Protein AF-A0A9Q0J745-F1 (afdb_monomer)

Foldseek 3Di:
DVVVVVVVVVVVVVVVVVCVVVVVVVPPDDDDDDDAWDFACDPQQKCLVVQLVCVVVVRNCCVVVVCCVVGNVAWHWYHHLRRTDIDGHDDVVVCVCVVCDVNPDDDDARLLLCLLQADPVCRPDDCPVVVVVCVVQVVVCPDPVNVVVLVVVLVVLVVVLCVPQPVVDPDHDLLVSVLLSLLQSLCCQAQVPPDPVLSVLLSVLLVLLVQQRSARSDCDPPGSSVSSSVSSVVSLVSQLVSLVVVLVVVVVDPDDDPPDHNSNVDSVPDPDDSRVSSSVSSVSSVCRRPPVSVVVVVPPDCLLLLLVLCVVLQAQEDEDEQQQCQQPVDVPHGDCDDVNVPVVSQVSNVVVNHHYHYHHACQCLLLWFQSSDHLVLLVPPPDFEQWLGVSDAEHALLVVFLVVRPPRSVVRLVVRLCVVVVVVPVDAAEHEPPQCRDPPYWYEYADQACLPPVPATNDPVHAYEYAENEQFDFFFFQADGGHDDLLSSLLRVLSCCQVHLHDYHQYVPQEFAACFAQTGAFRTHRFTPQVHCQGNQRHGAPPNSVQSSLSSLLVVLQVCLSPAFDWDKADFDPQWIKIKRAHPVAWIKIKIAGAAQQWDWTAFPNDIDIAHHSKIFIDRRSPDGLDMSPFRQAWGFDKDWFFFDFQQPLQQKWKDFFFQDAQVRFDDKDLFDDFDCVVQSVVFQKKKKKDKDADADFDFFKKKKWKKQDAKKWKDKQRHTFDIDGAGVVGGIDMDITTDGDHHTMMMIMMMGGTSGQHSDDGRSSPDTTTTQWIWMDGPPDIDTSRRGMIGMDHDTPCVVLLCLAPRSVVVDDIHRRDDFFDAQMKMKGWFFDRDDDFWKWKFQLQAAWFWKHKNSTTLYIDHQNRAYPVHGSDGIGTDPPVSHDRTGIMIMTGGHGIGDSSRITIIGMFTWKMKGKHWQPHWFRSVQVVPPPDDDPDDDDDPDIFRKRKDAGPPPKFFAAWPDKWKFDWDDDPVDDTDHDPFTDPCRRVLVCVQGHPHRMGIGGNDQVSSVHHRDPPDIIMMMTMTTID

pLDDT: mean 86.47, std 12.91, range [28.23, 98.69]

Radius of gyration: 35.42 Å; Cα contacts (8 Å, |Δi|>4): 2058; chains: 1; bounding box: 108×81×100 Å

Solvent-accessible surface area (backbone atoms only — not comparable to full-atom values): 55682 Å² total; per-residue (Å²): 116,69,69,60,52,50,52,53,49,51,51,50,54,51,52,50,52,53,47,54,55,55,56,66,64,65,73,79,78,77,78,102,67,92,73,66,43,63,58,48,66,47,88,77,45,21,40,25,62,60,43,42,50,26,40,76,70,74,40,53,62,50,48,57,51,55,45,26,77,72,53,30,72,49,40,29,30,35,14,48,53,62,39,84,42,74,49,72,36,60,70,73,46,52,51,46,54,72,76,29,56,80,75,83,45,71,83,82,73,54,68,58,40,38,60,28,64,39,45,85,91,54,59,92,60,74,60,66,72,56,48,67,49,47,64,63,52,50,57,62,59,68,30,71,72,48,43,62,67,47,47,62,55,52,53,51,53,49,52,49,50,40,57,70,66,40,70,80,43,97,72,73,68,61,71,66,52,52,43,52,50,40,42,50,48,47,40,32,56,38,66,62,53,77,55,66,68,60,48,50,53,51,49,59,34,47,51,46,29,59,62,19,62,72,36,64,76,48,82,41,96,87,34,60,28,33,51,7,34,57,30,26,52,51,49,47,55,55,45,36,51,51,51,56,51,52,55,48,57,60,71,72,50,87,70,90,75,93,72,84,27,52,48,54,50,53,65,72,78,48,92,69,52,63,60,60,53,36,35,50,52,52,52,51,52,54,52,51,36,60,57,51,48,57,60,62,67,65,67,76,56,68,62,67,61,48,52,51,53,42,46,75,35,57,50,60,61,50,76,45,76,42,53,42,26,72,30,34,74,43,95,94,46,75,42,60,59,79,99,45,26,60,68,59,53,53,50,51,40,48,73,72,73,33,46,75,44,80,46,54,33,38,37,52,32,80,66,22,29,42,6,20,44,39,64,76,58,68,74,41,87,89,57,44,66,80,31,68,29,92,86,32,79,53,61,56,54,51,53,83,44,31,75,80,51,52,80,34,19,68,53,28,54,54,48,42,51,51,53,59,60,68,66,63,80,86,67,90,50,76,41,42,53,21,77,76,50,58,88,88,36,34,28,25,36,66,42,72,49,50,32,76,70,54,90,65,38,79,44,95,92,45,68,27,34,30,70,26,36,41,38,47,57,77,40,37,57,42,44,70,76,58,86,54,59,51,38,61,53,40,28,27,50,55,35,17,37,61,74,52,58,37,78,44,79,34,58,38,38,46,60,45,23,64,30,50,35,76,42,20,8,51,40,38,35,33,61,27,36,54,75,13,34,20,18,46,83,62,45,84,31,39,36,37,32,52,45,47,23,43,48,42,51,42,52,58,62,21,41,65,20,70,76,71,24,53,79,46,79,44,81,52,54,99,54,28,34,32,36,37,20,42,28,97,89,69,54,31,21,29,38,42,37,25,74,34,90,55,66,48,78,36,72,54,92,96,40,80,45,83,39,51,38,61,17,36,37,36,13,45,66,56,76,54,74,46,43,44,31,66,57,64,55,44,32,33,55,41,78,42,78,45,84,67,43,74,49,56,59,58,89,60,33,30,30,39,75,63,82,77,63,47,31,88,75,34,86,42,78,39,66,37,71,66,53,38,56,82,69,32,62,76,74,39,54,35,37,40,44,13,27,66,48,80,34,96,58,71,68,57,83,23,36,42,38,36,36,28,45,20,40,30,38,38,37,25,49,74,82,39,83,54,48,71,41,61,40,45,77,99,46,36,54,43,70,37,74,35,68,44,83,50,54,62,40,77,38,37,39,30,33,43,30,30,51,50,41,39,66,31,74,74,74,58,62,80,72,67,72,30,20,58,75,40,38,34,42,35,50,99,87,50,77,45,76,53,38,73,30,69,32,18,32,36,73,40,51,70,60,61,77,51,35,40,50,25,83,73,22,39,71,75,54,83,69,39,71,51,83,73,68,49,57,49,43,26,35,38,36,37,74,42,60,47,74,84,79,86,64,48,36,25,42,33,42,64,48,34,25,29,38,40,35,23,40,64,50,43,52,50,14,55,46,43,20,62,39,51,17,95,90,40,58,41,48,38,70,42,71,42,63,68,84,63,54,46,74,56,73,29,40,40,25,36,45,29,52,64,22,30,36,65,49,67,26,25,45,24,35,47,47,65,39,38,41,23,25,58,31,34,64,86,42,59,36,65,47,73,75,64,76,81,73,89,78,87,80,92,67,101,75,82,83,90,74,82,55,21,42,39,44,50,71,41,58,98,90,28,20,26,70,43,72,79,44,43,31,36,22,43,48,40,65,47,84,89,51,78,63,45,84,33,99,29,56,37,89,60,32,40,61,57,48,41,77,65,29,57,76,27,45,54,32,75,47,64,54,45,47,82,77,70,75,50,71,64,49,80,96,58,81,42,28,35,40,38,30,34,32,35,83

Sequence (1031 aa):
MDLLVLYLVLLFVSIFFIYSTLYKNRTKAAGSFTLPPGRKGWPFIGETLEFVMAGRGGAPEKFVKDRMSKYSGEVFKTSLLGEDMVVFCGAPWNKFLFSKENKYVTSWWPKSVEKILLSEESIGKSPQKFKDLRDSFLHEFLKPDALQEYIPIMDSMAKQHLQENWVPNKEVKVYPLTKQYSFALACSLFMSIKDPDQLNTVSLLFKEVLDGLYSVPINFPGTTYSRAIKKGKRIREELVGIIKQRRRELLENEVTTKIDDILARLLQVSEFSDNEICDRIVGLLVAAHGTTIALAVIAGEMWPSLIAKAKAGGLDVIQTYVFWNLHEPQPGQYDFSGRRDLVRFIKEVQAQGLYASLRIGPFIQSEWSYGGLPFWLHDIPGIVYRSDNEPFKIENEYGMIEKAYGDQGPRYVKWAAQMAVGLKTGVPWVMCKESDAPDPVINSCNGRVCGSTFVGPNSPNKPSLWTENWTTRYEVFGEDAPVRTAEEIAYQVALFVAAKNGSFINYYMYHGGTNFGRSASAFVKTSYYDKAPLDEYGMISQPKWGHLKELHSAINLCMTPLLTGVKDTVSLGKRQQAYVFTVPSGGCAAFLVNTDTNGATVSFCNSSYDLSPLSISILPDCKTVAYNTAKVSTQYNKRTMARSKVLDGADMWQEFREGIPNYDETTIRADMILEHMNTTKDASDYLWYTFSFQHDSPNVQTMLGVSSLGHVLHAFVNGQAVGSAQGSFGSERFNLTTSISLSNGINNVSLLSAMVGLPDSGAYLERRAAGPNRVMIQDAQSLKDFTNYSWGYQVGLVGEKLQIYTDQGSNKVQWSKFSNGGNPLTWYKILVDSPPGDVPVALNLGSMGKGEAWINGQSIGRYWPSYRSPSGSSQIWYNVPRSFLKPTGNLLVLLEEKGGDPLQVSLDTVSVSQMCSHVSTSHLPPVSSWIGHNQGATQPGKVKGRRPRVQLACPSTSKISRILFASYGTPLGTCESTYSVGGCHLPSSKTIVELACLGRKSCSVPVSVRFFGGDPCPGSQKSLLVVAECK

Structure (mmCIF, N/CA/C/O backbone):
data_AF-A0A9Q0J745-F1
#
_entry.id   AF-A0A9Q0J745-F1
#
loop_
_atom_site.group_PDB
_atom_site.id
_atom_site.type_symbol
_atom_site.label_atom_id
_atom_site.label_alt_id
_atom_site.label_comp_id
_atom_site.label_asym_id
_atom_site.label_entity_id
_atom_site.label_seq_id
_atom_site.pdbx_PDB_ins_code
_atom_site.Cartn_x
_atom_site.Cartn_y
_atom_site.Cartn_z
_atom_site.occupancy
_atom_site.B_iso_or_equiv
_atom_site.auth_seq_id
_atom_site.auth_comp_id
_atom_site.auth_asym_id
_atom_site.auth_atom_id
_atom_site.pdbx_PDB_model_num
ATOM 1 N N . MET A 1 1 ? -68.190 -10.034 6.433 1.00 53.78 1 MET A N 1
ATOM 2 C CA . MET A 1 1 ? -66.763 -10.414 6.560 1.00 53.78 1 MET A CA 1
ATOM 3 C C . MET A 1 1 ? -66.568 -11.549 7.561 1.00 53.78 1 MET A C 1
ATOM 5 O O . MET A 1 1 ? -65.672 -12.357 7.358 1.00 53.78 1 MET A O 1
ATOM 9 N N . ASP A 1 2 ? -67.439 -11.687 8.563 1.00 62.50 2 ASP A N 1
ATOM 10 C CA . ASP A 1 2 ? -67.236 -12.607 9.695 1.00 62.50 2 ASP A CA 1
ATOM 11 C C . ASP A 1 2 ? -67.352 -14.099 9.356 1.00 62.50 2 ASP A C 1
ATOM 13 O O . ASP A 1 2 ? -66.622 -14.910 9.919 1.00 62.50 2 ASP A O 1
ATOM 17 N N . LEU A 1 3 ? -68.172 -14.479 8.367 1.00 63.59 3 LEU A N 1
ATOM 18 C CA . LEU A 1 3 ? -68.277 -15.884 7.946 1.00 63.59 3 LEU A CA 1
ATOM 19 C C . LEU A 1 3 ? -66.999 -16.388 7.252 1.00 63.59 3 LEU A C 1
ATOM 21 O O . LEU A 1 3 ? -66.570 -17.513 7.485 1.00 63.59 3 LEU A O 1
ATOM 25 N N . LEU A 1 4 ? -66.367 -15.553 6.418 1.00 72.19 4 LEU A N 1
ATOM 26 C CA . LEU A 1 4 ? -65.151 -15.918 5.680 1.00 72.19 4 LEU A CA 1
ATOM 27 C C . LEU A 1 4 ? -63.957 -16.086 6.630 1.00 72.19 4 LEU A C 1
ATOM 29 O O . LEU A 1 4 ? -63.161 -17.010 6.476 1.00 72.19 4 LEU A O 1
ATOM 33 N N . VAL A 1 5 ? -63.869 -15.215 7.640 1.00 74.50 5 VAL A N 1
ATOM 34 C CA . VAL A 1 5 ? -62.855 -15.300 8.697 1.00 74.50 5 VAL A CA 1
ATOM 35 C C . VAL A 1 5 ? -63.068 -16.564 9.529 1.00 74.50 5 VAL A C 1
ATOM 37 O O . VAL A 1 5 ? -62.106 -17.283 9.784 1.00 74.50 5 VAL A O 1
ATOM 40 N N . LEU A 1 6 ? -64.316 -16.905 9.865 1.00 73.12 6 LEU A N 1
ATOM 41 C CA . LEU A 1 6 ? -64.631 -18.139 10.587 1.00 73.12 6 LEU A CA 1
ATOM 42 C C . LEU A 1 6 ? -64.244 -19.394 9.785 1.00 73.12 6 LEU A C 1
ATOM 44 O O . LEU A 1 6 ? -63.627 -20.301 10.340 1.00 73.12 6 LEU A O 1
ATOM 48 N N . TYR A 1 7 ? -64.523 -19.429 8.476 1.00 75.12 7 TYR A N 1
ATOM 49 C CA . TYR A 1 7 ? -64.106 -20.534 7.603 1.00 75.12 7 TYR A CA 1
ATOM 50 C C . TYR A 1 7 ? -62.581 -20.647 7.485 1.00 75.12 7 TYR A C 1
ATOM 52 O O . TYR A 1 7 ? -62.054 -21.757 7.521 1.00 75.12 7 TYR A O 1
ATOM 60 N N . LEU A 1 8 ? -61.858 -19.526 7.398 1.00 76.31 8 LEU A N 1
ATOM 61 C CA . LEU A 1 8 ? -60.390 -19.518 7.364 1.00 76.31 8 LEU A CA 1
ATOM 62 C C . LEU A 1 8 ? -59.777 -19.994 8.687 1.00 76.31 8 LEU A C 1
ATOM 64 O O . LEU A 1 8 ? -58.810 -20.756 8.669 1.00 76.31 8 LEU A O 1
ATOM 68 N N . VAL A 1 9 ? -60.356 -19.601 9.825 1.00 78.44 9 VAL A N 1
ATOM 69 C CA . VAL A 1 9 ? -59.927 -20.055 11.157 1.00 78.44 9 VAL A CA 1
ATOM 70 C C . VAL A 1 9 ? -60.198 -21.549 11.328 1.00 78.44 9 VAL A C 1
ATOM 72 O O . VAL A 1 9 ? -59.300 -22.286 11.734 1.00 78.44 9 VAL A O 1
ATOM 75 N N . LEU A 1 10 ? -61.387 -22.027 10.951 1.00 76.06 10 LEU A N 1
ATOM 76 C CA . LEU A 1 10 ? -61.728 -23.451 11.001 1.00 76.06 10 LEU A CA 1
ATOM 77 C C . LEU A 1 10 ? -60.825 -24.281 10.082 1.00 76.06 10 LEU A C 1
ATOM 79 O O . LEU A 1 10 ? -60.359 -25.343 10.494 1.00 76.06 10 LEU A O 1
ATOM 83 N N . LEU A 1 11 ? -60.495 -23.786 8.884 1.00 80.12 11 LEU A N 1
ATOM 84 C CA . LEU A 1 11 ? -59.542 -24.431 7.977 1.00 80.12 11 LEU A CA 1
ATOM 85 C C . LEU A 1 11 ? -58.145 -24.533 8.615 1.00 80.12 11 LEU A C 1
ATOM 87 O O . LEU A 1 11 ? -57.540 -25.603 8.593 1.00 80.12 11 LEU A O 1
ATOM 91 N N . PHE A 1 12 ? -57.653 -23.457 9.238 1.00 77.88 12 PHE A N 1
ATOM 92 C CA . PHE A 1 12 ? -56.351 -23.443 9.915 1.00 77.88 12 PHE A CA 1
ATOM 93 C C . PHE A 1 12 ? -56.293 -24.410 11.104 1.00 77.88 12 PHE A C 1
ATOM 95 O O . PHE A 1 12 ? -55.314 -25.143 11.250 1.00 77.88 12 PHE A O 1
ATOM 102 N N . VAL A 1 13 ? -57.351 -24.464 11.920 1.00 77.69 13 VAL A N 1
ATOM 103 C CA . VAL A 1 13 ? -57.455 -25.393 13.060 1.00 77.69 13 VAL A CA 1
ATOM 104 C C . VAL A 1 13 ? -57.523 -26.844 12.577 1.00 77.69 13 VAL A C 1
ATOM 106 O O . VAL A 1 13 ? -56.854 -27.712 13.139 1.00 77.69 13 VAL A O 1
ATOM 109 N N . SER A 1 14 ? -58.254 -27.103 11.490 1.00 75.38 14 SER A N 1
ATOM 110 C CA . SER A 1 14 ? -58.351 -28.430 10.866 1.00 75.38 14 SER A CA 1
ATOM 111 C C . SER A 1 14 ? -56.996 -28.902 10.333 1.00 75.38 14 SER A C 1
ATOM 113 O O . SER A 1 14 ? -56.568 -30.021 10.615 1.00 75.38 14 SER A O 1
ATOM 115 N N . ILE A 1 15 ? -56.275 -28.027 9.621 1.00 75.88 15 ILE A N 1
ATOM 116 C CA . ILE A 1 15 ? -54.929 -28.302 9.097 1.00 75.88 15 ILE A CA 1
ATOM 117 C C . ILE A 1 15 ? -53.941 -28.542 10.247 1.00 75.88 15 ILE A C 1
ATOM 119 O O . ILE A 1 15 ? -53.120 -29.455 10.162 1.00 75.88 15 ILE A O 1
ATOM 123 N N . PHE A 1 16 ? -54.041 -27.785 11.344 1.00 75.81 16 PHE A N 1
ATOM 124 C CA . PHE A 1 16 ? -53.209 -27.974 12.535 1.00 75.81 16 PHE A CA 1
ATOM 125 C C . PHE A 1 16 ? -53.467 -29.324 13.228 1.00 75.81 16 PHE A C 1
ATOM 127 O O . PHE A 1 16 ? -52.521 -30.008 13.625 1.00 75.81 16 PHE A O 1
ATOM 134 N N . PHE A 1 17 ? -54.728 -29.756 13.331 1.00 70.81 17 PHE A N 1
ATOM 135 C CA . PHE A 1 17 ? -55.072 -31.055 13.919 1.00 70.81 17 PHE A CA 1
ATOM 136 C C . PHE A 1 17 ? -54.615 -32.232 13.052 1.00 70.81 17 PHE A C 1
ATOM 138 O O . PHE A 1 17 ? -54.044 -33.188 13.585 1.00 70.81 17 PHE A O 1
ATOM 145 N N . ILE A 1 18 ? -54.783 -32.134 11.728 1.00 72.19 18 ILE A N 1
ATOM 146 C CA . ILE A 1 18 ? -54.268 -33.110 10.754 1.00 72.19 18 ILE A CA 1
ATOM 147 C C . ILE A 1 18 ? -52.732 -33.165 10.815 1.00 72.19 18 ILE A C 1
ATOM 149 O O . ILE A 1 18 ? -52.144 -34.246 10.812 1.00 72.19 18 ILE A O 1
ATOM 153 N N . TYR A 1 19 ? -52.068 -32.012 10.952 1.00 65.25 19 TYR A N 1
ATOM 154 C CA . TYR A 1 19 ? -50.619 -31.923 11.143 1.00 65.25 19 TYR A CA 1
ATOM 155 C C . TYR A 1 19 ? -50.165 -32.626 12.430 1.00 65.25 19 TYR A C 1
ATOM 157 O O . TYR A 1 19 ? -49.245 -33.439 12.387 1.00 65.25 19 TYR A O 1
ATOM 165 N N . SER A 1 20 ? -50.839 -32.391 13.559 1.00 61.31 20 SER A N 1
ATOM 166 C CA . SER A 1 20 ? -50.528 -33.031 14.848 1.00 61.31 20 SER A CA 1
ATOM 167 C C . SER A 1 20 ? -50.660 -34.561 14.797 1.00 61.31 20 SER A C 1
ATOM 169 O O . SER A 1 20 ? -49.793 -35.281 15.301 1.00 61.31 20 SER A O 1
ATOM 171 N N . THR A 1 21 ? -51.699 -35.074 14.130 1.00 60.34 21 THR A N 1
ATOM 172 C CA . THR A 1 21 ? -51.931 -36.524 13.996 1.00 60.34 21 THR A CA 1
ATOM 173 C C . THR A 1 21 ? -50.976 -37.189 13.004 1.00 60.34 21 THR A C 1
ATOM 175 O O . THR A 1 21 ? -50.434 -38.253 13.307 1.00 60.34 21 THR A O 1
ATOM 178 N N . LEU A 1 22 ? -50.683 -36.561 11.860 1.00 59.59 22 LEU A N 1
ATOM 179 C CA . LEU A 1 22 ? -49.718 -37.092 10.886 1.00 59.59 22 LEU A CA 1
ATOM 180 C C . LEU A 1 22 ? -48.265 -36.997 11.380 1.00 59.59 22 LEU A C 1
ATOM 182 O O . LEU A 1 22 ? -47.465 -37.892 11.103 1.00 59.59 22 LEU A O 1
ATOM 186 N N . TYR A 1 23 ? -47.919 -35.957 12.146 1.00 57.94 23 TYR A N 1
ATOM 187 C CA . TYR A 1 23 ? -46.586 -35.786 12.733 1.00 57.94 23 TYR A CA 1
ATOM 188 C C . TYR A 1 23 ? -46.322 -36.799 13.857 1.00 57.94 23 TYR A C 1
ATOM 190 O O . TYR A 1 23 ? -45.238 -37.381 13.905 1.00 57.94 23 TYR A O 1
ATOM 198 N N . LYS A 1 24 ? -47.321 -37.093 14.708 1.00 50.69 24 LYS A N 1
ATOM 199 C CA . LYS A 1 24 ? -47.214 -38.145 15.739 1.00 50.69 24 LYS A CA 1
ATOM 200 C C . LYS A 1 24 ? -47.135 -39.563 15.162 1.00 50.69 24 LYS A C 1
ATOM 202 O O . LYS A 1 24 ? -46.510 -40.417 15.782 1.00 50.69 24 LYS A O 1
ATOM 207 N N . ASN A 1 25 ? -47.706 -39.812 13.982 1.00 45.25 25 ASN A N 1
ATOM 208 C CA . ASN A 1 25 ? -47.662 -41.137 13.352 1.00 45.25 25 ASN A CA 1
ATOM 209 C C . ASN A 1 25 ? -46.409 -41.390 12.493 1.00 45.25 25 ASN A C 1
ATOM 211 O O . ASN A 1 25 ? -46.122 -42.543 12.186 1.00 45.25 25 ASN A O 1
ATOM 215 N N . ARG A 1 26 ? -45.617 -40.362 12.144 1.00 47.44 26 ARG A N 1
ATOM 216 C CA . ARG A 1 26 ? -44.362 -40.527 11.376 1.00 47.44 26 ARG A CA 1
ATOM 217 C C . ARG A 1 26 ? -43.107 -40.771 12.222 1.00 47.44 26 ARG A C 1
ATOM 219 O O . ARG A 1 26 ? -42.078 -41.126 11.658 1.00 47.44 26 ARG A O 1
ATOM 226 N N . THR A 1 27 ? -43.161 -40.621 13.546 1.00 44.62 2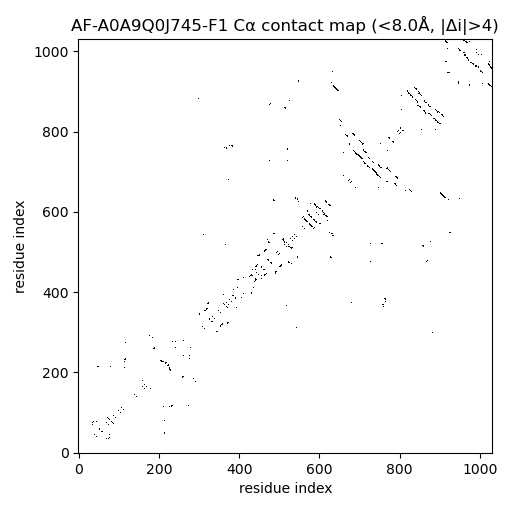7 THR A N 1
ATOM 227 C CA . THR A 1 27 ? -41.995 -40.815 14.434 1.00 44.62 27 THR A CA 1
ATOM 228 C C . THR A 1 27 ? -41.847 -42.232 14.999 1.00 44.62 27 THR A C 1
ATOM 230 O O . THR A 1 27 ? -40.941 -42.478 15.791 1.00 44.62 27 THR A O 1
ATOM 233 N N . LYS A 1 28 ? -42.663 -43.198 14.559 1.00 42.72 28 LYS A N 1
ATOM 234 C CA . LYS A 1 28 ? -42.471 -44.627 14.861 1.00 42.72 28 LYS A CA 1
ATOM 235 C C . LYS A 1 28 ? -41.925 -45.383 13.647 1.00 42.72 28 LYS A C 1
ATOM 237 O O . LYS A 1 28 ? -42.658 -46.153 13.047 1.00 42.72 28 LYS A O 1
ATOM 242 N N . ALA A 1 29 ? -40.667 -45.125 13.283 1.00 49.31 29 ALA A N 1
ATOM 243 C CA . ALA A 1 29 ? -39.756 -46.071 12.613 1.00 49.31 29 ALA A CA 1
ATOM 244 C C . ALA A 1 29 ? -38.526 -45.328 12.057 1.00 49.31 29 ALA A C 1
ATOM 246 O O . ALA A 1 29 ? -38.512 -44.928 10.898 1.00 49.31 29 ALA A O 1
ATOM 247 N N . ALA A 1 30 ? -37.484 -45.148 12.866 1.00 44.50 30 ALA A N 1
ATOM 248 C CA . ALA A 1 30 ? -36.107 -45.028 12.379 1.00 44.50 30 ALA A CA 1
ATOM 249 C C . ALA A 1 30 ? -35.160 -45.245 13.563 1.00 44.50 30 ALA A C 1
ATOM 251 O O . ALA A 1 30 ? -35.337 -44.636 14.616 1.00 44.50 30 ALA A O 1
ATOM 252 N N . GLY A 1 31 ? -34.202 -46.158 13.405 1.00 47.84 31 GLY A N 1
ATOM 253 C CA . GLY A 1 31 ? -33.243 -46.530 14.441 1.00 47.84 31 GLY A CA 1
ATOM 254 C C . GLY A 1 31 ? -32.362 -45.374 14.928 1.00 47.84 31 GLY A C 1
ATOM 255 O O . GLY A 1 31 ? -32.276 -44.315 14.311 1.00 47.84 31 GLY A O 1
ATOM 256 N N . SER A 1 32 ? -31.710 -45.629 16.061 1.00 50.91 32 SER A N 1
ATOM 257 C CA . SER A 1 32 ? -30.782 -44.772 16.807 1.00 50.91 32 SER A CA 1
ATOM 258 C C . SER A 1 32 ? -29.621 -44.215 15.956 1.00 50.91 32 SER A C 1
ATOM 260 O O . SER A 1 32 ? -28.494 -44.700 16.035 1.00 50.91 32 SER A O 1
ATOM 262 N N . PHE A 1 33 ? -29.869 -43.163 15.176 1.00 58.78 33 PHE A N 1
ATOM 263 C CA . PHE A 1 33 ? -28.822 -42.345 14.561 1.00 58.78 33 PHE A CA 1
ATOM 264 C C . PHE A 1 33 ? -29.000 -40.880 14.965 1.00 58.78 33 PHE A C 1
ATOM 266 O O . PHE A 1 33 ? -30.088 -40.309 14.858 1.00 58.78 33 PHE A O 1
ATOM 273 N N . THR A 1 34 ? -27.921 -40.258 15.434 1.00 76.38 34 THR A N 1
ATOM 274 C CA . THR A 1 34 ? -27.873 -38.836 15.778 1.00 76.38 34 THR A CA 1
ATOM 275 C C . THR A 1 34 ? -27.838 -37.995 14.499 1.00 76.38 34 THR A C 1
ATOM 277 O O . THR A 1 34 ? -26.831 -37.922 13.803 1.00 76.38 34 THR A O 1
ATOM 280 N N . LEU A 1 35 ? -28.965 -37.366 14.154 1.00 81.69 35 LEU A N 1
ATOM 281 C CA . LEU A 1 35 ? -29.046 -36.449 13.011 1.00 81.69 35 LEU A CA 1
ATOM 282 C C . LEU A 1 35 ? -28.432 -35.075 13.346 1.00 81.69 35 LEU A C 1
ATOM 284 O O . LEU A 1 35 ? -28.566 -34.630 14.488 1.00 81.69 35 LEU A O 1
ATOM 288 N N . PRO A 1 36 ? -27.869 -34.348 12.357 1.00 86.19 36 PRO A N 1
ATOM 289 C CA . PRO A 1 36 ? -27.377 -32.984 12.548 1.00 86.19 36 PRO A CA 1
ATOM 290 C C . PRO A 1 36 ? -28.429 -32.025 13.146 1.00 86.19 36 PRO A C 1
ATOM 292 O O . PRO A 1 36 ? -29.639 -32.199 12.912 1.00 86.19 36 PRO A O 1
ATOM 295 N N . PRO A 1 37 ? -27.999 -30.991 13.897 1.00 90.25 37 PRO A N 1
ATOM 296 C CA . PRO A 1 37 ? -28.897 -29.979 14.452 1.00 90.25 37 PRO A CA 1
ATOM 297 C C . PRO A 1 37 ? -29.546 -29.146 13.335 1.00 90.25 37 PRO A C 1
ATOM 299 O O . PRO A 1 37 ? -29.024 -29.061 12.230 1.00 90.25 37 PRO A O 1
ATOM 302 N N . GLY A 1 38 ? -30.714 -28.550 13.588 1.00 90.50 38 GLY A N 1
ATOM 303 C CA . GLY A 1 38 ? -31.441 -27.737 12.600 1.00 90.50 38 GLY A CA 1
ATOM 304 C C . GLY A 1 38 ? -32.944 -28.012 12.557 1.00 90.50 38 GLY A C 1
ATOM 305 O O . GLY A 1 38 ? -33.450 -28.883 13.273 1.00 90.50 38 GLY A O 1
ATOM 306 N N . ARG A 1 39 ? -33.676 -27.272 11.714 1.00 90.06 39 ARG A N 1
ATOM 307 C CA . ARG A 1 39 ? -35.138 -27.393 11.557 1.00 90.06 39 ARG A CA 1
ATOM 308 C C . ARG A 1 39 ? -35.522 -27.524 10.088 1.00 90.06 39 ARG A C 1
ATOM 310 O O . ARG A 1 39 ? -34.888 -26.933 9.233 1.00 90.06 39 ARG A O 1
ATOM 317 N N . LYS A 1 40 ? -36.608 -28.243 9.805 1.00 86.81 40 LYS A N 1
ATOM 318 C CA . LYS A 1 40 ? -37.118 -28.416 8.435 1.00 86.81 40 LYS A CA 1
ATOM 319 C C . LYS A 1 40 ? -38.049 -27.290 7.969 1.00 86.81 40 LYS A C 1
ATOM 321 O O . LYS A 1 40 ? -38.363 -27.238 6.797 1.00 86.81 40 LYS A O 1
ATOM 326 N N . GLY A 1 41 ? -38.470 -26.370 8.839 1.00 86.88 41 GLY A N 1
ATOM 327 C CA . GLY A 1 41 ? -39.369 -25.274 8.453 1.00 86.88 41 GLY A CA 1
ATOM 328 C C . GLY A 1 41 ? -40.826 -25.711 8.246 1.00 86.88 41 GLY A C 1
ATOM 329 O O . GLY A 1 41 ? -41.300 -26.624 8.921 1.00 86.88 41 GLY A O 1
ATOM 330 N N . TRP A 1 42 ? -41.545 -25.021 7.356 1.00 81.94 42 TRP A N 1
ATOM 331 C CA . TRP A 1 42 ? -42.978 -25.229 7.105 1.00 81.94 42 TRP A CA 1
ATOM 332 C C . TRP A 1 42 ? -43.256 -26.532 6.331 1.00 81.94 42 TRP A C 1
ATOM 334 O O . TRP A 1 42 ? -42.429 -26.938 5.513 1.00 81.94 42 TRP A O 1
ATOM 344 N N . PRO A 1 43 ? -44.425 -27.182 6.502 1.00 76.69 43 PRO A N 1
ATOM 345 C CA . PRO A 1 43 ? -44.789 -28.358 5.709 1.00 76.69 43 PRO A CA 1
ATOM 346 C C . PRO A 1 43 ? -44.711 -28.086 4.197 1.00 76.69 43 PRO A C 1
ATOM 348 O O . PRO A 1 43 ? -45.187 -27.053 3.728 1.00 76.69 43 PRO A O 1
ATOM 351 N N . PHE A 1 44 ? -44.119 -29.017 3.440 1.00 72.88 44 PHE A N 1
ATOM 352 C CA . PHE A 1 44 ? -43.948 -29.007 1.972 1.00 72.88 44 PHE A CA 1
ATOM 353 C C . PHE A 1 44 ? -43.055 -27.901 1.374 1.00 72.88 44 PHE A C 1
ATOM 355 O O . PHE A 1 44 ? -42.407 -28.138 0.360 1.00 72.88 44 PHE A O 1
ATOM 362 N N . ILE A 1 45 ? -42.992 -26.711 1.978 1.00 80.19 45 ILE A N 1
ATOM 363 C CA . ILE A 1 45 ? -42.184 -25.572 1.497 1.00 80.19 45 ILE A CA 1
ATOM 364 C C . ILE A 1 45 ? -40.849 -25.469 2.250 1.00 80.19 45 ILE A C 1
ATOM 366 O O . ILE A 1 45 ? -39.881 -24.898 1.745 1.00 80.19 45 ILE A O 1
ATOM 370 N N . GLY A 1 46 ? -40.778 -26.027 3.451 1.00 89.25 46 GLY A N 1
ATOM 371 C CA . GLY A 1 46 ? -39.604 -26.001 4.302 1.00 89.25 46 GLY A CA 1
ATOM 372 C C . GLY A 1 46 ? -39.207 -24.588 4.722 1.00 89.25 46 GLY A C 1
ATOM 373 O O . GLY A 1 46 ? -40.043 -23.771 5.114 1.00 89.25 46 GLY A O 1
ATOM 374 N N . GLU A 1 47 ? -37.916 -24.288 4.630 1.00 92.00 47 GLU A N 1
ATOM 375 C CA . GLU A 1 47 ? -37.338 -22.959 4.845 1.00 92.00 47 GLU A CA 1
ATOM 376 C C . GLU A 1 47 ? -37.063 -22.215 3.522 1.00 92.00 47 GLU A C 1
ATOM 378 O O . GLU A 1 47 ? -36.423 -21.163 3.516 1.00 92.00 47 GLU A O 1
ATOM 383 N N . THR A 1 48 ? -37.574 -22.728 2.394 1.00 89.38 48 THR A N 1
ATOM 384 C CA . THR A 1 48 ? -37.324 -22.185 1.044 1.00 89.38 48 THR A CA 1
ATOM 385 C C . THR A 1 48 ? -37.679 -20.710 0.929 1.00 89.38 48 THR A C 1
ATOM 387 O O . THR A 1 48 ? -36.964 -19.956 0.280 1.00 89.38 48 THR A O 1
ATOM 390 N N . LEU A 1 49 ? -38.767 -20.271 1.566 1.00 87.12 49 LEU A N 1
ATOM 391 C CA . LEU A 1 49 ? -39.174 -18.869 1.511 1.00 87.12 49 LEU A CA 1
ATOM 392 C C . LEU A 1 49 ? -38.122 -17.951 2.146 1.00 87.12 49 LEU A C 1
ATOM 394 O O . LEU A 1 49 ? -37.766 -16.942 1.546 1.00 87.12 49 LEU A O 1
ATOM 398 N N . GLU A 1 50 ? -37.586 -18.322 3.313 1.00 87.81 50 GLU A N 1
ATOM 399 C CA . GLU A 1 50 ? -36.531 -17.555 3.987 1.00 87.81 50 GLU A CA 1
ATOM 400 C C . GLU A 1 50 ? -35.244 -17.528 3.147 1.00 87.81 50 GLU A C 1
ATOM 402 O O . GLU A 1 50 ? -34.614 -16.479 3.021 1.00 87.81 50 GLU A O 1
ATOM 407 N N . PHE A 1 51 ? -34.888 -18.650 2.513 1.00 87.19 51 PHE A N 1
ATOM 408 C CA . PHE A 1 51 ? -33.742 -18.739 1.602 1.00 87.19 51 PHE A CA 1
ATOM 409 C C . PHE A 1 51 ? -33.895 -17.819 0.382 1.00 87.19 51 PHE A C 1
ATOM 411 O O . PHE A 1 51 ? -33.007 -17.022 0.074 1.00 87.19 51 PHE A O 1
ATOM 418 N N . VAL A 1 52 ? -35.052 -17.868 -0.283 1.00 83.94 52 VAL A N 1
ATOM 419 C CA . VAL A 1 52 ? -35.341 -17.046 -1.467 1.00 83.94 52 VAL A CA 1
ATOM 420 C C . VAL A 1 52 ? -35.434 -15.562 -1.110 1.00 83.94 52 VAL A C 1
ATOM 422 O O . VAL A 1 52 ? -34.951 -14.718 -1.864 1.00 83.94 52 VAL A O 1
ATOM 425 N N . MET A 1 53 ? -36.020 -15.222 0.041 1.00 83.00 53 MET A N 1
ATOM 426 C CA . MET A 1 53 ? -36.074 -13.841 0.527 1.00 83.00 53 MET A CA 1
ATOM 427 C C . MET A 1 53 ? -34.679 -13.287 0.836 1.00 83.00 53 MET A C 1
ATOM 429 O O . MET A 1 53 ? -34.391 -12.158 0.444 1.00 83.00 53 MET A O 1
ATOM 433 N N . ALA A 1 54 ? -33.798 -14.074 1.466 1.00 81.62 54 ALA A N 1
ATOM 434 C CA . ALA A 1 54 ? -32.409 -13.677 1.711 1.00 81.62 54 ALA A CA 1
ATOM 435 C C . ALA A 1 54 ? -31.656 -13.403 0.397 1.00 81.62 54 ALA A C 1
ATOM 437 O O . ALA A 1 54 ? -30.990 -12.375 0.263 1.00 81.62 54 ALA A O 1
ATOM 438 N N . GLY A 1 55 ? -31.843 -14.264 -0.610 1.00 73.88 55 GLY A N 1
ATOM 439 C CA . GLY A 1 55 ? -31.291 -14.057 -1.950 1.00 73.88 55 GLY A CA 1
ATOM 440 C C . GLY A 1 55 ? -31.823 -12.796 -2.642 1.00 73.88 55 GLY A C 1
ATOM 441 O O . GLY A 1 55 ? -31.039 -12.010 -3.167 1.00 73.88 55 GLY A O 1
ATOM 442 N N . ARG A 1 56 ? -33.141 -12.545 -2.599 1.00 72.12 56 ARG A N 1
ATOM 443 C CA . ARG A 1 56 ? -33.751 -11.323 -3.167 1.00 72.12 56 ARG A CA 1
ATOM 444 C C . ARG A 1 56 ? -33.322 -10.044 -2.450 1.00 72.12 56 ARG A C 1
ATOM 446 O O . ARG A 1 56 ? -33.268 -8.996 -3.082 1.00 72.12 56 ARG A O 1
ATOM 453 N N . GLY A 1 57 ? -33.006 -10.134 -1.161 1.00 70.75 57 GLY A N 1
ATOM 454 C CA . GLY A 1 57 ? -32.451 -9.035 -0.372 1.00 70.75 57 GLY A CA 1
ATOM 455 C C . GLY A 1 57 ? -30.968 -8.753 -0.632 1.00 70.75 57 GLY A C 1
ATOM 456 O O . GLY A 1 57 ? -30.410 -7.886 0.031 1.00 70.75 57 GLY A O 1
ATOM 457 N N . GLY A 1 58 ? -30.318 -9.475 -1.556 1.00 64.81 58 GLY A N 1
ATOM 458 C CA . GLY A 1 58 ? -28.903 -9.287 -1.889 1.00 64.81 58 GLY A CA 1
ATOM 459 C C . GLY A 1 58 ? -27.920 -9.909 -0.892 1.00 64.81 58 GLY A C 1
ATOM 460 O O . GLY A 1 58 ? -26.732 -9.626 -0.978 1.00 64.81 58 GLY A O 1
ATOM 461 N N . ALA A 1 59 ? -28.394 -10.756 0.027 1.00 73.44 59 ALA A N 1
ATOM 462 C CA . ALA A 1 59 ? -27.572 -11.439 1.028 1.00 73.44 59 ALA A CA 1
ATOM 463 C C . ALA A 1 59 ? -27.873 -12.953 1.045 1.00 73.44 59 ALA A C 1
ATOM 465 O O . ALA A 1 59 ? -28.362 -13.479 2.052 1.00 73.44 59 ALA A O 1
ATOM 466 N N . PRO A 1 60 ? -27.654 -13.677 -0.070 1.00 69.25 60 PRO A N 1
ATOM 467 C CA . PRO A 1 60 ? -27.977 -15.104 -0.173 1.00 69.25 60 PRO A CA 1
ATOM 468 C C . PRO A 1 60 ? -27.262 -15.966 0.882 1.00 69.25 60 PRO A C 1
ATOM 470 O O . PRO A 1 60 ? -27.809 -16.965 1.349 1.00 69.25 60 PRO A O 1
ATOM 473 N N . GLU A 1 61 ? -26.068 -15.566 1.318 1.00 79.38 61 GLU A N 1
ATOM 474 C CA . GLU A 1 61 ? -25.279 -16.246 2.345 1.00 79.38 61 GLU A CA 1
ATOM 475 C C . GLU A 1 61 ? -25.858 -16.101 3.756 1.00 79.38 61 GLU A C 1
ATOM 477 O O . GLU A 1 61 ? -25.560 -16.922 4.626 1.00 79.38 61 GLU A O 1
ATOM 482 N N . LYS A 1 62 ? -26.711 -15.091 3.989 1.00 86.38 62 LYS A N 1
ATOM 483 C CA . LYS A 1 62 ? -27.346 -14.841 5.289 1.00 86.38 62 LYS A CA 1
ATOM 484 C C . LYS A 1 62 ? -28.111 -16.063 5.778 1.00 86.38 62 LYS A C 1
ATOM 486 O O . LYS A 1 62 ? -27.985 -16.432 6.939 1.00 86.38 62 LYS A O 1
ATOM 491 N N . PHE A 1 63 ? -28.848 -16.730 4.885 1.00 91.94 63 PHE A N 1
ATOM 492 C CA . PHE A 1 63 ? -29.588 -17.938 5.240 1.00 91.94 63 PHE A CA 1
ATOM 493 C C . PHE A 1 63 ? -28.671 -18.970 5.901 1.00 91.94 63 PHE A C 1
ATOM 495 O O . PHE A 1 63 ? -29.004 -19.477 6.966 1.00 91.94 63 PHE A O 1
ATOM 502 N N . VAL A 1 64 ? -27.511 -19.245 5.300 1.00 89.62 64 VAL A N 1
ATOM 503 C CA . VAL A 1 64 ? -26.558 -20.247 5.791 1.00 89.62 64 VAL A CA 1
ATOM 504 C C . VAL A 1 64 ? -25.875 -19.765 7.072 1.00 89.62 64 VAL A C 1
ATOM 506 O O . VAL A 1 64 ? -25.851 -20.512 8.047 1.00 89.62 64 VAL A O 1
ATOM 509 N N . LYS A 1 65 ? -25.404 -18.509 7.120 1.00 89.12 65 LYS A N 1
ATOM 510 C CA . LYS A 1 65 ? -24.753 -17.920 8.307 1.00 89.12 65 LYS A CA 1
ATOM 511 C C . LYS A 1 65 ? -25.659 -17.929 9.542 1.00 89.12 65 LYS A C 1
ATOM 513 O O . LYS A 1 65 ? -25.211 -18.312 10.621 1.00 89.12 65 LYS A O 1
ATOM 518 N N . ASP A 1 66 ? -26.937 -17.591 9.378 1.00 92.38 66 ASP A N 1
ATOM 519 C CA . ASP A 1 66 ? -27.909 -17.578 10.475 1.00 92.38 66 ASP A CA 1
ATOM 520 C C . ASP A 1 66 ? -28.114 -18.989 11.056 1.00 92.38 66 ASP A C 1
ATOM 522 O O . ASP A 1 66 ? -28.186 -19.155 12.275 1.00 92.38 66 ASP A O 1
ATOM 526 N N . ARG A 1 67 ? -28.162 -20.035 10.212 1.00 93.25 67 ARG A N 1
ATOM 527 C CA . ARG A 1 67 ? -28.241 -21.431 10.689 1.00 93.25 67 ARG A CA 1
ATOM 528 C C . ARG A 1 67 ? -26.928 -21.909 11.290 1.00 93.25 67 ARG A C 1
ATOM 530 O O . ARG A 1 67 ? -26.974 -22.632 12.281 1.00 93.25 67 ARG A O 1
ATOM 537 N N . MET A 1 68 ? -25.790 -21.503 10.731 1.00 90.75 68 MET A N 1
ATOM 538 C CA . MET A 1 68 ? -24.481 -21.841 11.286 1.00 90.75 68 MET A CA 1
ATOM 539 C C . MET A 1 68 ? -24.339 -21.318 12.715 1.00 90.75 68 MET A C 1
ATOM 541 O O . MET A 1 68 ? -23.983 -22.068 13.618 1.00 90.75 68 MET A O 1
ATOM 545 N N . SER A 1 69 ? -24.698 -20.050 12.932 1.00 90.94 69 SER A N 1
ATOM 546 C CA . SER A 1 69 ? -24.669 -19.426 14.256 1.00 90.94 69 SER A CA 1
ATOM 547 C C . SER A 1 69 ? -25.696 -20.035 15.215 1.00 90.94 69 SER A C 1
ATOM 549 O O . SER A 1 69 ? -25.411 -20.193 16.398 1.00 90.94 69 SER A O 1
ATOM 551 N N . LYS A 1 70 ? -26.886 -20.397 14.718 1.00 92.19 70 LYS A N 1
ATOM 552 C CA . LYS A 1 70 ? -27.989 -20.888 15.555 1.00 92.19 70 LYS A CA 1
ATOM 553 C C . LYS A 1 70 ? -27.918 -22.378 15.897 1.00 92.19 70 LYS A C 1
ATOM 555 O O . LYS A 1 70 ? -28.420 -22.772 16.945 1.00 92.19 70 LYS A O 1
ATOM 560 N N . TYR A 1 71 ? -27.394 -23.208 14.997 1.00 91.12 71 TYR A N 1
ATOM 561 C CA . TYR A 1 71 ? -27.456 -24.668 15.107 1.00 91.12 71 TYR A CA 1
ATOM 562 C C . TYR A 1 71 ? -26.074 -25.313 15.201 1.00 91.12 71 TYR A C 1
ATOM 564 O O . TYR A 1 71 ? -25.829 -26.059 16.144 1.00 91.12 71 TYR A O 1
ATOM 572 N N . SER A 1 72 ? -25.198 -25.080 14.223 1.00 87.69 72 SER A N 1
ATOM 573 C CA . SER A 1 72 ? -23.825 -25.603 14.199 1.00 87.69 72 SER A CA 1
ATOM 574 C C . SER A 1 72 ? -23.025 -24.947 13.079 1.00 87.69 72 SER A C 1
ATOM 576 O O . SER A 1 72 ? -23.488 -24.896 11.939 1.00 87.69 72 SER A O 1
ATOM 578 N N . GLY A 1 73 ? -21.802 -24.509 13.390 1.00 85.62 73 GLY A N 1
ATOM 579 C CA . GLY A 1 73 ? -20.872 -23.927 12.418 1.00 85.62 73 GLY A CA 1
ATOM 580 C C . GLY A 1 73 ? -20.319 -24.923 11.393 1.00 85.62 73 GLY A C 1
ATOM 581 O O . GLY A 1 73 ? -19.719 -24.498 10.412 1.00 85.62 73 GLY A O 1
ATOM 582 N N . GLU A 1 74 ? -20.530 -26.226 11.588 1.00 85.94 74 GLU A N 1
ATOM 583 C CA . GLU A 1 74 ? -19.982 -27.272 10.718 1.00 85.94 74 GLU A CA 1
ATOM 584 C C . GLU A 1 74 ? -21.031 -27.952 9.839 1.00 85.94 74 GLU A C 1
ATOM 586 O O . GLU A 1 74 ? -20.757 -28.275 8.685 1.00 85.94 74 GLU A O 1
ATOM 591 N N . VAL A 1 75 ? -22.230 -28.213 10.366 1.00 90.50 75 VAL A N 1
ATOM 592 C CA . VAL A 1 75 ? -23.274 -28.935 9.628 1.00 90.50 75 VAL A CA 1
ATOM 593 C C . VAL A 1 75 ? -24.646 -28.720 10.252 1.00 90.50 75 VAL A C 1
ATOM 595 O O . VAL A 1 75 ? -24.812 -28.837 11.465 1.00 90.50 75 VAL A O 1
ATOM 598 N N . PHE A 1 76 ? -25.666 -28.477 9.433 1.00 93.31 76 PHE A N 1
ATOM 599 C CA . PHE A 1 76 ? -27.046 -28.399 9.910 1.00 93.31 76 PHE A CA 1
ATOM 600 C C . PHE A 1 76 ? -28.040 -29.022 8.931 1.00 93.31 76 PHE A C 1
ATOM 602 O O . PHE A 1 76 ? -27.808 -29.076 7.725 1.00 93.31 76 PHE A O 1
ATOM 609 N N . LYS A 1 77 ? -29.184 -29.480 9.443 1.00 94.19 77 LYS A N 1
ATOM 610 C CA . LYS A 1 77 ? -30.308 -29.945 8.618 1.00 94.19 77 LYS A CA 1
ATOM 611 C C . LYS A 1 77 ? -31.297 -28.817 8.334 1.00 94.19 77 LYS A C 1
ATOM 613 O O . LYS A 1 77 ? -31.596 -28.005 9.209 1.00 94.19 77 LYS A O 1
ATOM 618 N N . THR A 1 78 ? -31.857 -28.819 7.133 1.00 94.12 78 THR A N 1
ATOM 619 C CA . THR A 1 78 ? -32.916 -27.906 6.693 1.00 94.12 78 THR A CA 1
ATOM 620 C C . THR A 1 78 ? -33.852 -28.611 5.706 1.00 94.12 78 THR A C 1
ATOM 622 O O . THR A 1 78 ? -33.673 -29.792 5.408 1.00 94.12 78 THR A O 1
ATOM 625 N N . SER A 1 79 ? -34.869 -27.911 5.212 1.00 92.31 79 SER A N 1
ATOM 626 C CA . SER A 1 79 ? -35.586 -28.324 4.008 1.00 92.31 79 SER A CA 1
ATOM 627 C C . SER A 1 79 ? -35.673 -27.150 3.045 1.00 92.31 79 SER A C 1
ATOM 629 O O . SER A 1 79 ? -36.151 -26.074 3.408 1.00 92.31 79 SER A O 1
ATOM 631 N N . LEU A 1 80 ? -35.194 -27.353 1.822 1.00 90.25 80 LEU A N 1
ATOM 632 C CA . LEU A 1 80 ? -35.173 -26.350 0.763 1.00 90.25 80 LEU A CA 1
ATOM 633 C C . LEU A 1 80 ? -35.706 -26.959 -0.528 1.00 90.25 80 LEU A C 1
ATOM 635 O O . LEU A 1 80 ? -35.488 -28.130 -0.816 1.00 90.25 80 LEU A O 1
ATOM 639 N N . LEU A 1 81 ? -36.421 -26.153 -1.309 1.00 87.31 81 LEU A N 1
ATOM 640 C CA . LEU A 1 81 ? -36.982 -26.521 -2.609 1.00 87.31 81 LEU A CA 1
ATOM 641 C C . LEU A 1 81 ? -37.855 -27.793 -2.575 1.00 87.31 81 LEU A C 1
ATOM 643 O O . LEU A 1 81 ? -37.988 -28.483 -3.586 1.00 87.31 81 LEU A O 1
ATOM 647 N N . GLY A 1 82 ? -38.491 -28.055 -1.427 1.00 84.88 82 GLY A N 1
ATOM 648 C CA . GLY A 1 82 ? -39.359 -29.213 -1.195 1.00 84.88 82 GLY A CA 1
ATOM 649 C C . GLY A 1 82 ? -38.630 -30.487 -0.764 1.00 84.88 82 GLY A C 1
ATOM 650 O O . GLY A 1 82 ? -39.276 -31.523 -0.632 1.00 84.88 82 GLY A O 1
ATOM 651 N N . GLU A 1 83 ? -37.318 -30.420 -0.527 1.00 88.88 83 GLU A N 1
ATOM 652 C CA . GLU A 1 83 ? -36.483 -31.573 -0.195 1.00 88.88 83 GLU A CA 1
ATOM 653 C C . GLU A 1 83 ? -35.843 -31.417 1.185 1.00 88.88 83 GLU A C 1
ATOM 655 O O . GLU A 1 83 ? -35.545 -30.305 1.628 1.00 88.88 83 GLU A O 1
ATOM 660 N N . ASP A 1 84 ? -35.624 -32.531 1.879 1.00 90.75 84 ASP A N 1
ATOM 661 C CA . ASP A 1 84 ? -34.849 -32.553 3.118 1.00 90.75 84 ASP A CA 1
ATOM 662 C C . ASP A 1 84 ? -33.354 -32.498 2.791 1.00 90.75 84 ASP A C 1
ATOM 664 O O . ASP A 1 84 ? -32.854 -33.298 2.003 1.00 90.75 84 ASP A O 1
ATOM 668 N N . MET A 1 85 ? -32.629 -31.564 3.405 1.00 90.25 85 MET A N 1
ATOM 669 C CA . MET A 1 85 ? -31.221 -31.315 3.098 1.00 90.25 85 MET A CA 1
ATOM 670 C C . MET A 1 85 ? -30.360 -31.275 4.357 1.00 90.25 85 MET A C 1
ATOM 672 O O . MET A 1 85 ? -30.789 -30.828 5.422 1.00 90.25 85 MET A O 1
ATOM 676 N N . VAL A 1 86 ? -29.107 -31.698 4.206 1.00 90.38 86 VAL A N 1
ATOM 677 C CA . VAL A 1 86 ? -28.030 -31.428 5.161 1.00 90.38 86 VAL A CA 1
ATOM 678 C C . VAL A 1 86 ? -27.059 -30.470 4.487 1.00 90.38 86 VAL A C 1
ATOM 680 O O . VAL A 1 86 ? -26.556 -30.750 3.401 1.00 90.38 86 VAL A O 1
ATOM 683 N N . VAL A 1 87 ? -26.829 -29.325 5.119 1.00 89.69 87 VAL A N 1
ATOM 684 C CA . VAL A 1 87 ? -25.892 -28.305 4.660 1.00 89.69 87 VAL A CA 1
ATOM 685 C C . VAL A 1 87 ? -24.602 -28.484 5.436 1.00 89.69 87 VAL A C 1
ATOM 687 O O . VAL A 1 87 ? -24.585 -28.367 6.659 1.00 89.69 87 VAL A O 1
ATOM 690 N N . PHE A 1 88 ? -23.537 -28.779 4.704 1.00 89.69 88 PHE A N 1
ATOM 691 C CA . PHE A 1 88 ? -22.185 -28.878 5.225 1.00 89.69 88 PHE A CA 1
ATOM 692 C C . PHE A 1 88 ? -21.471 -27.531 5.109 1.00 89.69 88 PHE A C 1
ATOM 694 O O . PHE A 1 88 ? -21.544 -26.870 4.072 1.00 89.69 88 PHE A O 1
ATOM 701 N N . CYS A 1 89 ? -20.768 -27.131 6.161 1.00 83.62 89 CYS A N 1
ATOM 702 C CA . CYS A 1 89 ? -20.143 -25.824 6.288 1.00 83.62 89 CYS A CA 1
ATOM 703 C C . CYS A 1 89 ? -18.637 -25.983 6.538 1.00 83.62 89 CYS A C 1
ATOM 705 O O . CYS A 1 89 ? -18.213 -26.713 7.427 1.00 83.62 89 CYS A O 1
ATOM 707 N N . GLY A 1 90 ? -17.817 -25.281 5.755 1.00 78.94 90 GLY A N 1
ATOM 708 C CA . GLY A 1 90 ? -16.362 -25.253 5.934 1.00 78.94 90 GLY A CA 1
ATOM 709 C C . GLY A 1 90 ? -15.569 -26.221 5.045 1.00 78.94 90 GLY A C 1
ATOM 710 O O . GLY A 1 90 ? -16.096 -27.116 4.381 1.00 78.94 90 GLY A O 1
ATOM 711 N N . ALA A 1 91 ? -14.251 -26.009 5.013 1.00 76.50 91 ALA A N 1
ATOM 712 C CA . ALA A 1 91 ? -13.331 -26.695 4.106 1.00 76.50 91 ALA A CA 1
ATOM 713 C C . ALA A 1 91 ? -13.250 -28.230 4.280 1.00 76.50 91 ALA A C 1
ATOM 715 O O . ALA A 1 91 ? -13.218 -28.921 3.256 1.00 76.50 91 ALA A O 1
ATOM 716 N N . PRO A 1 92 ? -13.257 -28.804 5.506 1.00 79.25 92 PRO A N 1
ATOM 717 C CA . PRO A 1 92 ? -13.190 -30.257 5.686 1.00 79.25 92 PRO A CA 1
ATOM 718 C C . PRO A 1 92 ? -14.363 -30.984 5.028 1.00 79.25 92 PRO A C 1
ATOM 720 O O . PRO A 1 92 ? -14.178 -32.006 4.364 1.00 79.25 92 PRO A O 1
ATOM 723 N N . TRP A 1 93 ? -15.564 -30.417 5.141 1.00 83.88 93 TRP A N 1
ATOM 724 C CA . TRP A 1 93 ? -16.764 -31.013 4.574 1.00 83.88 93 TRP A CA 1
ATOM 725 C C . TRP A 1 93 ? -16.896 -30.783 3.070 1.00 83.88 93 TRP A C 1
ATOM 727 O O . TRP A 1 93 ? -17.347 -31.680 2.362 1.00 83.88 93 TRP A O 1
ATOM 737 N N . ASN A 1 94 ? -16.402 -29.655 2.551 1.00 77.25 94 ASN A N 1
ATOM 738 C CA . ASN A 1 94 ? -16.231 -29.482 1.107 1.00 77.25 94 ASN A CA 1
ATOM 739 C C . ASN A 1 94 ? -15.300 -30.566 0.546 1.00 77.25 94 ASN A C 1
ATOM 741 O O . ASN A 1 94 ? -15.651 -31.254 -0.411 1.00 77.25 94 ASN A O 1
ATOM 745 N N . LYS A 1 95 ? -14.142 -30.795 1.186 1.00 81.25 95 LYS A N 1
ATOM 746 C CA . LYS A 1 95 ? -13.227 -31.882 0.809 1.00 81.25 95 LYS A CA 1
ATOM 747 C C . LYS A 1 95 ? -13.917 -33.242 0.894 1.00 81.25 95 LYS A C 1
ATOM 749 O O . LYS A 1 95 ? -13.720 -34.060 0.001 1.00 81.25 95 LYS A O 1
ATOM 754 N N . PHE A 1 96 ? -14.727 -33.501 1.920 1.00 83.50 96 PHE A N 1
ATOM 755 C CA . PHE A 1 96 ? -15.513 -34.732 2.021 1.00 83.50 96 PHE A CA 1
ATOM 756 C C . PHE A 1 96 ? -16.471 -34.896 0.831 1.00 83.50 96 PHE A C 1
ATOM 758 O O . PHE A 1 96 ? -16.401 -35.917 0.153 1.00 83.50 96 PHE A O 1
ATOM 765 N N . LEU A 1 97 ? -17.295 -33.889 0.529 1.00 79.69 97 LEU A N 1
ATOM 766 C CA . LEU A 1 97 ? -18.261 -33.938 -0.573 1.00 79.69 97 LEU A CA 1
ATOM 767 C C . LEU A 1 97 ? -17.575 -34.171 -1.925 1.00 79.69 97 LEU A C 1
ATOM 769 O O . LEU A 1 97 ? -17.965 -35.078 -2.656 1.00 79.69 97 LEU A O 1
ATOM 773 N N . PHE A 1 98 ? -16.513 -33.418 -2.227 1.00 76.69 98 PHE A N 1
ATOM 774 C CA . PHE A 1 98 ? -15.819 -33.521 -3.514 1.00 76.69 98 PHE A CA 1
ATOM 775 C C . PHE A 1 98 ? -14.929 -34.769 -3.632 1.00 76.69 98 PHE A C 1
ATOM 777 O O . PHE A 1 98 ? -14.802 -35.327 -4.715 1.00 76.69 98 PHE A O 1
ATOM 784 N N . SER A 1 99 ? -14.326 -35.251 -2.537 1.00 80.12 99 SER A N 1
ATOM 785 C CA . SER A 1 99 ? -13.462 -36.449 -2.574 1.00 80.12 99 SER A CA 1
ATOM 786 C C . SER A 1 99 ? -14.217 -37.772 -2.447 1.00 80.12 99 SER A C 1
ATOM 788 O O . SER A 1 99 ? -13.630 -38.834 -2.667 1.00 80.12 99 SER A O 1
ATOM 790 N N . LYS A 1 100 ? -15.493 -37.735 -2.043 1.00 78.81 100 LYS A N 1
ATOM 791 C CA . LYS A 1 100 ? -16.348 -38.918 -1.849 1.00 78.81 100 LYS A CA 1
ATOM 792 C C . LYS A 1 100 ? -17.558 -38.939 -2.783 1.00 78.81 100 LYS A C 1
ATOM 794 O O . LYS A 1 100 ? -18.475 -39.740 -2.570 1.00 78.81 100 LYS A O 1
ATOM 799 N N . GLU A 1 101 ? -17.551 -38.105 -3.819 1.00 73.12 101 GLU A N 1
ATOM 800 C CA . GLU A 1 101 ? -18.562 -38.115 -4.870 1.00 73.12 101 GLU A CA 1
ATOM 801 C C . GLU A 1 101 ? -18.626 -39.501 -5.536 1.00 73.12 101 GLU A C 1
ATOM 803 O O . GLU A 1 101 ? -17.612 -40.082 -5.915 1.00 73.12 101 GLU A O 1
ATOM 808 N N . ASN A 1 102 ? -19.832 -40.041 -5.681 1.00 69.38 102 ASN A N 1
ATOM 809 C CA . ASN A 1 102 ? -20.161 -41.387 -6.156 1.00 69.38 102 ASN A CA 1
ATOM 810 C C . ASN A 1 102 ? -19.683 -42.541 -5.257 1.00 69.38 102 ASN A C 1
ATOM 812 O O . ASN A 1 102 ? -19.867 -43.701 -5.613 1.00 69.38 102 ASN A O 1
ATOM 816 N N . LYS A 1 103 ? -19.107 -42.244 -4.083 1.00 78.56 103 LYS A N 1
ATOM 817 C CA . LYS A 1 103 ? -18.800 -43.240 -3.044 1.00 78.56 103 LYS A CA 1
ATOM 818 C C . LYS A 1 103 ? -19.779 -43.168 -1.876 1.00 78.56 103 LYS A C 1
ATOM 820 O O . LYS A 1 103 ? -20.286 -44.195 -1.444 1.00 78.56 103 LYS A O 1
ATOM 825 N N . TYR A 1 104 ? -20.022 -41.962 -1.364 1.00 79.69 104 TYR A N 1
ATOM 826 C CA . TYR A 1 104 ? -20.940 -41.720 -0.241 1.00 79.69 104 TYR A CA 1
ATOM 827 C C . TYR A 1 104 ? -22.011 -40.671 -0.549 1.00 79.69 104 TYR A C 1
ATOM 829 O O . TYR A 1 104 ? -23.036 -40.637 0.123 1.00 79.69 104 TYR A O 1
ATOM 837 N N . VAL A 1 105 ? -21.785 -39.821 -1.553 1.00 79.69 105 VAL A N 1
ATOM 838 C CA . VAL A 1 105 ? -22.725 -38.781 -1.991 1.00 79.69 105 VAL A CA 1
ATOM 839 C C . VAL A 1 105 ? -22.788 -38.763 -3.512 1.00 79.69 105 VAL A C 1
ATOM 841 O O . VAL A 1 105 ? -21.770 -38.960 -4.161 1.00 79.69 105 VAL A O 1
ATOM 844 N N . THR A 1 106 ? -23.953 -38.518 -4.097 1.00 76.44 106 THR A N 1
ATOM 845 C CA . THR A 1 106 ? -24.133 -38.386 -5.553 1.00 76.44 106 THR A CA 1
ATOM 846 C C . THR A 1 106 ? -24.733 -37.026 -5.870 1.00 76.44 106 THR A C 1
ATOM 848 O O . THR A 1 106 ? -25.564 -36.536 -5.108 1.00 76.44 106 THR A O 1
ATOM 851 N N . SER A 1 107 ? -24.329 -36.418 -6.986 1.00 73.88 107 SER A N 1
ATOM 852 C CA . SER A 1 107 ? -24.951 -35.180 -7.462 1.00 73.88 107 SER A CA 1
ATOM 853 C C . SER A 1 107 ? -26.381 -35.451 -7.933 1.00 73.88 107 SER A C 1
ATOM 855 O O . SER A 1 107 ? -26.642 -36.453 -8.599 1.00 73.88 107 SER A O 1
ATOM 857 N N . TRP A 1 108 ? -27.311 -34.575 -7.564 1.00 76.75 108 TRP A N 1
ATOM 858 C CA . TRP A 1 108 ? -28.730 -34.688 -7.895 1.00 76.75 108 TRP A CA 1
ATOM 859 C C . TRP A 1 108 ? -29.366 -33.294 -7.947 1.00 76.75 108 TRP A C 1
ATOM 861 O O . TRP A 1 108 ? -28.837 -32.341 -7.369 1.00 76.75 108 TRP A O 1
ATOM 871 N N . TRP A 1 109 ? -30.504 -33.174 -8.632 1.00 78.12 109 TRP A N 1
ATOM 872 C CA . TRP A 1 109 ? -31.312 -31.956 -8.648 1.00 78.12 109 TRP A CA 1
ATOM 873 C C . TRP A 1 109 ? -32.588 -32.154 -7.821 1.00 78.12 109 TRP A C 1
ATOM 875 O O . TRP A 1 109 ? -33.194 -33.219 -7.900 1.00 78.12 109 TRP A O 1
ATOM 885 N N . PRO A 1 110 ? -33.056 -31.140 -7.067 1.00 86.56 110 PRO A N 1
ATOM 886 C CA . PRO A 1 110 ? -34.364 -31.193 -6.416 1.00 86.56 110 PRO A CA 1
ATOM 887 C C . PRO A 1 110 ? -35.483 -31.513 -7.408 1.00 86.56 110 PRO A C 1
ATOM 889 O O . PRO A 1 110 ? -35.486 -30.970 -8.514 1.00 86.56 110 PRO A O 1
ATOM 892 N N . LYS A 1 111 ? -36.498 -32.296 -7.007 1.00 85.81 111 LYS A N 1
ATOM 893 C CA . LYS A 1 111 ? -37.635 -32.638 -7.892 1.00 85.81 111 LYS A CA 1
ATOM 894 C C . LYS A 1 111 ? -38.333 -31.406 -8.454 1.00 85.81 111 LYS A C 1
ATOM 896 O O . LYS A 1 111 ? -38.892 -31.429 -9.549 1.00 85.81 111 LYS A O 1
ATOM 901 N N . SER A 1 112 ? -38.332 -30.323 -7.682 1.00 87.38 112 SER A N 1
ATOM 902 C CA . SER A 1 112 ? -38.878 -29.043 -8.108 1.00 87.38 112 SER A CA 1
ATOM 903 C C . SER A 1 112 ? -38.130 -28.462 -9.313 1.00 87.38 112 SER A C 1
ATOM 905 O O . SER A 1 112 ? -38.775 -27.934 -10.219 1.00 87.38 112 SER A O 1
ATOM 907 N N . VAL A 1 113 ? -36.807 -28.620 -9.356 1.00 87.38 113 VAL A N 1
ATOM 908 C CA . VAL A 1 113 ? -35.943 -28.231 -10.475 1.00 87.38 113 VAL A CA 1
ATOM 909 C C . VAL A 1 113 ? -36.054 -29.225 -11.630 1.00 87.38 113 VAL A C 1
ATOM 911 O O . VAL A 1 113 ? -36.206 -28.799 -12.774 1.00 87.38 113 VAL A O 1
ATOM 914 N N . GLU A 1 114 ? -36.068 -30.532 -11.347 1.00 86.75 114 GLU A N 1
ATOM 915 C CA . GLU A 1 114 ? -36.242 -31.571 -12.374 1.00 86.75 114 GLU A CA 1
ATOM 916 C C . GLU A 1 114 ? -37.519 -31.349 -13.192 1.00 86.75 114 GLU A C 1
ATOM 918 O O . GLU A 1 114 ? -37.471 -31.371 -14.415 1.00 86.75 114 GLU A O 1
ATOM 923 N N . LYS A 1 115 ? -38.645 -31.020 -12.545 1.00 87.81 115 LYS A N 1
ATOM 924 C CA . LYS A 1 115 ? -39.914 -30.707 -13.232 1.00 87.81 115 LYS A CA 1
ATOM 925 C C . LYS A 1 115 ? -39.840 -29.512 -14.181 1.00 87.81 115 LYS A C 1
ATOM 927 O O . LYS A 1 115 ? -40.621 -29.432 -15.129 1.00 87.81 115 LYS A O 1
ATOM 932 N N . ILE A 1 116 ? -38.961 -28.553 -13.900 1.00 88.81 116 ILE A N 1
ATOM 933 C CA . ILE A 1 116 ? -38.766 -27.389 -14.763 1.00 88.81 116 ILE A CA 1
ATOM 934 C C . ILE A 1 116 ? -37.876 -27.772 -15.947 1.00 88.81 116 ILE A C 1
ATOM 936 O O . ILE A 1 116 ? -38.213 -27.439 -17.083 1.00 88.81 116 ILE A O 1
ATOM 940 N N . LEU A 1 117 ? -36.757 -28.454 -15.691 1.00 85.12 117 LEU A N 1
ATOM 941 C CA . LEU A 1 117 ? -35.683 -28.639 -16.670 1.00 85.12 117 LEU A CA 1
ATOM 942 C C . LEU A 1 117 ? -35.823 -29.901 -17.522 1.00 85.12 117 LEU A C 1
ATOM 944 O O . LEU A 1 117 ? -35.543 -29.834 -18.716 1.00 85.12 117 LEU A O 1
ATOM 948 N N . LEU A 1 118 ? -36.285 -31.007 -16.943 1.00 84.44 118 LEU A N 1
ATOM 949 C CA . LEU A 1 118 ? -36.271 -32.328 -17.568 1.00 84.44 118 LEU A CA 1
ATOM 950 C C . LEU A 1 118 ? -37.614 -32.693 -18.212 1.00 84.44 118 LEU A C 1
ATOM 952 O O . LEU A 1 118 ? -38.680 -32.190 -17.839 1.00 84.44 118 LEU A O 1
ATOM 956 N N . SER A 1 119 ? -37.557 -33.599 -19.182 1.00 82.12 119 SER A N 1
ATOM 957 C CA . SER A 1 119 ? -38.716 -34.285 -19.747 1.00 82.12 119 SER A CA 1
ATOM 958 C C . SER A 1 119 ? -39.338 -35.280 -18.755 1.00 82.12 119 SER A C 1
ATOM 960 O O . SER A 1 119 ? -38.675 -35.772 -17.841 1.00 82.12 119 SER A O 1
ATOM 962 N N . GLU A 1 120 ? -40.622 -35.605 -18.944 1.00 79.50 120 GLU A N 1
ATOM 963 C CA . GLU A 1 120 ? -41.341 -36.578 -18.098 1.00 79.50 120 GLU A CA 1
ATOM 964 C C . GLU A 1 120 ? -40.676 -37.961 -18.096 1.00 79.50 120 GLU A C 1
ATOM 966 O O . GLU A 1 120 ? -40.664 -38.638 -17.072 1.00 79.50 120 GLU A O 1
ATOM 971 N N . GLU A 1 121 ? -40.049 -38.337 -19.212 1.00 73.62 121 GLU A N 1
ATOM 972 C CA . GLU A 1 121 ? -39.311 -39.591 -19.372 1.00 73.62 121 GLU A CA 1
ATOM 973 C C . GLU A 1 121 ? -37.993 -39.623 -18.584 1.00 73.62 121 GLU A C 1
ATOM 975 O O . GLU A 1 121 ? -37.499 -40.708 -18.277 1.00 73.62 121 GLU A O 1
ATOM 980 N N . SER A 1 122 ? -37.405 -38.466 -18.271 1.00 72.94 122 SER A N 1
ATOM 981 C CA . SER A 1 122 ? -36.110 -38.345 -17.585 1.00 72.94 122 SER A CA 1
ATOM 982 C C . SER A 1 122 ? -36.233 -38.126 -16.075 1.00 72.94 122 SER A C 1
ATOM 984 O O . SER A 1 122 ? -35.271 -38.370 -15.344 1.00 72.94 122 SER A O 1
ATOM 986 N N . ILE A 1 123 ? -37.397 -37.685 -15.587 1.00 75.75 123 ILE A N 1
ATOM 987 C CA . ILE A 1 123 ? -37.630 -37.424 -14.159 1.00 75.75 123 ILE A CA 1
ATOM 988 C C . ILE A 1 123 ? -37.465 -38.719 -13.346 1.00 75.75 123 ILE A C 1
ATOM 990 O O . ILE A 1 123 ? -38.084 -39.742 -13.635 1.00 75.75 123 ILE A O 1
ATOM 994 N N . GLY A 1 124 ? -36.638 -38.675 -12.297 1.00 65.56 124 GLY A N 1
ATOM 995 C CA . GLY A 1 124 ? -36.409 -39.811 -11.398 1.00 65.56 124 GLY A CA 1
ATOM 996 C C . GLY A 1 124 ? -35.498 -40.929 -11.931 1.00 65.56 124 GLY A C 1
ATOM 997 O O . GLY A 1 124 ? -35.337 -41.939 -11.242 1.00 65.56 124 GLY A O 1
ATOM 998 N N . LYS A 1 125 ? -34.876 -40.783 -13.113 1.00 66.50 125 LYS A N 1
ATOM 999 C CA . LYS A 1 125 ? -33.835 -41.711 -13.607 1.00 66.50 125 LYS A CA 1
ATOM 1000 C C . LYS A 1 125 ? -32.467 -41.418 -12.954 1.00 66.50 125 LYS A C 1
ATOM 1002 O O . LYS A 1 125 ? -32.134 -40.272 -12.674 1.00 66.50 125 LYS A O 1
ATOM 1007 N N . SER A 1 126 ? -31.663 -42.464 -12.709 1.00 53.62 126 SER A N 1
ATOM 1008 C CA . SER A 1 126 ? -30.383 -42.381 -11.971 1.00 53.62 126 SER A CA 1
ATOM 1009 C C . SER A 1 126 ? -29.342 -41.438 -12.623 1.00 53.62 126 SER A C 1
ATOM 1011 O O . SER A 1 126 ? -29.075 -41.582 -13.822 1.00 53.62 126 SER A O 1
ATOM 1013 N N . PRO A 1 127 ? -28.658 -40.567 -11.846 1.00 54.34 127 PRO A N 1
ATOM 1014 C CA . PRO A 1 127 ? -27.576 -39.691 -12.321 1.00 54.34 127 PRO A CA 1
ATOM 1015 C C . PRO A 1 127 ? -26.345 -40.418 -12.892 1.00 54.34 127 PRO A C 1
ATOM 1017 O O . PRO A 1 127 ? -25.531 -39.801 -13.577 1.00 54.34 127 PRO A O 1
ATOM 1020 N N . GLN A 1 128 ? -26.178 -41.722 -12.641 1.00 50.91 128 GLN A N 1
ATOM 1021 C CA . GLN A 1 128 ? -24.958 -42.456 -13.008 1.00 50.91 128 GLN A CA 1
ATOM 1022 C C . GLN A 1 128 ? -24.732 -42.507 -14.535 1.00 50.91 128 GLN A C 1
ATOM 1024 O O . GLN A 1 128 ? -23.631 -42.232 -15.003 1.00 50.91 128 GLN A O 1
ATOM 1029 N N . LYS A 1 129 ? -25.797 -42.713 -15.331 1.00 51.19 129 LYS A N 1
ATOM 1030 C CA . LYS A 1 129 ? -25.742 -42.665 -16.811 1.00 51.19 129 LYS A CA 1
ATOM 1031 C C . LYS A 1 129 ? -25.461 -41.260 -17.372 1.00 51.19 129 LYS A C 1
ATOM 1033 O O . LYS A 1 129 ? -25.092 -41.118 -18.540 1.00 51.19 129 LYS A O 1
ATOM 1038 N N . PHE A 1 130 ? -25.650 -40.202 -16.579 1.00 52.47 130 PHE A N 1
ATOM 1039 C CA . PHE A 1 130 ? -25.319 -38.836 -16.991 1.00 52.47 130 PHE A CA 1
ATOM 1040 C C . PHE A 1 130 ? -23.812 -38.569 -16.922 1.00 52.47 130 PHE A C 1
ATOM 1042 O O . PHE A 1 130 ? -23.308 -37.850 -17.784 1.00 52.47 130 PHE A O 1
ATOM 1049 N N . LYS A 1 131 ? -23.099 -39.165 -15.955 1.00 54.03 131 LYS A N 1
ATOM 1050 C CA . LYS A 1 131 ? -21.658 -38.974 -15.734 1.00 54.03 131 LYS A CA 1
ATOM 1051 C C . LYS A 1 131 ? -20.792 -39.714 -16.756 1.00 54.03 131 LYS A C 1
ATOM 1053 O O . LYS A 1 131 ? -19.936 -39.080 -17.362 1.00 54.03 131 LYS A O 1
ATOM 1058 N N . ASP A 1 132 ? -21.067 -40.995 -17.001 1.00 54.44 132 ASP A N 1
ATOM 1059 C CA . ASP A 1 132 ? -20.243 -41.833 -17.893 1.00 54.44 132 ASP A CA 1
ATOM 1060 C C . ASP A 1 132 ? -20.189 -41.274 -19.325 1.00 54.44 132 ASP A C 1
ATOM 1062 O O . ASP A 1 132 ? -19.161 -41.343 -19.994 1.00 54.44 132 ASP A O 1
ATOM 1066 N N . LEU A 1 133 ? -21.275 -40.631 -19.768 1.00 51.78 133 LEU A N 1
ATOM 1067 C CA . LEU A 1 133 ? -21.322 -39.942 -21.054 1.00 51.78 133 LEU A CA 1
ATOM 1068 C C . LEU A 1 133 ? -20.748 -38.515 -20.994 1.00 51.78 133 LEU A C 1
ATOM 1070 O O . LEU A 1 133 ? -20.097 -38.078 -21.937 1.00 51.78 133 LEU A O 1
ATOM 1074 N N . ARG A 1 134 ? -20.961 -37.770 -19.895 1.00 58.88 134 ARG A N 1
ATOM 1075 C CA . ARG A 1 134 ? -20.327 -36.453 -19.683 1.00 58.88 134 ARG A CA 1
ATOM 1076 C C . ARG A 1 134 ? -18.818 -36.567 -19.862 1.00 58.88 134 ARG A C 1
ATOM 1078 O O . ARG A 1 134 ? -18.230 -35.776 -20.591 1.00 58.88 134 ARG A O 1
ATOM 1085 N N . ASP A 1 135 ? -18.229 -37.579 -19.242 1.00 57.03 135 ASP A N 1
ATOM 1086 C CA . ASP A 1 135 ? -16.796 -37.829 -19.286 1.00 57.03 135 ASP A CA 1
ATOM 1087 C C . ASP A 1 135 ? -16.346 -38.342 -20.680 1.00 57.03 135 ASP A C 1
ATOM 1089 O O . ASP A 1 135 ? -15.205 -38.097 -21.067 1.00 57.03 135 ASP A O 1
ATOM 1093 N N . SER A 1 136 ? -17.242 -38.941 -21.487 1.00 57.44 136 SER A N 1
ATOM 1094 C CA . SER A 1 136 ? -16.940 -39.402 -22.855 1.00 57.44 136 SER A CA 1
ATOM 1095 C C . SER A 1 136 ? -17.025 -38.314 -23.940 1.00 57.44 136 SER A C 1
ATOM 1097 O O . SER A 1 136 ? -16.244 -38.365 -24.886 1.00 57.44 136 SER A O 1
ATOM 1099 N N . PHE A 1 137 ? -17.923 -37.318 -23.833 1.00 62.78 137 PHE A N 1
ATOM 1100 C CA . PHE A 1 137 ? -18.071 -36.262 -24.859 1.00 62.78 137 PHE A CA 1
ATOM 1101 C C . PHE A 1 137 ? -17.383 -34.929 -24.507 1.00 62.78 137 PHE A C 1
ATOM 1103 O O . PHE A 1 137 ? -16.859 -34.267 -25.405 1.00 62.78 137 PHE A O 1
ATOM 1110 N N . LEU A 1 138 ? -17.351 -34.506 -23.230 1.00 63.34 138 LEU A N 1
ATOM 1111 C CA . LEU A 1 138 ? -16.726 -33.223 -22.855 1.00 63.34 138 LEU A CA 1
ATOM 1112 C C . LEU A 1 138 ? -15.212 -33.246 -23.023 1.00 63.34 138 LEU A C 1
ATOM 1114 O O . LEU A 1 138 ? -14.636 -32.209 -23.340 1.00 63.34 138 LEU A O 1
ATOM 1118 N N . HIS A 1 139 ? -14.572 -34.402 -22.832 1.00 66.00 139 HIS A N 1
ATOM 1119 C CA . HIS A 1 139 ? -13.132 -34.530 -23.030 1.00 66.00 139 HIS A CA 1
ATOM 1120 C C . HIS A 1 139 ? -12.734 -34.166 -24.466 1.00 66.00 139 HIS A C 1
ATOM 1122 O O . HIS A 1 139 ? -11.791 -33.410 -24.649 1.00 66.00 139 HIS A O 1
ATOM 1128 N N . GLU A 1 140 ? -13.485 -34.627 -25.473 1.00 62.94 140 GLU A N 1
ATOM 1129 C CA . GLU A 1 140 ? -13.252 -34.285 -26.884 1.00 62.94 140 GLU A CA 1
ATOM 1130 C C . GLU A 1 140 ? -13.527 -32.805 -27.189 1.00 62.94 140 GLU A C 1
ATOM 1132 O O . GLU A 1 140 ? -12.761 -32.177 -27.914 1.00 62.94 140 GLU A O 1
ATOM 1137 N N . PHE A 1 141 ? -14.584 -32.229 -26.606 1.00 67.06 141 PHE A N 1
ATOM 1138 C CA . PHE A 1 141 ? -14.940 -30.817 -26.799 1.00 67.06 141 PHE A CA 1
ATOM 1139 C C . PHE A 1 141 ? -13.920 -29.848 -26.179 1.00 67.06 141 PHE A C 1
ATOM 1141 O O . PHE A 1 141 ? -13.700 -28.756 -26.697 1.00 67.06 141 PHE A O 1
ATOM 1148 N N . LEU A 1 142 ? -13.295 -30.241 -25.068 1.00 68.00 142 LEU A N 1
ATOM 1149 C CA . LEU A 1 142 ? -12.313 -29.434 -24.343 1.00 68.00 142 LEU A CA 1
ATOM 1150 C C . LEU A 1 142 ? -10.866 -29.686 -24.797 1.00 68.00 142 LEU A C 1
ATOM 1152 O O . LEU A 1 142 ? -9.940 -29.136 -24.196 1.00 68.00 142 LEU A O 1
ATOM 1156 N N . LYS A 1 143 ? -10.643 -30.493 -25.845 1.00 74.44 143 LYS A N 1
ATOM 1157 C CA . LYS A 1 143 ? -9.303 -30.662 -26.418 1.00 74.44 143 LYS A CA 1
ATOM 1158 C C . LYS A 1 143 ? -8.799 -29.340 -27.004 1.00 74.44 143 LYS A C 1
ATOM 1160 O O . LYS A 1 143 ? -9.586 -28.605 -27.602 1.00 74.44 143 LYS A O 1
ATOM 1165 N N . PRO A 1 144 ? -7.486 -29.063 -26.914 1.00 72.25 144 PRO A N 1
ATOM 1166 C CA . PRO A 1 144 ? -6.885 -27.870 -27.505 1.00 72.25 144 PRO A CA 1
ATOM 1167 C C . PRO A 1 144 ? -7.279 -27.641 -28.971 1.00 72.25 144 PRO A C 1
ATOM 1169 O O . PRO A 1 144 ? -7.597 -26.513 -29.334 1.00 72.25 144 PRO A O 1
ATOM 1172 N N . ASP A 1 145 ? -7.332 -28.703 -29.779 1.00 72.12 145 ASP A N 1
ATOM 1173 C CA . ASP A 1 145 ? -7.657 -28.613 -31.208 1.00 72.12 145 ASP A CA 1
ATOM 1174 C C . ASP A 1 145 ? -9.111 -28.176 -31.452 1.00 72.12 145 ASP A C 1
ATOM 1176 O O . ASP A 1 145 ? -9.360 -27.303 -32.278 1.00 72.12 145 ASP A O 1
ATOM 1180 N N . ALA A 1 146 ? -10.070 -28.705 -30.682 1.00 70.81 146 ALA A N 1
ATOM 1181 C CA . ALA A 1 146 ? -11.471 -28.283 -30.760 1.00 70.81 146 ALA A CA 1
ATOM 1182 C C . ALA A 1 146 ? -11.643 -26.830 -30.279 1.00 70.81 146 ALA A C 1
ATOM 1184 O O . ALA A 1 146 ? -12.346 -26.034 -30.898 1.00 70.81 146 ALA A O 1
ATOM 1185 N N . LEU A 1 147 ? -10.937 -26.442 -29.210 1.00 72.56 147 LEU A N 1
ATOM 1186 C CA . LEU A 1 147 ? -10.954 -25.067 -28.705 1.00 72.56 147 LEU A CA 1
ATOM 1187 C C . LEU A 1 147 ? -10.396 -24.061 -29.724 1.00 72.56 147 LEU A C 1
ATOM 1189 O O . LEU A 1 147 ? -10.932 -22.957 -29.829 1.00 72.56 147 LEU A O 1
ATOM 1193 N N . GLN A 1 148 ? -9.369 -24.426 -30.500 1.00 77.12 148 GLN A N 1
ATOM 1194 C CA . GLN A 1 148 ? -8.843 -23.580 -31.581 1.00 77.12 148 GLN A CA 1
ATOM 1195 C C . GLN A 1 148 ? -9.891 -23.281 -32.660 1.00 77.12 148 GLN A C 1
ATOM 1197 O O . GLN A 1 148 ? -9.876 -22.184 -33.215 1.00 77.12 148 GLN A O 1
ATOM 1202 N N . GLU A 1 149 ? -10.823 -24.201 -32.923 1.00 76.31 149 GLU A N 1
ATOM 1203 C CA . GLU A 1 149 ? -11.915 -23.987 -33.882 1.00 76.31 149 GLU A CA 1
ATOM 1204 C C . GLU A 1 149 ? -13.018 -23.065 -33.319 1.00 76.31 149 GLU A C 1
ATOM 1206 O O . GLU A 1 149 ? -13.607 -22.275 -34.060 1.00 76.31 149 GLU A O 1
ATOM 1211 N N . TYR A 1 150 ? -13.262 -23.082 -32.002 1.00 79.56 150 TYR A N 1
ATOM 1212 C CA . TYR A 1 150 ? -14.275 -22.226 -31.366 1.00 79.56 150 TYR A CA 1
ATOM 1213 C C . TYR A 1 150 ? -13.802 -20.789 -31.109 1.00 79.56 150 TYR A C 1
ATOM 1215 O O . TYR A 1 150 ? -14.617 -19.864 -31.148 1.00 79.56 150 TYR A O 1
ATOM 1223 N N . ILE A 1 151 ? -12.504 -20.569 -30.868 1.00 81.31 151 ILE A N 1
ATOM 1224 C CA . ILE A 1 151 ? -11.945 -19.241 -30.546 1.00 81.31 151 ILE A CA 1
ATOM 1225 C C . ILE A 1 151 ? -12.298 -18.171 -31.600 1.00 81.31 151 ILE A C 1
ATOM 1227 O O . ILE A 1 151 ? -12.760 -17.101 -31.197 1.00 81.31 151 ILE A O 1
ATOM 1231 N N . PRO A 1 152 ? -12.155 -18.408 -32.920 1.00 83.44 152 PRO A N 1
ATOM 1232 C CA . PRO A 1 152 ? -12.545 -17.428 -33.935 1.00 83.44 152 PRO A CA 1
ATOM 1233 C C . PRO A 1 152 ? -14.034 -17.063 -33.892 1.00 83.44 152 PRO A C 1
ATOM 1235 O O . PRO A 1 152 ? -14.392 -15.905 -34.106 1.00 83.44 152 PRO A O 1
ATOM 1238 N N . ILE A 1 153 ? -14.904 -18.031 -33.580 1.00 84.31 153 ILE A N 1
ATOM 1239 C CA . ILE A 1 153 ? -16.351 -17.814 -33.440 1.00 84.31 153 ILE A CA 1
ATOM 1240 C C . ILE A 1 153 ? -16.621 -16.929 -32.220 1.00 84.31 153 ILE A C 1
ATOM 1242 O O . ILE A 1 153 ? -17.346 -15.939 -32.322 1.00 84.31 153 ILE A O 1
ATOM 1246 N N . MET A 1 154 ? -15.992 -17.244 -31.083 1.00 86.38 154 MET A N 1
ATOM 1247 C CA . MET A 1 154 ? -16.091 -16.450 -29.856 1.00 86.38 154 MET A CA 1
ATOM 1248 C C . MET A 1 154 ? -15.606 -15.012 -30.072 1.00 86.38 154 MET A C 1
ATOM 1250 O O . MET A 1 154 ? -16.303 -14.072 -29.700 1.00 86.38 154 MET A O 1
ATOM 1254 N N . ASP A 1 155 ? -14.442 -14.826 -30.699 1.00 86.00 155 ASP A N 1
ATOM 1255 C CA . ASP A 1 155 ? -13.865 -13.507 -30.988 1.00 86.00 155 ASP A CA 1
ATOM 1256 C C . ASP A 1 155 ? -14.760 -12.687 -31.930 1.00 86.00 155 ASP A C 1
ATOM 1258 O O . ASP A 1 155 ? -15.031 -11.512 -31.674 1.00 86.00 155 ASP A O 1
ATOM 1262 N N . SER A 1 156 ? -15.285 -13.315 -32.987 1.00 90.25 156 SER A N 1
ATOM 1263 C CA . SER A 1 156 ? -16.204 -12.668 -33.926 1.00 90.25 156 SER A CA 1
ATOM 1264 C C . SER A 1 156 ? -17.499 -12.221 -33.241 1.00 90.25 156 SER A C 1
ATOM 1266 O O . SER A 1 156 ? -17.868 -11.047 -33.337 1.00 90.25 156 SER A O 1
ATOM 1268 N N . MET A 1 157 ? -18.147 -13.113 -32.483 1.00 91.00 157 MET A N 1
ATOM 1269 C CA . MET A 1 157 ? -19.379 -12.792 -31.757 1.00 91.00 157 MET A CA 1
ATOM 1270 C C . MET A 1 157 ? -19.144 -11.743 -30.664 1.00 91.00 157 MET A C 1
ATOM 1272 O O . MET A 1 157 ? -19.995 -10.878 -30.460 1.00 91.00 157 MET A O 1
ATOM 1276 N N . ALA A 1 158 ? -17.994 -11.771 -29.980 1.00 88.62 158 ALA A N 1
ATOM 1277 C CA . ALA A 1 158 ? -17.629 -10.762 -28.988 1.00 88.62 158 ALA A CA 1
ATOM 1278 C C . ALA A 1 158 ? -17.490 -9.381 -29.632 1.00 88.62 158 ALA A C 1
ATOM 1280 O O . ALA A 1 158 ? -18.086 -8.412 -29.160 1.00 88.62 158 ALA A O 1
ATOM 1281 N N . LYS A 1 159 ? -16.742 -9.285 -30.739 1.00 88.69 159 LYS A N 1
ATOM 1282 C CA . LYS A 1 159 ? -16.564 -8.034 -31.489 1.00 88.69 159 LYS A CA 1
ATOM 1283 C C . LYS A 1 159 ? -17.898 -7.479 -31.965 1.00 88.69 159 LYS A C 1
ATOM 1285 O O . LYS A 1 159 ? -18.148 -6.294 -31.770 1.00 88.69 159 LYS A O 1
ATOM 1290 N N . GLN A 1 160 ? -18.757 -8.321 -32.534 1.00 89.69 160 GLN A N 1
ATOM 1291 C CA . GLN A 1 160 ? -20.086 -7.910 -32.976 1.00 89.69 160 GLN A CA 1
ATOM 1292 C C . GLN A 1 160 ? -20.939 -7.415 -31.802 1.00 89.69 160 GLN A C 1
ATOM 1294 O O . GLN A 1 160 ? -21.464 -6.304 -31.850 1.00 89.69 160 GLN A O 1
ATOM 1299 N N . HIS A 1 161 ? -21.003 -8.176 -30.706 1.00 90.12 161 HIS A N 1
ATOM 1300 C CA . HIS A 1 161 ? -21.773 -7.791 -29.525 1.00 90.12 161 HIS A CA 1
ATOM 1301 C C . HIS A 1 161 ? -21.307 -6.451 -28.941 1.00 90.12 161 HIS A C 1
ATOM 1303 O O . HIS A 1 161 ? -22.142 -5.620 -28.576 1.00 90.12 161 HIS A O 1
ATOM 1309 N N . LEU A 1 162 ? -19.991 -6.217 -28.890 1.00 88.56 162 LEU A N 1
ATOM 1310 C CA . LEU A 1 162 ? -19.415 -4.941 -28.473 1.00 88.56 162 LEU A CA 1
ATOM 1311 C C . LEU A 1 162 ? -19.787 -3.811 -29.444 1.00 88.56 162 LEU A C 1
ATOM 1313 O O . LEU A 1 162 ? -20.205 -2.747 -28.995 1.00 88.56 162 LEU A O 1
ATOM 1317 N N . GLN A 1 163 ? -19.675 -4.021 -30.755 1.00 91.00 163 GLN A N 1
ATOM 1318 C CA . GLN A 1 163 ? -19.999 -2.997 -31.757 1.00 91.00 163 GLN A CA 1
ATOM 1319 C C . GLN A 1 163 ? -21.478 -2.606 -31.762 1.00 91.00 163 GLN A C 1
ATOM 1321 O O . GLN A 1 163 ? -21.794 -1.436 -31.942 1.00 91.00 163 GLN A O 1
ATOM 1326 N N . GLU A 1 164 ? -22.380 -3.556 -31.541 1.00 88.44 164 GLU A N 1
ATOM 1327 C CA . GLU A 1 164 ? -23.823 -3.307 -31.594 1.00 88.44 164 GLU A CA 1
ATOM 1328 C C . GLU A 1 164 ? -24.377 -2.800 -30.260 1.00 88.44 164 GLU A C 1
ATOM 1330 O O . GLU A 1 164 ? -25.214 -1.901 -30.233 1.00 88.44 164 GLU A O 1
ATOM 1335 N N . ASN A 1 165 ? -23.908 -3.360 -29.140 1.00 85.56 165 ASN A N 1
ATOM 1336 C CA . ASN A 1 165 ? -24.540 -3.144 -27.836 1.00 85.56 165 ASN A CA 1
ATOM 1337 C C . ASN A 1 165 ? -23.705 -2.271 -26.894 1.00 85.56 165 ASN A C 1
ATOM 1339 O O . ASN A 1 165 ? -24.248 -1.748 -25.920 1.00 85.56 165 ASN A O 1
ATOM 1343 N N . TRP A 1 166 ? -22.407 -2.089 -27.164 1.00 90.44 166 TRP A N 1
ATOM 1344 C CA . TRP A 1 166 ? -21.510 -1.331 -26.287 1.00 90.44 166 TRP A CA 1
ATOM 1345 C C . TRP A 1 166 ? -21.055 -0.021 -26.919 1.00 90.44 166 TRP A C 1
ATOM 1347 O O . TRP A 1 166 ? -21.333 1.039 -26.372 1.00 90.44 166 TRP A O 1
ATOM 1357 N N . VAL A 1 167 ? -20.416 -0.074 -28.088 1.00 88.56 167 VAL A N 1
ATOM 1358 C CA . VAL A 1 167 ? -19.841 1.089 -28.790 1.00 88.56 167 VAL A CA 1
ATOM 1359 C C . VAL A 1 167 ? -20.839 2.239 -29.026 1.00 88.56 167 VAL A C 1
ATOM 1361 O O . VAL A 1 167 ? -20.431 3.390 -28.859 1.00 88.56 167 VAL A O 1
ATOM 1364 N N . PRO A 1 168 ? -22.125 2.003 -29.362 1.00 91.75 168 PRO A N 1
ATOM 1365 C CA . PRO A 1 168 ? -23.078 3.091 -29.596 1.00 91.75 168 PRO A CA 1
ATOM 1366 C C . PRO A 1 168 ? -23.558 3.773 -28.306 1.00 91.75 168 PRO A C 1
ATOM 1368 O O . PRO A 1 168 ? -24.116 4.869 -28.358 1.00 91.75 168 PRO A O 1
ATOM 1371 N N . ASN A 1 169 ? -23.361 3.139 -27.147 1.00 77.88 169 ASN A N 1
ATOM 1372 C CA . ASN A 1 169 ? -23.925 3.568 -25.874 1.00 77.88 169 ASN A CA 1
ATOM 1373 C C . ASN A 1 169 ? -22.863 4.254 -25.005 1.00 77.88 169 ASN A C 1
ATOM 1375 O O . ASN A 1 169 ? -21.771 3.734 -24.796 1.00 77.88 169 ASN A O 1
ATOM 1379 N N . LYS A 1 170 ? -23.195 5.423 -24.441 1.00 69.88 170 LYS A N 1
ATOM 1380 C CA . LYS A 1 170 ? -22.311 6.122 -23.486 1.00 69.88 170 LYS A CA 1
ATOM 1381 C C . LYS A 1 170 ? -22.190 5.401 -22.139 1.00 69.88 170 LYS A C 1
ATOM 1383 O O . LYS A 1 170 ? -21.190 5.574 -21.454 1.00 69.88 170 LYS A O 1
ATOM 1388 N N . GLU A 1 171 ? -23.206 4.627 -21.769 1.00 71.69 171 GLU A N 1
ATOM 1389 C CA . GLU A 1 171 ? -23.274 3.842 -20.539 1.00 71.69 171 GLU A CA 1
ATOM 1390 C C . GLU A 1 171 ? -23.937 2.498 -20.854 1.00 71.69 171 GLU A C 1
ATOM 1392 O O . GLU A 1 171 ? -24.922 2.447 -21.594 1.00 71.69 171 GLU A O 1
ATOM 1397 N N . VAL A 1 172 ? -23.405 1.409 -20.297 1.00 75.50 172 VAL A N 1
ATOM 1398 C CA . VAL A 1 172 ? -23.916 0.054 -20.519 1.00 75.50 172 VAL A CA 1
ATOM 1399 C C . VAL A 1 172 ? -24.151 -0.681 -19.211 1.00 75.50 172 VAL A C 1
ATOM 1401 O O . VAL A 1 172 ? -23.320 -0.680 -18.304 1.00 75.50 172 VAL A O 1
ATOM 1404 N N . LYS A 1 173 ? -25.272 -1.398 -19.129 1.00 72.88 173 LYS A N 1
ATOM 1405 C CA . LYS A 1 173 ? -25.515 -2.340 -18.034 1.00 72.88 173 LYS A CA 1
ATOM 1406 C C . LYS A 1 173 ? -24.807 -3.652 -18.367 1.00 72.88 173 LYS A C 1
ATOM 1408 O O . LYS A 1 173 ? -25.351 -4.490 -19.081 1.00 72.88 173 LYS A O 1
ATOM 1413 N N . VAL A 1 174 ? -23.596 -3.822 -17.835 1.00 73.19 174 VAL A N 1
ATOM 1414 C CA . VAL A 1 174 ? -22.714 -4.963 -18.144 1.00 73.19 174 VAL A CA 1
ATOM 1415 C C . VAL A 1 174 ? -23.391 -6.305 -17.854 1.00 73.19 174 VAL A C 1
ATOM 1417 O O . VAL A 1 174 ? -23.442 -7.166 -18.720 1.00 73.19 174 VAL A O 1
ATOM 1420 N N . TYR A 1 175 ? -23.988 -6.482 -16.672 1.00 69.00 175 TYR A N 1
ATOM 1421 C CA . TYR A 1 175 ? -24.600 -7.758 -16.279 1.00 69.00 175 TYR A CA 1
ATOM 1422 C C . TYR A 1 175 ? -25.674 -8.291 -17.261 1.00 69.00 175 TYR A C 1
ATOM 1424 O O . TYR A 1 175 ? -25.563 -9.448 -17.675 1.00 69.00 175 TYR A O 1
ATOM 1432 N N . PRO A 1 176 ? -26.698 -7.514 -17.679 1.00 77.88 176 PRO A N 1
ATOM 1433 C CA . PRO A 1 176 ? -27.687 -7.991 -18.650 1.00 77.88 176 PRO A CA 1
ATOM 1434 C C . PRO A 1 176 ? -27.137 -8.167 -20.074 1.00 77.88 176 PRO A C 1
ATOM 1436 O O . PRO A 1 176 ? -27.541 -9.115 -20.744 1.00 77.88 176 PRO A O 1
ATOM 1439 N N . LEU A 1 177 ? -26.206 -7.324 -20.533 1.00 83.81 177 LEU A N 1
ATOM 1440 C CA . LEU A 1 177 ? -25.613 -7.479 -21.870 1.00 83.81 177 LEU A CA 1
ATOM 1441 C C . LEU A 1 177 ? -24.693 -8.702 -21.945 1.00 83.81 177 LEU A C 1
ATOM 1443 O O . LEU A 1 177 ? -24.776 -9.484 -22.888 1.00 83.81 177 LEU A O 1
ATOM 1447 N N . THR A 1 178 ? -23.900 -8.954 -20.903 1.00 80.94 178 THR A N 1
ATOM 1448 C CA . THR A 1 178 ? -23.075 -10.164 -20.804 1.00 80.94 178 THR A CA 1
ATOM 1449 C C . THR A 1 178 ? -23.937 -11.431 -20.709 1.00 80.94 178 THR A C 1
ATOM 1451 O O . THR A 1 178 ? -23.558 -12.464 -21.263 1.00 80.94 178 THR A O 1
ATOM 1454 N N . LYS A 1 179 ? -25.127 -11.365 -20.084 1.00 79.00 179 LYS A N 1
ATOM 1455 C CA . LYS A 1 179 ? -26.150 -12.436 -20.134 1.00 79.00 179 LYS A CA 1
ATOM 1456 C C . LYS A 1 179 ? -26.611 -12.731 -21.546 1.00 79.00 179 LYS A C 1
ATOM 1458 O O . LYS A 1 179 ? -26.598 -13.885 -21.964 1.00 79.00 179 LYS A O 1
ATOM 1463 N N . GLN A 1 180 ? -26.949 -11.690 -22.290 1.00 84.50 180 GLN A N 1
ATOM 1464 C CA . GLN A 1 180 ? -27.354 -11.828 -23.679 1.00 84.50 180 GLN A CA 1
ATOM 1465 C C . GLN A 1 180 ? -26.231 -12.426 -24.540 1.00 84.50 180 GLN A C 1
ATOM 1467 O O . GLN A 1 180 ? -26.469 -13.391 -25.260 1.00 84.50 180 GLN A O 1
ATOM 1472 N N . TYR A 1 181 ? -25.003 -11.912 -24.418 1.00 87.31 181 TYR A N 1
ATOM 1473 C CA . TYR A 1 181 ? -23.841 -12.405 -25.160 1.00 87.31 181 TYR A CA 1
ATOM 1474 C C . TYR A 1 181 ? -23.525 -13.873 -24.864 1.00 87.31 181 TYR A C 1
ATOM 1476 O O . TYR A 1 181 ? -23.408 -14.679 -25.781 1.00 87.31 181 TYR A O 1
ATOM 1484 N N . SER A 1 182 ? -23.398 -14.236 -23.588 1.00 85.12 182 SER A N 1
ATOM 1485 C CA . SER A 1 182 ? -23.056 -15.608 -23.190 1.00 85.12 182 SER A CA 1
ATOM 1486 C C . SER A 1 182 ? -24.134 -16.612 -23.592 1.00 85.12 182 SER A C 1
ATOM 1488 O O . SER A 1 182 ? -23.799 -17.706 -24.039 1.00 85.12 182 SER A O 1
ATOM 1490 N N . PHE A 1 183 ? -25.414 -16.237 -23.502 1.00 87.50 183 PHE A N 1
ATOM 1491 C CA . PHE A 1 183 ? -26.512 -17.063 -23.998 1.00 87.50 183 PHE A CA 1
ATOM 1492 C C . PHE A 1 183 ? -26.440 -17.257 -25.517 1.00 87.50 183 PHE A C 1
ATOM 1494 O O . PHE A 1 183 ? -26.548 -18.386 -25.995 1.00 87.50 183 PHE A O 1
ATOM 1501 N N . ALA A 1 184 ? -26.213 -16.171 -26.265 1.00 88.56 184 ALA A N 1
ATOM 1502 C CA . ALA A 1 184 ? -26.039 -16.204 -27.715 1.00 88.56 184 ALA A CA 1
ATOM 1503 C C . ALA A 1 184 ? -24.871 -17.105 -28.121 1.00 88.56 184 ALA A C 1
ATOM 1505 O O . ALA A 1 184 ? -25.010 -17.973 -28.982 1.00 88.56 184 ALA A O 1
ATOM 1506 N N . LEU A 1 185 ? -23.733 -16.941 -27.449 1.00 88.31 185 LEU A N 1
ATOM 1507 C CA . LEU A 1 185 ? -22.540 -17.731 -27.690 1.00 88.31 185 LEU A CA 1
ATOM 1508 C C . LEU A 1 185 ? -22.766 -19.212 -27.370 1.00 88.31 185 LEU A C 1
ATOM 1510 O O . LEU A 1 185 ? -22.384 -20.063 -28.164 1.00 88.31 185 LEU A O 1
ATOM 1514 N N . ALA A 1 186 ? -23.421 -19.530 -26.251 1.00 88.06 186 ALA A N 1
ATOM 1515 C CA . ALA A 1 186 ? -23.746 -20.907 -25.893 1.00 88.06 186 ALA A CA 1
ATOM 1516 C C . ALA A 1 186 ? -24.676 -21.558 -26.929 1.00 88.06 186 ALA A C 1
ATOM 1518 O O . ALA A 1 186 ? -24.428 -22.682 -27.350 1.00 88.06 186 ALA A O 1
ATOM 1519 N N . CYS A 1 187 ? -25.705 -20.850 -27.401 1.00 88.81 187 CYS A N 1
ATOM 1520 C CA . CYS A 1 187 ? -26.592 -21.358 -28.452 1.00 88.81 187 CYS A CA 1
ATOM 1521 C C . CYS A 1 187 ? -25.852 -21.586 -29.781 1.00 88.81 187 CYS A C 1
ATOM 1523 O O . CYS A 1 187 ? -26.100 -22.585 -30.460 1.00 88.81 187 CYS A O 1
ATOM 1525 N N . SER A 1 188 ? -24.913 -20.699 -30.119 1.00 87.38 188 SER A N 1
ATOM 1526 C CA . SER A 1 188 ? -24.053 -20.829 -31.298 1.00 87.38 188 SER A CA 1
ATOM 1527 C C . SER A 1 188 ? -23.109 -22.032 -31.183 1.00 87.38 188 SER A C 1
ATOM 1529 O O . SER A 1 188 ? -23.083 -22.877 -32.069 1.00 87.38 188 SER A O 1
ATOM 1531 N N . LEU A 1 189 ? -22.392 -22.185 -30.066 1.00 84.69 189 LEU A N 1
ATOM 1532 C CA . LEU A 1 189 ? -21.419 -23.270 -29.886 1.00 84.69 189 LEU A CA 1
ATOM 1533 C C . LEU A 1 189 ? -22.066 -24.641 -29.638 1.00 84.69 189 LEU A C 1
ATOM 1535 O O . LEU A 1 189 ? -21.494 -25.667 -29.997 1.00 84.69 189 LEU A O 1
ATOM 1539 N N . PHE A 1 190 ? -23.237 -24.693 -28.998 1.00 86.06 190 PHE A N 1
ATOM 1540 C CA . PHE A 1 190 ? -23.867 -25.967 -28.638 1.00 86.06 190 PHE A CA 1
ATOM 1541 C C . PHE A 1 190 ? -24.775 -26.514 -29.737 1.00 86.06 190 PHE A C 1
ATOM 1543 O O . PHE A 1 190 ? -24.938 -27.728 -29.821 1.00 86.06 190 PHE A O 1
ATOM 1550 N N . MET A 1 191 ? -25.383 -25.645 -30.549 1.00 86.69 191 MET A N 1
ATOM 1551 C CA . MET A 1 191 ? -26.436 -26.027 -31.501 1.00 86.69 191 MET A CA 1
ATOM 1552 C C . MET A 1 191 ? -26.316 -25.342 -32.873 1.00 86.69 191 MET A C 1
ATOM 1554 O O . MET A 1 191 ? -27.152 -25.573 -33.749 1.00 86.69 191 MET A O 1
ATOM 1558 N N . SER A 1 192 ? -25.317 -24.476 -33.072 1.00 83.88 192 SER A N 1
ATOM 1559 C CA . SER A 1 192 ? -25.173 -23.634 -34.268 1.00 83.88 192 SER A CA 1
ATOM 1560 C C . SER A 1 192 ? -26.388 -22.748 -34.561 1.00 83.88 192 SER A C 1
ATOM 1562 O O . SER A 1 192 ? -26.658 -22.430 -35.720 1.00 83.88 192 SER A O 1
ATOM 1564 N N . ILE A 1 193 ? -27.119 -22.312 -33.529 1.00 84.06 193 ILE A N 1
ATOM 1565 C CA . ILE A 1 193 ? -28.217 -21.351 -33.703 1.00 84.06 193 ILE A CA 1
ATOM 1566 C C . ILE A 1 193 ? -27.609 -19.975 -33.982 1.00 84.06 193 ILE A C 1
ATOM 1568 O O . ILE A 1 193 ? -26.981 -19.378 -33.107 1.00 84.06 193 ILE A O 1
ATOM 1572 N N . LYS A 1 194 ? -27.800 -19.483 -35.209 1.00 73.88 194 LYS A N 1
ATOM 1573 C CA . LYS A 1 194 ? -27.319 -18.168 -35.674 1.00 73.88 194 LYS A CA 1
ATOM 1574 C C . LYS A 1 194 ? -28.449 -17.210 -36.049 1.00 73.88 194 LYS A C 1
ATOM 1576 O O . LYS A 1 194 ? -28.195 -16.021 -36.207 1.00 73.88 194 LYS A O 1
ATOM 1581 N N . ASP A 1 195 ? -29.670 -17.725 -36.189 1.00 83.06 195 ASP A N 1
ATOM 1582 C CA . ASP A 1 195 ? -30.844 -16.927 -36.521 1.00 83.06 195 ASP A CA 1
ATOM 1583 C C . ASP A 1 195 ? -31.264 -16.042 -35.325 1.00 83.06 195 ASP A C 1
ATOM 1585 O O . ASP A 1 195 ? -31.522 -16.574 -34.236 1.00 83.06 195 ASP A O 1
ATOM 1589 N N . PRO A 1 196 ? -31.317 -14.705 -35.480 1.00 79.38 196 PRO A N 1
ATOM 1590 C CA . PRO A 1 196 ? -31.633 -13.793 -34.382 1.00 79.38 196 PRO A CA 1
ATOM 1591 C C . PRO A 1 196 ? -33.038 -13.973 -33.792 1.00 79.38 196 PRO A C 1
ATOM 1593 O O . PRO A 1 196 ? -33.210 -13.821 -32.579 1.00 79.38 196 PRO A O 1
ATOM 1596 N N . ASP A 1 197 ? -34.039 -14.315 -34.607 1.00 83.25 197 ASP A N 1
ATOM 1597 C CA . ASP A 1 197 ? -35.430 -14.460 -34.160 1.00 83.25 197 ASP A CA 1
ATOM 1598 C C . ASP A 1 197 ? -35.620 -15.749 -33.356 1.00 83.25 197 ASP A C 1
ATOM 1600 O O . ASP A 1 197 ? -36.237 -15.754 -32.279 1.00 83.25 197 ASP A O 1
ATOM 1604 N N . GLN A 1 198 ? -35.005 -16.837 -33.820 1.00 83.88 198 GLN A N 1
ATOM 1605 C CA . GLN A 1 198 ? -34.927 -18.095 -33.092 1.00 83.88 198 GLN A CA 1
ATOM 1606 C C . GLN A 1 198 ? -34.171 -17.910 -31.771 1.00 83.88 198 GLN A C 1
ATOM 1608 O O . GLN A 1 198 ? -34.654 -18.337 -30.719 1.00 83.88 198 GLN A O 1
ATOM 1613 N N . LEU A 1 199 ? -33.033 -17.208 -31.782 1.00 86.12 199 LEU A N 1
ATOM 1614 C CA . LEU A 1 199 ? -32.250 -16.942 -30.576 1.00 86.12 199 LEU A CA 1
ATOM 1615 C C . LEU A 1 199 ? -33.036 -16.123 -29.541 1.00 86.12 199 LEU A C 1
ATOM 1617 O O . LEU A 1 199 ? -33.046 -16.471 -28.356 1.00 86.12 199 LEU A O 1
ATOM 1621 N N . ASN A 1 200 ? -33.726 -15.067 -29.976 1.00 83.50 200 ASN A N 1
ATOM 1622 C CA . ASN A 1 200 ? -34.570 -14.243 -29.109 1.00 83.50 200 ASN A CA 1
ATOM 1623 C C . ASN A 1 200 ? -35.710 -15.056 -28.488 1.00 83.50 200 ASN A C 1
ATOM 1625 O O . ASN A 1 200 ? -35.976 -14.942 -27.288 1.00 83.50 200 ASN A O 1
ATOM 1629 N N . THR A 1 201 ? -36.346 -15.922 -29.279 1.00 85.88 201 THR A N 1
ATOM 1630 C CA . THR A 1 201 ? -37.426 -16.799 -28.812 1.00 85.88 201 THR A CA 1
ATOM 1631 C C . THR A 1 201 ? -36.936 -17.745 -27.717 1.00 85.88 201 THR A C 1
ATOM 1633 O O . THR A 1 201 ? -37.526 -17.797 -26.633 1.00 85.88 201 THR A O 1
ATOM 1636 N N . VAL A 1 202 ? -35.820 -18.447 -27.946 1.00 86.88 202 VAL A N 1
ATOM 1637 C CA . VAL A 1 202 ? -35.244 -19.369 -26.953 1.00 86.88 202 VAL A CA 1
ATOM 1638 C C . VAL A 1 202 ? -34.775 -18.597 -25.713 1.00 86.88 202 VAL A C 1
ATOM 1640 O O . VAL A 1 202 ? -35.043 -19.032 -24.594 1.00 86.88 202 VAL A O 1
ATOM 1643 N N . SER A 1 203 ? -34.164 -17.419 -25.877 1.00 85.56 203 SER A N 1
ATOM 1644 C CA . SER A 1 203 ? -33.691 -16.580 -24.765 1.00 85.56 203 SER A CA 1
ATOM 1645 C C . SER A 1 203 ? -34.821 -16.133 -23.831 1.00 85.56 203 SER A C 1
ATOM 1647 O O . SER A 1 203 ? -34.715 -16.269 -22.608 1.00 85.56 203 SER A O 1
ATOM 1649 N N . LEU A 1 204 ? -35.942 -15.659 -24.389 1.00 85.62 204 LEU A N 1
ATOM 1650 C CA . LEU A 1 204 ? -37.105 -15.221 -23.610 1.00 85.62 204 LEU A CA 1
ATOM 1651 C C . LEU A 1 204 ? -37.747 -16.374 -22.832 1.00 85.62 204 LEU A C 1
ATOM 1653 O O . LEU A 1 204 ? -38.110 -16.207 -21.666 1.00 85.62 204 LEU A O 1
ATOM 1657 N N . LEU A 1 205 ? -37.868 -17.549 -23.455 1.00 88.12 205 LEU A N 1
ATOM 1658 C CA . LEU A 1 205 ? -38.370 -18.749 -22.783 1.00 88.12 205 LEU A CA 1
ATOM 1659 C C . LEU A 1 205 ? -37.420 -19.195 -21.665 1.00 88.12 205 LEU A C 1
ATOM 1661 O O . LEU A 1 205 ? -37.872 -19.528 -20.569 1.00 88.12 205 LEU A O 1
ATOM 1665 N N . PHE A 1 206 ? -36.113 -19.155 -21.923 1.00 87.75 206 PHE A N 1
ATOM 1666 C CA . PHE A 1 206 ? -35.087 -19.583 -20.980 1.00 87.75 206 PHE A CA 1
ATOM 1667 C C . PHE A 1 206 ? -34.986 -18.671 -19.753 1.00 87.75 206 PHE A C 1
ATOM 1669 O O . PHE A 1 206 ? -34.801 -19.150 -18.635 1.00 87.75 206 PHE A O 1
ATOM 1676 N N . LYS A 1 207 ? -35.176 -17.359 -19.921 1.00 84.44 207 LYS A N 1
ATOM 1677 C CA . LYS A 1 207 ? -35.211 -16.407 -18.803 1.00 84.44 207 LYS A CA 1
ATOM 1678 C C . LYS A 1 207 ? -36.288 -16.765 -17.772 1.00 84.44 207 LYS A C 1
ATOM 1680 O O . LYS A 1 207 ? -35.990 -16.841 -16.585 1.00 84.44 207 LYS A O 1
ATOM 1685 N N . GLU A 1 208 ? -37.511 -17.044 -18.223 1.00 86.56 208 GLU A N 1
ATOM 1686 C CA . GLU A 1 208 ? -38.616 -17.451 -17.336 1.00 86.56 208 GLU A CA 1
ATOM 1687 C C . GLU A 1 208 ? -38.350 -18.805 -16.659 1.00 86.56 208 GLU A C 1
ATOM 1689 O O . GLU A 1 208 ? -38.759 -19.024 -15.519 1.00 86.56 208 GLU A O 1
ATOM 1694 N N . VAL A 1 209 ? -37.644 -19.713 -17.342 1.00 88.62 209 VAL A N 1
ATOM 1695 C CA . VAL A 1 209 ? -37.190 -20.985 -16.763 1.00 88.62 209 VAL A CA 1
ATOM 1696 C C . VAL A 1 209 ? -36.238 -20.731 -15.592 1.00 88.62 209 VAL A C 1
ATOM 1698 O O . VAL A 1 209 ? -36.456 -21.271 -14.506 1.00 88.62 209 VAL A O 1
ATOM 1701 N N . LEU A 1 210 ? -35.230 -19.869 -15.772 1.00 84.44 210 LEU A N 1
ATOM 1702 C CA . LEU A 1 210 ? -34.252 -19.539 -14.730 1.00 84.44 210 LEU A CA 1
ATOM 1703 C C . LEU A 1 210 ? -34.885 -18.854 -13.514 1.00 84.44 210 LEU A C 1
ATOM 1705 O O . LEU A 1 210 ? -34.545 -19.202 -12.382 1.00 84.44 210 LEU A O 1
ATOM 1709 N N . ASP A 1 211 ? -35.828 -17.934 -13.731 1.00 83.00 211 ASP A N 1
ATOM 1710 C CA . ASP A 1 211 ? -36.548 -17.250 -12.646 1.00 83.00 211 ASP A CA 1
ATOM 1711 C C . ASP A 1 211 ? -37.331 -18.242 -11.760 1.00 83.00 211 ASP A C 1
ATOM 1713 O O . ASP A 1 211 ? -37.549 -17.993 -10.569 1.00 83.00 211 ASP A O 1
ATOM 1717 N N . GLY A 1 212 ? -37.735 -19.388 -12.318 1.00 85.19 212 GLY A N 1
ATOM 1718 C CA . GLY A 1 212 ? -38.420 -20.456 -11.597 1.00 85.19 212 GLY A CA 1
ATOM 1719 C C . GLY A 1 212 ? -37.528 -21.408 -10.811 1.00 85.19 212 GLY A C 1
ATOM 1720 O O . GLY A 1 212 ? -38.003 -21.948 -9.809 1.00 85.19 212 GLY A O 1
ATOM 1721 N N . LEU A 1 213 ? -36.266 -21.604 -11.218 1.00 84.38 213 LEU A N 1
ATOM 1722 C CA . LEU A 1 213 ? -35.359 -22.603 -10.621 1.00 84.38 213 LEU A CA 1
ATOM 1723 C C . LEU A 1 213 ? -35.132 -22.395 -9.124 1.00 84.38 213 LEU A C 1
ATOM 1725 O O . LEU A 1 213 ? -35.053 -23.358 -8.368 1.00 84.38 213 LEU A O 1
ATOM 1729 N N . TYR A 1 214 ? -35.071 -21.134 -8.701 1.00 74.88 214 TYR A N 1
ATOM 1730 C CA . TYR A 1 214 ? -34.849 -20.738 -7.310 1.00 74.88 214 TYR A CA 1
ATOM 1731 C C . TYR A 1 214 ? -36.089 -20.072 -6.702 1.00 74.88 214 TYR A C 1
ATOM 1733 O O . TYR A 1 214 ? -35.982 -19.219 -5.824 1.00 74.88 214 TYR A O 1
ATOM 1741 N N . SER A 1 215 ? -37.281 -20.414 -7.195 1.00 86.00 215 SER A N 1
ATOM 1742 C CA . SER A 1 215 ? -38.549 -19.909 -6.664 1.00 86.00 215 SER A CA 1
ATOM 1743 C C . SER A 1 215 ? -39.172 -20.878 -5.655 1.00 86.00 215 SER A C 1
ATOM 1745 O O . SER A 1 215 ? -38.771 -22.034 -5.533 1.00 86.00 215 SER A O 1
ATOM 1747 N N . VAL A 1 216 ? -40.169 -20.405 -4.904 1.00 87.31 216 VAL A N 1
ATOM 1748 C CA . VAL A 1 216 ? -40.934 -21.272 -4.000 1.00 87.31 216 VAL A CA 1
ATOM 1749 C C . VAL A 1 216 ? -41.711 -22.294 -4.849 1.00 87.31 216 VAL A C 1
ATOM 1751 O O . VAL A 1 216 ? -42.470 -21.862 -5.721 1.00 87.31 216 VAL A O 1
ATOM 1754 N N . PRO A 1 217 ? -41.568 -23.615 -4.612 1.00 86.31 217 PRO A N 1
ATOM 1755 C CA . PRO A 1 217 ? -42.051 -24.670 -5.511 1.00 86.31 217 PRO A CA 1
ATOM 1756 C C . PRO A 1 217 ? -43.568 -24.918 -5.398 1.00 86.31 217 PRO A C 1
ATOM 1758 O O . PRO A 1 217 ? -44.030 -26.029 -5.147 1.00 86.31 217 PRO A O 1
ATOM 1761 N N . ILE A 1 218 ? -44.367 -23.864 -5.570 1.00 86.44 218 ILE A N 1
ATOM 1762 C CA . ILE A 1 218 ? -45.831 -23.903 -5.532 1.00 86.44 218 ILE A CA 1
ATOM 1763 C C . ILE A 1 218 ? -46.346 -23.851 -6.965 1.00 86.44 218 ILE A C 1
ATOM 1765 O O . ILE A 1 218 ? -46.319 -22.802 -7.616 1.00 86.44 218 ILE A O 1
ATOM 1769 N N . ASN A 1 219 ? -46.834 -24.987 -7.461 1.00 88.06 219 ASN A N 1
ATOM 1770 C CA . ASN A 1 219 ? -47.409 -25.094 -8.799 1.00 88.06 219 ASN A CA 1
ATOM 1771 C C . ASN A 1 219 ? -48.879 -24.651 -8.806 1.00 88.06 219 ASN A C 1
ATOM 1773 O O . ASN A 1 219 ? -49.786 -25.467 -8.943 1.00 88.06 219 ASN A O 1
ATOM 1777 N N . PHE A 1 220 ? -49.106 -23.353 -8.611 1.00 87.69 220 PHE A N 1
ATOM 1778 C CA . PHE A 1 220 ? -50.428 -22.736 -8.679 1.00 87.69 220 PHE A CA 1
ATOM 1779 C C . PHE A 1 220 ? -50.468 -21.721 -9.833 1.00 87.69 220 PHE A C 1
ATOM 1781 O O . PHE A 1 220 ? -49.465 -21.028 -10.045 1.00 87.69 220 PHE A O 1
ATOM 1788 N N . PRO A 1 221 ? -51.571 -21.609 -10.599 1.00 85.69 221 PRO A N 1
ATOM 1789 C CA . PRO A 1 221 ? -51.662 -20.658 -11.704 1.00 85.69 221 PRO A CA 1
ATOM 1790 C C . PRO A 1 221 ? -51.256 -19.237 -11.285 1.00 85.69 221 PRO A C 1
ATOM 1792 O O . PRO A 1 221 ? -51.742 -18.707 -10.291 1.00 85.69 221 PRO A O 1
ATOM 1795 N N . GLY A 1 222 ? -50.329 -18.629 -12.029 1.00 80.81 222 GLY A N 1
ATOM 1796 C CA . GLY A 1 222 ? -49.836 -17.270 -11.767 1.00 80.81 222 GLY A CA 1
ATOM 1797 C C . GLY A 1 222 ? -48.566 -17.182 -10.911 1.00 80.81 222 GLY A C 1
ATOM 1798 O O . GLY A 1 222 ? -47.924 -16.130 -10.900 1.00 80.81 222 GLY A O 1
ATOM 1799 N N . THR A 1 223 ? -48.128 -18.263 -10.257 1.00 88.31 223 THR A N 1
ATOM 1800 C CA . THR A 1 223 ? -46.828 -18.285 -9.562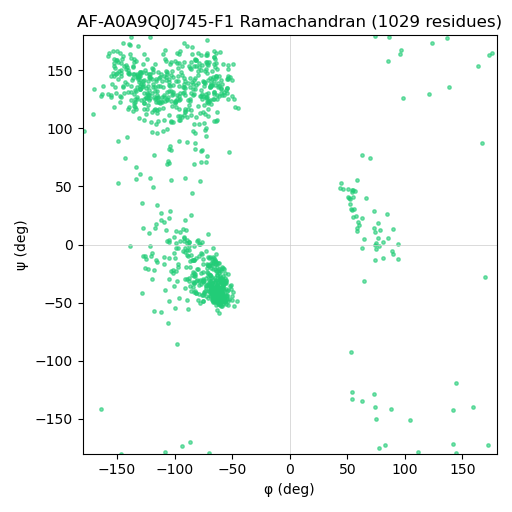 1.00 88.31 223 THR A CA 1
ATOM 1801 C C . THR A 1 223 ? -45.651 -18.308 -10.545 1.00 88.31 223 THR A C 1
ATOM 1803 O O . THR A 1 223 ? -45.770 -18.763 -11.683 1.00 88.31 223 THR A O 1
ATOM 1806 N N . THR A 1 224 ? -44.477 -17.835 -10.109 1.00 88.44 224 THR A N 1
ATOM 1807 C CA . THR A 1 224 ? -43.238 -17.935 -10.907 1.00 88.44 224 THR A CA 1
ATOM 1808 C C . THR A 1 224 ? -42.904 -19.391 -11.240 1.00 88.44 224 THR A C 1
ATOM 1810 O O . THR A 1 224 ? -42.543 -19.695 -12.372 1.00 88.44 224 THR A O 1
ATOM 1813 N N . TYR A 1 225 ? -43.112 -20.302 -10.286 1.00 91.06 225 TYR A N 1
ATOM 1814 C CA . TYR A 1 225 ? -42.859 -21.728 -10.468 1.00 91.06 225 TYR A CA 1
ATOM 1815 C C . TYR A 1 225 ? -43.769 -22.366 -11.536 1.00 91.06 225 TYR A C 1
ATOM 1817 O O . TYR A 1 225 ? -43.282 -23.094 -12.399 1.00 91.06 225 TYR A O 1
ATOM 1825 N N . SER A 1 226 ? -45.074 -22.053 -11.556 1.00 91.25 226 SER A N 1
ATOM 1826 C CA . SER A 1 226 ? -45.988 -22.595 -12.578 1.00 91.25 226 SER A CA 1
ATOM 1827 C C . SER A 1 226 ? -45.708 -22.039 -13.976 1.00 91.25 226 SER A C 1
ATOM 1829 O O . SER A 1 226 ? -45.771 -22.780 -14.962 1.00 91.25 226 SER A O 1
ATOM 1831 N N . ARG A 1 227 ? -45.325 -20.756 -14.081 1.00 91.38 227 ARG A N 1
ATOM 1832 C CA . ARG A 1 227 ? -44.847 -20.177 -15.348 1.00 91.38 227 ARG A CA 1
ATOM 1833 C C . ARG A 1 227 ? -43.595 -20.886 -15.846 1.00 91.38 227 ARG A C 1
ATOM 1835 O O . ARG A 1 227 ? -43.558 -21.263 -17.015 1.00 91.38 227 ARG A O 1
ATOM 1842 N N . ALA A 1 228 ? -42.622 -21.124 -14.972 1.00 92.25 228 ALA A N 1
ATOM 1843 C CA . ALA A 1 228 ? -41.377 -21.789 -15.333 1.00 92.25 228 ALA A CA 1
ATOM 1844 C C . ALA A 1 228 ? -41.586 -23.229 -15.812 1.00 92.25 228 ALA A C 1
ATOM 1846 O O . ALA A 1 228 ? -40.974 -23.615 -16.800 1.00 92.25 228 ALA A O 1
ATOM 1847 N N . ILE A 1 229 ? -42.504 -23.999 -15.212 1.00 90.69 229 ILE A N 1
ATOM 1848 C CA . ILE A 1 229 ? -42.870 -25.335 -15.723 1.00 90.69 229 ILE A CA 1
ATOM 1849 C C . ILE A 1 229 ? -43.437 -25.237 -17.146 1.00 90.69 229 ILE A C 1
ATOM 1851 O O . ILE A 1 229 ? -42.996 -25.951 -18.048 1.00 90.69 229 ILE A O 1
ATOM 1855 N N . LYS A 1 230 ? -44.391 -24.324 -17.381 1.00 91.56 230 LYS A N 1
ATOM 1856 C CA . LYS A 1 230 ? -45.010 -24.141 -18.706 1.00 91.56 230 LYS A CA 1
ATOM 1857 C C . LYS A 1 230 ? -43.982 -23.718 -19.760 1.00 91.56 230 LYS A C 1
ATOM 1859 O O . LYS A 1 230 ? -44.010 -24.212 -20.885 1.00 91.56 230 LYS A O 1
ATOM 1864 N N . LYS A 1 231 ? -43.078 -22.805 -19.402 1.00 93.00 231 LYS A N 1
ATOM 1865 C CA . LYS A 1 231 ? -42.012 -22.308 -20.284 1.00 93.00 231 LYS A CA 1
ATOM 1866 C C . LYS A 1 231 ? -40.911 -23.348 -20.494 1.00 93.00 231 LYS A C 1
ATOM 1868 O O . LYS A 1 231 ? -40.436 -23.470 -21.615 1.00 93.00 231 LYS A O 1
ATOM 1873 N N . GLY A 1 232 ? -40.603 -24.151 -19.477 1.00 90.00 232 GLY A N 1
ATOM 1874 C CA . GLY A 1 232 ? -39.720 -25.318 -19.544 1.00 90.00 232 GLY A CA 1
ATOM 1875 C C . GLY A 1 232 ? -40.223 -26.367 -20.535 1.00 90.00 232 GLY A C 1
ATOM 1876 O O . GLY A 1 232 ? -39.470 -26.845 -21.377 1.00 90.00 232 GLY A O 1
ATOM 1877 N N . LYS A 1 233 ? -41.530 -26.659 -20.524 1.00 90.31 233 LYS A N 1
ATOM 1878 C CA . LYS A 1 233 ? -42.138 -27.514 -21.554 1.00 90.31 233 LYS A CA 1
ATOM 1879 C C . LYS A 1 233 ? -41.980 -26.905 -22.947 1.00 90.31 233 LYS A C 1
ATOM 1881 O O . LYS A 1 233 ? -41.549 -27.590 -23.867 1.00 90.31 233 LYS A O 1
ATOM 1886 N N . ARG A 1 234 ? -42.274 -25.609 -23.085 1.00 91.44 234 ARG A N 1
ATOM 1887 C CA . ARG A 1 234 ? -42.205 -24.929 -24.380 1.00 91.44 234 ARG A CA 1
ATOM 1888 C C . ARG A 1 234 ? -40.789 -24.882 -24.955 1.00 91.44 234 ARG A C 1
ATOM 1890 O O . ARG A 1 234 ? -40.627 -25.151 -26.134 1.00 91.44 234 ARG A O 1
ATOM 1897 N N . ILE A 1 235 ? -39.772 -24.571 -24.149 1.00 90.25 235 ILE A N 1
ATOM 1898 C CA . ILE A 1 235 ? -38.384 -24.547 -24.634 1.00 90.25 235 ILE A CA 1
ATOM 1899 C C . ILE A 1 235 ? -37.929 -25.940 -25.082 1.00 90.25 235 ILE A C 1
ATOM 1901 O O . ILE A 1 235 ? -37.254 -26.047 -26.097 1.00 90.25 235 ILE A O 1
ATOM 1905 N N . ARG A 1 236 ? -38.353 -27.011 -24.396 1.00 89.81 236 ARG A N 1
ATOM 1906 C CA . ARG A 1 236 ? -38.063 -28.382 -24.838 1.00 89.81 236 ARG A CA 1
ATOM 1907 C C . ARG A 1 236 ? -38.720 -28.714 -26.176 1.00 89.81 236 ARG A C 1
ATOM 1909 O O . ARG A 1 236 ? -38.066 -29.311 -27.017 1.00 89.81 236 ARG A O 1
ATOM 1916 N N . GLU A 1 237 ? -39.970 -28.304 -26.399 1.00 90.12 237 GLU A N 1
ATOM 1917 C CA . GLU A 1 237 ? -40.644 -28.487 -27.698 1.00 90.12 237 GLU A CA 1
ATOM 1918 C C . GLU A 1 237 ? -39.848 -27.839 -28.845 1.00 90.12 237 GLU A C 1
ATOM 1920 O O . GLU A 1 237 ? -39.615 -28.484 -29.868 1.00 90.12 237 GLU A O 1
ATOM 1925 N N . GLU A 1 238 ? -39.378 -26.601 -28.653 1.00 88.88 238 GLU A N 1
ATOM 1926 C CA . GLU A 1 238 ? -38.556 -25.887 -29.643 1.00 88.88 238 GLU A CA 1
ATOM 1927 C C . GLU A 1 238 ? -37.210 -26.599 -29.878 1.00 88.88 238 GLU A C 1
ATOM 1929 O O . GLU A 1 238 ? -36.830 -26.869 -31.018 1.00 88.88 238 GLU A O 1
ATOM 1934 N N . LEU A 1 239 ? -36.503 -26.971 -28.804 1.00 89.50 239 LEU A N 1
ATOM 1935 C CA . LEU A 1 239 ? -35.201 -27.641 -28.890 1.00 89.50 239 LEU A CA 1
ATOM 1936 C C . LEU A 1 239 ? -35.295 -29.042 -29.513 1.00 89.50 239 LEU A C 1
ATOM 1938 O O . LEU A 1 239 ? -34.444 -29.405 -30.321 1.00 89.50 239 LEU A O 1
ATOM 1942 N N . VAL A 1 240 ? -36.339 -29.819 -29.210 1.00 90.62 240 VAL A N 1
ATOM 1943 C CA . VAL A 1 240 ? -36.599 -31.115 -29.862 1.00 90.62 240 VAL A CA 1
ATOM 1944 C C . VAL A 1 240 ? -36.857 -30.932 -31.359 1.00 90.62 240 VAL A C 1
ATOM 1946 O O . VAL A 1 240 ? -36.407 -31.753 -32.159 1.00 90.62 240 VAL A O 1
ATOM 1949 N N . GLY A 1 241 ? -37.524 -29.845 -31.760 1.00 89.56 241 GLY A N 1
ATOM 1950 C CA . GLY A 1 241 ? -37.654 -29.465 -33.169 1.00 89.56 241 GLY A CA 1
ATOM 1951 C C . GLY A 1 241 ? -36.293 -29.313 -33.857 1.00 89.56 241 GLY A C 1
ATOM 1952 O O . GLY A 1 241 ? -36.068 -29.918 -34.909 1.00 89.56 241 GLY A O 1
ATOM 1953 N N . ILE A 1 242 ? -35.366 -28.590 -33.217 1.00 87.81 242 ILE A N 1
ATOM 1954 C CA . ILE A 1 242 ? -33.988 -28.382 -33.700 1.00 87.81 242 ILE A CA 1
ATOM 1955 C C . ILE A 1 242 ? -33.218 -29.707 -33.768 1.00 87.81 242 ILE A C 1
ATOM 1957 O O . ILE A 1 242 ? -32.575 -29.994 -34.775 1.00 87.81 242 ILE A O 1
ATOM 1961 N N . ILE A 1 243 ? -33.321 -30.550 -32.737 1.00 88.31 243 ILE A N 1
ATOM 1962 C CA . ILE A 1 243 ? -32.659 -31.864 -32.685 1.00 88.31 243 ILE A CA 1
ATOM 1963 C C . ILE A 1 243 ? -33.120 -32.749 -33.848 1.00 88.31 243 ILE A C 1
ATOM 1965 O O . ILE A 1 243 ? -32.292 -33.325 -34.554 1.00 88.31 243 ILE A O 1
ATOM 1969 N N . LYS A 1 244 ? -34.434 -32.823 -34.092 1.00 88.88 244 LYS A N 1
ATOM 1970 C CA . LYS A 1 244 ? -35.005 -33.610 -35.196 1.00 88.88 244 LYS A CA 1
ATOM 1971 C C . LYS A 1 244 ? -34.575 -33.090 -36.559 1.00 88.88 244 LYS A C 1
ATOM 1973 O O . LYS A 1 244 ? -34.319 -33.889 -37.455 1.00 88.88 244 LYS A O 1
ATOM 1978 N N . GLN A 1 245 ? -34.524 -31.770 -36.725 1.00 85.75 245 GLN A N 1
ATOM 1979 C CA . GLN A 1 245 ? -34.022 -31.156 -37.949 1.00 85.75 245 GLN A CA 1
ATOM 1980 C C . GLN A 1 245 ? -32.555 -31.520 -38.176 1.00 85.75 245 GLN A C 1
ATOM 1982 O O . GLN A 1 245 ? -32.229 -32.061 -39.229 1.00 85.75 245 GLN A O 1
ATOM 1987 N N . ARG A 1 246 ? -31.698 -31.329 -37.169 1.00 84.81 246 ARG A N 1
ATOM 1988 C CA . ARG A 1 246 ? -30.269 -31.633 -37.281 1.00 84.81 246 ARG A CA 1
ATOM 1989 C C . ARG A 1 246 ? -30.004 -33.115 -37.542 1.00 84.81 246 ARG A C 1
ATOM 1991 O O . ARG A 1 246 ? -29.106 -33.454 -38.303 1.00 84.81 246 ARG A O 1
ATOM 1998 N N . ARG A 1 247 ? -30.806 -34.011 -36.960 1.00 83.75 247 ARG A N 1
ATOM 1999 C CA . ARG A 1 247 ? -30.724 -35.453 -37.229 1.00 83.75 247 ARG A CA 1
ATOM 2000 C C . ARG A 1 247 ? -31.019 -35.784 -38.696 1.00 83.75 247 ARG A C 1
ATOM 2002 O O . ARG A 1 247 ? -30.331 -36.628 -39.253 1.00 83.75 247 ARG A O 1
ATOM 2009 N N . ARG A 1 248 ? -31.990 -35.114 -39.331 1.00 83.38 248 ARG A N 1
ATOM 2010 C CA . ARG A 1 248 ? -32.250 -35.269 -40.776 1.00 83.38 248 ARG A CA 1
ATOM 2011 C C . ARG A 1 248 ? -31.095 -34.734 -41.620 1.00 83.38 248 ARG A C 1
ATOM 2013 O O . ARG A 1 248 ? -30.620 -35.447 -42.490 1.00 83.38 248 ARG A O 1
ATOM 2020 N N . GLU A 1 249 ? -30.588 -33.546 -41.295 1.00 80.19 249 GLU A N 1
ATOM 2021 C CA . GLU A 1 249 ? -29.450 -32.928 -41.999 1.00 80.19 249 GLU A CA 1
ATOM 2022 C C . GLU A 1 249 ? -28.189 -33.812 -41.978 1.00 80.19 249 GLU A C 1
ATOM 2024 O O . GLU A 1 249 ? -27.445 -33.842 -42.956 1.00 80.19 249 GLU A O 1
ATOM 2029 N N . LEU A 1 250 ? -27.954 -34.545 -40.882 1.00 76.00 250 LEU A N 1
ATOM 2030 C CA . LEU A 1 250 ? -26.842 -35.495 -40.751 1.00 76.00 250 LEU A CA 1
ATOM 2031 C C . LEU A 1 250 ? -27.060 -36.804 -41.527 1.00 76.00 250 LEU A C 1
ATOM 2033 O O . LEU A 1 250 ? -26.085 -37.404 -41.964 1.00 76.00 250 LEU A O 1
ATOM 2037 N N . LEU A 1 251 ? -28.311 -37.248 -41.692 1.00 74.62 251 LEU A N 1
ATOM 2038 C CA . LEU A 1 251 ? -28.655 -38.438 -42.482 1.00 74.62 251 LEU A CA 1
ATOM 2039 C C . LEU A 1 251 ? -28.643 -38.156 -43.994 1.00 74.62 251 LEU A C 1
ATOM 2041 O O . LEU A 1 251 ? -28.366 -39.055 -44.779 1.00 74.62 251 LEU A O 1
ATOM 2045 N N . GLU A 1 252 ? -28.950 -36.922 -44.403 1.00 71.25 252 GLU A N 1
ATOM 2046 C CA . GLU A 1 252 ? -29.006 -36.505 -45.812 1.00 71.25 252 GLU A CA 1
ATOM 2047 C C . GLU A 1 252 ? -27.625 -36.130 -46.390 1.00 71.25 252 GLU A C 1
ATOM 2049 O O . GLU A 1 252 ? -27.407 -36.273 -47.592 1.00 71.25 252 GLU A O 1
ATOM 2054 N N . ASN A 1 253 ? -26.674 -35.688 -45.557 1.00 60.34 253 ASN A N 1
ATOM 2055 C CA . ASN A 1 253 ? -25.346 -35.231 -45.986 1.00 60.34 253 ASN A CA 1
ATOM 2056 C C . ASN A 1 253 ? -24.230 -36.237 -45.643 1.00 60.34 253 ASN A C 1
ATOM 2058 O O . ASN A 1 253 ? -23.359 -35.946 -44.824 1.00 60.34 253 ASN A O 1
ATOM 2062 N N . GLU A 1 254 ? -24.187 -37.399 -46.304 1.00 53.22 254 GLU A N 1
ATOM 2063 C CA . GLU A 1 254 ? -23.062 -38.349 -46.161 1.00 53.22 254 GLU A CA 1
ATOM 2064 C C . GLU A 1 254 ? -21.715 -37.825 -46.714 1.00 53.22 254 GLU A C 1
ATOM 2066 O O . GLU A 1 254 ? -20.688 -38.484 -46.562 1.00 53.22 254 GLU A O 1
ATOM 2071 N N . VAL A 1 255 ? -21.654 -36.632 -47.323 1.00 48.09 255 VAL A N 1
ATOM 2072 C CA . VAL A 1 255 ? -20.408 -36.092 -47.889 1.00 48.09 255 VAL A CA 1
ATOM 2073 C C . VAL A 1 255 ? -20.270 -34.585 -47.622 1.00 48.09 255 VAL A C 1
ATOM 2075 O O . VAL A 1 255 ? -21.029 -33.762 -48.124 1.00 48.09 255 VAL A O 1
ATOM 2078 N N . THR A 1 256 ? -19.210 -34.224 -46.887 1.00 46.97 256 THR A N 1
ATOM 2079 C CA . THR A 1 256 ? -18.572 -32.889 -46.801 1.00 46.97 256 THR A CA 1
ATOM 2080 C C . THR A 1 256 ? -19.322 -31.738 -46.113 1.00 46.97 256 THR A C 1
ATOM 2082 O O . THR A 1 256 ? -19.687 -30.746 -46.732 1.00 46.97 256 THR A O 1
ATOM 2085 N N . THR A 1 257 ? -19.389 -31.755 -44.780 1.00 48.47 257 THR A N 1
ATOM 2086 C CA . THR A 1 257 ? -19.063 -30.567 -43.960 1.00 48.47 257 THR A CA 1
ATOM 2087 C C . THR A 1 257 ? -18.818 -30.996 -42.517 1.00 48.47 257 THR A C 1
ATOM 2089 O O . THR A 1 257 ? -19.604 -31.729 -41.927 1.00 48.47 257 THR A O 1
ATOM 2092 N N . LYS A 1 258 ? -17.692 -30.564 -41.946 1.00 56.25 258 LYS A N 1
ATOM 2093 C CA . LYS A 1 258 ? -17.290 -30.822 -40.559 1.00 56.25 258 LYS A CA 1
ATOM 2094 C C . LYS A 1 258 ? -18.194 -29.989 -39.630 1.00 56.25 258 LYS A C 1
ATOM 2096 O O . LYS A 1 258 ? -17.823 -28.897 -39.217 1.00 56.25 258 LYS A O 1
ATOM 2101 N N . ILE A 1 259 ? -19.440 -30.423 -39.422 1.00 54.28 259 ILE A N 1
ATOM 2102 C CA . ILE A 1 259 ? -20.374 -29.776 -38.490 1.00 54.28 259 ILE A CA 1
ATOM 2103 C C . ILE A 1 259 ? -19.981 -30.226 -37.086 1.00 54.28 259 ILE A C 1
ATOM 2105 O O . ILE A 1 259 ? -20.253 -31.362 -36.706 1.00 54.28 259 ILE A O 1
ATOM 2109 N N . ASP A 1 260 ? -19.317 -29.341 -36.346 1.00 64.50 260 ASP A N 1
ATOM 2110 C CA . ASP A 1 260 ? -18.642 -29.688 -35.094 1.00 64.50 260 ASP A CA 1
ATOM 2111 C C . ASP A 1 260 ? -19.205 -28.920 -33.881 1.00 64.50 260 ASP A C 1
ATOM 2113 O O . ASP A 1 260 ? -18.476 -28.309 -33.109 1.00 64.50 260 ASP A O 1
ATOM 2117 N N . ASP A 1 261 ? -20.535 -28.924 -33.715 1.00 76.62 261 ASP A N 1
ATOM 2118 C CA . ASP A 1 261 ? -21.187 -28.448 -32.484 1.00 76.62 261 ASP A CA 1
ATOM 2119 C C . ASP A 1 261 ? -21.548 -29.601 -31.532 1.00 76.62 261 ASP A C 1
ATOM 2121 O O . ASP A 1 261 ? -21.530 -30.784 -31.891 1.00 76.62 261 ASP A O 1
ATOM 2125 N N . ILE A 1 262 ? -21.853 -29.264 -30.273 1.00 78.69 262 ILE A N 1
ATOM 2126 C CA . ILE A 1 262 ? -22.146 -30.275 -29.242 1.00 78.69 262 ILE A CA 1
ATOM 2127 C C . ILE A 1 262 ? -23.350 -31.140 -29.634 1.00 78.69 262 ILE A C 1
ATOM 2129 O O . ILE A 1 262 ? -23.330 -32.347 -29.397 1.00 78.69 262 ILE A O 1
ATOM 2133 N N . LEU A 1 263 ? -24.385 -30.560 -30.245 1.00 84.38 263 LEU A N 1
ATOM 2134 C CA . LEU A 1 263 ? -25.565 -31.294 -30.696 1.00 84.38 263 LEU A CA 1
ATOM 2135 C C . LEU A 1 263 ? -25.214 -32.339 -31.768 1.00 84.38 263 LEU A C 1
ATOM 2137 O O . LEU A 1 263 ? -25.636 -33.490 -31.646 1.00 84.38 263 LEU A O 1
ATOM 2141 N N . ALA A 1 264 ? -24.424 -31.978 -32.782 1.00 79.62 264 ALA A N 1
ATOM 2142 C CA . ALA A 1 264 ? -23.983 -32.903 -33.825 1.00 79.62 264 ALA A CA 1
ATOM 2143 C C . ALA A 1 264 ? -23.184 -34.076 -33.238 1.00 79.62 264 ALA A C 1
ATOM 2145 O O . ALA A 1 264 ? -23.436 -35.232 -33.576 1.00 79.62 264 ALA A O 1
ATOM 2146 N N . ARG A 1 265 ? -22.294 -33.802 -32.278 1.00 75.19 265 ARG A N 1
ATOM 2147 C CA . ARG A 1 265 ? -21.523 -34.841 -31.576 1.00 75.19 265 ARG A CA 1
ATOM 2148 C C . ARG A 1 265 ? -22.401 -35.734 -30.698 1.00 75.19 265 ARG A C 1
ATOM 2150 O O . ARG A 1 265 ? -22.232 -36.950 -30.708 1.00 75.19 265 ARG A O 1
ATOM 2157 N N . LEU A 1 266 ? -23.368 -35.167 -29.974 1.00 76.50 266 LEU A N 1
ATOM 2158 C CA . LEU A 1 266 ? -24.325 -35.949 -29.179 1.00 76.50 266 LEU A CA 1
ATOM 2159 C C . LEU A 1 266 ? -25.148 -36.899 -30.061 1.00 76.50 266 LEU A C 1
ATOM 2161 O O . LEU A 1 266 ? -25.393 -38.034 -29.657 1.00 76.50 266 LEU A O 1
ATOM 2165 N N . LEU A 1 267 ? -25.520 -36.467 -31.268 1.00 78.62 267 LEU A N 1
ATOM 2166 C CA . LEU A 1 267 ? -26.236 -37.292 -32.244 1.00 78.62 267 LEU A CA 1
ATOM 2167 C C . LEU A 1 267 ? -25.382 -38.427 -32.836 1.00 78.62 267 LEU A C 1
ATOM 2169 O O . LEU A 1 267 ? -25.946 -39.441 -33.230 1.00 78.62 267 LEU A O 1
ATOM 2173 N N . GLN A 1 268 ? -24.053 -38.287 -32.876 1.00 73.50 268 GLN A N 1
ATOM 2174 C CA . GLN A 1 268 ? -23.132 -39.309 -33.399 1.00 73.50 268 GLN A CA 1
ATOM 2175 C C . GLN A 1 268 ? -22.692 -40.339 -32.346 1.00 73.50 268 GLN A C 1
ATOM 2177 O O . GLN A 1 268 ? -22.423 -41.488 -32.680 1.00 73.50 268 GLN A O 1
ATOM 2182 N N . VAL A 1 269 ? -22.593 -39.936 -31.075 1.00 64.06 269 VAL A N 1
ATOM 2183 C CA . VAL A 1 269 ? -21.996 -40.757 -30.001 1.00 64.06 269 VAL A CA 1
ATOM 2184 C C . VAL A 1 269 ? -23.040 -41.603 -29.250 1.00 64.06 269 VAL A C 1
ATOM 2186 O O . VAL A 1 269 ? -22.670 -42.399 -28.389 1.00 64.06 269 VAL A O 1
ATOM 2189 N N . SER A 1 270 ? -24.347 -41.454 -29.518 1.00 59.84 270 SER A N 1
ATOM 2190 C CA . SER A 1 270 ? -25.367 -42.019 -28.623 1.00 59.84 270 SER A CA 1
ATOM 2191 C C . SER A 1 270 ? -26.670 -42.523 -29.252 1.00 59.84 270 SER A C 1
ATOM 2193 O O . SER A 1 270 ? -27.199 -41.935 -30.187 1.00 59.84 270 SER A O 1
ATOM 2195 N N . GLU A 1 271 ? -27.247 -43.564 -28.637 1.00 69.25 271 GLU A N 1
ATOM 2196 C CA . GLU A 1 271 ? -28.608 -44.073 -28.895 1.00 69.25 271 GLU A CA 1
ATOM 2197 C C . GLU A 1 271 ? -29.693 -43.326 -28.079 1.00 69.25 271 GLU A C 1
ATOM 2199 O O . GLU A 1 271 ? -30.740 -43.888 -27.757 1.00 69.25 271 GLU A O 1
ATOM 2204 N N . PHE A 1 272 ? -29.457 -42.070 -27.672 1.00 74.56 272 PHE A N 1
ATOM 2205 C CA . PHE A 1 272 ? -30.429 -41.338 -26.848 1.00 74.56 272 PHE A CA 1
ATOM 2206 C C . PHE A 1 272 ? -31.671 -40.913 -27.637 1.00 74.56 272 PHE A C 1
ATOM 2208 O O . PHE A 1 272 ? -31.620 -40.538 -28.817 1.00 74.56 272 PHE A O 1
ATOM 2215 N N . SER A 1 273 ? -32.799 -40.891 -26.928 1.00 81.69 273 SER A N 1
ATOM 2216 C CA . SER A 1 273 ? -34.022 -40.259 -27.418 1.00 81.69 273 SER A CA 1
ATOM 2217 C C . SER A 1 273 ? -33.835 -38.745 -27.593 1.00 81.69 273 SER A C 1
ATOM 2219 O O . SER A 1 273 ? -33.003 -38.119 -26.931 1.00 81.69 273 SER A O 1
ATOM 2221 N N . ASP A 1 274 ? -34.645 -38.123 -28.454 1.00 85.31 274 ASP A N 1
ATOM 2222 C CA . ASP A 1 274 ? -34.591 -36.668 -28.670 1.00 85.31 274 ASP A CA 1
ATOM 2223 C C . ASP A 1 274 ? -34.826 -35.884 -27.364 1.00 85.31 274 ASP A C 1
ATOM 2225 O O . ASP A 1 274 ? -34.214 -34.838 -27.143 1.00 85.31 274 ASP A O 1
ATOM 2229 N N . ASN A 1 275 ? -35.674 -36.413 -26.475 1.00 83.81 275 ASN A N 1
ATOM 2230 C CA . ASN A 1 275 ? -35.961 -35.828 -25.165 1.00 83.81 275 ASN A CA 1
ATOM 2231 C C . ASN A 1 275 ? -34.729 -35.850 -24.248 1.00 83.81 275 ASN A C 1
ATOM 2233 O O . ASN A 1 275 ? -34.418 -34.847 -23.609 1.00 83.81 275 ASN A O 1
ATOM 2237 N N . GLU A 1 276 ? -33.982 -36.955 -24.224 1.00 78.44 276 GLU A N 1
ATOM 2238 C CA . GLU A 1 276 ? -32.758 -37.075 -23.423 1.00 78.44 276 GLU A CA 1
ATOM 2239 C C . GLU A 1 276 ? -31.633 -36.170 -23.945 1.00 78.44 276 GLU A C 1
ATOM 2241 O O . GLU A 1 276 ? -30.884 -35.595 -23.152 1.00 78.44 276 GLU A O 1
ATOM 2246 N N . ILE A 1 277 ? -31.520 -35.996 -25.266 1.00 82.00 277 ILE A N 1
ATOM 2247 C CA . ILE A 1 277 ? -30.579 -35.037 -25.872 1.00 82.00 277 ILE A CA 1
ATOM 2248 C C . ILE A 1 277 ? -30.981 -33.603 -25.505 1.00 82.00 277 ILE A C 1
ATOM 2250 O O . ILE A 1 277 ? -30.136 -32.804 -25.094 1.00 82.00 277 ILE A O 1
ATOM 2254 N N . CYS A 1 278 ? -32.275 -33.289 -25.593 1.00 87.31 278 CYS A N 1
ATOM 2255 C CA . CYS A 1 278 ? -32.818 -31.985 -25.228 1.00 87.31 278 CYS A CA 1
ATOM 2256 C C . CYS A 1 278 ? -32.527 -31.633 -23.764 1.00 87.31 278 CYS A C 1
ATOM 2258 O O . CYS A 1 278 ? -32.012 -30.550 -23.479 1.00 87.31 278 CYS A O 1
ATOM 2260 N N . ASP A 1 279 ? -32.802 -32.551 -22.836 1.00 82.88 279 ASP A N 1
ATOM 2261 C CA . ASP A 1 279 ? -32.577 -32.350 -21.402 1.00 82.88 279 ASP A CA 1
ATOM 2262 C C . ASP A 1 279 ? -31.100 -32.030 -21.093 1.00 82.88 279 ASP A C 1
ATOM 2264 O O . ASP A 1 279 ? -30.793 -31.174 -20.257 1.00 82.88 279 ASP A O 1
ATOM 2268 N N . ARG A 1 280 ? -30.163 -32.655 -21.820 1.00 79.62 280 ARG A N 1
ATOM 2269 C CA . ARG A 1 280 ? -28.715 -32.407 -21.688 1.00 79.62 280 ARG A CA 1
ATOM 2270 C C . ARG A 1 280 ? -28.308 -31.024 -22.192 1.00 79.62 280 ARG A C 1
ATOM 2272 O O . ARG A 1 280 ? -27.545 -30.334 -21.514 1.00 79.62 280 ARG A O 1
ATOM 2279 N N . ILE A 1 281 ? -28.827 -30.600 -23.343 1.00 84.88 281 ILE A N 1
ATOM 2280 C CA . ILE A 1 281 ? -28.571 -29.261 -23.898 1.00 84.88 281 ILE A CA 1
ATOM 2281 C C . ILE A 1 281 ? -29.097 -28.178 -22.957 1.00 84.88 281 ILE A C 1
ATOM 2283 O O . ILE A 1 281 ? -28.391 -27.210 -22.676 1.00 84.88 281 ILE A O 1
ATOM 2287 N N . VAL A 1 282 ? -30.298 -28.362 -22.402 1.00 85.75 282 VAL A N 1
ATOM 2288 C CA . VAL A 1 282 ? -30.864 -27.444 -21.403 1.00 85.75 282 VAL A CA 1
ATOM 2289 C C . VAL A 1 282 ? -29.945 -27.336 -20.183 1.00 85.75 282 VAL A C 1
ATOM 2291 O O . VAL A 1 282 ? -29.662 -26.226 -19.730 1.00 85.75 282 VAL A O 1
ATOM 2294 N N . GLY A 1 283 ? -29.414 -28.457 -19.684 1.00 79.56 283 GLY A N 1
ATOM 2295 C CA . GLY A 1 283 ? -28.433 -28.458 -18.595 1.00 79.56 283 GLY A CA 1
ATOM 2296 C C . GLY A 1 283 ? -27.161 -27.658 -18.913 1.00 79.56 283 GLY A C 1
ATOM 2297 O O . GLY A 1 283 ? -26.708 -26.863 -18.086 1.00 79.56 283 GLY A O 1
ATOM 2298 N N . LEU A 1 284 ? -26.612 -27.809 -20.124 1.00 79.50 284 LEU A N 1
ATOM 2299 C CA . LEU A 1 284 ? -25.441 -27.048 -20.586 1.00 79.50 284 LEU A CA 1
ATOM 2300 C C . LEU A 1 284 ? -25.730 -25.544 -20.693 1.00 79.50 284 LEU A C 1
ATOM 2302 O O . LEU A 1 284 ? -24.904 -24.732 -20.274 1.00 79.50 284 LEU A O 1
ATOM 2306 N N . LEU A 1 285 ? -26.909 -25.157 -21.188 1.00 84.81 285 LEU A N 1
ATOM 2307 C CA . LEU A 1 285 ? -27.333 -23.754 -21.255 1.00 84.81 285 LEU A CA 1
ATOM 2308 C C . LEU A 1 285 ? -27.461 -23.125 -19.859 1.00 84.81 285 LEU A C 1
ATOM 2310 O O . LEU A 1 285 ? -27.065 -21.973 -19.665 1.00 84.81 285 LEU A O 1
ATOM 2314 N N . VAL A 1 286 ? -27.959 -23.874 -18.865 1.00 78.44 286 VAL A N 1
ATOM 2315 C CA . VAL A 1 286 ? -28.047 -23.399 -17.468 1.00 78.44 286 VAL A CA 1
ATOM 2316 C C . VAL A 1 286 ? -26.652 -23.114 -16.914 1.00 78.44 286 VAL A C 1
ATOM 2318 O O . VAL A 1 286 ? -26.435 -22.049 -16.327 1.00 78.44 286 VAL A O 1
ATOM 2321 N N . ALA A 1 287 ? -25.695 -24.014 -17.158 1.00 71.94 287 ALA A N 1
ATOM 2322 C CA . ALA A 1 287 ? -24.311 -23.847 -16.725 1.00 71.94 287 ALA A CA 1
ATOM 2323 C C . ALA A 1 287 ? -23.608 -22.665 -17.420 1.00 71.94 287 ALA A C 1
ATOM 2325 O O . ALA A 1 287 ? -22.951 -21.864 -16.752 1.00 71.94 287 ALA A O 1
ATOM 2326 N N . ALA A 1 288 ? -23.771 -22.528 -18.740 1.00 72.06 288 ALA A N 1
ATOM 2327 C CA . ALA A 1 288 ? -23.096 -21.506 -19.540 1.00 72.06 288 ALA A CA 1
ATOM 2328 C C . ALA A 1 288 ? -23.593 -20.077 -19.254 1.00 72.06 288 ALA A C 1
ATOM 2330 O O . ALA A 1 288 ? -22.808 -19.132 -19.328 1.00 72.06 288 ALA A O 1
ATOM 2331 N N . HIS A 1 289 ? -24.871 -19.915 -18.897 1.00 74.56 289 HIS A N 1
ATOM 2332 C CA . HIS A 1 289 ? -25.483 -18.605 -18.671 1.00 74.56 289 HIS A CA 1
ATOM 2333 C C . HIS A 1 289 ? -25.354 -18.106 -17.222 1.00 74.56 289 HIS A C 1
ATOM 2335 O O . HIS A 1 289 ? -24.996 -16.959 -16.994 1.00 74.56 289 HIS A O 1
ATOM 2341 N N . GLY A 1 290 ? -25.660 -18.917 -16.204 1.00 58.44 290 GLY A N 1
ATOM 2342 C CA . GLY A 1 290 ? -25.731 -18.414 -14.821 1.00 58.44 290 GLY A CA 1
ATOM 2343 C C . GLY A 1 290 ? -24.365 -18.224 -14.157 1.00 58.44 290 GLY A C 1
ATOM 2344 O O . GLY A 1 290 ? -24.065 -17.170 -13.592 1.00 58.44 290 GLY A O 1
ATOM 2345 N N . THR A 1 291 ? -23.539 -19.262 -14.223 1.00 58.41 291 THR A N 1
ATOM 2346 C CA . THR A 1 291 ? -22.334 -19.422 -13.397 1.00 58.41 291 THR A CA 1
ATOM 2347 C C . THR A 1 291 ? -21.136 -18.672 -13.978 1.00 58.41 291 THR A C 1
ATOM 2349 O O . THR A 1 291 ? -20.405 -17.998 -13.253 1.00 58.41 291 THR A O 1
ATOM 2352 N N . THR A 1 292 ? -20.975 -18.721 -15.302 1.00 56.22 292 THR A N 1
ATOM 2353 C CA . THR A 1 292 ? -19.870 -18.081 -16.036 1.00 56.22 292 THR A CA 1
ATOM 2354 C C . THR A 1 292 ? -19.901 -16.556 -15.921 1.00 56.22 292 THR A C 1
ATOM 2356 O O . THR A 1 292 ? -18.860 -15.917 -15.797 1.00 56.22 292 THR A O 1
ATOM 2359 N N . ILE A 1 293 ? -21.092 -15.951 -15.901 1.00 55.34 293 ILE A N 1
ATOM 2360 C CA . ILE A 1 293 ? -21.254 -14.489 -15.842 1.00 55.34 293 ILE A CA 1
ATOM 2361 C C . ILE A 1 293 ? -20.922 -13.942 -14.464 1.00 55.34 293 ILE A C 1
ATOM 2363 O O . ILE A 1 293 ? -20.301 -12.888 -14.366 1.00 55.34 293 ILE A O 1
ATOM 2367 N N . ALA A 1 294 ? -21.325 -14.644 -13.401 1.00 46.16 294 ALA A N 1
ATOM 2368 C CA . ALA A 1 294 ? -20.974 -14.244 -12.044 1.00 46.16 294 ALA A CA 1
ATOM 2369 C C . ALA A 1 294 ? -19.446 -14.169 -11.891 1.00 46.16 294 ALA A C 1
ATOM 2371 O O . ALA A 1 294 ? -18.931 -13.173 -11.395 1.00 46.16 294 ALA A O 1
ATOM 2372 N N . LEU A 1 295 ? -18.722 -15.158 -12.423 1.00 40.44 295 LEU A N 1
ATOM 2373 C CA . LEU A 1 295 ? -17.258 -15.163 -12.442 1.00 40.44 295 LEU A CA 1
ATOM 2374 C C . LEU A 1 295 ? -16.670 -14.048 -13.322 1.00 40.44 295 LEU A C 1
ATOM 2376 O O . LEU A 1 295 ? -15.735 -13.374 -12.900 1.00 40.44 295 LEU A O 1
ATOM 2380 N N . ALA A 1 296 ? -17.234 -13.809 -14.510 1.00 40.16 296 ALA A N 1
ATOM 2381 C CA . ALA A 1 296 ? -16.745 -12.781 -15.432 1.00 40.16 296 ALA A CA 1
ATOM 2382 C C . ALA A 1 296 ? -16.951 -11.341 -14.917 1.00 40.16 296 ALA A C 1
ATOM 2384 O O . ALA A 1 296 ? -16.122 -10.473 -15.173 1.00 40.16 296 ALA A O 1
ATOM 2385 N N . VAL A 1 297 ? -18.034 -11.072 -14.177 1.00 42.91 297 VAL A N 1
ATOM 2386 C CA . VAL A 1 297 ? -18.367 -9.728 -13.657 1.00 42.91 297 VAL A CA 1
ATOM 2387 C C . VAL A 1 297 ? -17.614 -9.397 -12.358 1.00 42.91 297 VAL A C 1
ATOM 2389 O O . VAL A 1 297 ? -17.352 -8.228 -12.089 1.00 42.91 297 VAL A O 1
ATOM 2392 N N . ILE A 1 298 ? -17.193 -10.400 -11.580 1.00 42.22 298 ILE A N 1
ATOM 2393 C CA . ILE A 1 298 ? -16.396 -10.216 -10.347 1.00 42.22 298 ILE A CA 1
ATOM 2394 C C . ILE A 1 298 ? -14.941 -9.773 -10.641 1.00 42.22 298 ILE A C 1
ATOM 2396 O O . ILE A 1 298 ? -14.226 -9.326 -9.745 1.00 42.22 298 ILE A O 1
ATOM 2400 N N . ALA A 1 299 ? -14.491 -9.808 -11.899 1.00 36.16 299 ALA A N 1
ATOM 2401 C CA . ALA A 1 299 ? -13.115 -9.488 -12.296 1.00 36.16 299 ALA A CA 1
ATOM 2402 C C . ALA A 1 299 ? -12.709 -7.990 -12.206 1.00 36.16 299 ALA A C 1
ATOM 2404 O O . ALA A 1 299 ? -11.619 -7.626 -12.639 1.00 36.16 299 ALA A O 1
ATOM 2405 N N . GLY A 1 300 ? -13.533 -7.113 -11.620 1.00 45.78 300 GLY A N 1
ATOM 2406 C CA . GLY A 1 300 ? -13.284 -5.668 -11.477 1.00 45.78 300 GLY A CA 1
ATOM 2407 C C . GLY A 1 300 ? -12.439 -5.251 -10.261 1.00 45.78 300 GLY A C 1
ATOM 2408 O O . GLY A 1 300 ? -12.799 -4.298 -9.573 1.00 45.78 300 GLY A O 1
ATOM 2409 N N . GLU A 1 301 ? -11.343 -5.952 -9.963 1.00 65.62 301 GLU A N 1
ATOM 2410 C CA . GLU A 1 301 ? -10.414 -5.584 -8.876 1.00 65.62 301 GLU A CA 1
ATOM 2411 C C . GLU A 1 301 ? -9.209 -4.775 -9.395 1.00 65.62 301 GLU A C 1
ATOM 2413 O O . GLU A 1 301 ? -8.949 -4.721 -10.593 1.00 65.62 301 GLU A O 1
ATOM 2418 N N . MET A 1 302 ? -8.460 -4.105 -8.510 1.00 82.00 302 MET A N 1
ATOM 2419 C CA . MET A 1 302 ? -7.324 -3.256 -8.916 1.00 82.00 302 MET A CA 1
ATOM 2420 C C . MET A 1 302 ? -6.114 -4.055 -9.432 1.00 82.00 302 MET A C 1
ATOM 2422 O O . MET A 1 302 ? -5.348 -3.528 -10.244 1.00 82.00 302 MET A O 1
ATOM 2426 N N . TRP A 1 303 ? -5.927 -5.307 -8.986 1.00 90.25 303 TRP A N 1
ATOM 2427 C CA . TRP A 1 303 ? -4.724 -6.100 -9.281 1.00 90.25 303 TRP A CA 1
ATOM 2428 C C . TRP A 1 303 ? -4.428 -6.254 -10.780 1.00 90.25 303 TRP A C 1
ATOM 2430 O O . TRP A 1 303 ? -3.301 -5.927 -11.160 1.00 90.25 303 TRP A O 1
ATOM 2440 N N . PRO A 1 304 ? -5.391 -6.623 -11.655 1.00 90.62 304 PRO A N 1
ATOM 2441 C CA . PRO A 1 304 ? -5.137 -6.704 -13.091 1.00 90.62 304 PRO A CA 1
ATOM 2442 C C . PRO A 1 304 ? -4.565 -5.409 -13.682 1.00 90.62 304 PRO A C 1
ATOM 2444 O O . PRO A 1 304 ? -3.590 -5.441 -14.431 1.00 90.62 304 PRO A O 1
ATOM 2447 N N . SER A 1 305 ? -5.113 -4.244 -13.306 1.00 89.31 305 SER A N 1
ATOM 2448 C CA . SER A 1 305 ? -4.638 -2.946 -13.810 1.00 89.31 305 SER A CA 1
ATOM 2449 C C . SER A 1 305 ? -3.232 -2.605 -13.313 1.00 89.31 305 SER A C 1
ATOM 2451 O O . SER A 1 305 ? -2.411 -2.096 -14.080 1.00 89.31 305 SER A O 1
ATOM 2453 N N . LEU A 1 306 ? -2.946 -2.874 -12.036 1.00 93.44 306 LEU A N 1
ATOM 2454 C CA . LEU A 1 306 ? -1.636 -2.625 -11.431 1.00 93.44 306 LEU A CA 1
ATOM 2455 C C . LEU A 1 306 ? -0.555 -3.500 -12.074 1.00 93.44 306 LEU A C 1
ATOM 2457 O O . LEU A 1 306 ? 0.485 -2.988 -12.487 1.00 93.44 306 LEU A O 1
ATOM 2461 N N . ILE A 1 307 ? -0.831 -4.797 -12.225 1.00 96.06 307 ILE A N 1
ATOM 2462 C CA . ILE A 1 307 ? 0.082 -5.771 -12.836 1.00 96.06 307 ILE A CA 1
ATOM 2463 C C . ILE A 1 307 ? 0.305 -5.430 -14.318 1.00 96.06 307 ILE A C 1
ATOM 2465 O O . ILE A 1 307 ? 1.446 -5.438 -14.781 1.00 96.06 307 ILE A O 1
ATOM 2469 N N . ALA A 1 308 ? -0.731 -4.982 -15.036 1.00 94.88 308 ALA A N 1
ATOM 2470 C CA . ALA A 1 308 ? -0.598 -4.561 -16.432 1.00 94.88 308 ALA A CA 1
ATOM 2471 C C . ALA A 1 308 ? 0.299 -3.325 -16.579 1.00 94.88 308 ALA A C 1
ATOM 2473 O O . ALA A 1 308 ? 1.130 -3.255 -17.487 1.00 94.88 308 ALA A O 1
ATOM 2474 N N . LYS A 1 309 ? 0.177 -2.351 -15.667 1.00 95.75 309 LYS A N 1
ATOM 2475 C CA . LYS A 1 309 ? 1.060 -1.173 -15.623 1.00 95.75 309 LYS A CA 1
ATOM 2476 C C . LYS A 1 309 ? 2.494 -1.548 -15.243 1.00 95.75 309 LYS A C 1
ATOM 2478 O O . LYS A 1 309 ? 3.423 -0.951 -15.783 1.00 95.75 309 LYS A O 1
ATOM 2483 N N . ALA A 1 310 ? 2.683 -2.532 -14.365 1.00 97.00 310 ALA A N 1
ATOM 2484 C CA . ALA A 1 310 ? 3.998 -3.06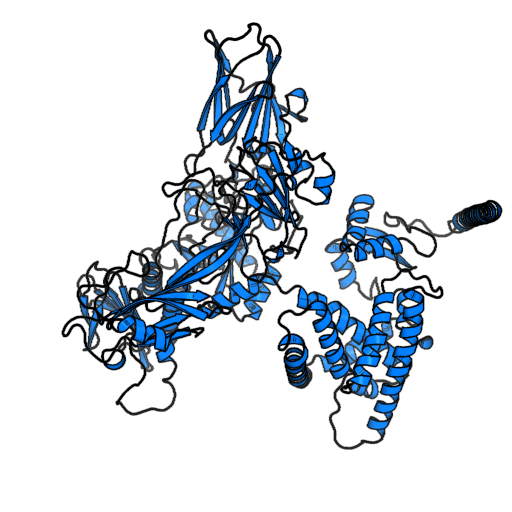3 -14.014 1.00 97.00 310 ALA A CA 1
ATOM 2485 C C . ALA A 1 310 ? 4.677 -3.751 -15.206 1.00 97.00 310 ALA A C 1
ATOM 2487 O O . ALA A 1 310 ? 5.796 -3.387 -15.570 1.00 97.00 310 ALA A O 1
ATOM 2488 N N . LYS A 1 311 ? 3.956 -4.638 -15.902 1.00 97.44 311 LYS A N 1
ATOM 2489 C CA . LYS A 1 311 ? 4.406 -5.253 -17.159 1.00 97.44 311 LYS A CA 1
ATOM 2490 C C . LYS A 1 311 ? 4.747 -4.200 -18.211 1.00 97.44 311 LYS A C 1
ATOM 2492 O O . LYS A 1 311 ? 5.818 -4.228 -18.809 1.00 97.44 311 LYS A O 1
ATOM 2497 N N . ALA A 1 312 ? 3.867 -3.217 -18.413 1.00 95.81 312 ALA A N 1
ATOM 2498 C CA . ALA A 1 312 ? 4.096 -2.128 -19.363 1.00 95.81 312 ALA A CA 1
ATOM 2499 C C . ALA A 1 312 ? 5.286 -1.227 -18.984 1.00 95.81 312 ALA A C 1
ATOM 2501 O O . ALA A 1 312 ? 5.818 -0.531 -19.857 1.00 95.81 312 ALA A O 1
ATOM 2502 N N . GLY A 1 313 ? 5.677 -1.226 -17.706 1.00 96.19 313 GLY A N 1
ATOM 2503 C CA . GLY A 1 313 ? 6.865 -0.567 -17.172 1.00 96.19 313 GLY A CA 1
ATOM 2504 C C . GLY A 1 313 ? 8.149 -1.384 -17.331 1.00 96.19 313 GLY A C 1
ATOM 2505 O O . GLY A 1 313 ? 9.211 -0.900 -16.953 1.00 96.19 313 GLY A O 1
ATOM 2506 N N . GLY A 1 314 ? 8.071 -2.589 -17.902 1.00 96.06 314 GLY A N 1
ATOM 2507 C CA . GLY A 1 314 ? 9.218 -3.456 -18.169 1.00 96.06 314 GLY A CA 1
ATOM 2508 C C . GLY A 1 314 ? 9.646 -4.320 -16.985 1.00 96.06 314 GLY A C 1
ATOM 2509 O O . GLY A 1 314 ? 10.823 -4.641 -16.901 1.00 96.06 314 GLY A O 1
ATOM 2510 N N . LEU A 1 315 ? 8.740 -4.643 -16.053 1.00 98.12 315 LEU A N 1
ATOM 2511 C CA . LEU A 1 315 ? 9.024 -5.649 -15.025 1.00 98.12 315 LEU A CA 1
ATOM 2512 C C . LEU A 1 315 ? 8.795 -7.064 -15.558 1.00 98.12 315 LEU A C 1
ATOM 2514 O O . LEU A 1 315 ? 7.808 -7.291 -16.255 1.00 98.12 315 LEU A O 1
ATOM 2518 N N . ASP A 1 316 ? 9.639 -8.003 -15.125 1.00 97.62 316 ASP A N 1
ATOM 2519 C CA . ASP A 1 316 ? 9.490 -9.445 -15.376 1.00 97.62 316 ASP A CA 1
ATOM 2520 C C . ASP A 1 316 ? 8.931 -10.209 -14.163 1.00 97.62 316 ASP A C 1
ATOM 2522 O O . ASP A 1 316 ? 8.376 -11.299 -14.309 1.00 97.62 316 ASP A O 1
ATOM 2526 N N . VAL A 1 317 ? 9.077 -9.647 -12.955 1.00 98.44 317 VAL A N 1
ATOM 2527 C CA . VAL A 1 317 ? 8.731 -10.295 -11.681 1.00 98.44 317 VAL A CA 1
ATOM 2528 C C . VAL A 1 317 ? 7.911 -9.352 -10.800 1.00 98.44 317 VAL A C 1
ATOM 2530 O O . VAL A 1 317 ? 8.266 -8.185 -10.636 1.00 98.44 317 VAL A O 1
ATOM 2533 N N . ILE A 1 318 ? 6.847 -9.869 -10.185 1.00 98.00 318 ILE A N 1
ATOM 2534 C CA . ILE A 1 318 ? 6.111 -9.206 -9.103 1.00 98.00 318 ILE A CA 1
ATOM 2535 C C . ILE A 1 318 ? 6.521 -9.831 -7.769 1.00 98.00 318 ILE A C 1
ATOM 2537 O O . ILE A 1 318 ? 6.328 -11.026 -7.551 1.00 98.00 318 ILE A O 1
ATOM 2541 N N . GLN A 1 319 ? 7.085 -9.031 -6.863 1.00 97.81 319 GLN A N 1
ATOM 2542 C CA . GLN A 1 319 ? 7.392 -9.471 -5.503 1.00 97.81 319 GLN A CA 1
ATOM 2543 C C . GLN A 1 319 ? 6.269 -9.079 -4.539 1.00 97.81 319 GLN A C 1
ATOM 2545 O O . GLN A 1 319 ? 5.792 -7.947 -4.579 1.00 97.81 319 GLN A O 1
ATOM 2550 N N . THR A 1 320 ? 5.879 -9.987 -3.645 1.00 94.88 320 THR A N 1
ATOM 2551 C CA . THR A 1 320 ? 4.917 -9.702 -2.568 1.00 94.88 320 THR A CA 1
ATOM 2552 C C . THR A 1 320 ? 5.302 -10.418 -1.281 1.00 94.88 320 THR A C 1
ATOM 2554 O O . THR A 1 320 ? 5.905 -11.493 -1.325 1.00 94.88 320 THR A O 1
ATOM 2557 N N . TYR A 1 321 ? 4.927 -9.832 -0.144 1.00 91.44 321 TYR A N 1
ATOM 2558 C CA . TYR A 1 321 ? 4.931 -10.524 1.142 1.00 91.44 321 TYR A CA 1
ATOM 2559 C C . TYR A 1 321 ? 3.693 -11.415 1.308 1.00 91.44 321 TYR A C 1
ATOM 2561 O O . TYR A 1 321 ? 2.704 -11.252 0.585 1.00 91.44 321 TYR A O 1
ATOM 2569 N N . VAL A 1 322 ? 3.746 -12.328 2.282 1.00 89.56 322 VAL A N 1
ATOM 2570 C CA . VAL A 1 322 ? 2.577 -13.029 2.838 1.00 89.56 322 VAL A CA 1
ATOM 2571 C C . VAL A 1 322 ? 2.311 -12.489 4.243 1.00 89.56 322 VAL A C 1
ATOM 2573 O O . VAL A 1 322 ? 3.186 -12.520 5.101 1.00 89.56 322 VAL A O 1
ATOM 2576 N N . PHE A 1 323 ? 1.103 -11.981 4.483 1.00 90.00 323 PHE A N 1
ATOM 2577 C CA . PHE A 1 323 ? 0.750 -11.287 5.725 1.00 90.00 323 PHE A CA 1
ATOM 2578 C C . PHE A 1 323 ? 0.069 -12.261 6.695 1.00 90.00 323 PHE A C 1
ATOM 2580 O O . PHE A 1 323 ? -1.150 -12.426 6.653 1.00 90.00 323 PHE A O 1
ATOM 2587 N N . TRP A 1 324 ? 0.843 -12.952 7.540 1.00 93.00 324 TRP A N 1
ATOM 2588 C CA . TRP A 1 324 ? 0.314 -14.041 8.376 1.00 93.00 324 TRP A CA 1
ATOM 2589 C C . TRP A 1 324 ? -0.829 -13.585 9.293 1.00 93.00 324 TRP A C 1
ATOM 2591 O O . TRP A 1 324 ? -1.896 -14.189 9.262 1.00 93.00 324 TRP A O 1
ATOM 2601 N N . ASN A 1 325 ? -0.683 -12.477 10.017 1.00 90.38 325 ASN A N 1
ATOM 2602 C CA . ASN A 1 325 ? -1.744 -11.925 10.872 1.00 90.38 325 ASN A CA 1
ATOM 2603 C C . ASN A 1 325 ? -3.063 -11.625 10.141 1.00 90.38 325 ASN A C 1
ATOM 2605 O O . ASN A 1 325 ? -4.133 -11.711 10.738 1.00 90.38 325 ASN A O 1
ATOM 2609 N N . LEU A 1 326 ? -3.005 -11.310 8.846 1.00 87.31 326 LEU A N 1
ATOM 2610 C CA . LEU A 1 326 ? -4.180 -11.078 8.013 1.00 87.31 326 LEU A CA 1
ATOM 2611 C C . LEU A 1 326 ? -4.839 -12.392 7.578 1.00 87.31 326 LEU A C 1
ATOM 2613 O O . LEU A 1 326 ? -6.066 -12.448 7.441 1.00 87.31 326 LEU A O 1
ATOM 2617 N N . HIS A 1 327 ? -4.020 -13.419 7.339 1.00 88.06 327 HIS A N 1
ATOM 2618 C CA . HIS A 1 327 ? -4.457 -14.741 6.908 1.00 88.06 327 HIS A CA 1
ATOM 2619 C C . HIS A 1 327 ? -4.867 -15.652 8.058 1.00 88.06 327 HIS A C 1
ATOM 2621 O O . HIS A 1 327 ? -5.674 -16.529 7.809 1.00 88.06 327 HIS A O 1
ATOM 2627 N N . GLU A 1 328 ? -4.362 -15.469 9.276 1.00 89.69 328 GLU A N 1
ATOM 2628 C CA . GLU A 1 328 ? -4.698 -16.272 10.461 1.00 89.69 328 GLU A CA 1
ATOM 2629 C C . GLU A 1 328 ? -4.975 -15.357 11.670 1.00 89.69 328 GLU A C 1
ATOM 2631 O O . GLU A 1 328 ? -4.206 -15.328 12.637 1.00 89.69 328 GLU A O 1
ATOM 2636 N N . PRO A 1 329 ? -6.066 -14.565 11.631 1.00 84.56 329 PRO A N 1
ATOM 2637 C CA . PRO A 1 329 ? -6.406 -13.634 12.709 1.00 84.56 329 PRO A CA 1
ATOM 2638 C C . PRO A 1 329 ? -6.695 -14.340 14.042 1.00 84.56 329 PRO A C 1
ATOM 2640 O O . PRO A 1 329 ? -6.599 -13.723 15.099 1.00 84.56 329 PRO A O 1
ATOM 2643 N N . GLN A 1 330 ? -7.059 -15.623 13.996 1.00 85.69 330 GLN A N 1
ATOM 2644 C CA . GLN A 1 330 ? -7.232 -16.493 15.156 1.00 85.69 330 GLN A CA 1
ATOM 2645 C C . GLN A 1 330 ? -6.521 -17.826 14.891 1.00 85.69 330 GLN A C 1
ATOM 2647 O O . GLN A 1 330 ? -6.544 -18.276 13.741 1.00 85.69 330 GLN A O 1
ATOM 2652 N N . PRO A 1 331 ? -5.950 -18.485 15.917 1.00 83.19 331 PRO A N 1
ATOM 2653 C CA . PRO A 1 331 ? -5.237 -19.747 15.738 1.00 83.19 331 PRO A CA 1
ATOM 2654 C C . PRO A 1 331 ? -6.098 -20.791 15.010 1.00 83.19 331 PRO A C 1
ATOM 2656 O O . PRO A 1 331 ? -7.226 -21.083 15.416 1.00 83.19 331 PRO A O 1
ATOM 2659 N N . GLY A 1 332 ? -5.578 -21.343 13.917 1.00 79.00 332 GLY A N 1
ATOM 2660 C CA . GLY A 1 332 ? -6.230 -22.338 13.066 1.00 79.00 332 GLY A CA 1
ATOM 2661 C C . GLY A 1 332 ? -7.353 -21.813 12.162 1.00 79.00 332 GLY A C 1
ATOM 2662 O O . GLY A 1 332 ? -7.937 -22.603 11.416 1.00 79.00 332 GLY A O 1
ATOM 2663 N N . GLN A 1 333 ? -7.679 -20.515 12.195 1.00 79.62 333 GLN A N 1
ATOM 2664 C CA . GLN A 1 333 ? -8.744 -19.921 11.379 1.00 79.62 333 GLN A CA 1
ATOM 2665 C C . GLN A 1 333 ? -8.167 -19.082 10.243 1.00 79.62 333 GLN A C 1
ATOM 2667 O O . GLN A 1 333 ? -7.813 -17.918 10.429 1.00 79.62 333 GLN A O 1
ATOM 2672 N N . TYR A 1 334 ? -8.125 -19.675 9.050 1.00 81.88 334 TYR A N 1
ATOM 2673 C CA . TYR A 1 334 ? -7.531 -19.042 7.879 1.00 81.88 334 TYR A CA 1
ATOM 2674 C C . TYR A 1 334 ? -8.530 -18.245 7.025 1.00 81.88 334 TYR A C 1
ATOM 2676 O O . TYR A 1 334 ? -9.617 -18.735 6.715 1.00 81.88 334 TYR A O 1
ATOM 2684 N N . ASP A 1 335 ? -8.127 -17.059 6.562 1.00 76.81 335 ASP A N 1
ATOM 2685 C CA . ASP A 1 335 ? -8.879 -16.214 5.629 1.00 76.81 335 ASP A CA 1
ATOM 2686 C C . ASP A 1 335 ? -8.038 -15.832 4.397 1.00 76.81 335 ASP A C 1
ATOM 2688 O O . ASP A 1 335 ? -7.139 -14.987 4.440 1.00 76.81 335 ASP A O 1
ATOM 2692 N N . PHE A 1 336 ? -8.385 -16.454 3.270 1.00 82.75 336 PHE A N 1
ATOM 2693 C CA . PHE A 1 336 ? -7.840 -16.175 1.940 1.00 82.75 336 PHE A CA 1
ATOM 2694 C C . PHE A 1 336 ? -8.920 -15.618 0.996 1.00 82.75 336 PHE A C 1
ATOM 2696 O O . PHE A 1 336 ? -8.934 -15.926 -0.191 1.00 82.75 336 PHE A O 1
ATOM 2703 N N . SER A 1 337 ? -9.875 -14.843 1.519 1.00 76.44 337 SER A N 1
ATOM 2704 C CA . SER A 1 337 ? -10.965 -14.254 0.733 1.00 76.44 337 SER A CA 1
ATOM 2705 C C . SER A 1 337 ? -10.725 -12.782 0.371 1.00 76.44 337 SER A C 1
ATOM 2707 O O . SER A 1 337 ? -9.963 -12.062 1.022 1.00 76.44 337 SER A O 1
ATOM 2709 N N . GLY A 1 338 ? -11.396 -12.308 -0.686 1.00 78.56 338 GLY A N 1
ATOM 2710 C CA . GLY A 1 338 ? -11.326 -10.911 -1.130 1.00 78.56 338 GLY A CA 1
ATOM 2711 C C . GLY A 1 338 ? -9.884 -10.449 -1.360 1.00 78.56 338 GLY A C 1
ATOM 2712 O O . GLY A 1 338 ? -9.109 -11.129 -2.028 1.00 78.56 338 GLY A O 1
ATOM 2713 N N . ARG A 1 339 ? -9.486 -9.330 -0.733 1.00 81.50 339 ARG A N 1
ATOM 2714 C CA . ARG A 1 339 ? -8.110 -8.797 -0.825 1.00 81.50 339 ARG A CA 1
ATOM 2715 C C . ARG A 1 339 ? -7.023 -9.701 -0.220 1.00 81.50 339 ARG A C 1
ATOM 2717 O O . ARG A 1 339 ? -5.847 -9.381 -0.345 1.00 81.50 339 ARG A O 1
ATOM 2724 N N . ARG A 1 340 ? -7.408 -10.775 0.477 1.00 83.38 340 ARG A N 1
ATOM 2725 C CA . ARG A 1 340 ? -6.518 -11.756 1.121 1.00 83.38 340 ARG A CA 1
ATOM 2726 C C . ARG A 1 340 ? -6.345 -13.009 0.262 1.00 83.38 340 ARG A C 1
ATOM 2728 O O . ARG A 1 340 ? -5.665 -13.942 0.672 1.00 83.38 340 ARG A O 1
ATOM 2735 N N . ASP A 1 341 ? -6.954 -13.064 -0.920 1.00 86.94 341 ASP A N 1
ATOM 2736 C CA . ASP A 1 341 ? -6.798 -14.196 -1.830 1.00 86.94 341 ASP A CA 1
ATOM 2737 C C . ASP A 1 341 ? -5.437 -14.145 -2.544 1.00 86.94 341 ASP A C 1
ATOM 2739 O O . ASP A 1 341 ? -5.298 -13.689 -3.683 1.00 86.94 341 ASP A O 1
ATOM 2743 N N . LEU A 1 342 ? -4.409 -14.622 -1.838 1.00 85.38 342 LEU A N 1
ATOM 2744 C CA . LEU A 1 342 ? -3.042 -14.704 -2.346 1.00 85.38 342 LEU A CA 1
ATOM 2745 C C . LEU A 1 342 ? -2.962 -15.556 -3.620 1.00 85.38 342 LEU A C 1
ATOM 2747 O O . LEU A 1 342 ? -2.231 -15.219 -4.548 1.00 85.38 342 LEU A O 1
ATOM 2751 N N . VAL A 1 343 ? -3.726 -16.649 -3.697 1.00 87.75 343 VAL A N 1
ATOM 2752 C CA . VAL A 1 343 ? -3.687 -17.559 -4.850 1.00 87.75 343 VAL A CA 1
ATOM 2753 C C . VAL A 1 343 ? -4.237 -16.867 -6.091 1.00 87.75 343 VAL A C 1
ATOM 2755 O O . VAL A 1 343 ? -3.631 -16.968 -7.159 1.00 87.75 343 VAL A O 1
ATOM 2758 N N . ARG A 1 344 ? -5.353 -16.139 -5.971 1.00 85.88 344 ARG A N 1
ATOM 2759 C CA . ARG A 1 344 ? -5.897 -15.327 -7.066 1.00 85.88 344 ARG A CA 1
ATOM 2760 C C . ARG A 1 344 ? -4.909 -14.258 -7.514 1.00 85.88 344 ARG A C 1
ATOM 2762 O O . ARG A 1 344 ? -4.715 -14.112 -8.717 1.00 85.88 344 ARG A O 1
ATOM 2769 N N . PHE A 1 345 ? -4.265 -13.556 -6.582 1.00 86.12 345 PHE A N 1
ATOM 2770 C CA . PHE A 1 345 ? -3.248 -12.558 -6.917 1.00 86.12 345 PHE A CA 1
ATOM 2771 C C . PHE A 1 345 ? -2.095 -13.170 -7.729 1.00 86.12 345 PHE A C 1
ATOM 2773 O O . PHE A 1 345 ? -1.758 -12.666 -8.798 1.00 86.12 345 PHE A O 1
ATOM 2780 N N . ILE A 1 346 ? -1.537 -14.302 -7.288 1.00 91.12 346 ILE A N 1
ATOM 2781 C CA . ILE A 1 346 ? -0.447 -14.987 -8.004 1.00 91.12 346 ILE A CA 1
ATOM 2782 C C . ILE A 1 346 ? -0.907 -15.518 -9.370 1.00 91.12 346 ILE A C 1
ATOM 2784 O O . ILE A 1 346 ? -0.167 -15.416 -10.350 1.00 91.12 346 ILE A O 1
ATOM 2788 N N . LYS A 1 347 ? -2.137 -16.033 -9.477 1.00 86.62 347 LYS A N 1
ATOM 2789 C CA . LYS A 1 347 ? -2.718 -16.441 -10.766 1.00 86.62 347 LYS A CA 1
ATOM 2790 C C . LYS A 1 347 ? -2.895 -15.266 -11.724 1.00 86.62 347 LYS A C 1
ATOM 2792 O O . LYS A 1 347 ? -2.703 -15.450 -12.919 1.00 86.62 347 LYS A O 1
ATOM 2797 N N . GLU A 1 348 ? -3.216 -14.074 -11.228 1.00 90.50 348 GLU A N 1
ATOM 2798 C CA . GLU A 1 348 ? -3.288 -12.865 -12.055 1.00 90.50 348 GLU A CA 1
ATOM 2799 C C . GLU A 1 348 ? -1.899 -12.462 -12.576 1.00 90.50 348 GLU A C 1
ATOM 2801 O O . GLU A 1 348 ? -1.745 -12.164 -13.759 1.00 90.50 348 GLU A O 1
ATOM 2806 N N . VAL A 1 349 ? -0.862 -12.536 -11.733 1.00 91.38 349 VAL A N 1
ATOM 2807 C CA . VAL A 1 349 ? 0.538 -12.331 -12.157 1.00 91.38 349 VAL A CA 1
ATOM 2808 C C . VAL A 1 349 ? 0.912 -13.317 -13.274 1.00 91.38 349 VAL A C 1
ATOM 2810 O O . VAL A 1 349 ? 1.424 -12.906 -14.319 1.00 91.38 349 VAL A O 1
ATOM 2813 N N . GLN A 1 350 ? 0.577 -14.600 -13.095 1.00 91.19 350 GLN A N 1
ATOM 2814 C CA . GLN A 1 350 ? 0.796 -15.645 -14.097 1.00 91.19 350 GLN A CA 1
ATOM 2815 C C . GLN A 1 350 ? 0.013 -15.385 -15.392 1.00 91.19 350 GLN A C 1
ATOM 2817 O O . GLN A 1 350 ? 0.575 -15.515 -16.478 1.00 91.19 350 GLN A O 1
ATOM 2822 N N . ALA A 1 351 ? -1.266 -15.007 -15.302 1.00 90.69 351 ALA A N 1
ATOM 2823 C CA . ALA A 1 351 ? -2.125 -14.743 -16.457 1.00 90.69 351 ALA A CA 1
ATOM 2824 C C . ALA A 1 351 ? -1.582 -13.606 -17.333 1.00 90.69 351 ALA A C 1
ATOM 2826 O O . ALA A 1 351 ? -1.758 -13.609 -18.551 1.00 90.69 351 ALA A O 1
ATOM 2827 N N . GLN A 1 352 ? -0.860 -12.662 -16.729 1.00 93.62 352 GLN A N 1
ATOM 2828 C CA . GLN A 1 352 ? -0.185 -11.588 -17.449 1.00 93.62 352 GLN A CA 1
ATOM 2829 C C . GLN A 1 352 ? 1.226 -11.955 -17.928 1.00 93.62 352 GLN A C 1
ATOM 2831 O O . GLN A 1 352 ? 1.875 -11.131 -18.574 1.00 93.62 352 GLN A O 1
ATOM 2836 N N . GLY A 1 353 ? 1.689 -13.184 -17.699 1.00 92.31 353 GLY A N 1
ATOM 2837 C CA . GLY A 1 353 ? 2.981 -13.685 -18.167 1.00 92.31 353 GLY A CA 1
ATOM 2838 C C . GLY A 1 353 ? 4.178 -13.110 -17.410 1.00 92.31 353 GLY A C 1
ATOM 2839 O O . GLY A 1 353 ? 5.241 -12.959 -18.003 1.00 92.31 353 GLY A O 1
ATOM 2840 N N . LEU A 1 354 ? 3.991 -12.747 -16.140 1.00 96.62 354 LEU A N 1
ATOM 2841 C CA . LEU A 1 354 ? 5.065 -12.343 -15.232 1.00 96.62 354 LEU A CA 1
ATOM 2842 C C . LEU A 1 354 ? 5.389 -13.480 -14.254 1.00 96.62 354 LEU A C 1
ATOM 2844 O O . LEU A 1 354 ? 4.547 -14.335 -13.972 1.00 96.62 354 LEU A O 1
ATOM 2848 N N . TYR A 1 355 ? 6.596 -13.467 -13.695 1.00 97.94 355 TYR A N 1
ATOM 2849 C CA . TYR A 1 355 ? 6.968 -14.333 -12.576 1.00 97.94 355 TYR A CA 1
ATOM 2850 C C . TYR A 1 355 ? 6.560 -13.712 -11.235 1.00 97.94 355 TYR A C 1
ATOM 2852 O O . TYR A 1 355 ? 6.319 -12.508 -11.132 1.00 97.94 355 TYR A O 1
ATOM 2860 N N . ALA A 1 356 ? 6.537 -14.526 -10.180 1.00 95.19 356 ALA A N 1
ATOM 2861 C CA . ALA A 1 356 ? 6.316 -14.065 -8.815 1.00 95.19 356 ALA A CA 1
ATOM 2862 C C . ALA A 1 356 ? 7.521 -14.381 -7.917 1.00 95.19 356 ALA A C 1
ATOM 2864 O O . ALA A 1 356 ? 8.072 -15.478 -7.977 1.00 95.19 356 ALA A O 1
ATOM 2865 N N . SER A 1 357 ? 7.892 -13.431 -7.057 1.00 95.81 357 SER A N 1
ATOM 2866 C CA . SER A 1 357 ? 8.813 -13.634 -5.933 1.00 95.81 357 SER A CA 1
ATOM 2867 C C . SER A 1 357 ? 8.008 -13.551 -4.638 1.00 95.81 357 SER A C 1
ATOM 2869 O O . SER A 1 357 ? 7.531 -12.480 -4.256 1.00 95.81 357 SER A O 1
ATOM 2871 N N . LEU A 1 358 ? 7.788 -14.694 -3.987 1.00 94.19 358 LEU A N 1
ATOM 2872 C CA . LEU A 1 358 ? 6.958 -14.768 -2.788 1.00 94.19 358 LEU A CA 1
ATOM 2873 C C . LEU A 1 358 ? 7.831 -14.707 -1.533 1.00 94.19 358 LEU A C 1
ATOM 2875 O O . LEU A 1 358 ? 8.503 -15.675 -1.183 1.00 94.19 358 LEU A O 1
ATOM 2879 N N . ARG A 1 359 ? 7.800 -13.573 -0.831 1.00 89.75 359 ARG A N 1
ATOM 2880 C CA . ARG A 1 359 ? 8.487 -13.394 0.452 1.00 89.75 359 ARG A CA 1
ATOM 2881 C C . ARG A 1 359 ? 7.557 -13.819 1.574 1.00 89.75 359 ARG A C 1
ATOM 2883 O O . ARG A 1 359 ? 6.785 -13.026 2.101 1.00 89.75 359 ARG A O 1
ATOM 2890 N N . ILE A 1 360 ? 7.602 -15.106 1.893 1.00 89.31 360 ILE A N 1
ATOM 2891 C CA . ILE A 1 360 ? 6.659 -15.726 2.830 1.00 89.31 360 ILE A CA 1
ATOM 2892 C C . ILE A 1 360 ? 6.801 -15.149 4.248 1.00 89.31 360 ILE A C 1
ATOM 2894 O O . ILE A 1 360 ? 5.807 -15.064 4.958 1.00 89.31 360 ILE A O 1
ATOM 2898 N N . GLY A 1 361 ? 8.000 -14.718 4.647 1.00 86.31 361 GLY A N 1
ATOM 2899 C CA . GLY A 1 361 ? 8.279 -14.350 6.034 1.00 86.31 361 GLY A CA 1
ATOM 2900 C C . GLY A 1 361 ? 8.355 -15.612 6.886 1.00 86.31 361 GLY A C 1
ATOM 2901 O O . GLY A 1 361 ? 9.067 -16.517 6.458 1.00 86.31 361 GLY A O 1
ATOM 2902 N N . PRO A 1 362 ? 7.619 -15.711 8.017 1.00 84.06 362 PRO A N 1
ATOM 2903 C CA . PRO A 1 362 ? 6.352 -15.037 8.271 1.00 84.06 362 PRO A CA 1
ATOM 2904 C C . PRO A 1 362 ? 6.480 -13.782 9.134 1.00 84.06 362 PRO A C 1
ATOM 2906 O O . PRO A 1 362 ? 5.540 -12.994 9.180 1.00 84.06 362 PRO A O 1
ATOM 2909 N N . PHE A 1 363 ? 7.634 -13.545 9.767 1.00 86.69 363 PHE A N 1
ATOM 2910 C CA . PHE A 1 363 ? 8.010 -12.171 10.078 1.00 86.69 363 PHE A CA 1
ATOM 2911 C C . PHE A 1 363 ? 8.387 -11.504 8.756 1.00 86.69 363 PHE A C 1
ATOM 2913 O O . PHE A 1 363 ? 9.196 -12.056 8.021 1.00 86.69 363 PHE A O 1
ATOM 2920 N N . ILE A 1 364 ? 7.789 -10.363 8.429 1.00 86.56 364 ILE A N 1
ATOM 2921 C CA . ILE A 1 364 ? 7.990 -9.646 7.158 1.00 86.56 364 ILE A CA 1
ATOM 2922 C C . ILE A 1 364 ? 8.403 -8.188 7.355 1.00 86.56 364 ILE A C 1
ATOM 2924 O O . ILE A 1 364 ? 8.784 -7.543 6.381 1.00 86.56 364 ILE A O 1
ATOM 2928 N N . GLN A 1 365 ? 8.334 -7.668 8.587 1.00 86.94 365 GLN A N 1
ATOM 2929 C CA . GLN A 1 365 ? 8.403 -6.233 8.879 1.00 86.94 365 GLN A CA 1
ATOM 2930 C C . GLN A 1 365 ? 7.355 -5.460 8.056 1.00 86.94 365 GLN A C 1
ATOM 2932 O O . GLN A 1 365 ? 6.194 -5.390 8.450 1.00 86.94 365 GLN A O 1
ATOM 2937 N N . SER A 1 366 ? 7.736 -4.966 6.872 1.00 85.44 366 SER A N 1
ATOM 2938 C CA . SER A 1 366 ? 6.862 -4.335 5.878 1.00 85.44 366 SER A CA 1
ATOM 2939 C C . SER A 1 366 ? 6.121 -3.081 6.361 1.00 85.44 366 SER A C 1
ATOM 2941 O O . SER A 1 366 ? 5.136 -2.699 5.726 1.00 85.44 366 SER A O 1
ATOM 2943 N N . GLU A 1 367 ? 6.540 -2.455 7.471 1.00 91.88 367 GLU A N 1
ATOM 2944 C CA . GLU A 1 367 ? 5.774 -1.376 8.113 1.00 91.88 367 GLU A CA 1
ATOM 2945 C C . GLU A 1 367 ? 4.319 -1.776 8.404 1.00 91.88 367 GLU A C 1
ATOM 2947 O O . GLU A 1 367 ? 3.382 -0.972 8.401 1.00 91.88 367 GLU A O 1
ATOM 2952 N N . TRP A 1 368 ? 4.144 -3.072 8.643 1.00 90.19 368 TRP A N 1
ATOM 2953 C CA . TRP A 1 368 ? 2.878 -3.733 8.862 1.00 90.19 368 TRP A CA 1
ATOM 2954 C C . TRP A 1 368 ? 2.755 -4.104 10.333 1.00 90.19 368 TRP A C 1
ATOM 2956 O O . TRP A 1 368 ? 3.743 -4.466 10.972 1.00 90.19 368 TRP A O 1
ATOM 2966 N N . SER A 1 369 ? 1.542 -4.024 10.877 1.00 90.75 369 SER A N 1
ATOM 2967 C CA . SER A 1 369 ? 1.274 -4.264 12.295 1.00 90.75 369 SER A CA 1
ATOM 2968 C C . SER A 1 369 ? 1.938 -5.563 12.760 1.00 90.75 369 SER A C 1
ATOM 2970 O O . SER A 1 369 ? 1.778 -6.620 12.139 1.00 90.75 369 SER A O 1
ATOM 2972 N N . TYR A 1 370 ? 2.745 -5.455 13.816 1.00 92.69 370 TYR A N 1
ATOM 2973 C CA . TYR A 1 370 ? 3.485 -6.558 14.432 1.00 92.69 370 TYR A CA 1
ATOM 2974 C C . TYR A 1 370 ? 4.436 -7.327 13.504 1.00 92.69 370 TYR A C 1
ATOM 2976 O O . TYR A 1 370 ? 4.740 -8.501 13.717 1.00 92.69 370 TYR A O 1
ATOM 2984 N N . GLY A 1 371 ? 4.899 -6.673 12.435 1.00 87.75 371 GLY A N 1
ATOM 2985 C CA . GLY A 1 371 ? 5.794 -7.262 11.444 1.00 87.75 371 GLY A CA 1
ATOM 2986 C C . GLY A 1 371 ? 5.169 -8.438 10.696 1.00 87.75 371 GLY A C 1
ATOM 2987 O O . GLY A 1 371 ? 5.901 -9.298 10.211 1.00 87.75 371 GLY A O 1
ATOM 2988 N N . GLY A 1 372 ? 3.833 -8.507 10.642 1.00 87.88 372 GLY A N 1
ATOM 2989 C CA . GLY A 1 372 ? 3.069 -9.596 10.026 1.00 87.88 372 GLY A CA 1
ATOM 2990 C C . GLY A 1 372 ? 2.738 -10.761 10.955 1.00 87.88 372 GLY A C 1
ATOM 2991 O O . GLY A 1 372 ? 1.969 -11.629 10.550 1.00 87.88 372 GLY A O 1
ATOM 2992 N N . LEU A 1 373 ? 3.248 -10.780 12.189 1.00 92.19 373 LEU A N 1
ATOM 2993 C CA . LEU A 1 373 ? 2.967 -11.846 13.150 1.00 92.19 373 LEU A CA 1
ATOM 2994 C C . LEU A 1 373 ? 1.567 -11.681 13.763 1.00 92.19 373 LEU A C 1
ATOM 2996 O O . LEU A 1 373 ? 1.209 -10.572 14.169 1.00 92.19 373 LEU A O 1
ATOM 3000 N N . PRO A 1 374 ? 0.744 -12.742 13.838 1.00 91.50 374 PRO A N 1
ATOM 3001 C CA . PRO A 1 374 ? -0.506 -12.687 14.587 1.00 91.50 374 PRO A CA 1
ATOM 3002 C C . PRO A 1 374 ? -0.256 -12.410 16.073 1.00 91.50 374 PRO A C 1
ATOM 3004 O O . PRO A 1 374 ? 0.619 -13.030 16.676 1.00 91.50 374 PRO A O 1
ATOM 3007 N N . PHE A 1 375 ? -1.046 -11.524 16.689 1.00 91.88 375 PHE A N 1
ATOM 3008 C CA . PHE A 1 375 ? -0.832 -11.168 18.097 1.00 91.88 375 PHE A CA 1
ATOM 3009 C C . PHE A 1 375 ? -1.005 -12.364 19.042 1.00 91.88 375 PHE A C 1
ATOM 3011 O O . PHE A 1 375 ? -0.292 -12.457 20.031 1.00 91.88 375 PHE A O 1
ATOM 3018 N N . TRP A 1 376 ? -1.888 -13.319 18.725 1.00 90.44 376 TRP A N 1
ATOM 3019 C CA . TRP A 1 376 ? -2.112 -14.510 19.555 1.00 90.44 376 TRP A CA 1
ATOM 3020 C C . TRP A 1 376 ? -0.851 -15.365 19.769 1.00 90.44 376 TRP A C 1
ATOM 3022 O O . TRP A 1 376 ? -0.803 -16.127 20.733 1.00 90.44 376 TRP A O 1
ATOM 3032 N N . LEU A 1 377 ? 0.186 -15.227 18.927 1.00 89.56 377 LEU A N 1
ATOM 3033 C CA . LEU A 1 377 ? 1.487 -15.861 19.167 1.00 89.56 377 LEU A CA 1
ATOM 3034 C C . LEU A 1 377 ? 2.103 -15.396 20.490 1.00 89.56 377 LEU A C 1
ATOM 3036 O O . LEU A 1 377 ? 2.764 -16.184 21.156 1.00 89.56 377 LEU A O 1
ATOM 3040 N N . HIS A 1 378 ? 1.845 -14.155 20.903 1.00 89.44 378 HIS A N 1
ATOM 3041 C CA . HIS A 1 378 ? 2.411 -13.549 22.109 1.00 89.44 378 HIS A CA 1
ATOM 3042 C C . HIS A 1 378 ? 2.068 -14.343 23.373 1.00 89.44 378 HIS A C 1
ATOM 3044 O O . HIS A 1 378 ? 2.854 -14.379 24.315 1.00 89.44 378 HIS A O 1
ATOM 3050 N N . ASP A 1 379 ? 0.922 -15.024 23.365 1.00 86.25 379 ASP A N 1
ATOM 3051 C CA . ASP A 1 379 ? 0.402 -15.759 24.516 1.00 86.25 379 ASP A CA 1
ATOM 3052 C C . ASP A 1 379 ? 0.927 -17.197 24.608 1.00 86.25 379 ASP A C 1
ATOM 3054 O O . ASP A 1 379 ? 0.588 -17.923 25.547 1.00 86.25 379 ASP A O 1
ATOM 3058 N N . ILE A 1 380 ? 1.761 -17.634 23.659 1.00 84.75 380 ILE A N 1
ATOM 3059 C CA . ILE A 1 380 ? 2.365 -18.964 23.699 1.00 84.75 380 ILE A CA 1
ATOM 3060 C C . ILE A 1 380 ? 3.425 -19.008 24.815 1.00 84.75 380 ILE A C 1
ATOM 3062 O O . ILE A 1 380 ? 4.389 -18.237 24.788 1.00 84.75 380 ILE A O 1
ATOM 3066 N N . PRO A 1 381 ? 3.307 -19.924 25.797 1.00 80.56 381 PRO A N 1
ATOM 3067 C CA . PRO A 1 381 ? 4.244 -19.987 26.912 1.00 80.56 381 PRO A CA 1
ATOM 3068 C C . PRO A 1 381 ? 5.697 -20.174 26.460 1.00 80.56 381 PRO A C 1
ATOM 3070 O O . PRO A 1 381 ? 6.020 -21.098 25.715 1.00 80.56 381 PRO A O 1
ATOM 3073 N N . GLY A 1 382 ? 6.584 -19.310 26.959 1.00 80.12 382 GLY A N 1
ATOM 3074 C CA . GLY A 1 382 ? 8.020 -19.375 26.675 1.00 80.12 382 GLY A CA 1
ATOM 3075 C C . GLY A 1 382 ? 8.414 -18.938 25.262 1.00 80.12 382 GLY A C 1
ATOM 3076 O O . GLY A 1 382 ? 9.544 -19.218 24.851 1.00 80.12 382 GLY A O 1
ATOM 3077 N N . ILE A 1 383 ? 7.515 -18.278 24.521 1.00 83.69 383 ILE A N 1
ATOM 3078 C CA . ILE A 1 383 ? 7.816 -17.812 23.172 1.00 83.69 383 ILE A CA 1
ATOM 3079 C C . ILE A 1 383 ? 8.873 -16.705 23.178 1.00 83.69 383 ILE A C 1
ATOM 3081 O O . ILE A 1 383 ? 8.854 -15.786 23.997 1.00 83.69 383 ILE A O 1
ATOM 3085 N N . VAL A 1 384 ? 9.808 -16.803 22.239 1.00 85.81 384 VAL A N 1
ATOM 3086 C CA . VAL A 1 384 ? 10.757 -15.740 21.904 1.00 85.81 384 VAL A CA 1
ATOM 3087 C C . VAL A 1 384 ? 10.784 -15.646 20.393 1.00 85.81 384 VAL A C 1
ATOM 3089 O O . VAL A 1 384 ? 11.137 -16.612 19.713 1.00 85.81 384 VAL A O 1
ATOM 3092 N N . TYR A 1 385 ? 10.392 -14.498 19.848 1.00 85.12 385 TYR A N 1
ATOM 3093 C CA . TYR A 1 385 ? 10.313 -14.372 18.402 1.00 85.12 385 TYR A CA 1
ATOM 3094 C C . TYR A 1 385 ? 11.694 -14.335 17.768 1.00 85.12 385 TYR A C 1
ATOM 3096 O O . TYR A 1 385 ? 12.612 -13.684 18.264 1.00 85.12 385 TYR A O 1
ATOM 3104 N N . ARG A 1 386 ? 11.801 -14.985 16.604 1.00 79.25 386 ARG A N 1
ATOM 3105 C CA . ARG A 1 386 ? 12.997 -14.985 15.753 1.00 79.25 386 ARG A CA 1
ATOM 3106 C C . ARG A 1 386 ? 14.240 -15.424 16.551 1.00 79.25 386 ARG A C 1
ATOM 3108 O O . ARG A 1 386 ? 15.265 -14.759 16.521 1.00 79.25 386 ARG A O 1
ATOM 3115 N N . SER A 1 387 ? 14.139 -16.511 17.310 1.00 80.06 387 SER A N 1
ATOM 3116 C CA . SER A 1 387 ? 15.265 -17.142 18.014 1.00 80.06 387 SER A CA 1
ATOM 3117 C C . SER A 1 387 ? 15.161 -18.664 17.887 1.00 80.06 387 SER A C 1
ATOM 3119 O O . SER A 1 387 ? 14.154 -19.177 17.399 1.00 80.06 387 SER A O 1
ATOM 3121 N N . ASP A 1 388 ? 16.183 -19.406 18.320 1.00 77.25 388 ASP A N 1
ATOM 3122 C CA . ASP A 1 388 ? 16.156 -20.873 18.402 1.00 77.25 388 ASP A CA 1
ATOM 3123 C C . ASP A 1 388 ? 15.249 -21.315 19.563 1.00 77.25 388 ASP A C 1
ATOM 3125 O O . ASP A 1 388 ? 15.691 -21.745 20.628 1.00 77.25 388 ASP A O 1
ATOM 3129 N N . ASN A 1 389 ? 13.948 -21.117 19.366 1.00 76.00 389 ASN A N 1
ATOM 3130 C CA . ASN A 1 389 ? 12.883 -21.319 20.331 1.00 76.00 389 ASN A CA 1
ATOM 3131 C C . ASN A 1 389 ? 11.864 -22.275 19.703 1.00 76.00 389 ASN A C 1
ATOM 3133 O O . ASN A 1 389 ? 11.217 -21.931 18.726 1.00 76.00 389 ASN A O 1
ATOM 3137 N N . GLU A 1 390 ? 11.737 -23.497 20.223 1.00 60.06 390 GLU A N 1
ATOM 3138 C CA . GLU A 1 390 ? 10.828 -24.515 19.657 1.00 60.06 390 GLU A CA 1
ATOM 3139 C C . GLU A 1 390 ? 9.379 -24.032 19.420 1.00 60.06 390 GLU A C 1
ATOM 3141 O O . GLU A 1 390 ? 8.817 -24.369 18.379 1.00 60.06 390 GLU A O 1
ATOM 3146 N N . PRO A 1 391 ? 8.779 -23.197 20.293 1.00 52.66 391 PRO A N 1
ATOM 3147 C CA . PRO A 1 391 ? 7.464 -22.608 20.038 1.00 52.66 391 PRO A CA 1
ATOM 3148 C C . PRO A 1 391 ? 7.358 -21.710 18.793 1.00 52.66 391 PRO A C 1
ATOM 3150 O O . PRO A 1 391 ? 6.251 -21.515 18.291 1.00 52.66 391 PRO A O 1
ATOM 3153 N N . PHE A 1 392 ? 8.462 -21.144 18.293 1.00 56.84 392 PHE A N 1
ATOM 3154 C CA . PHE A 1 392 ? 8.445 -20.220 17.161 1.00 56.84 392 PHE A CA 1
ATOM 3155 C C . PHE A 1 392 ? 9.751 -20.218 16.376 1.00 56.84 392 PHE A C 1
ATOM 3157 O O . PHE A 1 392 ? 10.785 -19.770 16.870 1.00 56.84 392 PHE A O 1
ATOM 3164 N N . LYS A 1 393 ? 9.687 -20.591 15.095 1.00 56.28 393 LYS A N 1
ATOM 3165 C CA . LYS A 1 393 ? 10.809 -20.403 14.175 1.00 56.28 393 LYS A CA 1
ATOM 3166 C C . LYS A 1 393 ? 10.303 -20.114 12.735 1.00 56.28 393 LYS A C 1
ATOM 3168 O O . LYS A 1 393 ? 9.476 -20.905 12.309 1.00 56.28 393 LYS A O 1
ATOM 3173 N N . ILE A 1 394 ? 10.736 -19.019 12.045 1.00 53.69 394 ILE A N 1
ATOM 3174 C CA . ILE A 1 394 ? 10.836 -18.671 10.569 1.00 53.69 394 ILE A CA 1
ATOM 3175 C C . ILE A 1 394 ? 11.030 -17.098 10.377 1.00 53.69 394 ILE A C 1
ATOM 3177 O O . ILE A 1 394 ? 10.604 -16.327 11.239 1.00 53.69 394 ILE A O 1
ATOM 3181 N N . GLU A 1 395 ? 11.651 -16.579 9.280 1.00 58.09 395 GLU A N 1
ATOM 3182 C CA . GLU A 1 395 ? 12.389 -15.283 9.190 1.00 58.09 395 GLU A CA 1
ATOM 3183 C C . GLU A 1 395 ? 12.192 -14.308 7.954 1.00 58.09 395 GLU A C 1
ATOM 3185 O O . GLU A 1 395 ? 11.913 -14.768 6.848 1.00 58.09 395 GLU A O 1
ATOM 3190 N N . ASN A 1 396 ? 12.413 -12.974 8.133 1.00 41.19 396 ASN A N 1
ATOM 3191 C CA . ASN A 1 396 ? 12.849 -11.940 7.138 1.00 41.19 396 ASN A CA 1
ATOM 3192 C C . ASN A 1 396 ? 13.793 -10.830 7.740 1.00 41.19 396 ASN A C 1
ATOM 3194 O O . ASN A 1 396 ? 13.470 -10.255 8.780 1.00 41.19 396 ASN A O 1
ATOM 3198 N N . GLU A 1 397 ? 14.890 -10.442 7.056 1.00 53.12 397 GLU A N 1
ATOM 3199 C CA . GLU A 1 397 ? 15.945 -9.487 7.512 1.00 53.12 397 GLU A CA 1
ATOM 3200 C C . GLU A 1 397 ? 16.622 -9.820 8.873 1.00 53.12 397 GLU A C 1
ATOM 3202 O O . GLU A 1 397 ? 16.869 -8.925 9.693 1.00 53.12 397 GLU A O 1
ATOM 3207 N N . TYR A 1 398 ? 16.928 -11.094 9.148 1.00 67.62 398 TYR A N 1
ATOM 3208 C CA . TYR A 1 398 ? 17.463 -11.531 10.447 1.00 67.62 398 TYR A CA 1
ATOM 3209 C C . TYR A 1 398 ? 18.818 -10.955 10.828 1.00 67.62 398 TYR A C 1
ATOM 3211 O O . TYR A 1 398 ? 19.005 -10.588 11.989 1.00 67.62 398 TYR A O 1
ATOM 3219 N N . GLY A 1 399 ? 19.758 -10.868 9.886 1.00 48.59 399 GLY A N 1
ATOM 3220 C CA . GLY A 1 399 ? 21.160 -10.546 10.168 1.00 48.59 399 GLY A CA 1
ATOM 3221 C C . GLY A 1 399 ? 21.348 -9.203 10.881 1.00 48.59 399 GLY A C 1
ATOM 3222 O O . GLY A 1 399 ? 22.348 -8.974 11.560 1.00 48.59 399 GLY A O 1
ATOM 3223 N N . MET A 1 400 ? 20.349 -8.317 10.803 1.00 59.22 400 MET A N 1
ATOM 3224 C CA . MET A 1 400 ? 20.306 -7.053 11.546 1.00 59.22 400 MET A CA 1
ATOM 3225 C C . MET A 1 400 ? 20.145 -7.238 13.064 1.00 59.22 400 MET A C 1
ATOM 3227 O O . MET A 1 400 ? 20.580 -6.375 13.827 1.00 59.22 400 MET A O 1
ATOM 3231 N N . ILE A 1 401 ? 19.507 -8.325 13.508 1.00 72.69 401 ILE A N 1
ATOM 3232 C CA . ILE A 1 401 ? 19.210 -8.614 14.918 1.00 72.69 401 ILE A CA 1
ATOM 3233 C C . ILE A 1 401 ? 19.814 -9.924 15.428 1.00 72.69 401 ILE A C 1
ATOM 3235 O O . ILE A 1 401 ? 19.797 -10.133 16.635 1.00 72.69 401 ILE A O 1
ATOM 3239 N N . GLU A 1 402 ? 20.363 -10.777 14.560 1.00 78.94 402 GLU A N 1
ATOM 3240 C CA . GLU A 1 402 ? 20.950 -12.079 14.915 1.00 78.94 402 GLU A CA 1
ATOM 3241 C C . GLU A 1 402 ? 21.861 -11.991 16.149 1.00 78.94 402 GLU A C 1
ATOM 3243 O O . GLU A 1 402 ? 21.694 -12.728 17.122 1.00 78.94 402 GLU A O 1
ATOM 3248 N N . LYS A 1 403 ? 22.776 -11.013 16.153 1.00 68.19 403 LYS A N 1
ATOM 3249 C CA . LYS A 1 403 ? 23.734 -10.793 17.249 1.00 68.19 403 LYS A CA 1
ATOM 3250 C C . LYS A 1 403 ? 23.069 -10.557 18.605 1.00 68.19 403 LYS A C 1
ATOM 3252 O O . LYS A 1 403 ? 23.679 -10.849 19.630 1.00 68.19 403 LYS A O 1
ATOM 3257 N N . ALA A 1 404 ? 21.840 -10.039 18.633 1.00 74.56 404 ALA A N 1
ATOM 3258 C CA . ALA A 1 404 ? 21.103 -9.797 19.871 1.00 74.56 404 ALA A CA 1
ATOM 3259 C C . ALA A 1 404 ? 20.688 -11.094 20.589 1.00 74.56 404 ALA A C 1
ATOM 3261 O O . ALA A 1 404 ? 20.354 -11.033 21.774 1.00 74.56 404 ALA A O 1
ATOM 3262 N N . TYR A 1 405 ? 20.732 -12.243 19.902 1.00 79.69 405 TYR A N 1
ATOM 3263 C CA . TYR A 1 405 ? 20.378 -13.563 20.435 1.00 79.69 405 TYR A CA 1
ATOM 3264 C C . TYR A 1 405 ? 21.593 -14.456 20.745 1.00 79.69 405 TYR A C 1
ATOM 3266 O O . TYR A 1 405 ? 21.422 -15.610 21.144 1.00 79.69 405 TYR A O 1
ATOM 3274 N N . GLY A 1 406 ? 22.823 -13.950 20.585 1.00 85.50 406 GLY A N 1
ATOM 3275 C CA . GLY A 1 406 ? 24.046 -14.723 20.833 1.00 85.50 406 GLY A CA 1
ATOM 3276 C C . GLY A 1 406 ? 24.069 -16.035 20.037 1.00 85.50 406 GLY A C 1
ATOM 3277 O O . GLY A 1 406 ? 23.728 -16.050 18.859 1.00 85.50 406 GLY A O 1
ATOM 3278 N N . ASP A 1 407 ? 24.412 -17.150 20.688 1.00 82.19 407 ASP A N 1
ATOM 3279 C CA . ASP A 1 407 ? 24.524 -18.472 20.046 1.00 82.19 407 ASP A CA 1
ATOM 3280 C C . ASP A 1 407 ? 23.199 -19.029 19.491 1.00 82.19 407 ASP A C 1
ATOM 3282 O O . ASP A 1 407 ? 23.216 -19.963 18.684 1.00 82.19 407 ASP A O 1
ATOM 3286 N N . GLN A 1 408 ? 22.049 -18.490 19.914 1.00 80.25 408 GLN A N 1
ATOM 3287 C CA . GLN A 1 408 ? 20.736 -18.913 19.412 1.00 80.25 408 GLN A CA 1
ATOM 3288 C C . GLN A 1 408 ? 20.455 -18.365 18.008 1.00 80.25 408 GLN A C 1
ATOM 3290 O O . GLN A 1 408 ? 19.776 -19.031 17.229 1.00 80.25 408 GLN A O 1
ATOM 3295 N N . GLY A 1 409 ? 21.013 -17.202 17.656 1.00 81.44 409 GLY A N 1
ATOM 3296 C CA . GLY A 1 409 ? 20.810 -16.575 16.348 1.00 81.44 409 GLY A CA 1
ATOM 3297 C C . GLY A 1 409 ? 21.325 -17.437 15.187 1.00 81.44 409 GLY A C 1
ATOM 3298 O O . GLY A 1 409 ? 20.518 -17.894 14.373 1.00 81.44 409 GLY A O 1
ATOM 3299 N N . PRO A 1 410 ? 22.624 -17.788 15.157 1.00 83.56 410 PRO A N 1
ATOM 3300 C CA . PRO A 1 410 ? 23.181 -18.617 14.088 1.00 83.56 410 PRO A CA 1
ATOM 3301 C C . PRO A 1 410 ? 22.548 -20.015 13.989 1.00 83.56 410 PRO A C 1
ATOM 3303 O O . PRO A 1 410 ? 22.456 -20.597 12.904 1.00 83.56 410 PRO A O 1
ATOM 3306 N N . ARG A 1 411 ? 22.106 -20.602 15.115 1.00 85.12 411 ARG A N 1
ATOM 3307 C CA . ARG A 1 411 ? 21.390 -21.896 15.120 1.00 85.12 411 ARG A CA 1
ATOM 3308 C C . ARG A 1 411 ? 20.032 -21.779 14.446 1.00 85.12 411 ARG A C 1
ATOM 3310 O O . ARG A 1 411 ? 19.671 -22.629 13.633 1.00 85.12 411 ARG A O 1
ATOM 3317 N N . TYR A 1 412 ? 19.323 -20.703 14.750 1.00 83.69 412 TYR A N 1
ATOM 3318 C CA . TYR A 1 412 ? 18.038 -20.396 14.162 1.00 83.69 412 TYR A CA 1
ATOM 3319 C C . TYR A 1 412 ? 18.127 -20.134 12.650 1.00 83.69 412 TYR A C 1
ATOM 3321 O O . TYR A 1 412 ? 17.329 -20.700 11.906 1.00 83.69 412 TYR A O 1
ATOM 3329 N N . VAL A 1 413 ? 19.135 -19.393 12.170 1.00 83.31 413 VAL A N 1
ATOM 3330 C CA . VAL A 1 413 ? 19.379 -19.185 10.724 1.00 83.31 413 VAL A CA 1
ATOM 3331 C C . VAL A 1 413 ? 19.575 -20.516 10.000 1.00 83.31 413 VAL A C 1
ATOM 3333 O O . VAL A 1 413 ? 18.932 -20.782 8.981 1.00 83.31 413 VAL A O 1
ATOM 3336 N N . LYS A 1 414 ? 20.419 -21.397 10.554 1.00 88.19 414 LYS A N 1
ATOM 3337 C CA . LYS A 1 414 ? 20.656 -22.736 9.993 1.00 88.19 414 LYS A CA 1
ATOM 3338 C C . LYS A 1 414 ? 19.379 -23.566 9.954 1.00 88.19 414 LYS A C 1
ATOM 3340 O O . LYS A 1 414 ? 19.088 -24.165 8.920 1.00 88.19 414 LYS A O 1
ATOM 3345 N N . TRP A 1 415 ? 18.610 -23.576 11.041 1.00 88.62 415 TRP A N 1
ATOM 3346 C CA . TRP A 1 415 ? 17.322 -24.263 11.093 1.00 88.62 415 TRP A CA 1
ATOM 3347 C C . TRP A 1 415 ? 16.344 -23.705 10.050 1.00 88.62 415 TRP A C 1
ATOM 3349 O O . TRP A 1 415 ? 15.739 -24.484 9.316 1.00 88.62 415 TRP A O 1
ATOM 3359 N N . ALA A 1 416 ? 16.219 -22.379 9.935 1.00 85.69 416 ALA A N 1
ATOM 3360 C CA . ALA A 1 416 ? 15.240 -21.731 9.060 1.00 85.69 416 ALA A CA 1
ATOM 3361 C C . ALA A 1 416 ? 15.529 -22.040 7.591 1.00 85.69 416 ALA A C 1
ATOM 3363 O O . ALA A 1 416 ? 14.629 -22.438 6.849 1.00 85.69 416 ALA A O 1
ATOM 3364 N N . ALA A 1 417 ? 16.799 -21.946 7.197 1.00 87.88 417 ALA A N 1
ATOM 3365 C CA . ALA A 1 417 ? 17.245 -22.318 5.865 1.00 87.88 417 ALA A CA 1
ATOM 3366 C C . ALA A 1 417 ? 17.027 -23.811 5.574 1.00 87.88 417 ALA A C 1
ATOM 3368 O O . ALA A 1 417 ? 16.485 -24.159 4.524 1.00 87.88 417 ALA A O 1
ATOM 3369 N N . GLN A 1 418 ? 17.402 -24.700 6.501 1.00 91.50 418 GLN A N 1
ATOM 3370 C CA . GLN A 1 418 ? 17.223 -26.147 6.336 1.00 91.50 418 GLN A CA 1
ATOM 3371 C C . GLN A 1 418 ? 15.749 -26.539 6.231 1.00 91.50 418 GLN A C 1
ATOM 3373 O O . GLN A 1 418 ? 15.391 -27.335 5.364 1.00 91.50 418 GLN A O 1
ATOM 3378 N N . MET A 1 419 ? 14.893 -25.966 7.076 1.00 91.12 419 MET A N 1
ATOM 3379 C CA . MET A 1 419 ? 13.453 -26.198 7.056 1.00 91.12 419 MET A CA 1
ATOM 3380 C C . MET A 1 419 ? 12.859 -25.738 5.721 1.00 91.12 419 MET A C 1
ATOM 3382 O O . MET A 1 419 ? 12.216 -26.536 5.041 1.00 91.12 419 MET A O 1
ATOM 3386 N N . ALA A 1 420 ? 13.148 -24.503 5.295 1.00 88.38 420 ALA A N 1
ATOM 3387 C CA . ALA A 1 420 ? 12.622 -23.937 4.054 1.00 88.38 420 ALA A CA 1
ATOM 3388 C C . ALA A 1 420 ? 13.053 -24.747 2.818 1.00 88.38 420 ALA A C 1
ATOM 3390 O O . ALA A 1 420 ? 12.225 -25.127 1.986 1.00 88.38 420 ALA A O 1
ATOM 3391 N N . VAL A 1 421 ? 14.339 -25.094 2.721 1.00 91.69 421 VAL A N 1
ATOM 3392 C CA . VAL A 1 421 ? 14.874 -25.942 1.642 1.00 91.69 421 VAL A CA 1
ATOM 3393 C C . VAL A 1 421 ? 14.275 -27.354 1.701 1.00 91.69 421 VAL A C 1
ATOM 3395 O O . VAL A 1 421 ? 13.950 -27.935 0.663 1.00 91.69 421 VAL A O 1
ATOM 3398 N N . GLY A 1 422 ? 14.052 -27.887 2.905 1.00 93.19 422 GLY A N 1
ATOM 3399 C CA . GLY A 1 422 ? 13.420 -29.184 3.154 1.00 93.19 422 GLY A CA 1
ATOM 3400 C C . GLY A 1 422 ? 11.977 -29.299 2.649 1.00 93.19 422 GLY A C 1
ATOM 3401 O O . GLY A 1 422 ? 11.532 -30.415 2.373 1.00 93.19 422 GLY A O 1
ATOM 3402 N N . LEU A 1 423 ? 11.278 -28.176 2.433 1.00 89.75 423 LEU A N 1
ATOM 3403 C CA . LEU A 1 423 ? 9.945 -28.145 1.810 1.00 89.75 423 LEU A CA 1
ATOM 3404 C C . LEU A 1 423 ? 9.964 -28.498 0.314 1.00 89.75 423 LEU A C 1
ATOM 3406 O O . LEU A 1 423 ? 8.902 -28.728 -0.262 1.00 89.75 423 LEU A O 1
ATOM 3410 N N . LYS A 1 424 ? 11.147 -28.562 -0.321 1.00 93.56 424 LYS A N 1
ATOM 3411 C CA . LYS A 1 424 ? 11.340 -28.999 -1.719 1.00 93.56 424 LYS A CA 1
ATOM 3412 C C . LYS A 1 424 ? 10.408 -28.285 -2.707 1.00 93.56 424 LYS A C 1
ATOM 3414 O O . LYS A 1 424 ? 9.803 -28.911 -3.572 1.00 93.56 424 LYS A O 1
ATOM 3419 N N . THR A 1 425 ? 10.332 -26.959 -2.604 1.00 90.06 425 THR A N 1
ATOM 3420 C CA . THR A 1 425 ? 9.475 -26.098 -3.443 1.00 90.06 425 THR A CA 1
ATOM 3421 C C . THR A 1 425 ? 9.808 -26.147 -4.939 1.00 90.06 425 THR A C 1
ATOM 3423 O O . THR A 1 425 ? 9.001 -25.710 -5.755 1.00 90.06 425 THR A O 1
ATOM 3426 N N . GLY A 1 426 ? 10.986 -26.661 -5.313 1.00 93.88 426 GLY A N 1
ATOM 3427 C CA . GLY A 1 426 ? 11.455 -26.732 -6.701 1.00 93.88 426 GLY A CA 1
ATOM 3428 C C . GLY A 1 426 ? 12.059 -25.426 -7.232 1.00 93.88 426 GLY A C 1
ATOM 3429 O O . GLY A 1 426 ? 12.462 -25.382 -8.391 1.00 93.88 426 GLY A O 1
ATOM 3430 N N . VAL A 1 427 ? 12.155 -24.383 -6.400 1.00 95.06 427 VAL A N 1
ATOM 3431 C CA . VAL A 1 427 ? 12.715 -23.063 -6.743 1.00 95.06 427 VAL A CA 1
ATOM 3432 C C . VAL A 1 427 ? 13.694 -22.571 -5.660 1.00 95.06 427 VAL A C 1
ATOM 3434 O O . VAL A 1 427 ? 13.609 -23.040 -4.522 1.00 95.06 427 VAL A O 1
ATOM 3437 N N . PRO A 1 428 ? 14.631 -21.650 -5.974 1.00 95.62 428 PRO A N 1
ATOM 3438 C CA . PRO A 1 428 ? 15.604 -21.141 -5.003 1.00 95.62 428 PRO A CA 1
ATOM 3439 C C . PRO A 1 428 ? 14.972 -20.376 -3.833 1.00 95.62 428 PRO A C 1
ATOM 3441 O O . PRO A 1 428 ? 13.957 -19.699 -3.992 1.00 95.62 428 PRO A O 1
ATOM 3444 N N . TRP A 1 429 ? 15.640 -20.420 -2.679 1.00 95.38 429 TRP A N 1
ATOM 3445 C CA . TRP A 1 429 ? 15.310 -19.619 -1.498 1.00 95.38 429 TRP A CA 1
ATOM 3446 C C . TRP A 1 429 ? 16.268 -18.439 -1.347 1.00 95.38 429 TRP A C 1
ATOM 3448 O O . TRP A 1 429 ? 17.454 -18.552 -1.664 1.00 95.38 429 TRP A O 1
ATOM 3458 N N . VAL A 1 430 ? 15.757 -17.317 -0.836 1.00 93.94 430 VAL A N 1
ATOM 3459 C CA . VAL A 1 430 ? 16.514 -16.073 -0.648 1.00 93.94 430 VAL A CA 1
ATOM 3460 C C . VAL A 1 430 ? 16.314 -15.555 0.776 1.00 93.94 430 VAL A C 1
ATOM 3462 O O . VAL A 1 430 ? 15.178 -15.477 1.240 1.00 93.94 430 VAL A O 1
ATOM 3465 N N . MET A 1 431 ? 17.400 -15.163 1.444 1.00 91.50 431 MET A N 1
ATOM 3466 C CA . MET A 1 431 ? 17.377 -14.436 2.718 1.00 91.50 431 MET A CA 1
ATOM 3467 C C . MET A 1 431 ? 18.024 -13.063 2.533 1.00 91.50 431 MET A C 1
ATOM 3469 O O . MET A 1 431 ? 19.137 -12.935 2.022 1.00 91.50 431 MET A O 1
ATOM 3473 N N . CYS A 1 432 ? 17.307 -12.014 2.921 1.00 88.56 432 CYS A N 1
ATOM 3474 C CA . CYS A 1 432 ? 17.750 -10.640 2.721 1.00 88.56 432 CYS A CA 1
ATOM 3475 C C . CYS A 1 432 ? 18.540 -10.116 3.919 1.00 88.56 432 CYS A C 1
ATOM 3477 O O . CYS A 1 432 ? 18.206 -10.413 5.059 1.00 88.56 432 CYS A O 1
ATOM 3479 N N . LYS A 1 433 ? 19.603 -9.344 3.645 1.00 86.19 433 LYS A N 1
ATOM 3480 C CA . LYS A 1 433 ? 20.582 -8.863 4.641 1.00 86.19 433 LYS A CA 1
ATOM 3481 C C . LYS A 1 433 ? 21.236 -9.969 5.488 1.00 86.19 433 LYS A C 1
ATOM 3483 O O . LYS A 1 433 ? 21.790 -9.679 6.543 1.00 86.19 433 LYS A O 1
ATOM 3488 N N . GLU A 1 434 ? 21.258 -11.197 4.979 1.00 89.75 434 GLU A N 1
ATOM 3489 C CA . GLU A 1 434 ? 21.814 -12.359 5.672 1.00 89.75 434 GLU A CA 1
ATOM 3490 C C . GLU A 1 434 ? 23.177 -12.739 5.088 1.00 89.75 434 GLU A C 1
ATOM 3492 O O . GLU A 1 434 ? 23.275 -13.545 4.162 1.00 89.75 434 GLU A O 1
ATOM 3497 N N . SER A 1 435 ? 24.256 -12.106 5.552 1.00 88.56 435 SER A N 1
ATOM 3498 C CA . SER A 1 435 ? 25.586 -12.294 4.948 1.00 88.56 435 SER A CA 1
ATOM 3499 C C . SER A 1 435 ? 26.105 -13.735 5.006 1.00 88.56 435 SER A C 1
ATOM 3501 O O . SER A 1 435 ? 26.910 -14.125 4.166 1.00 88.56 435 SER A O 1
ATOM 3503 N N . ASP A 1 436 ? 25.638 -14.541 5.949 1.00 88.38 436 ASP A N 1
ATOM 3504 C CA . ASP A 1 436 ? 26.055 -15.920 6.201 1.00 88.38 436 ASP A CA 1
ATOM 3505 C C . ASP A 1 436 ? 24.955 -16.954 5.883 1.00 88.38 436 ASP A C 1
ATOM 3507 O O . ASP A 1 436 ? 25.038 -18.098 6.326 1.00 88.38 436 ASP A O 1
ATOM 3511 N N . ALA A 1 437 ? 23.970 -16.590 5.044 1.00 91.94 437 ALA A N 1
ATOM 3512 C CA . ALA A 1 437 ? 22.923 -17.502 4.574 1.00 91.94 437 ALA A CA 1
ATOM 3513 C C . ALA A 1 437 ? 23.506 -18.849 4.078 1.00 91.94 437 ALA A C 1
ATOM 3515 O O . ALA A 1 437 ? 24.285 -18.856 3.110 1.00 91.94 437 ALA A O 1
ATOM 3516 N N . PRO A 1 438 ? 23.142 -19.987 4.697 1.00 93.44 438 PRO A N 1
ATOM 3517 C CA . PRO A 1 438 ? 23.756 -21.275 4.396 1.00 93.44 438 PRO A CA 1
ATOM 3518 C C . PRO A 1 438 ? 23.291 -21.814 3.040 1.00 93.44 438 PRO A C 1
ATOM 3520 O O . PRO A 1 438 ? 22.164 -21.578 2.604 1.00 93.44 438 PRO A O 1
ATOM 3523 N N . ASP A 1 439 ? 24.153 -22.574 2.368 1.00 92.06 439 ASP A N 1
ATOM 3524 C CA . ASP A 1 439 ? 23.810 -23.193 1.087 1.00 92.06 439 ASP A CA 1
ATOM 3525 C C . ASP A 1 439 ? 22.601 -24.140 1.218 1.00 92.06 439 ASP A C 1
ATOM 3527 O O . ASP A 1 439 ? 22.493 -24.866 2.211 1.00 92.06 439 ASP A O 1
ATOM 3531 N N . PRO A 1 440 ? 21.693 -24.177 0.220 1.00 95.06 440 PRO A N 1
ATOM 3532 C CA . PRO A 1 440 ? 21.719 -23.460 -1.066 1.00 95.06 440 PRO A CA 1
ATOM 3533 C C . PRO A 1 440 ? 21.051 -22.064 -1.060 1.00 95.06 440 PRO A C 1
ATOM 3535 O O . PRO A 1 440 ? 20.792 -21.514 -2.130 1.00 95.06 440 PRO A O 1
ATOM 3538 N N . VAL A 1 441 ? 20.729 -21.486 0.102 1.00 95.75 441 VAL A N 1
ATOM 3539 C CA . VAL A 1 441 ? 19.988 -20.212 0.208 1.00 95.75 441 VAL A CA 1
ATOM 3540 C C . VAL A 1 441 ? 20.837 -19.033 -0.270 1.00 95.75 441 VAL A C 1
ATOM 3542 O O . VAL A 1 441 ? 22.012 -18.916 0.075 1.00 95.75 441 VAL A O 1
ATOM 3545 N N . ILE A 1 442 ? 20.245 -18.136 -1.061 1.00 97.00 442 ILE A N 1
ATOM 3546 C CA . ILE A 1 442 ? 20.930 -16.972 -1.634 1.00 97.00 442 ILE A CA 1
ATOM 3547 C C . ILE A 1 442 ? 20.800 -15.773 -0.691 1.00 97.00 442 ILE A C 1
ATOM 3549 O O . ILE A 1 442 ? 19.691 -15.408 -0.307 1.00 97.00 442 ILE A O 1
ATOM 3553 N N . ASN A 1 443 ? 21.913 -15.122 -0.352 1.00 95.12 443 ASN A N 1
ATOM 3554 C CA . ASN A 1 443 ? 21.868 -13.852 0.362 1.00 95.12 443 ASN A CA 1
ATOM 3555 C C . ASN A 1 443 ? 21.575 -12.692 -0.601 1.00 95.12 443 ASN A C 1
ATOM 3557 O O . ASN A 1 443 ? 22.135 -12.619 -1.697 1.00 95.12 443 ASN A O 1
ATOM 3561 N N . SER A 1 444 ? 20.734 -11.751 -0.185 1.00 95.75 444 SER A N 1
ATOM 3562 C CA . SER A 1 444 ? 20.398 -10.570 -0.987 1.00 95.75 444 SER A CA 1
ATOM 3563 C C . SER A 1 444 ? 20.616 -9.249 -0.249 1.00 95.75 444 SER A C 1
ATOM 3565 O O . SER A 1 444 ? 20.741 -9.193 0.976 1.00 95.75 444 SER A O 1
ATOM 3567 N N . CYS A 1 445 ? 20.659 -8.158 -1.014 1.00 94.69 445 CYS A N 1
ATOM 3568 C CA . CYS A 1 445 ? 20.766 -6.795 -0.502 1.00 94.69 445 CYS A CA 1
ATOM 3569 C C . CYS A 1 445 ? 19.398 -6.109 -0.422 1.00 94.69 445 CYS A C 1
ATOM 3571 O O . CYS A 1 445 ? 18.579 -6.273 -1.326 1.00 94.69 445 CYS A O 1
ATOM 3573 N N . ASN A 1 446 ? 19.208 -5.268 0.597 1.00 92.62 446 ASN A N 1
ATOM 3574 C CA . ASN A 1 446 ? 18.093 -4.328 0.731 1.00 92.62 446 ASN A CA 1
ATOM 3575 C C . ASN A 1 446 ? 18.644 -2.934 1.058 1.00 92.62 446 ASN A C 1
ATOM 3577 O O . ASN A 1 446 ? 19.632 -2.807 1.784 1.00 92.62 446 ASN A O 1
ATOM 3581 N N . GLY A 1 447 ? 18.007 -1.884 0.543 1.00 88.88 447 GLY A N 1
ATOM 3582 C CA . GLY A 1 447 ? 18.395 -0.498 0.796 1.00 88.88 447 GLY A CA 1
ATOM 3583 C C . GLY A 1 447 ? 18.251 0.398 -0.430 1.00 88.88 447 GLY A C 1
ATOM 3584 O O . GLY A 1 447 ? 17.725 -0.002 -1.464 1.00 88.88 447 GLY A O 1
ATOM 3585 N N . ARG A 1 448 ? 18.745 1.638 -0.333 1.00 93.25 448 ARG A N 1
ATOM 3586 C CA . ARG A 1 448 ? 18.743 2.595 -1.458 1.00 93.25 448 ARG A CA 1
ATOM 3587 C C . ARG A 1 448 ? 19.926 2.415 -2.407 1.00 93.25 448 ARG A C 1
ATOM 3589 O O . ARG A 1 448 ? 19.797 2.672 -3.597 1.00 93.25 448 ARG A O 1
ATOM 3596 N N . VAL A 1 449 ? 21.082 1.990 -1.905 1.00 94.62 449 VAL A N 1
ATOM 3597 C CA . VAL A 1 449 ? 22.367 2.153 -2.610 1.00 94.62 449 VAL A CA 1
ATOM 3598 C C . VAL A 1 449 ? 23.167 0.854 -2.733 1.00 94.62 449 VAL A C 1
ATOM 3600 O O . VAL A 1 449 ? 24.396 0.876 -2.698 1.00 94.62 449 VAL A O 1
ATOM 3603 N N . CYS A 1 450 ? 22.493 -0.289 -2.909 1.00 96.19 450 CYS A N 1
ATOM 3604 C CA . CYS A 1 450 ? 23.166 -1.588 -3.053 1.00 96.19 450 CYS A CA 1
ATOM 3605 C C . CYS A 1 450 ? 24.132 -1.644 -4.249 1.00 96.19 450 CYS A C 1
ATOM 3607 O O . CYS A 1 450 ? 25.090 -2.415 -4.210 1.00 96.19 450 CYS A O 1
ATOM 3609 N N . GLY A 1 451 ? 23.952 -0.794 -5.270 1.00 93.81 451 GLY A N 1
ATOM 3610 C CA . GLY A 1 451 ? 24.930 -0.624 -6.349 1.00 93.81 451 GLY A CA 1
ATOM 3611 C C . GLY A 1 451 ? 26.323 -0.237 -5.843 1.00 93.81 451 GLY A C 1
ATOM 3612 O O . GLY A 1 451 ? 27.324 -0.705 -6.382 1.00 93.81 451 GLY A O 1
ATOM 3613 N N . SER A 1 452 ? 26.395 0.528 -4.753 1.00 93.44 452 SER A N 1
ATOM 3614 C CA . SER A 1 452 ? 27.646 0.880 -4.078 1.00 93.44 452 SER A CA 1
ATOM 3615 C C . SER A 1 452 ? 27.959 -0.042 -2.894 1.00 93.44 452 SER A C 1
ATOM 3617 O O . SER A 1 452 ? 29.091 -0.508 -2.768 1.00 93.44 452 SER A O 1
ATOM 3619 N N . THR A 1 453 ? 26.973 -0.321 -2.034 1.00 94.62 453 THR A N 1
ATOM 3620 C CA . THR A 1 453 ? 27.200 -0.915 -0.703 1.00 94.62 453 THR A CA 1
ATOM 3621 C C . THR A 1 453 ? 27.190 -2.437 -0.664 1.00 94.62 453 THR A C 1
ATOM 3623 O O . THR A 1 453 ? 27.713 -3.007 0.291 1.00 94.62 453 THR A O 1
ATOM 3626 N N . PHE A 1 454 ? 26.618 -3.122 -1.660 1.00 95.38 454 PHE A N 1
ATOM 3627 C CA . PHE A 1 454 ? 26.577 -4.582 -1.631 1.00 95.38 454 PHE A CA 1
ATOM 3628 C C . PHE A 1 454 ? 27.978 -5.159 -1.847 1.00 95.38 454 PHE A C 1
ATOM 3630 O O . PHE A 1 454 ? 28.637 -4.859 -2.848 1.00 95.38 454 PHE A O 1
ATOM 3637 N N . VAL A 1 455 ? 28.436 -5.981 -0.903 1.00 93.25 455 VAL A N 1
ATOM 3638 C CA . VAL A 1 455 ? 29.753 -6.637 -0.970 1.00 93.25 455 VAL A CA 1
ATOM 3639 C C . VAL A 1 455 ? 29.777 -7.796 -1.967 1.00 93.25 455 VAL A C 1
ATOM 3641 O O . VAL A 1 455 ? 30.834 -8.100 -2.508 1.00 93.25 455 VAL A O 1
ATOM 3644 N N . GLY A 1 456 ? 28.614 -8.377 -2.269 1.00 92.75 456 GLY A N 1
ATOM 3645 C CA . GLY A 1 456 ? 28.463 -9.522 -3.162 1.00 92.75 456 GLY A CA 1
ATOM 3646 C C . GLY A 1 456 ? 27.757 -10.702 -2.485 1.00 92.75 456 GLY A C 1
ATOM 3647 O O . GLY A 1 456 ? 27.465 -10.652 -1.283 1.00 92.75 456 GLY A O 1
ATOM 3648 N N . PRO A 1 457 ? 27.449 -11.757 -3.253 1.00 94.69 457 PRO A N 1
ATOM 3649 C CA . PRO A 1 457 ? 26.932 -13.001 -2.705 1.00 94.69 457 PRO A CA 1
ATOM 3650 C C . PRO A 1 457 ? 27.985 -13.671 -1.812 1.00 94.69 457 PRO A C 1
ATOM 3652 O O . PRO A 1 457 ? 29.187 -13.511 -2.015 1.00 94.69 457 PRO A O 1
ATOM 3655 N N . ASN A 1 458 ? 27.539 -14.460 -0.839 1.00 94.38 458 ASN A N 1
ATOM 3656 C CA . ASN A 1 458 ? 28.416 -15.152 0.109 1.00 94.38 458 ASN A CA 1
ATOM 3657 C C . ASN A 1 458 ? 29.061 -16.436 -0.451 1.00 94.38 458 ASN A C 1
ATOM 3659 O O . ASN A 1 458 ? 29.773 -17.139 0.260 1.00 94.38 458 ASN A O 1
ATOM 3663 N N . SER A 1 459 ? 28.829 -16.731 -1.732 1.00 94.31 459 SER A N 1
ATOM 3664 C CA . SER A 1 459 ? 29.453 -17.813 -2.492 1.00 94.31 459 SER A CA 1
ATOM 3665 C C . SER A 1 459 ? 29.568 -17.400 -3.964 1.00 94.31 459 SER A C 1
ATOM 3667 O O . SER A 1 459 ? 28.638 -16.777 -4.484 1.00 94.31 459 SER A O 1
ATOM 3669 N N . PRO A 1 460 ? 30.655 -17.762 -4.673 1.00 91.38 460 PRO A N 1
ATOM 3670 C CA . PRO A 1 460 ? 30.807 -17.465 -6.101 1.00 91.38 460 PRO A CA 1
ATOM 3671 C C . PRO A 1 460 ? 29.770 -18.177 -6.986 1.00 91.38 460 PRO A C 1
ATOM 3673 O O . PRO A 1 460 ? 29.558 -17.765 -8.122 1.00 91.38 460 PRO A O 1
ATOM 3676 N N . ASN A 1 461 ? 29.099 -19.214 -6.470 1.00 93.75 461 ASN A N 1
ATOM 3677 C CA . ASN A 1 461 ? 28.066 -19.965 -7.189 1.00 93.75 461 ASN A CA 1
ATOM 3678 C C . ASN A 1 461 ? 26.658 -19.360 -7.040 1.00 93.75 461 ASN A C 1
ATOM 3680 O O . ASN A 1 461 ? 25.686 -19.938 -7.527 1.00 93.75 461 ASN A O 1
ATOM 3684 N N . LYS A 1 462 ? 26.522 -18.227 -6.340 1.00 96.50 462 LYS A N 1
ATOM 3685 C CA . LYS A 1 462 ? 25.243 -17.553 -6.094 1.00 96.50 462 LYS A CA 1
ATOM 3686 C C . LYS A 1 462 ? 25.153 -16.244 -6.888 1.00 96.50 462 LYS A C 1
ATOM 3688 O O . LYS A 1 462 ? 26.158 -15.552 -7.040 1.00 96.50 462 LYS A O 1
ATOM 3693 N N . PRO A 1 463 ? 23.961 -15.867 -7.374 1.00 96.62 463 PRO A N 1
ATOM 3694 C CA . PRO A 1 463 ? 23.758 -14.592 -8.052 1.00 96.62 463 PRO A CA 1
ATOM 3695 C C . PRO A 1 463 ? 23.699 -13.408 -7.072 1.00 96.62 463 PRO A C 1
ATOM 3697 O O . PRO A 1 463 ? 23.273 -13.547 -5.927 1.00 96.62 463 PRO A O 1
ATOM 3700 N N . SER A 1 464 ? 24.048 -12.210 -7.551 1.00 97.06 464 SER A N 1
ATOM 3701 C CA . SER A 1 464 ? 23.812 -10.948 -6.834 1.00 97.06 464 SER A CA 1
ATOM 3702 C C . SER A 1 464 ? 22.351 -10.508 -6.967 1.00 97.06 464 SER A C 1
ATOM 3704 O O . SER A 1 464 ? 21.922 -10.105 -8.054 1.00 97.06 464 SER A O 1
ATOM 3706 N N . LEU A 1 465 ? 21.605 -10.521 -5.857 1.00 97.88 465 LEU A N 1
ATOM 3707 C CA . LEU A 1 465 ? 20.188 -10.145 -5.812 1.00 97.88 465 LEU A CA 1
ATOM 3708 C C . LEU A 1 465 ? 19.959 -8.881 -4.966 1.00 97.88 465 LEU A C 1
ATOM 3710 O O . LEU A 1 465 ? 20.479 -8.762 -3.855 1.00 97.88 465 LEU A O 1
ATOM 3714 N N . TRP A 1 466 ? 19.133 -7.959 -5.461 1.00 97.81 466 TRP A N 1
ATOM 3715 C CA . TRP A 1 466 ? 18.655 -6.787 -4.723 1.00 97.81 466 TRP A CA 1
ATOM 3716 C C . TRP A 1 466 ? 17.140 -6.882 -4.521 1.00 97.81 466 TRP A C 1
ATOM 3718 O O . TRP A 1 466 ? 16.352 -6.529 -5.397 1.00 97.81 466 TRP A O 1
ATOM 3728 N N . THR A 1 467 ? 16.727 -7.390 -3.361 1.00 95.81 467 THR A N 1
ATOM 3729 C CA . THR A 1 467 ? 15.325 -7.721 -3.049 1.00 95.81 467 THR A CA 1
ATOM 3730 C C . THR A 1 467 ? 14.478 -6.518 -2.635 1.00 95.81 467 THR A C 1
ATOM 3732 O O . THR A 1 467 ? 13.254 -6.547 -2.789 1.00 95.81 467 THR A O 1
ATOM 3735 N N . GLU A 1 468 ? 15.105 -5.435 -2.174 1.00 95.56 468 GLU A N 1
ATOM 3736 C CA . GLU A 1 468 ? 14.423 -4.174 -1.873 1.00 95.56 468 GLU A CA 1
ATOM 3737 C C . GLU A 1 468 ? 15.247 -2.956 -2.280 1.00 95.56 468 GLU A C 1
ATOM 3739 O O . GLU A 1 468 ? 16.050 -2.425 -1.509 1.00 95.56 468 GLU A O 1
ATOM 3744 N N . ASN A 1 469 ? 15.023 -2.475 -3.497 1.00 96.88 469 ASN A N 1
ATOM 3745 C CA . ASN A 1 469 ? 15.472 -1.165 -3.937 1.00 96.88 469 ASN A CA 1
ATOM 3746 C C . ASN A 1 469 ? 14.452 -0.112 -3.506 1.00 96.88 469 ASN A C 1
ATOM 3748 O O . ASN A 1 469 ? 13.426 0.070 -4.167 1.00 96.88 469 ASN A O 1
ATOM 3752 N N . TRP A 1 470 ? 14.726 0.559 -2.385 1.00 93.50 470 TRP A N 1
ATOM 3753 C CA . TRP A 1 470 ? 13.769 1.473 -1.762 1.00 93.50 470 TRP A CA 1
ATOM 3754 C C . TRP A 1 470 ? 13.441 2.672 -2.663 1.00 93.50 470 TRP A C 1
ATOM 3756 O O . TRP A 1 470 ? 14.265 3.570 -2.831 1.00 93.50 470 TRP A O 1
ATOM 3766 N N . THR A 1 471 ? 12.244 2.730 -3.250 1.00 93.38 471 THR A N 1
ATOM 3767 C CA . THR A 1 471 ? 11.851 3.789 -4.210 1.00 93.3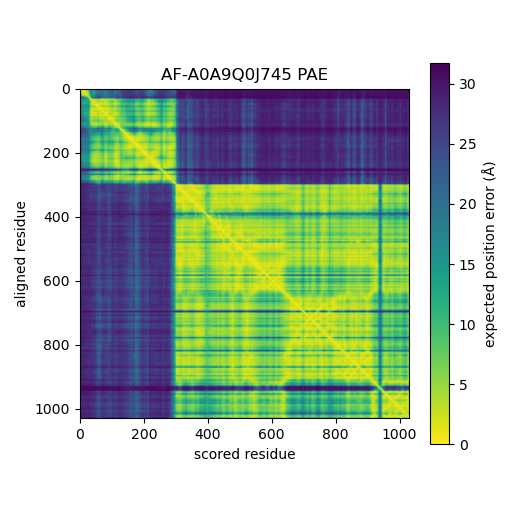8 471 THR A CA 1
ATOM 3768 C C . THR A 1 471 ? 11.551 5.135 -3.549 1.00 93.38 471 THR A C 1
ATOM 3770 O O . THR A 1 471 ? 11.431 6.152 -4.239 1.00 93.38 471 THR A O 1
ATOM 3773 N N . THR A 1 472 ? 11.432 5.130 -2.222 1.00 84.25 472 THR A N 1
ATOM 3774 C CA . THR A 1 472 ? 11.288 6.264 -1.300 1.00 84.25 472 THR A CA 1
ATOM 3775 C C . THR A 1 472 ? 11.599 5.728 0.115 1.00 84.25 472 THR A C 1
ATOM 3777 O O . THR A 1 472 ? 12.546 4.957 0.281 1.00 84.25 472 THR A O 1
ATOM 3780 N N . ARG A 1 473 ? 10.895 6.157 1.155 1.00 82.56 473 ARG A N 1
ATOM 3781 C CA . ARG A 1 473 ? 10.763 5.503 2.461 1.00 82.56 473 ARG A CA 1
ATOM 3782 C C . ARG A 1 473 ? 9.296 5.682 2.866 1.00 82.56 473 ARG A C 1
ATOM 3784 O O . ARG A 1 473 ? 8.663 6.644 2.433 1.00 82.56 473 ARG A O 1
ATOM 3791 N N . TYR A 1 474 ? 8.766 4.739 3.632 1.00 83.44 474 TYR A N 1
ATOM 3792 C CA . TYR A 1 474 ? 7.419 4.828 4.189 1.00 83.44 474 TYR A CA 1
ATOM 3793 C C . TYR A 1 474 ? 7.213 6.136 4.965 1.00 83.44 474 TYR A C 1
ATOM 3795 O O . TYR A 1 474 ? 8.161 6.745 5.466 1.00 83.44 474 TYR A O 1
ATOM 3803 N N . GLU A 1 475 ? 5.961 6.562 5.061 1.00 88.12 475 GLU A N 1
ATOM 3804 C CA . GLU A 1 475 ? 5.588 7.805 5.721 1.00 88.12 475 GLU A CA 1
ATOM 3805 C C . GLU A 1 475 ? 4.957 7.513 7.084 1.00 88.12 475 GLU A C 1
ATOM 3807 O O . GLU A 1 475 ? 4.171 6.574 7.222 1.00 88.12 475 GLU A O 1
ATOM 3812 N N . VAL A 1 476 ? 5.256 8.349 8.077 1.00 92.00 476 VAL A N 1
ATOM 3813 C CA . VAL A 1 476 ? 4.676 8.268 9.426 1.00 92.00 476 VAL A CA 1
ATOM 3814 C C . VAL A 1 476 ? 3.905 9.544 9.753 1.00 92.00 476 VAL A C 1
ATOM 3816 O O . VAL A 1 476 ? 4.191 10.619 9.214 1.00 92.00 476 VAL A O 1
ATOM 3819 N N . PHE A 1 477 ? 2.883 9.446 10.599 1.00 93.38 477 PHE A N 1
ATOM 3820 C CA . PHE A 1 477 ? 2.161 10.620 11.083 1.00 93.38 477 PHE A CA 1
ATOM 3821 C C . PHE A 1 477 ? 3.121 11.565 11.828 1.00 93.38 477 PHE A C 1
ATOM 3823 O O . PHE A 1 477 ? 3.925 11.125 12.644 1.00 93.38 477 PHE A O 1
ATOM 3830 N N . GLY A 1 478 ? 3.037 12.865 11.533 1.00 90.94 478 GLY A N 1
ATOM 3831 C CA . GLY A 1 478 ? 3.913 13.898 12.103 1.00 90.94 478 GLY A CA 1
ATOM 3832 C C . GLY A 1 478 ? 5.207 14.188 11.324 1.00 90.94 478 GLY A C 1
ATOM 3833 O O . GLY A 1 478 ? 5.856 15.189 11.614 1.00 90.94 478 GLY A O 1
ATOM 3834 N N . GLU A 1 479 ? 5.560 13.402 10.299 1.00 88.81 479 GLU A N 1
ATOM 3835 C CA . GLU A 1 479 ? 6.759 13.630 9.471 1.00 88.81 479 GLU A CA 1
ATOM 3836 C C . GLU A 1 479 ? 6.429 13.926 7.993 1.00 88.81 479 GLU A C 1
ATOM 3838 O O . GLU A 1 479 ? 5.375 13.544 7.464 1.00 88.81 479 GLU A O 1
ATOM 3843 N N . ASP A 1 480 ? 7.353 14.618 7.316 1.00 82.44 480 ASP A N 1
ATOM 3844 C CA . ASP A 1 480 ? 7.295 14.874 5.873 1.00 82.44 480 ASP A CA 1
ATOM 3845 C C . ASP A 1 480 ? 7.768 13.659 5.061 1.00 82.44 480 ASP A C 1
ATOM 3847 O O . ASP A 1 480 ? 8.650 12.905 5.475 1.00 82.44 480 ASP A O 1
ATOM 3851 N N . ALA A 1 481 ? 7.206 13.487 3.863 1.00 72.25 481 ALA A N 1
ATOM 3852 C CA . ALA A 1 481 ? 7.540 12.369 2.988 1.00 72.25 481 ALA A CA 1
ATOM 3853 C C . ALA A 1 481 ? 8.960 12.510 2.394 1.00 72.25 481 ALA A C 1
ATOM 3855 O O . ALA A 1 481 ? 9.238 13.483 1.686 1.00 72.25 481 ALA A O 1
ATOM 3856 N N . PRO A 1 482 ? 9.859 11.530 2.580 1.00 77.56 482 PRO A N 1
ATOM 3857 C CA . PRO A 1 482 ? 11.191 11.570 1.984 1.00 77.56 482 PRO A CA 1
ATOM 3858 C C . PRO A 1 482 ? 11.138 11.274 0.477 1.00 77.56 482 PRO A C 1
ATOM 3860 O O . PRO A 1 482 ? 10.755 10.185 0.052 1.00 77.56 482 PRO A O 1
ATOM 3863 N N . VAL A 1 483 ? 11.587 12.201 -0.370 1.00 79.94 483 VAL A N 1
ATOM 3864 C CA . VAL A 1 483 ? 11.593 12.001 -1.831 1.00 79.94 483 VAL A CA 1
ATOM 3865 C C . VAL A 1 483 ? 12.891 11.330 -2.289 1.00 79.94 483 VAL A C 1
ATOM 3867 O O . VAL A 1 483 ? 13.978 11.665 -1.829 1.00 79.94 483 VAL A O 1
ATOM 3870 N N . ARG A 1 484 ? 12.769 10.381 -3.223 1.00 92.25 484 ARG A N 1
ATOM 3871 C CA . ARG A 1 484 ? 13.886 9.794 -3.972 1.00 92.25 484 ARG A CA 1
ATOM 3872 C C . ARG A 1 484 ? 13.615 9.955 -5.464 1.00 92.25 484 ARG A C 1
ATOM 3874 O O . ARG A 1 484 ? 12.531 9.569 -5.926 1.00 92.25 484 ARG A O 1
ATOM 3881 N N . THR A 1 485 ? 14.560 10.551 -6.184 1.00 94.00 485 THR A N 1
ATOM 3882 C CA . THR A 1 485 ? 14.393 10.933 -7.594 1.00 94.00 485 THR A CA 1
ATOM 3883 C C . THR A 1 485 ? 14.514 9.729 -8.529 1.00 94.00 485 THR A C 1
ATOM 3885 O O . THR A 1 485 ? 14.993 8.659 -8.141 1.00 94.00 485 THR A O 1
ATOM 3888 N N . ALA A 1 486 ? 14.039 9.871 -9.767 1.00 95.62 486 ALA A N 1
ATOM 3889 C CA . ALA A 1 486 ? 14.102 8.797 -10.757 1.00 95.62 486 ALA A CA 1
ATOM 3890 C C . ALA A 1 486 ? 15.551 8.510 -11.185 1.00 95.62 486 ALA A C 1
ATOM 3892 O O . ALA A 1 486 ? 15.931 7.360 -11.398 1.00 95.62 486 ALA A O 1
ATOM 3893 N N . GLU A 1 487 ? 16.355 9.563 -11.273 1.00 96.25 487 GLU A N 1
ATOM 3894 C CA . GLU A 1 487 ? 17.753 9.582 -11.682 1.00 96.25 487 GLU A CA 1
ATOM 3895 C C . GLU A 1 487 ? 18.631 8.830 -10.688 1.00 96.25 487 GLU A C 1
ATOM 3897 O O . GLU A 1 487 ? 19.450 8.008 -11.093 1.00 96.25 487 GLU A O 1
ATOM 3902 N N . GLU A 1 488 ? 18.422 9.051 -9.386 1.00 96.12 488 GLU A N 1
ATOM 3903 C CA . GLU A 1 488 ? 19.172 8.361 -8.335 1.00 96.12 488 GLU A CA 1
ATOM 3904 C C . GLU A 1 488 ? 18.862 6.857 -8.325 1.00 96.12 488 GLU A C 1
ATOM 3906 O O . GLU A 1 488 ? 19.773 6.031 -8.226 1.00 96.12 488 GLU A O 1
ATOM 3911 N N . ILE A 1 489 ? 17.582 6.487 -8.470 1.00 97.88 489 ILE A N 1
ATOM 3912 C CA . ILE A 1 489 ? 17.175 5.079 -8.579 1.00 97.88 489 ILE A CA 1
ATOM 3913 C C . ILE A 1 489 ? 17.833 4.462 -9.817 1.00 97.88 489 ILE A C 1
ATOM 3915 O O . ILE A 1 489 ? 18.469 3.414 -9.708 1.00 97.88 489 ILE A O 1
ATOM 3919 N N . ALA A 1 490 ? 17.738 5.122 -10.974 1.00 98.38 490 ALA A N 1
ATOM 3920 C CA . ALA A 1 490 ? 18.314 4.625 -12.217 1.00 98.38 490 ALA A CA 1
ATOM 3921 C C . ALA A 1 490 ? 19.840 4.473 -12.140 1.00 98.38 490 ALA A C 1
ATOM 3923 O O . ALA A 1 490 ? 20.378 3.469 -12.608 1.00 98.38 490 ALA A O 1
ATOM 3924 N N . TYR A 1 491 ? 20.530 5.433 -11.519 1.00 98.44 491 TYR A N 1
ATOM 3925 C CA . TYR A 1 491 ? 21.969 5.382 -11.271 1.00 98.44 491 TYR A CA 1
ATOM 3926 C C . TYR A 1 491 ? 22.350 4.149 -10.454 1.00 98.44 491 TYR A C 1
ATOM 3928 O O . TYR A 1 491 ? 23.212 3.376 -10.866 1.00 98.44 491 TYR A O 1
ATOM 3936 N N . GLN A 1 492 ? 21.682 3.923 -9.321 1.00 98.25 492 GLN A N 1
ATOM 3937 C CA . GLN A 1 492 ? 22.010 2.800 -8.444 1.00 98.25 492 GLN A CA 1
ATOM 3938 C C . GLN A 1 492 ? 21.672 1.444 -9.071 1.00 98.25 492 GLN A C 1
ATOM 3940 O O . GLN A 1 492 ? 22.421 0.490 -8.876 1.00 98.25 492 GLN A O 1
ATOM 3945 N N . VAL A 1 493 ? 20.592 1.352 -9.853 1.00 98.56 493 VAL A N 1
ATOM 3946 C CA . VAL A 1 493 ? 20.243 0.127 -10.591 1.00 98.56 493 VAL A CA 1
ATOM 3947 C C . VAL A 1 493 ? 21.280 -0.173 -11.671 1.00 98.56 493 VAL A C 1
ATOM 3949 O O . VAL A 1 493 ? 21.805 -1.284 -11.710 1.00 98.56 493 VAL A O 1
ATOM 3952 N N . ALA A 1 494 ? 21.635 0.811 -12.504 1.00 98.50 494 ALA A N 1
ATOM 3953 C CA . ALA A 1 494 ? 22.658 0.633 -13.534 1.00 98.50 494 ALA A CA 1
ATOM 3954 C C . ALA A 1 494 ? 24.025 0.277 -12.923 1.00 98.50 494 ALA A C 1
ATOM 3956 O O . ALA A 1 494 ? 24.726 -0.592 -13.441 1.00 98.50 494 ALA A O 1
ATOM 3957 N N . LEU A 1 495 ? 24.376 0.888 -11.785 1.00 98.12 495 LEU A N 1
ATOM 3958 C CA . LEU A 1 495 ? 25.598 0.567 -11.054 1.00 98.12 495 LEU A CA 1
ATOM 3959 C C . LEU A 1 495 ? 25.561 -0.852 -10.481 1.00 98.12 495 LEU A C 1
ATOM 3961 O O . LEU A 1 495 ? 26.556 -1.561 -10.567 1.00 98.12 495 LEU A O 1
ATOM 3965 N N . PHE A 1 496 ? 24.431 -1.292 -9.925 1.00 98.50 496 PHE A N 1
ATOM 3966 C CA . PHE A 1 496 ? 24.282 -2.649 -9.399 1.00 98.50 496 PHE A CA 1
ATOM 3967 C C . PHE A 1 496 ? 24.447 -3.707 -10.495 1.00 98.50 496 PHE A C 1
ATOM 3969 O O . PHE A 1 496 ? 25.218 -4.650 -10.320 1.00 98.50 496 PHE A O 1
ATOM 3976 N N . VAL A 1 497 ? 23.803 -3.515 -11.650 1.00 98.00 497 VAL A N 1
ATOM 3977 C CA . VAL A 1 497 ? 23.950 -4.404 -12.814 1.00 98.00 497 VAL A CA 1
ATOM 3978 C C . VAL A 1 497 ? 25.413 -4.471 -13.259 1.00 98.00 497 VAL A C 1
ATOM 3980 O O . VAL A 1 497 ? 25.991 -5.553 -13.322 1.00 98.00 497 VAL A O 1
ATOM 3983 N N . ALA A 1 498 ? 26.043 -3.318 -13.495 1.00 96.69 498 ALA A N 1
ATOM 3984 C CA . ALA A 1 498 ? 27.379 -3.256 -14.082 1.00 96.69 498 ALA A CA 1
ATOM 3985 C C . ALA A 1 498 ? 28.509 -3.621 -13.099 1.00 96.69 498 ALA A C 1
ATOM 3987 O O . ALA A 1 498 ? 29.385 -4.430 -13.405 1.00 96.69 498 ALA A O 1
ATOM 3988 N N . ALA A 1 499 ? 28.502 -3.039 -11.898 1.00 95.81 499 ALA A N 1
ATOM 3989 C CA . ALA A 1 499 ? 29.588 -3.190 -10.933 1.00 95.81 499 ALA A CA 1
ATOM 3990 C C . ALA A 1 499 ? 29.479 -4.490 -10.130 1.00 95.81 499 ALA A C 1
ATOM 3992 O O . ALA A 1 499 ? 30.497 -5.143 -9.885 1.00 95.81 499 ALA A O 1
ATOM 3993 N N . LYS A 1 500 ? 28.260 -4.874 -9.726 1.00 95.31 500 LYS A N 1
ATOM 3994 C CA . LYS A 1 500 ? 28.007 -5.991 -8.798 1.00 95.31 500 LYS A CA 1
ATOM 3995 C C . LYS A 1 500 ? 27.567 -7.280 -9.493 1.00 95.31 500 LYS A C 1
ATOM 3997 O O . LYS A 1 500 ? 27.211 -8.232 -8.802 1.00 95.31 500 LYS A O 1
ATOM 4002 N N . ASN A 1 501 ? 27.591 -7.318 -10.830 1.00 94.50 501 ASN A N 1
ATOM 4003 C CA . ASN A 1 501 ? 27.009 -8.402 -11.632 1.00 94.50 501 ASN A CA 1
ATOM 4004 C C . ASN A 1 501 ? 25.550 -8.672 -11.213 1.00 94.50 501 ASN A C 1
ATOM 4006 O O . ASN A 1 501 ? 25.129 -9.818 -11.048 1.00 94.50 501 ASN A O 1
ATOM 4010 N N . GLY A 1 502 ? 24.807 -7.597 -10.934 1.00 96.31 502 GLY A N 1
ATOM 4011 C CA . GLY A 1 502 ? 23.433 -7.664 -10.459 1.00 96.31 502 GLY A CA 1
ATOM 4012 C C . GLY A 1 502 ? 22.518 -8.312 -11.490 1.00 96.31 502 GLY A C 1
ATOM 4013 O O . GLY A 1 502 ? 22.451 -7.844 -12.623 1.00 96.31 502 GLY A O 1
ATOM 4014 N N . SER A 1 503 ? 21.799 -9.361 -11.089 1.00 95.00 503 SER A N 1
ATOM 4015 C CA . SER A 1 503 ? 20.928 -10.152 -11.981 1.00 95.00 503 SER A CA 1
ATOM 4016 C C . SER A 1 503 ? 19.455 -10.157 -11.563 1.00 95.00 503 SER A C 1
ATOM 4018 O O . SER A 1 503 ? 18.603 -10.613 -12.317 1.00 95.00 503 SER A O 1
ATOM 4020 N N . PHE A 1 504 ? 19.136 -9.600 -10.394 1.00 97.62 504 PHE A N 1
ATOM 4021 C CA . PHE A 1 504 ? 17.766 -9.388 -9.934 1.00 97.62 504 PHE A CA 1
ATOM 4022 C C . PHE A 1 504 ? 17.676 -8.080 -9.157 1.00 97.62 504 PHE A C 1
ATOM 4024 O O . PHE A 1 504 ? 18.466 -7.850 -8.237 1.00 97.62 504 PHE A O 1
ATOM 4031 N N . ILE A 1 505 ? 16.700 -7.244 -9.503 1.00 97.81 505 ILE A N 1
ATOM 4032 C CA . ILE A 1 505 ? 16.394 -6.002 -8.798 1.00 97.81 505 ILE A CA 1
ATOM 4033 C C . ILE A 1 505 ? 14.885 -5.931 -8.611 1.00 97.81 505 ILE A C 1
ATOM 4035 O O . ILE A 1 505 ? 14.135 -5.965 -9.583 1.00 97.81 505 ILE A O 1
ATOM 4039 N N . ASN A 1 506 ? 14.445 -5.772 -7.369 1.00 98.06 506 ASN A N 1
ATOM 4040 C CA . ASN A 1 506 ? 13.050 -5.534 -7.041 1.00 98.06 506 ASN A CA 1
ATOM 4041 C C . ASN A 1 506 ? 12.866 -4.143 -6.425 1.00 98.06 506 ASN A C 1
ATOM 4043 O O . ASN A 1 506 ? 13.539 -3.781 -5.461 1.00 98.06 506 ASN A O 1
ATOM 4047 N N . TYR A 1 507 ? 11.922 -3.368 -6.957 1.00 98.19 507 TYR A N 1
ATOM 4048 C CA . TYR A 1 507 ? 11.566 -2.052 -6.431 1.00 98.19 507 TYR A CA 1
ATOM 4049 C C . TYR A 1 507 ? 10.649 -2.183 -5.216 1.00 98.19 507 TYR A C 1
ATOM 4051 O O . TYR A 1 507 ? 9.529 -2.679 -5.329 1.00 98.19 507 TYR A O 1
ATOM 4059 N N . TYR A 1 508 ? 11.098 -1.683 -4.066 1.00 93.06 508 TYR A N 1
ATOM 4060 C CA . TYR A 1 508 ? 10.310 -1.647 -2.837 1.00 93.06 508 TYR A CA 1
ATOM 4061 C C . TYR A 1 508 ? 9.935 -0.188 -2.515 1.00 93.06 508 TYR A C 1
ATOM 4063 O O . TYR A 1 508 ? 10.756 0.583 -2.042 1.00 93.06 508 TYR A O 1
ATOM 4071 N N . MET A 1 509 ? 8.752 0.313 -2.837 1.00 93.38 509 MET A N 1
ATOM 4072 C CA . MET A 1 509 ? 7.654 -0.351 -3.537 1.00 93.38 509 MET A CA 1
ATOM 4073 C C . MET A 1 509 ? 7.575 0.077 -5.000 1.00 93.38 509 MET A C 1
ATOM 4075 O O . MET A 1 509 ? 7.892 1.219 -5.345 1.00 93.38 509 MET A O 1
ATOM 4079 N N . TYR A 1 510 ? 7.114 -0.834 -5.859 1.00 97.12 510 TYR A N 1
ATOM 4080 C CA . TYR A 1 510 ? 6.672 -0.486 -7.209 1.00 97.12 510 TYR A CA 1
ATOM 4081 C C . TYR A 1 510 ? 5.258 0.117 -7.198 1.00 97.12 510 TYR A C 1
ATOM 4083 O O . TYR A 1 510 ? 5.014 1.132 -7.845 1.00 97.12 510 TYR A O 1
ATOM 4091 N N . HIS A 1 511 ? 4.365 -0.477 -6.405 1.00 95.81 511 HIS A N 1
ATOM 4092 C CA . HIS A 1 511 ? 3.100 0.091 -5.942 1.00 95.81 511 HIS A CA 1
ATOM 4093 C C . HIS A 1 511 ? 3.010 -0.165 -4.438 1.00 95.81 511 HIS A C 1
ATOM 4095 O O . HIS A 1 511 ? 3.169 -1.310 -4.020 1.00 95.81 511 HIS A O 1
ATOM 4101 N N . GLY A 1 512 ? 2.813 0.883 -3.640 1.00 90.75 512 GLY A N 1
ATOM 4102 C CA . GLY A 1 512 ? 2.654 0.742 -2.193 1.00 90.75 512 GLY A CA 1
ATOM 4103 C C . GLY A 1 512 ? 1.207 0.503 -1.776 1.00 90.75 512 GLY A C 1
ATOM 4104 O O . GLY A 1 512 ? 0.904 -0.512 -1.157 1.00 90.75 512 GLY A O 1
ATOM 4105 N N . GLY A 1 513 ? 0.312 1.408 -2.173 1.00 92.88 513 GLY A N 1
ATOM 4106 C CA . GLY A 1 513 ? -1.121 1.306 -1.904 1.00 92.88 513 GLY A CA 1
ATOM 4107 C C . GLY A 1 513 ? -1.516 1.919 -0.561 1.00 92.88 513 GLY A C 1
ATOM 4108 O O . GLY A 1 513 ? -1.003 2.966 -0.175 1.00 92.88 513 GLY A O 1
ATOM 4109 N N . THR A 1 514 ? -2.456 1.278 0.134 1.00 93.81 514 THR A N 1
ATOM 4110 C CA . THR A 1 514 ? -3.091 1.816 1.345 1.00 93.81 514 THR A CA 1
ATOM 4111 C C . THR A 1 514 ? -3.157 0.745 2.437 1.00 93.81 514 THR A C 1
ATOM 4113 O O . THR A 1 514 ? -3.612 -0.380 2.203 1.00 93.81 514 THR A O 1
ATOM 4116 N N . ASN A 1 515 ? -2.768 1.110 3.656 1.00 93.12 515 ASN A N 1
ATOM 4117 C CA . ASN A 1 515 ? -2.918 0.317 4.873 1.00 93.12 515 ASN A CA 1
ATOM 4118 C C . ASN A 1 515 ? -4.373 0.362 5.381 1.00 93.12 515 ASN A C 1
ATOM 4120 O O . ASN A 1 515 ? -4.670 1.006 6.385 1.00 93.12 515 ASN A O 1
ATOM 4124 N N . PHE A 1 516 ? -5.303 -0.294 4.676 1.00 91.44 516 PHE A N 1
ATOM 4125 C CA . PHE A 1 516 ? -6.718 -0.312 5.080 1.00 91.44 516 PHE A CA 1
ATOM 4126 C C . PHE A 1 516 ? -6.946 -1.013 6.419 1.00 91.44 516 PHE A C 1
ATOM 4128 O O . PHE A 1 516 ? -6.399 -2.095 6.671 1.00 91.44 516 PHE A O 1
ATOM 4135 N N . GLY A 1 517 ? -7.882 -0.484 7.206 1.00 91.06 517 GLY A N 1
ATOM 4136 C CA . GLY A 1 517 ? -8.136 -0.974 8.552 1.00 91.06 517 GLY A CA 1
ATOM 4137 C C . GLY A 1 517 ? -7.046 -0.539 9.516 1.00 91.06 517 GLY A C 1
ATOM 4138 O O . GLY A 1 517 ? -6.528 0.575 9.460 1.00 91.06 517 GLY A O 1
ATOM 4139 N N . ARG A 1 518 ? -6.683 -1.461 10.400 1.00 92.44 518 ARG A N 1
ATOM 4140 C CA . ARG A 1 518 ? -5.717 -1.236 11.476 1.00 92.44 518 ARG A CA 1
ATOM 4141 C C . ARG A 1 518 ? -4.354 -1.875 11.206 1.00 92.44 518 ARG A C 1
ATOM 4143 O O . ARG A 1 518 ? -3.595 -2.125 12.134 1.00 92.44 518 ARG A O 1
ATOM 4150 N N . SER A 1 519 ? -4.042 -2.128 9.933 1.00 86.62 519 SER A N 1
ATOM 4151 C CA . SER A 1 519 ? -2.904 -2.955 9.520 1.00 86.62 519 SER A CA 1
ATOM 4152 C C . SER A 1 519 ? -1.551 -2.244 9.465 1.00 86.62 519 SER A C 1
ATOM 4154 O O . SER A 1 519 ? -0.536 -2.923 9.353 1.00 86.62 519 SER A O 1
ATOM 4156 N N . ALA A 1 520 ? -1.514 -0.912 9.521 1.00 90.69 520 ALA A N 1
ATOM 4157 C CA . ALA A 1 520 ? -0.260 -0.161 9.607 1.00 90.69 520 ALA A CA 1
ATOM 4158 C C . ALA A 1 520 ? 0.446 -0.418 10.951 1.00 90.69 520 ALA A C 1
ATOM 4160 O O . ALA A 1 520 ? -0.229 -0.543 11.981 1.00 90.69 520 ALA A O 1
ATOM 4161 N N . SER A 1 521 ? 1.781 -0.463 10.944 1.00 93.12 521 SER A N 1
ATOM 4162 C CA . SER A 1 521 ? 2.580 -0.489 12.174 1.00 93.12 521 SER A CA 1
ATOM 4163 C C . SER A 1 521 ? 2.582 0.860 12.903 1.00 93.12 521 SER A C 1
ATOM 4165 O O . SER A 1 521 ? 1.994 1.842 12.439 1.00 93.12 521 SER A O 1
ATOM 4167 N N . ALA A 1 522 ? 3.219 0.892 14.076 1.00 93.94 522 ALA A N 1
ATOM 4168 C CA . ALA A 1 522 ? 3.294 2.053 14.956 1.00 93.94 522 ALA A CA 1
ATOM 4169 C C . ALA A 1 522 ? 3.616 3.361 14.195 1.00 93.94 522 ALA A C 1
ATOM 4171 O O . ALA A 1 522 ? 4.680 3.508 13.596 1.00 93.94 522 ALA A O 1
ATOM 4172 N N . PHE A 1 523 ? 2.683 4.321 14.242 1.00 94.50 523 PHE A N 1
ATOM 4173 C CA . PHE A 1 523 ? 2.721 5.646 13.594 1.00 94.50 523 PHE A CA 1
ATOM 4174 C C . PHE A 1 523 ? 2.769 5.669 12.059 1.00 94.50 523 PHE A C 1
ATOM 4176 O O . PHE A 1 523 ? 2.708 6.760 11.485 1.00 94.50 523 PHE A O 1
ATOM 4183 N N . VAL A 1 524 ? 2.838 4.529 11.372 1.00 93.38 524 VAL A N 1
ATOM 4184 C CA . VAL A 1 524 ? 2.825 4.493 9.905 1.00 93.38 524 VAL A CA 1
ATOM 4185 C C . VAL A 1 524 ? 1.484 5.008 9.386 1.00 93.38 524 VAL A C 1
ATOM 4187 O O . VAL A 1 524 ? 0.419 4.711 9.934 1.00 93.38 524 VAL A O 1
ATOM 4190 N N . LYS A 1 525 ? 1.541 5.835 8.337 1.00 93.25 525 LYS A N 1
ATOM 4191 C CA . LYS A 1 525 ? 0.349 6.434 7.730 1.00 93.25 525 LYS A CA 1
ATOM 4192 C C . LYS A 1 525 ? -0.544 5.373 7.083 1.00 93.25 525 LYS A C 1
ATOM 4194 O O . LYS A 1 525 ? -0.123 4.266 6.738 1.00 93.25 525 LYS A O 1
ATOM 4199 N N . THR A 1 526 ? -1.794 5.759 6.854 1.00 94.94 526 THR A N 1
ATOM 4200 C CA . THR A 1 526 ? -2.742 4.946 6.085 1.00 94.94 526 THR A CA 1
ATOM 4201 C C . THR A 1 526 ? -2.351 4.893 4.609 1.00 94.94 526 THR A C 1
ATOM 4203 O O . THR A 1 526 ? -2.446 3.835 3.997 1.00 94.94 526 THR A O 1
ATOM 4206 N N . SER A 1 527 ? -1.834 5.986 4.040 1.00 92.94 527 SER A N 1
ATOM 4207 C CA . SER A 1 527 ? -1.150 5.942 2.738 1.00 92.94 527 SER A CA 1
ATOM 4208 C C . SER A 1 527 ? 0.186 5.197 2.852 1.00 92.94 527 SER A C 1
ATOM 4210 O O . SER A 1 527 ? 0.954 5.446 3.784 1.00 92.94 527 SER A O 1
ATOM 4212 N N . TYR A 1 528 ? 0.496 4.323 1.890 1.00 91.69 528 TYR A N 1
ATOM 4213 C CA . TYR A 1 528 ? 1.750 3.573 1.847 1.00 91.69 528 TYR A CA 1
ATOM 4214 C C . TYR A 1 528 ? 2.488 3.797 0.520 1.00 91.69 528 TYR A C 1
ATOM 4216 O O . TYR A 1 528 ? 2.020 3.408 -0.548 1.00 91.69 528 TYR A O 1
ATOM 4224 N N . TYR A 1 529 ? 3.685 4.399 0.579 1.00 88.56 529 TYR A N 1
ATOM 4225 C CA . TYR A 1 529 ? 4.569 4.609 -0.582 1.00 88.56 529 TYR A CA 1
ATOM 4226 C C . TYR A 1 529 ? 3.901 5.351 -1.764 1.00 88.56 529 TYR A C 1
ATOM 4228 O O . TYR A 1 529 ? 4.077 4.987 -2.928 1.00 88.56 529 TYR A O 1
ATOM 4236 N N . ASP A 1 530 ? 3.200 6.456 -1.501 1.00 90.56 530 ASP A N 1
ATOM 4237 C CA . ASP A 1 530 ? 2.502 7.239 -2.536 1.00 90.56 530 ASP A CA 1
ATOM 4238 C C . ASP A 1 530 ? 3.424 7.789 -3.651 1.00 90.56 530 ASP A C 1
ATOM 4240 O O . ASP A 1 530 ? 2.994 8.097 -4.762 1.00 90.56 530 ASP A O 1
ATOM 4244 N N . LYS A 1 531 ? 4.732 7.890 -3.383 1.00 89.19 531 LYS A N 1
ATOM 4245 C CA . LYS A 1 531 ? 5.759 8.327 -4.349 1.00 89.19 531 LYS A CA 1
ATOM 4246 C C . LYS A 1 531 ? 6.438 7.181 -5.113 1.00 89.19 531 LYS A C 1
ATOM 4248 O O . LYS A 1 531 ? 7.490 7.402 -5.730 1.00 89.19 531 LYS A O 1
ATOM 4253 N N . ALA A 1 532 ? 5.890 5.969 -5.066 1.00 93.12 532 ALA A N 1
ATOM 4254 C CA . ALA A 1 532 ? 6.333 4.833 -5.873 1.00 93.12 532 ALA A CA 1
ATOM 4255 C C . ALA A 1 532 ? 6.078 5.058 -7.387 1.00 93.12 532 ALA A C 1
ATOM 4257 O O . ALA A 1 532 ? 5.377 6.001 -7.761 1.00 93.12 532 ALA A O 1
ATOM 4258 N N . PRO A 1 533 ? 6.665 4.240 -8.290 1.00 96.44 533 PRO A N 1
ATOM 4259 C CA . PRO A 1 533 ? 6.368 4.281 -9.727 1.00 96.44 533 PRO A CA 1
ATOM 4260 C C . PRO A 1 533 ? 4.868 4.217 -10.054 1.00 96.44 533 PRO A C 1
ATOM 4262 O O . PRO A 1 533 ? 4.421 4.871 -10.995 1.00 96.44 533 PRO A O 1
ATOM 4265 N N . LEU A 1 534 ? 4.092 3.470 -9.268 1.00 95.06 534 LEU A N 1
ATOM 4266 C CA . LEU A 1 534 ? 2.637 3.560 -9.217 1.00 95.06 534 LEU A CA 1
ATOM 4267 C C . LEU A 1 534 ? 2.226 4.135 -7.857 1.00 95.06 534 LEU A C 1
ATOM 4269 O O . LEU A 1 534 ? 2.595 3.572 -6.827 1.00 95.06 534 LEU A O 1
ATOM 4273 N N . ASP A 1 535 ? 1.475 5.235 -7.857 1.00 93.00 535 ASP A N 1
ATOM 4274 C CA . ASP A 1 535 ? 1.073 5.937 -6.629 1.00 93.00 535 ASP A CA 1
ATOM 4275 C C . ASP A 1 535 ? 0.042 5.149 -5.792 1.00 93.00 535 ASP A C 1
ATOM 4277 O O . ASP A 1 535 ? -0.354 4.040 -6.169 1.00 93.00 535 ASP A O 1
ATOM 4281 N N . GLU A 1 536 ? -0.400 5.704 -4.655 1.00 93.19 536 GLU A N 1
ATOM 4282 C CA . GLU A 1 536 ? -1.390 5.074 -3.757 1.00 93.19 536 GLU A CA 1
ATOM 4283 C C . GLU A 1 536 ? -2.665 4.631 -4.502 1.00 93.19 536 GLU A C 1
ATOM 4285 O O . GLU A 1 536 ? -3.227 3.570 -4.229 1.00 93.19 536 GLU A O 1
ATOM 4290 N N . TYR A 1 537 ? -3.089 5.409 -5.498 1.00 92.88 537 TYR A N 1
ATOM 4291 C CA . TYR A 1 537 ? -4.318 5.201 -6.267 1.00 92.88 537 TYR A CA 1
ATOM 4292 C C . TYR A 1 537 ? -4.103 4.306 -7.499 1.00 92.88 537 TYR A C 1
ATOM 4294 O O . TYR A 1 537 ? -5.019 4.098 -8.300 1.00 92.88 537 TYR A O 1
ATOM 4302 N N . GLY A 1 538 ? -2.889 3.776 -7.682 1.00 91.50 538 GLY A N 1
ATOM 4303 C CA . GLY A 1 538 ? -2.518 2.926 -8.808 1.00 91.50 538 GLY A CA 1
ATOM 4304 C C . GLY A 1 538 ? -2.295 3.686 -10.117 1.00 91.50 538 GLY A C 1
ATOM 4305 O O . GLY A 1 538 ? -2.348 3.083 -11.196 1.00 91.50 538 GLY A O 1
ATOM 4306 N N . MET A 1 539 ? -2.083 5.001 -10.068 1.00 91.00 539 MET A N 1
ATOM 4307 C CA . MET A 1 539 ? -1.758 5.819 -11.234 1.00 91.00 539 MET A CA 1
ATOM 4308 C C . MET A 1 539 ? -0.255 5.819 -11.505 1.00 91.00 539 MET A C 1
ATOM 4310 O O . MET A 1 539 ? 0.564 5.689 -10.603 1.00 91.00 539 MET A O 1
ATOM 4314 N N . ILE A 1 540 ? 0.118 5.989 -12.774 1.00 93.75 540 ILE A N 1
ATOM 4315 C CA . ILE A 1 540 ? 1.524 6.080 -13.178 1.00 93.75 540 ILE A CA 1
ATOM 4316 C C . ILE A 1 540 ? 2.115 7.385 -12.635 1.00 93.75 540 ILE A C 1
ATOM 4318 O O . ILE A 1 540 ? 1.648 8.461 -13.004 1.00 93.75 540 ILE A O 1
ATOM 4322 N N . SER A 1 541 ? 3.162 7.291 -11.817 1.00 93.19 541 SER A N 1
ATOM 4323 C CA . SER A 1 541 ? 3.905 8.429 -11.273 1.00 93.19 541 SER A CA 1
ATOM 4324 C C . SER A 1 541 ? 5.078 8.774 -12.188 1.00 93.19 541 SER A C 1
ATOM 4326 O O . SER A 1 541 ? 6.026 7.999 -12.351 1.00 93.19 541 SER A O 1
ATOM 4328 N N . GLN A 1 542 ? 4.994 9.933 -12.835 1.00 93.88 542 GLN A N 1
ATOM 4329 C CA . GLN A 1 542 ? 5.988 10.411 -13.786 1.00 93.88 542 GLN A CA 1
ATOM 4330 C C . GLN A 1 542 ? 6.854 11.515 -13.163 1.00 93.88 542 GLN A C 1
ATOM 4332 O O . GLN A 1 542 ? 6.325 12.381 -12.468 1.00 93.88 542 GLN A O 1
ATOM 4337 N N . PRO A 1 543 ? 8.174 11.514 -13.420 1.00 93.94 543 PRO A N 1
ATOM 4338 C CA . PRO A 1 543 ? 8.862 10.783 -14.490 1.00 93.94 543 PRO A CA 1
ATOM 4339 C C . PRO A 1 543 ? 9.339 9.384 -14.078 1.00 93.94 543 PRO A C 1
ATOM 4341 O O . PRO A 1 543 ? 9.841 8.641 -14.918 1.00 93.94 543 PRO A O 1
ATOM 4344 N N . LYS A 1 544 ? 9.209 9.021 -12.793 1.00 95.75 544 LYS A N 1
ATOM 4345 C CA . LYS A 1 544 ? 9.827 7.831 -12.189 1.00 95.75 544 LYS A CA 1
ATOM 4346 C C . LYS A 1 544 ? 9.508 6.545 -12.944 1.00 95.75 544 LYS A C 1
ATOM 4348 O O . LYS A 1 544 ? 10.426 5.832 -13.334 1.00 95.75 544 LYS A O 1
ATOM 4353 N N . TRP A 1 545 ? 8.233 6.264 -13.197 1.00 97.12 545 TRP A N 1
ATOM 4354 C CA . TRP A 1 545 ? 7.830 5.065 -13.931 1.00 97.12 545 TRP A CA 1
ATOM 4355 C C . TRP A 1 545 ? 8.404 5.030 -15.351 1.00 97.12 545 TRP A C 1
ATOM 4357 O O . TRP A 1 545 ? 8.928 4.005 -15.783 1.00 97.12 545 TRP A O 1
ATOM 4367 N N . GLY A 1 546 ? 8.339 6.152 -16.073 1.00 95.38 546 GLY A N 1
ATOM 4368 C CA . GLY A 1 546 ? 8.808 6.228 -17.452 1.00 95.38 546 GLY A CA 1
ATOM 4369 C C . GLY A 1 546 ? 10.327 6.119 -17.566 1.00 95.38 546 GLY A C 1
ATOM 4370 O O . GLY A 1 546 ? 10.821 5.387 -18.415 1.00 95.38 546 GLY A O 1
ATOM 4371 N N . HIS A 1 547 ? 11.068 6.805 -16.698 1.00 96.62 547 HIS A N 1
ATOM 4372 C CA . HIS A 1 547 ? 12.531 6.784 -16.711 1.00 96.62 547 HIS A CA 1
ATOM 4373 C C . HIS A 1 547 ? 13.071 5.385 -16.394 1.00 96.62 547 HIS A C 1
ATOM 4375 O O . HIS A 1 547 ? 13.952 4.884 -17.088 1.00 96.62 547 HIS A O 1
ATOM 4381 N N . LEU A 1 548 ? 12.470 4.696 -15.415 1.00 98.06 548 LEU A N 1
ATOM 4382 C CA . LEU A 1 548 ? 12.821 3.308 -15.102 1.00 98.06 548 LEU A CA 1
ATOM 4383 C C . LEU A 1 548 ? 12.440 2.343 -16.231 1.00 98.06 548 LEU A C 1
ATOM 4385 O O . LEU A 1 548 ? 13.206 1.434 -16.529 1.00 98.06 548 LEU A O 1
ATOM 4389 N N . LYS A 1 549 ? 11.318 2.562 -16.924 1.00 97.00 549 LYS A N 1
ATOM 4390 C CA . LYS A 1 549 ? 10.958 1.779 -18.116 1.00 97.00 549 LYS A CA 1
ATOM 4391 C C . LYS A 1 549 ? 12.008 1.888 -19.229 1.00 97.00 549 LYS A C 1
ATOM 4393 O O . LYS A 1 549 ? 12.350 0.881 -19.858 1.00 97.00 549 LYS A O 1
ATOM 4398 N N . GLU A 1 550 ? 12.515 3.091 -19.486 1.00 95.50 550 GLU A N 1
ATOM 4399 C CA . GLU A 1 550 ? 13.584 3.303 -20.469 1.00 95.50 550 GLU A CA 1
ATOM 4400 C C . GLU A 1 550 ? 14.892 2.638 -20.010 1.00 95.50 550 GLU A C 1
ATOM 4402 O O . GLU A 1 550 ? 15.552 1.979 -20.813 1.00 95.50 550 GLU A O 1
ATOM 4407 N N . LEU A 1 551 ? 15.219 2.699 -18.712 1.00 97.88 551 LEU A N 1
ATOM 4408 C CA . LEU A 1 551 ? 16.346 1.958 -18.137 1.00 97.88 551 LEU A CA 1
ATOM 4409 C C . LEU A 1 551 ? 16.215 0.443 -18.343 1.00 97.88 551 LEU A C 1
ATOM 4411 O O . LEU A 1 551 ? 17.167 -0.181 -18.805 1.00 97.88 551 LEU A O 1
ATOM 4415 N N . HIS A 1 552 ? 15.059 -0.153 -18.030 1.00 97.56 552 HIS A N 1
ATOM 4416 C CA . HIS A 1 552 ? 14.823 -1.590 -18.231 1.00 97.56 552 HIS A CA 1
ATOM 4417 C C . HIS A 1 552 ? 15.010 -1.972 -19.698 1.00 97.56 552 HIS A C 1
ATOM 4419 O O . HIS A 1 552 ? 15.680 -2.950 -20.014 1.00 97.56 552 HIS A O 1
ATOM 4425 N N . SER A 1 553 ? 14.491 -1.143 -20.606 1.00 95.56 553 SER A N 1
ATOM 4426 C CA . SER A 1 553 ? 14.661 -1.341 -22.046 1.00 95.56 553 SER A CA 1
ATOM 4427 C C . SER A 1 553 ? 16.138 -1.290 -22.452 1.00 95.56 553 SER A C 1
ATOM 4429 O O . SER A 1 553 ? 16.580 -2.114 -23.248 1.00 95.56 553 SER A O 1
ATOM 4431 N N . ALA A 1 554 ? 16.922 -0.368 -21.884 1.00 96.12 554 ALA A N 1
ATOM 4432 C CA . ALA A 1 554 ? 18.353 -0.255 -22.161 1.00 96.12 554 ALA A CA 1
ATOM 4433 C C . ALA A 1 554 ? 19.153 -1.445 -21.613 1.00 96.12 554 ALA A C 1
ATOM 4435 O O . ALA A 1 554 ? 20.058 -1.925 -22.289 1.00 96.12 554 ALA A O 1
ATOM 4436 N N . ILE A 1 555 ? 18.801 -1.954 -20.428 1.00 96.56 555 ILE A N 1
ATOM 4437 C CA . ILE A 1 555 ? 19.395 -3.173 -19.858 1.00 96.56 555 ILE A CA 1
ATOM 4438 C C . ILE A 1 555 ? 19.055 -4.391 -20.726 1.00 96.56 555 ILE A C 1
ATOM 4440 O O . ILE A 1 555 ? 19.942 -5.191 -21.016 1.00 96.56 555 ILE A O 1
ATOM 4444 N N . ASN A 1 556 ? 17.817 -4.495 -21.216 1.00 94.50 556 ASN A N 1
ATOM 4445 C CA . ASN A 1 556 ? 17.396 -5.586 -22.099 1.00 94.50 556 ASN A CA 1
ATOM 4446 C C . ASN A 1 556 ? 18.159 -5.597 -23.431 1.00 94.50 556 ASN A C 1
ATOM 4448 O O . ASN A 1 556 ? 18.492 -6.669 -23.930 1.00 94.50 556 ASN A O 1
ATOM 4452 N N . LEU A 1 557 ? 18.519 -4.431 -23.982 1.00 94.00 557 LEU A N 1
ATOM 4453 C CA . LEU A 1 557 ? 19.408 -4.367 -25.152 1.00 94.00 557 LEU A CA 1
ATOM 4454 C C . LEU A 1 557 ? 20.810 -4.940 -24.859 1.00 94.00 557 LEU A C 1
ATOM 4456 O O . LEU A 1 557 ? 21.472 -5.424 -25.773 1.00 94.00 557 LEU A O 1
ATOM 4460 N N . CYS A 1 558 ? 21.251 -4.917 -23.599 1.00 95.50 558 CYS A N 1
ATOM 4461 C CA . CYS A 1 558 ? 22.537 -5.449 -23.143 1.00 95.50 558 CYS A CA 1
ATOM 4462 C C . CYS A 1 558 ? 22.467 -6.914 -22.665 1.00 95.50 558 CYS A C 1
ATOM 4464 O O . CYS A 1 558 ? 23.475 -7.435 -22.188 1.00 95.50 558 CYS A O 1
ATOM 4466 N N . MET A 1 559 ? 21.310 -7.584 -22.752 1.00 92.62 559 MET A N 1
ATOM 4467 C CA . MET A 1 559 ? 21.058 -8.859 -22.062 1.00 92.62 559 MET A CA 1
ATOM 4468 C C . MET A 1 559 ? 22.052 -9.967 -22.439 1.00 92.62 559 MET A C 1
ATOM 4470 O O . MET A 1 559 ? 22.599 -10.623 -21.556 1.00 92.62 559 MET A O 1
ATOM 4474 N N . THR A 1 560 ? 22.345 -10.161 -23.730 1.00 92.31 560 THR A N 1
ATOM 4475 C CA . THR A 1 560 ? 23.278 -11.215 -24.168 1.00 92.31 560 THR A CA 1
ATOM 4476 C C . THR A 1 560 ? 24.707 -10.983 -23.650 1.00 92.31 560 THR A C 1
ATOM 4478 O O . THR A 1 560 ? 25.233 -11.894 -23.000 1.00 92.31 560 THR A O 1
ATOM 4481 N N . PRO A 1 561 ? 25.335 -9.798 -23.837 1.00 95.38 561 PRO A N 1
ATOM 4482 C CA . PRO A 1 561 ? 26.622 -9.501 -23.206 1.00 95.38 561 PRO A CA 1
ATOM 4483 C C . PRO A 1 561 ? 26.620 -9.606 -21.679 1.00 95.38 561 PRO A C 1
ATOM 4485 O O . PRO A 1 561 ? 27.584 -10.116 -21.121 1.00 95.38 561 PRO A O 1
ATOM 4488 N N . LEU A 1 562 ? 25.553 -9.177 -20.998 1.00 95.44 562 LEU A N 1
ATOM 4489 C CA . LEU A 1 562 ? 25.470 -9.249 -19.534 1.00 95.44 562 LEU A CA 1
ATOM 4490 C C . LEU A 1 562 ? 25.430 -10.691 -19.004 1.00 95.44 562 LEU A C 1
ATOM 4492 O O . LEU A 1 562 ? 26.011 -10.964 -17.959 1.00 95.44 562 LEU A O 1
ATOM 4496 N N . LEU A 1 563 ? 24.747 -11.602 -19.705 1.00 92.00 563 LEU A N 1
ATOM 4497 C CA . LEU A 1 563 ? 24.559 -12.987 -19.252 1.00 92.00 563 LEU A CA 1
ATOM 4498 C C . LEU A 1 563 ? 25.688 -13.936 -19.662 1.00 92.00 563 LEU A C 1
ATOM 4500 O O . LEU A 1 563 ? 25.914 -14.936 -18.986 1.00 92.00 563 LEU A O 1
ATOM 4504 N N . THR A 1 564 ? 26.359 -13.666 -20.783 1.00 91.69 564 THR A N 1
ATOM 4505 C CA . THR A 1 564 ? 27.327 -14.605 -21.387 1.00 91.69 564 THR A CA 1
ATOM 4506 C C . THR A 1 564 ? 28.715 -14.013 -21.608 1.00 91.69 564 THR A C 1
ATOM 4508 O O . THR A 1 564 ? 29.652 -14.749 -21.911 1.00 91.69 564 THR A O 1
ATOM 4511 N N . GLY A 1 565 ? 28.853 -12.691 -21.496 1.00 92.56 565 GLY A N 1
ATOM 4512 C CA . GLY A 1 565 ? 30.099 -11.992 -21.769 1.00 92.56 565 GLY A CA 1
ATOM 4513 C C . GLY A 1 565 ? 31.076 -12.005 -20.596 1.00 92.56 565 GLY A C 1
ATOM 4514 O O . GLY A 1 565 ? 30.706 -12.177 -19.435 1.00 92.56 565 GLY A O 1
ATOM 4515 N N . VAL A 1 566 ? 32.345 -11.765 -20.914 1.00 94.31 566 VAL A N 1
ATOM 4516 C CA . VAL A 1 566 ? 33.410 -11.533 -19.936 1.00 94.31 566 VAL A CA 1
ATOM 4517 C C . VAL A 1 566 ? 33.377 -10.064 -19.522 1.00 94.31 566 VAL A C 1
ATOM 4519 O O . VAL A 1 566 ? 33.325 -9.181 -20.382 1.00 94.31 566 VAL A O 1
ATOM 4522 N N . LYS A 1 567 ? 33.378 -9.805 -18.207 1.00 95.62 567 LYS A N 1
ATOM 4523 C CA . LYS A 1 567 ? 33.394 -8.448 -17.650 1.00 95.62 567 LYS A CA 1
ATOM 4524 C C . LYS A 1 567 ? 34.822 -7.940 -17.470 1.00 95.62 567 LYS A C 1
ATOM 4526 O O . LYS A 1 567 ? 35.561 -8.488 -16.657 1.00 95.62 567 LYS A O 1
ATOM 4531 N N . ASP A 1 568 ? 35.107 -6.795 -18.073 1.00 96.56 568 ASP A N 1
ATOM 4532 C CA . ASP A 1 568 ? 36.313 -6.000 -17.864 1.00 96.56 568 ASP A CA 1
ATOM 4533 C C . ASP A 1 568 ? 35.978 -4.646 -17.231 1.00 96.56 568 ASP A C 1
ATOM 4535 O O . ASP A 1 568 ? 34.910 -4.068 -17.451 1.00 96.56 568 ASP A O 1
ATOM 4539 N N . THR A 1 569 ? 36.901 -4.118 -16.426 1.00 97.19 569 THR A N 1
ATOM 4540 C CA . THR A 1 569 ? 36.793 -2.770 -15.849 1.00 97.19 569 THR A CA 1
ATOM 4541 C C . THR A 1 569 ? 37.925 -1.901 -16.378 1.00 97.19 569 THR A C 1
ATOM 4543 O O . THR A 1 569 ? 39.095 -2.233 -16.211 1.00 97.19 569 THR A O 1
ATOM 4546 N N . VAL A 1 570 ? 37.576 -0.779 -17.003 1.00 96.44 570 VAL A N 1
ATOM 4547 C CA . VAL A 1 570 ? 38.521 0.144 -17.642 1.00 96.44 570 VAL A CA 1
ATOM 4548 C C . VAL A 1 570 ? 38.462 1.492 -16.934 1.00 96.44 570 VAL A C 1
ATOM 4550 O O . VAL A 1 570 ? 37.396 2.092 -16.814 1.00 96.44 570 VAL A O 1
ATOM 4553 N N . SER A 1 571 ? 39.606 1.994 -16.471 1.00 96.75 571 SER A N 1
ATOM 4554 C CA . SER A 1 571 ? 39.687 3.355 -15.935 1.00 96.75 571 SER A CA 1
ATOM 4555 C C . SER A 1 571 ? 39.605 4.372 -17.074 1.00 96.75 571 SER A C 1
ATOM 4557 O O . SER A 1 571 ? 40.341 4.261 -18.053 1.00 96.75 571 SER A O 1
ATOM 4559 N N . LEU A 1 572 ? 38.716 5.360 -16.951 1.00 96.69 572 LEU A N 1
ATOM 4560 C CA . LEU A 1 572 ? 38.560 6.451 -17.923 1.00 96.69 572 LEU A CA 1
ATOM 4561 C C . LEU A 1 572 ? 39.052 7.800 -17.378 1.00 96.69 572 LEU A C 1
ATOM 4563 O O . LEU A 1 572 ? 39.154 8.771 -18.124 1.00 96.69 572 LEU A O 1
ATOM 4567 N N . GLY A 1 573 ? 39.328 7.875 -16.076 1.00 94.12 573 GLY A N 1
ATOM 4568 C CA . GLY A 1 573 ? 39.719 9.088 -15.370 1.00 94.12 573 GLY A CA 1
ATOM 4569 C C . GLY A 1 573 ? 39.784 8.861 -13.860 1.00 94.12 573 GLY A C 1
ATOM 4570 O O . GLY A 1 573 ? 39.638 7.743 -13.374 1.00 94.12 573 GLY A O 1
ATOM 4571 N N . LYS A 1 574 ? 39.981 9.932 -13.080 1.00 94.06 574 LYS A N 1
ATOM 4572 C CA . LYS A 1 574 ? 40.078 9.838 -11.606 1.00 94.06 574 LYS A CA 1
ATOM 4573 C C . LYS A 1 574 ? 38.762 9.427 -10.938 1.00 94.06 574 LYS A C 1
ATOM 4575 O O . LYS A 1 574 ? 38.778 8.804 -9.882 1.00 94.06 574 LYS A O 1
ATOM 4580 N N . ARG A 1 575 ? 37.631 9.838 -11.517 1.00 96.75 575 ARG A N 1
ATOM 4581 C CA . ARG A 1 575 ? 36.264 9.596 -11.014 1.00 96.75 575 ARG A CA 1
ATOM 4582 C C . ARG A 1 575 ? 35.373 8.968 -12.095 1.00 96.75 575 ARG A C 1
ATOM 4584 O O . ARG A 1 575 ? 34.150 8.970 -11.972 1.00 96.75 575 ARG A O 1
ATOM 4591 N N . GLN A 1 576 ? 35.988 8.475 -13.173 1.00 98.12 576 GLN A N 1
ATOM 4592 C CA . GLN A 1 576 ? 35.311 7.927 -14.341 1.00 98.12 576 GLN A CA 1
ATOM 4593 C C . GLN A 1 576 ? 35.860 6.542 -14.662 1.00 98.12 576 GLN A C 1
ATOM 4595 O O . GLN A 1 576 ? 37.070 6.323 -14.674 1.00 98.12 576 GLN A O 1
ATOM 4600 N N . GLN A 1 577 ? 34.964 5.611 -14.956 1.00 97.75 577 GLN A N 1
ATOM 4601 C CA . GLN A 1 577 ? 35.308 4.224 -15.258 1.00 97.75 577 GLN A CA 1
ATOM 4602 C C . GLN A 1 577 ? 34.287 3.621 -16.223 1.00 97.75 577 GLN A C 1
ATOM 4604 O O . GLN A 1 577 ? 33.154 4.092 -16.300 1.00 97.75 577 GLN A O 1
ATOM 4609 N N . ALA A 1 578 ? 34.667 2.563 -16.929 1.00 98.25 578 ALA A N 1
ATOM 4610 C CA . ALA A 1 578 ? 33.778 1.761 -17.754 1.00 98.25 578 ALA A CA 1
ATOM 4611 C C . ALA A 1 578 ? 33.736 0.316 -17.261 1.00 98.25 578 ALA A C 1
ATOM 4613 O O . ALA A 1 578 ? 34.779 -0.287 -17.016 1.00 98.25 578 ALA A O 1
ATOM 4614 N N . TYR A 1 579 ? 32.535 -0.249 -17.192 1.00 98.38 579 TYR A N 1
ATOM 4615 C CA . TYR A 1 579 ? 32.335 -1.695 -17.128 1.00 98.38 579 TYR A CA 1
ATOM 4616 C C . TYR A 1 579 ? 31.973 -2.190 -18.522 1.00 98.38 579 TYR A C 1
ATOM 4618 O O . TYR A 1 579 ? 30.996 -1.710 -19.097 1.00 98.38 579 TYR A O 1
ATOM 4626 N N . VAL A 1 580 ? 32.760 -3.110 -19.070 1.00 98.00 580 VAL A N 1
ATOM 4627 C CA . VAL A 1 580 ? 32.621 -3.605 -20.443 1.00 98.00 580 VAL A CA 1
ATOM 4628 C C . VAL A 1 580 ? 32.356 -5.100 -20.401 1.00 98.00 580 VAL A C 1
ATOM 4630 O O . VAL A 1 580 ? 33.067 -5.833 -19.728 1.00 98.00 580 VAL A O 1
ATOM 4633 N N . PHE A 1 581 ? 31.335 -5.549 -21.119 1.00 97.38 581 PHE A N 1
ATOM 4634 C CA . PHE A 1 581 ? 30.951 -6.949 -21.236 1.00 97.38 581 PHE A CA 1
ATOM 4635 C C . PHE A 1 581 ? 31.137 -7.375 -22.686 1.00 97.38 581 PHE A C 1
ATOM 4637 O O . PHE A 1 581 ? 30.459 -6.842 -23.567 1.00 97.38 581 PHE A O 1
ATOM 4644 N N . THR A 1 582 ? 32.053 -8.307 -22.943 1.00 95.81 582 THR A N 1
ATOM 4645 C CA . THR A 1 582 ? 32.393 -8.758 -24.301 1.00 95.81 582 THR A CA 1
ATOM 4646 C C . THR A 1 582 ? 32.060 -10.231 -24.498 1.00 95.81 582 THR A C 1
ATOM 4648 O O . THR A 1 582 ? 32.384 -11.072 -23.664 1.00 95.81 582 THR A O 1
ATOM 4651 N N . VAL A 1 583 ? 31.391 -10.559 -25.605 1.00 93.44 583 VAL A N 1
ATOM 4652 C CA . VAL A 1 583 ? 31.063 -11.946 -25.962 1.00 93.44 583 VAL A CA 1
ATOM 4653 C C . VAL A 1 583 ? 32.050 -12.438 -27.027 1.00 93.44 583 VAL A C 1
ATOM 4655 O O . VAL A 1 583 ? 32.191 -11.768 -28.055 1.00 93.44 583 VAL A O 1
ATOM 4658 N N . PRO A 1 584 ? 32.693 -13.611 -26.856 1.00 80.69 584 PRO A N 1
ATOM 4659 C CA . PRO A 1 584 ? 33.658 -14.135 -27.829 1.00 80.69 584 PRO A CA 1
ATOM 4660 C C . PRO A 1 584 ? 33.106 -14.296 -29.255 1.00 80.69 584 PRO A C 1
ATOM 4662 O O . PRO A 1 584 ? 33.833 -14.111 -30.225 1.00 80.69 584 PRO A O 1
ATOM 4665 N N . SER A 1 585 ? 31.812 -14.603 -29.397 1.00 76.19 585 SER A N 1
ATOM 4666 C CA . SER A 1 585 ? 31.124 -14.790 -30.683 1.00 76.19 585 SER A CA 1
ATOM 4667 C C . SER A 1 585 ? 30.698 -13.486 -31.379 1.00 76.19 585 SER A C 1
ATOM 4669 O O . SER A 1 585 ? 30.043 -13.539 -32.417 1.00 76.19 585 SER A O 1
ATOM 4671 N N . GLY A 1 586 ? 31.039 -12.324 -30.814 1.00 75.12 586 GLY A N 1
ATOM 4672 C CA . GLY A 1 586 ? 30.597 -11.010 -31.282 1.00 75.12 586 GLY A CA 1
ATOM 4673 C C . GLY A 1 586 ? 29.413 -10.475 -30.469 1.00 75.12 586 GLY A C 1
ATOM 4674 O O . GLY A 1 586 ? 28.397 -11.143 -30.303 1.00 75.12 586 GLY A O 1
ATOM 4675 N N . GLY A 1 587 ? 29.565 -9.256 -29.946 1.00 85.81 587 GLY A N 1
ATOM 4676 C CA . GLY A 1 587 ? 28.610 -8.588 -29.054 1.00 85.81 587 GLY A CA 1
ATOM 4677 C C . GLY A 1 587 ? 29.341 -7.872 -27.916 1.00 85.81 587 GLY A C 1
ATOM 4678 O O . GLY A 1 587 ? 30.287 -8.418 -27.351 1.00 85.81 587 GLY A O 1
ATOM 4679 N N . CYS A 1 588 ? 28.949 -6.636 -27.604 1.00 94.31 588 CYS A N 1
ATOM 4680 C CA . CYS A 1 588 ? 29.617 -5.823 -26.588 1.00 94.31 588 CYS A CA 1
ATOM 4681 C C . CYS A 1 588 ? 28.623 -4.863 -25.941 1.00 94.31 588 CYS A C 1
ATOM 4683 O O . CYS A 1 588 ? 27.951 -4.141 -26.668 1.00 94.31 588 CYS A O 1
ATOM 4685 N N . ALA A 1 589 ? 28.574 -4.809 -24.610 1.00 97.44 589 ALA A N 1
ATOM 4686 C CA . ALA A 1 589 ? 27.855 -3.771 -23.874 1.00 97.44 589 ALA A CA 1
ATOM 4687 C C . ALA A 1 589 ? 28.800 -3.028 -22.923 1.00 97.44 589 ALA A C 1
ATOM 4689 O O . ALA A 1 589 ? 29.649 -3.649 -22.287 1.00 97.44 589 ALA A O 1
ATOM 4690 N N . ALA A 1 590 ? 28.649 -1.710 -22.795 1.00 98.25 590 ALA A N 1
ATOM 4691 C CA . ALA A 1 590 ? 29.458 -0.897 -21.892 1.00 98.25 590 ALA A CA 1
ATOM 4692 C C . ALA A 1 590 ? 28.609 0.039 -21.025 1.00 98.25 590 ALA A C 1
ATOM 4694 O O . ALA A 1 590 ? 27.612 0.603 -21.475 1.00 98.25 590 ALA A O 1
ATOM 4695 N N . PHE A 1 591 ? 29.049 0.237 -19.785 1.00 98.62 591 PHE A N 1
ATOM 4696 C CA . PHE A 1 591 ? 28.470 1.162 -18.816 1.00 98.62 591 PHE A CA 1
ATOM 4697 C C . PHE A 1 591 ? 29.541 2.171 -18.416 1.00 98.62 591 PHE A C 1
ATOM 4699 O O . PHE A 1 591 ? 30.464 1.828 -17.677 1.00 98.62 591 PHE A O 1
ATOM 4706 N N . LEU A 1 592 ? 29.433 3.403 -18.914 1.00 98.56 592 LEU A N 1
ATOM 4707 C CA . LEU A 1 592 ? 30.375 4.482 -18.612 1.00 98.56 592 LEU A CA 1
ATOM 4708 C C . LEU A 1 592 ? 29.864 5.252 -17.395 1.00 98.56 592 LEU A C 1
ATOM 4710 O O . LEU A 1 592 ? 28.807 5.879 -17.456 1.00 98.56 592 LEU A O 1
ATOM 4714 N N . VAL A 1 593 ? 30.599 5.184 -16.293 1.00 98.25 593 VAL A N 1
ATOM 4715 C CA . VAL A 1 593 ? 30.218 5.716 -14.983 1.00 98.25 593 VAL A CA 1
ATOM 4716 C C . VAL A 1 593 ? 30.987 6.999 -14.708 1.00 98.25 593 VAL A C 1
ATOM 4718 O O . VAL A 1 593 ? 32.211 7.025 -14.834 1.00 98.25 593 VAL A O 1
ATOM 4721 N N . ASN A 1 594 ? 30.280 8.038 -14.269 1.00 97.94 594 ASN A N 1
ATOM 4722 C CA . ASN A 1 594 ? 30.864 9.243 -13.694 1.00 97.94 594 ASN A CA 1
ATOM 4723 C C . ASN A 1 594 ? 30.366 9.422 -12.257 1.00 97.94 594 ASN A C 1
ATOM 4725 O O . ASN A 1 594 ? 29.179 9.665 -12.037 1.00 97.94 594 ASN A O 1
ATOM 4729 N N . THR A 1 595 ? 31.274 9.324 -11.286 1.00 96.19 595 THR A N 1
ATOM 4730 C CA . THR A 1 595 ? 30.962 9.525 -9.861 1.00 96.19 595 THR A CA 1
ATOM 4731 C C . THR A 1 595 ? 31.254 10.951 -9.385 1.00 96.19 595 THR A C 1
ATOM 4733 O O . THR A 1 595 ? 31.170 11.217 -8.189 1.00 96.19 595 THR A O 1
ATOM 4736 N N . ASP A 1 596 ? 31.688 11.845 -10.275 1.00 94.62 596 ASP A N 1
ATOM 4737 C CA . ASP A 1 596 ? 31.946 13.250 -9.960 1.00 94.62 596 ASP A CA 1
ATOM 4738 C C . ASP A 1 596 ? 30.632 14.048 -9.900 1.00 94.62 596 ASP A C 1
ATOM 4740 O O . ASP A 1 596 ? 29.646 13.714 -10.564 1.00 94.62 596 ASP A O 1
ATOM 4744 N N . THR A 1 597 ? 30.623 15.122 -9.113 1.00 93.62 597 THR A N 1
ATOM 4745 C CA . THR A 1 597 ? 29.534 16.108 -9.086 1.00 93.62 597 THR A CA 1
ATOM 4746 C C . THR A 1 597 ? 29.575 17.051 -10.291 1.00 93.62 597 THR A C 1
ATOM 4748 O O . THR A 1 597 ? 28.626 17.802 -10.510 1.00 93.62 597 THR A O 1
ATOM 4751 N N . ASN A 1 598 ? 30.634 16.984 -11.101 1.00 94.56 598 ASN A N 1
ATOM 4752 C CA . ASN A 1 598 ? 30.785 17.703 -12.361 1.00 94.56 598 ASN A CA 1
ATOM 4753 C C . ASN A 1 598 ? 30.657 16.771 -13.575 1.00 94.56 598 ASN A C 1
ATOM 4755 O O . ASN A 1 598 ? 30.847 15.556 -13.487 1.00 94.56 598 ASN A O 1
ATOM 4759 N N . GLY A 1 599 ? 30.330 17.348 -14.734 1.00 93.62 599 GLY A N 1
ATOM 4760 C CA . GLY A 1 599 ? 30.381 16.625 -16.005 1.00 93.62 599 GLY A CA 1
ATOM 4761 C C . GLY A 1 599 ? 31.826 16.357 -16.435 1.00 93.62 599 GLY A C 1
ATOM 4762 O O . GLY A 1 599 ? 32.731 17.097 -16.053 1.00 93.62 599 GLY A O 1
ATOM 4763 N N . ALA A 1 600 ? 32.043 15.314 -17.234 1.00 95.56 600 ALA A N 1
ATOM 4764 C CA . ALA A 1 600 ? 33.370 14.948 -17.729 1.00 95.56 600 ALA A CA 1
ATOM 4765 C C . ALA A 1 600 ? 33.307 14.425 -19.168 1.00 95.56 600 ALA A C 1
ATOM 4767 O O . ALA A 1 600 ? 32.420 13.642 -19.500 1.00 95.56 600 ALA A O 1
ATOM 4768 N N . THR A 1 601 ? 34.278 14.808 -19.995 1.00 96.19 601 THR A N 1
ATOM 4769 C CA . THR A 1 601 ? 34.471 14.242 -21.336 1.00 96.19 601 THR A CA 1
ATOM 4770 C C . THR A 1 601 ? 35.548 13.162 -21.266 1.00 96.19 601 THR A C 1
ATOM 4772 O O . THR A 1 601 ? 36.650 13.416 -20.782 1.00 96.19 601 THR A O 1
ATOM 4775 N N . VAL A 1 602 ? 35.234 11.951 -21.727 1.00 95.94 602 VAL A N 1
ATOM 4776 C CA . VAL A 1 602 ? 36.121 10.776 -21.661 1.00 95.94 602 VAL A CA 1
ATOM 4777 C C . VAL A 1 602 ? 36.314 10.147 -23.038 1.00 95.94 602 VAL A C 1
ATOM 4779 O O . VAL A 1 602 ? 35.413 10.185 -23.872 1.00 95.94 602 VAL A O 1
ATOM 4782 N N . SER A 1 603 ? 37.474 9.527 -23.265 1.00 95.38 603 SER A N 1
ATOM 4783 C CA . SER A 1 603 ? 37.733 8.727 -24.468 1.00 95.38 603 SER A CA 1
ATOM 4784 C C . SER A 1 603 ? 37.488 7.246 -24.177 1.00 95.38 603 SER A C 1
ATOM 4786 O O . SER A 1 603 ? 38.075 6.694 -23.249 1.00 95.38 603 SER A O 1
ATOM 4788 N N . PHE A 1 604 ? 36.628 6.598 -24.961 1.00 96.25 604 PHE A N 1
ATOM 4789 C CA . PHE A 1 604 ? 36.328 5.167 -24.871 1.00 96.25 604 PHE A CA 1
ATOM 4790 C C . PHE A 1 604 ? 36.192 4.579 -26.283 1.00 96.25 604 PHE A C 1
ATOM 4792 O O . PHE A 1 604 ? 35.513 5.151 -27.131 1.00 96.25 604 PHE A O 1
ATOM 4799 N N . CYS A 1 605 ? 36.863 3.458 -26.571 1.00 90.19 605 CYS A N 1
ATOM 4800 C CA . CYS A 1 605 ? 36.873 2.823 -27.902 1.00 90.19 605 CYS A CA 1
ATOM 4801 C C . CYS A 1 605 ? 37.104 3.815 -29.071 1.00 90.19 605 CYS A C 1
ATOM 4803 O O . CYS A 1 605 ? 36.370 3.808 -30.060 1.00 90.19 605 CYS A O 1
ATOM 4805 N N . ASN A 1 606 ? 38.114 4.687 -28.946 1.00 89.19 606 ASN A N 1
ATOM 4806 C CA . ASN A 1 606 ? 38.477 5.732 -29.922 1.00 89.19 606 ASN A CA 1
ATOM 4807 C C . ASN A 1 606 ? 37.370 6.764 -30.220 1.00 89.19 606 ASN A C 1
ATOM 4809 O O . ASN A 1 606 ? 37.415 7.442 -31.244 1.00 89.19 606 ASN A O 1
ATOM 4813 N N . SER A 1 607 ? 36.380 6.892 -29.335 1.00 92.56 607 SER A N 1
ATOM 4814 C CA . SER A 1 607 ? 35.301 7.878 -29.418 1.00 92.56 607 SER A CA 1
ATOM 4815 C C . SER A 1 607 ? 35.242 8.717 -28.142 1.00 92.56 607 SER A C 1
ATOM 4817 O O . SER A 1 607 ? 35.558 8.232 -27.057 1.00 92.56 607 SER A O 1
ATOM 4819 N N . SER A 1 608 ? 34.839 9.980 -28.273 1.00 94.44 608 SER A N 1
ATOM 4820 C CA . SER A 1 608 ? 34.663 10.892 -27.139 1.00 94.44 608 SER A CA 1
ATOM 4821 C C . SER A 1 608 ? 33.221 10.849 -26.633 1.00 94.44 608 SER A C 1
ATOM 4823 O O . SER A 1 608 ? 32.291 10.892 -27.442 1.00 94.44 608 SER A O 1
ATOM 4825 N N . TYR A 1 609 ? 33.029 10.793 -25.315 1.00 95.06 609 TYR A N 1
ATOM 4826 C CA . TYR A 1 609 ? 31.716 10.781 -24.669 1.00 95.06 609 TYR A CA 1
ATOM 4827 C C . TYR A 1 609 ? 31.637 11.818 -23.556 1.00 95.06 609 TYR A C 1
ATOM 4829 O O . TYR A 1 609 ? 32.502 11.864 -22.683 1.00 95.06 609 TYR A O 1
ATOM 4837 N N . ASP A 1 610 ? 30.543 12.576 -23.538 1.00 93.19 610 ASP A N 1
ATOM 4838 C CA . ASP A 1 610 ? 30.224 13.500 -22.453 1.00 93.19 610 ASP A CA 1
ATOM 4839 C C . ASP A 1 610 ? 29.366 12.797 -21.394 1.00 93.19 610 ASP A C 1
ATOM 4841 O O . ASP A 1 610 ? 28.224 12.396 -21.641 1.00 93.19 610 ASP A O 1
ATOM 4845 N N . LEU A 1 611 ? 29.915 12.648 -20.193 1.00 94.81 611 LEU A N 1
ATOM 4846 C CA . LEU A 1 611 ? 29.245 12.057 -19.042 1.00 94.81 611 LEU A CA 1
ATOM 4847 C C . LEU A 1 611 ? 28.681 13.158 -18.148 1.00 94.81 611 LEU A C 1
ATOM 4849 O O . LEU A 1 611 ? 29.387 14.078 -17.736 1.00 94.81 611 LEU A O 1
ATOM 4853 N N . SER A 1 612 ? 27.395 13.052 -17.813 1.00 95.31 612 SER A N 1
ATOM 4854 C CA . SER A 1 612 ? 26.758 13.974 -16.864 1.00 95.31 612 SER A CA 1
ATOM 4855 C C . SER A 1 612 ? 27.238 13.701 -15.428 1.00 95.31 612 SER A C 1
ATOM 4857 O O . SER A 1 612 ? 27.700 12.585 -15.157 1.00 95.31 612 SER A O 1
ATOM 4859 N N . PRO A 1 613 ? 27.148 14.681 -14.508 1.00 96.25 613 PRO A N 1
ATOM 4860 C CA . PRO A 1 613 ? 27.399 14.459 -13.084 1.00 96.25 613 PRO A CA 1
ATOM 4861 C C . PRO A 1 613 ? 26.627 13.262 -12.540 1.00 96.25 613 PRO A C 1
ATOM 4863 O O . PRO A 1 613 ? 25.466 13.088 -12.913 1.00 96.25 613 PRO A O 1
ATOM 4866 N N . LEU A 1 614 ? 27.248 12.478 -11.654 1.00 96.25 614 LEU A N 1
ATOM 4867 C CA . LEU A 1 614 ? 26.606 11.373 -10.926 1.00 96.25 614 LEU A CA 1
ATOM 4868 C C . LEU A 1 614 ? 25.710 10.504 -11.831 1.00 96.25 614 LEU A C 1
ATOM 4870 O O . LEU A 1 614 ? 24.543 10.249 -11.529 1.00 96.25 614 LEU A O 1
ATOM 4874 N N . SER A 1 615 ? 26.240 10.098 -12.988 1.00 98.00 615 SER A N 1
ATOM 4875 C CA . SER A 1 615 ? 25.458 9.428 -14.028 1.00 98.00 615 SER A CA 1
ATOM 4876 C C . SER A 1 615 ? 26.164 8.214 -14.617 1.00 98.00 615 SER A C 1
ATOM 4878 O O . SER A 1 615 ? 27.386 8.075 -14.535 1.00 98.00 615 SER A O 1
ATOM 4880 N N . ILE A 1 616 ? 25.370 7.337 -15.230 1.00 98.50 616 ILE A N 1
ATOM 4881 C CA . ILE A 1 616 ? 25.851 6.195 -16.001 1.00 98.50 616 ILE A CA 1
ATOM 4882 C C . ILE A 1 616 ? 25.242 6.257 -17.397 1.00 98.50 616 ILE A C 1
ATOM 4884 O O . ILE A 1 616 ? 24.022 6.351 -17.541 1.00 98.50 616 ILE A O 1
ATOM 4888 N N . SER A 1 617 ? 26.096 6.192 -18.416 1.00 98.31 617 SER A N 1
ATOM 4889 C CA . SER A 1 617 ? 25.708 6.026 -19.818 1.00 98.31 617 SER A CA 1
ATOM 4890 C C . SER A 1 617 ? 25.780 4.548 -20.205 1.00 98.31 617 SER A C 1
ATOM 4892 O O . SER A 1 617 ? 26.812 3.913 -19.999 1.00 98.31 617 SER A O 1
ATOM 4894 N N . ILE A 1 618 ? 24.701 4.008 -20.776 1.00 98.19 618 ILE A N 1
ATOM 4895 C CA . ILE A 1 618 ? 24.585 2.606 -21.207 1.00 98.19 618 ILE A CA 1
ATOM 4896 C C . ILE A 1 618 ? 24.730 2.535 -22.728 1.00 98.19 618 ILE A C 1
ATOM 4898 O O . ILE A 1 618 ? 23.984 3.197 -23.457 1.00 98.19 618 ILE A O 1
ATOM 4902 N N . LEU A 1 619 ? 25.689 1.738 -23.199 1.00 97.12 619 LEU A N 1
ATOM 4903 C CA . LEU A 1 619 ? 26.015 1.525 -24.608 1.00 97.12 619 LEU A CA 1
ATOM 4904 C C . LEU A 1 619 ? 25.821 0.037 -24.947 1.00 97.12 619 LEU A C 1
ATOM 4906 O O . LEU A 1 619 ? 26.741 -0.749 -24.712 1.00 97.12 619 LEU A O 1
ATOM 4910 N N . PRO A 1 620 ? 24.670 -0.373 -25.509 1.00 94.75 620 PRO A N 1
ATOM 4911 C CA . PRO A 1 620 ? 24.382 -1.783 -25.797 1.00 94.75 620 PRO A CA 1
ATOM 4912 C C . PRO A 1 620 ? 25.243 -2.431 -26.886 1.00 94.75 620 PRO A C 1
ATOM 4914 O O . PRO A 1 620 ? 25.195 -3.643 -27.054 1.00 94.75 620 PRO A O 1
ATOM 4917 N N . ASP A 1 621 ? 25.989 -1.622 -27.640 1.00 92.38 621 ASP A N 1
ATOM 4918 C CA . ASP A 1 621 ? 26.904 -2.017 -28.718 1.00 92.38 621 ASP A CA 1
ATOM 4919 C C . ASP A 1 621 ? 28.350 -1.524 -28.473 1.00 92.38 621 ASP A C 1
ATOM 4921 O O . ASP A 1 621 ? 29.181 -1.553 -29.384 1.00 92.38 621 ASP A O 1
ATOM 4925 N N . CYS A 1 622 ? 28.636 -1.008 -27.267 1.00 94.44 622 CYS A N 1
ATOM 4926 C CA . CYS A 1 622 ? 29.875 -0.312 -26.885 1.00 94.44 622 CYS A CA 1
ATOM 4927 C C . CYS A 1 622 ? 30.223 0.944 -27.710 1.00 94.44 622 CYS A C 1
ATOM 4929 O O . CYS A 1 622 ? 31.337 1.458 -27.596 1.00 94.44 622 CYS A O 1
ATOM 4931 N N . LYS A 1 623 ? 29.298 1.462 -28.528 1.00 92.69 623 LYS A N 1
ATOM 4932 C CA . LYS A 1 623 ? 29.547 2.587 -29.449 1.00 92.69 623 LYS A CA 1
ATOM 4933 C C . LYS A 1 623 ? 28.526 3.711 -29.324 1.00 92.69 623 LYS A C 1
ATOM 4935 O O . LYS A 1 623 ? 28.871 4.885 -29.386 1.00 92.69 623 LYS A O 1
ATOM 4940 N N . THR A 1 624 ? 27.252 3.378 -29.179 1.00 91.06 624 THR A N 1
ATOM 4941 C CA . THR A 1 624 ? 26.159 4.345 -29.201 1.00 91.06 624 THR A CA 1
ATOM 4942 C C . THR A 1 624 ? 25.476 4.362 -27.840 1.00 91.06 624 THR A C 1
ATOM 4944 O O . THR A 1 624 ? 25.017 3.335 -27.347 1.00 91.06 624 THR A O 1
ATOM 4947 N N . VAL A 1 625 ? 25.367 5.543 -27.227 1.00 92.69 625 VAL A N 1
ATOM 4948 C CA . VAL A 1 625 ? 24.658 5.691 -25.950 1.00 92.69 625 VAL A CA 1
ATOM 4949 C C . VAL A 1 625 ? 23.157 5.518 -26.181 1.00 92.69 625 VAL A C 1
ATOM 4951 O O . VAL A 1 625 ? 22.535 6.311 -26.890 1.00 92.69 625 VAL A O 1
ATOM 4954 N N . ALA A 1 626 ? 22.572 4.480 -25.586 1.00 92.62 626 ALA A N 1
ATOM 4955 C CA . ALA A 1 626 ? 21.133 4.234 -25.630 1.00 92.62 626 ALA A CA 1
ATOM 4956 C C . ALA A 1 626 ? 20.393 4.982 -24.521 1.00 92.62 626 ALA A C 1
ATOM 4958 O O . ALA A 1 626 ? 19.286 5.465 -24.739 1.00 92.62 626 ALA A O 1
ATOM 4959 N N . TYR A 1 627 ? 21.013 5.092 -23.346 1.00 95.38 627 TYR A N 1
ATOM 4960 C CA . TYR A 1 627 ? 20.396 5.654 -22.150 1.00 95.38 627 TYR A CA 1
ATOM 4961 C C . TYR A 1 627 ? 21.443 6.314 -21.246 1.00 95.38 627 TYR A C 1
ATOM 4963 O O . TYR A 1 627 ? 22.579 5.847 -21.173 1.00 95.38 627 TYR A O 1
ATOM 4971 N N . ASN A 1 628 ? 21.060 7.377 -20.535 1.00 97.00 628 ASN A N 1
ATOM 4972 C CA . ASN A 1 628 ? 21.859 7.965 -19.461 1.00 97.00 628 ASN A CA 1
ATOM 4973 C C . ASN A 1 628 ? 20.971 8.217 -18.237 1.00 97.00 628 ASN A C 1
ATOM 4975 O O . ASN A 1 628 ? 19.895 8.804 -18.353 1.00 97.00 628 ASN A O 1
ATOM 4979 N N . THR A 1 629 ? 21.437 7.807 -17.057 1.00 97.44 629 THR A N 1
ATOM 4980 C CA . THR A 1 629 ? 20.634 7.821 -15.823 1.00 97.44 629 THR A CA 1
ATOM 4981 C C . THR A 1 629 ? 20.225 9.219 -15.355 1.00 97.44 629 THR A C 1
ATOM 4983 O O . THR A 1 629 ? 19.220 9.329 -14.663 1.00 97.44 629 THR A O 1
ATOM 4986 N N . ALA A 1 630 ? 20.945 10.276 -15.743 1.00 95.50 630 ALA A N 1
ATOM 4987 C CA . ALA A 1 630 ? 20.654 11.665 -15.373 1.00 95.50 630 ALA A CA 1
ATOM 4988 C C . ALA A 1 630 ? 19.897 12.455 -16.464 1.00 95.50 630 ALA A C 1
ATOM 4990 O O . ALA A 1 630 ? 19.564 13.621 -16.264 1.00 95.50 630 ALA A O 1
ATOM 4991 N N . LYS A 1 631 ? 19.637 11.861 -17.639 1.00 92.06 631 LYS A N 1
ATOM 4992 C CA . LYS A 1 631 ? 18.938 12.516 -18.761 1.00 92.06 631 LYS A CA 1
ATOM 4993 C C . LYS A 1 631 ? 17.491 12.035 -18.853 1.00 92.06 631 LYS A C 1
ATOM 4995 O O . LYS A 1 631 ? 17.170 11.176 -19.674 1.00 92.06 631 LYS A O 1
ATOM 5000 N N . VAL A 1 632 ? 16.615 12.602 -18.028 1.00 91.19 632 VAL A N 1
ATOM 5001 C CA . VAL A 1 632 ? 15.181 12.278 -18.024 1.00 91.19 632 VAL A CA 1
ATOM 5002 C C . VAL A 1 632 ? 14.513 12.833 -19.283 1.00 91.19 632 VAL A C 1
ATOM 5004 O O . VAL A 1 632 ? 14.388 14.039 -19.464 1.00 91.19 632 VAL A O 1
ATOM 5007 N N . SER A 1 633 ? 14.090 11.946 -20.182 1.00 85.38 633 SER A N 1
ATOM 5008 C CA . SER A 1 633 ? 13.393 12.310 -21.428 1.00 85.38 633 SER A CA 1
ATOM 5009 C C . SER A 1 633 ? 11.875 12.124 -21.351 1.00 85.38 633 SER A C 1
ATOM 5011 O O . SER A 1 633 ? 11.148 12.527 -22.263 1.00 85.38 633 SER A O 1
ATOM 5013 N N . THR A 1 634 ? 11.385 11.531 -20.264 1.00 89.31 634 THR A N 1
ATOM 5014 C CA . THR A 1 634 ? 9.963 11.303 -20.032 1.00 89.31 634 THR A CA 1
ATOM 5015 C C . THR A 1 634 ? 9.284 12.553 -19.485 1.00 89.31 634 THR A C 1
ATOM 5017 O O . THR A 1 634 ? 9.904 13.429 -18.884 1.00 89.31 634 THR A O 1
ATOM 5020 N N . GLN A 1 635 ? 7.979 12.667 -19.736 1.00 91.62 635 GLN A N 1
ATOM 5021 C CA . GLN A 1 635 ? 7.179 13.719 -19.117 1.00 91.62 635 GLN A CA 1
ATOM 5022 C C . GLN A 1 635 ? 7.132 13.549 -17.595 1.00 91.62 635 GLN A C 1
ATOM 5024 O O . GLN A 1 635 ? 7.391 12.469 -17.081 1.00 91.62 635 GLN A O 1
ATOM 5029 N N . TYR A 1 636 ? 6.707 14.601 -16.915 1.00 93.50 636 TYR A N 1
ATOM 5030 C CA . TYR A 1 636 ? 6.344 14.706 -15.513 1.00 93.50 636 TYR A CA 1
ATOM 5031 C C . TYR A 1 636 ? 4.829 14.847 -15.430 1.00 93.50 636 TYR A C 1
ATOM 5033 O O . TYR A 1 636 ? 4.209 15.442 -16.321 1.00 93.50 636 TYR A O 1
ATOM 5041 N N . ASN A 1 637 ? 4.229 14.349 -14.351 1.00 91.94 637 ASN A N 1
ATOM 5042 C CA . ASN A 1 637 ? 2.816 14.563 -14.095 1.00 91.94 637 ASN A CA 1
ATOM 5043 C C . ASN A 1 637 ? 2.531 15.105 -12.702 1.00 91.94 637 ASN A C 1
ATOM 5045 O O . ASN A 1 637 ? 3.223 14.814 -11.733 1.00 91.94 637 ASN A O 1
ATOM 5049 N N . LYS A 1 638 ? 1.465 15.902 -12.615 1.00 87.56 638 LYS A N 1
ATOM 5050 C CA . LYS A 1 638 ? 0.937 16.399 -11.351 1.00 87.56 638 LYS A CA 1
ATOM 5051 C C . LYS A 1 638 ? -0.438 15.795 -11.100 1.00 87.56 638 LYS A C 1
ATOM 5053 O O . LYS A 1 638 ? -1.389 16.048 -11.846 1.00 87.56 638 LYS A O 1
ATOM 5058 N N . ARG A 1 639 ? -0.540 15.014 -10.023 1.00 89.56 639 ARG A N 1
ATOM 5059 C CA . ARG A 1 639 ? -1.824 14.565 -9.483 1.00 89.56 639 ARG A CA 1
ATOM 5060 C C . ARG A 1 639 ? -2.608 15.758 -8.950 1.00 89.56 639 ARG A C 1
ATOM 5062 O O . ARG A 1 639 ? -2.041 16.676 -8.363 1.00 89.56 639 ARG A O 1
ATOM 5069 N N . THR A 1 640 ? -3.910 15.763 -9.178 1.00 89.31 640 THR A N 1
ATOM 5070 C CA . THR A 1 640 ? -4.839 16.786 -8.700 1.00 89.31 640 THR A CA 1
ATOM 5071 C C . THR A 1 640 ? -6.025 16.118 -8.030 1.00 89.31 640 THR A C 1
ATOM 5073 O O . THR A 1 640 ? -6.562 15.138 -8.546 1.00 89.31 640 THR A O 1
ATOM 5076 N N . MET A 1 641 ? -6.420 16.679 -6.890 1.00 91.81 641 MET A N 1
ATOM 5077 C CA . MET A 1 641 ? -7.617 16.291 -6.154 1.00 91.81 641 MET A CA 1
ATOM 5078 C C . MET A 1 641 ? -8.722 17.269 -6.545 1.00 91.81 641 MET A C 1
ATOM 5080 O O . MET A 1 641 ? -8.629 18.461 -6.252 1.00 91.81 641 MET A O 1
ATOM 5084 N N . ALA A 1 642 ? -9.719 16.790 -7.280 1.00 90.31 642 ALA A N 1
ATOM 5085 C CA . ALA A 1 642 ? -10.870 17.586 -7.675 1.00 90.31 642 ALA A CA 1
ATOM 5086 C C . ALA A 1 642 ? -12.004 17.338 -6.683 1.00 90.31 642 ALA A C 1
ATOM 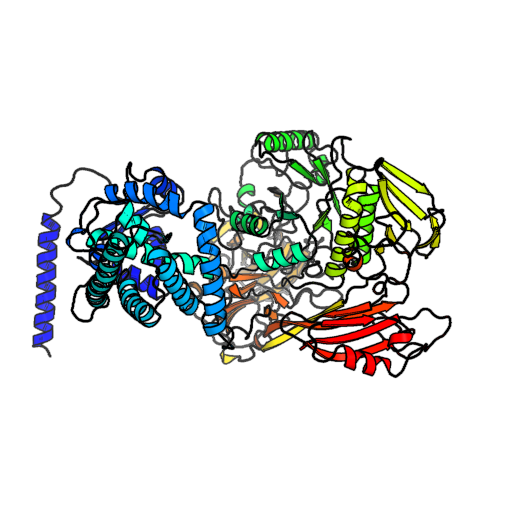5088 O O . ALA A 1 642 ? -12.514 16.218 -6.576 1.00 90.31 642 ALA A O 1
ATOM 5089 N N . ARG A 1 643 ? -12.393 18.394 -5.966 1.00 88.31 643 ARG A N 1
ATOM 5090 C CA . ARG A 1 643 ? -13.483 18.341 -4.994 1.00 88.31 643 ARG A CA 1
ATOM 5091 C C . ARG A 1 643 ? -14.790 18.004 -5.700 1.00 88.31 643 ARG A C 1
ATOM 5093 O O . ARG A 1 643 ? -15.243 18.780 -6.537 1.00 88.31 643 ARG A O 1
ATOM 5100 N N . SER A 1 644 ? -15.357 16.833 -5.402 1.00 88.06 644 SER A N 1
ATOM 5101 C CA . SER A 1 644 ? -16.544 16.330 -6.104 1.00 88.06 644 SER A CA 1
ATOM 5102 C C . SER A 1 644 ? -17.814 16.572 -5.300 1.00 88.06 644 SER A C 1
ATOM 5104 O O . SER A 1 644 ? -18.730 17.222 -5.802 1.00 88.06 644 SER A O 1
ATOM 5106 N N . LYS A 1 645 ? -17.865 16.109 -4.048 1.00 88.75 645 LYS A N 1
ATOM 5107 C CA . LYS A 1 645 ? -19.031 16.282 -3.177 1.00 88.75 645 LYS A CA 1
ATOM 5108 C C . LYS A 1 645 ? -18.591 16.685 -1.777 1.00 88.75 645 LYS A C 1
ATOM 5110 O O . LYS A 1 645 ? -17.947 15.900 -1.090 1.00 88.75 645 LYS A O 1
ATOM 5115 N N . VAL A 1 646 ? -18.955 17.898 -1.365 1.00 92.12 646 VAL A N 1
ATOM 5116 C CA . VAL A 1 646 ? -18.851 18.340 0.034 1.00 92.12 646 VAL A CA 1
ATOM 5117 C C . VAL A 1 646 ? -20.074 17.842 0.797 1.00 92.12 646 VAL A C 1
ATOM 5119 O O . VAL A 1 646 ? -21.173 17.786 0.239 1.00 92.12 646 VAL A O 1
ATOM 5122 N N . LEU A 1 647 ? -19.859 17.419 2.039 1.00 94.00 647 LEU A N 1
ATOM 5123 C CA . LEU A 1 647 ? -20.869 16.863 2.934 1.00 94.00 647 LEU A CA 1
ATOM 5124 C C . LEU A 1 647 ? -21.283 17.915 3.973 1.00 94.00 647 LEU A C 1
ATOM 5126 O O . LEU A 1 647 ? -21.186 17.689 5.173 1.00 94.00 647 LEU A O 1
ATOM 5130 N N . ASP A 1 648 ? -21.722 19.075 3.490 1.00 92.25 648 ASP A N 1
ATOM 5131 C CA . ASP A 1 648 ? -21.973 20.301 4.262 1.00 92.25 648 ASP A CA 1
ATOM 5132 C C . ASP A 1 648 ? -23.392 20.424 4.843 1.00 92.25 648 ASP A C 1
ATOM 5134 O O . ASP A 1 648 ? -23.652 21.305 5.664 1.00 92.25 648 ASP A O 1
ATOM 5138 N N . GLY A 1 649 ? -24.316 19.536 4.467 1.00 91.69 649 GLY A N 1
ATOM 5139 C CA . GLY A 1 649 ? -25.667 19.505 5.034 1.00 91.69 649 GLY A CA 1
ATOM 5140 C C . GLY A 1 649 ? -25.673 18.973 6.465 1.00 91.69 649 GLY A C 1
ATOM 5141 O O . GLY A 1 649 ? -25.639 17.763 6.685 1.00 91.69 649 GLY A O 1
ATOM 5142 N N . ALA A 1 650 ? -25.741 19.876 7.443 1.00 89.44 650 ALA A N 1
ATOM 5143 C CA . ALA A 1 650 ? -25.798 19.543 8.868 1.00 89.44 650 ALA A CA 1
ATOM 5144 C C . ALA A 1 650 ? -26.982 18.632 9.235 1.00 89.44 650 ALA A C 1
ATOM 5146 O O . ALA A 1 650 ? -26.865 17.776 10.104 1.00 89.44 650 ALA A O 1
ATOM 5147 N N . ASP A 1 651 ? -28.109 18.771 8.541 1.00 91.38 651 ASP A N 1
ATOM 5148 C CA . ASP A 1 651 ? -29.306 17.945 8.701 1.00 91.38 651 ASP A CA 1
ATOM 5149 C C . ASP A 1 651 ? -29.134 16.501 8.200 1.00 91.38 651 ASP A C 1
ATOM 5151 O O . ASP A 1 651 ? -29.902 15.622 8.599 1.00 91.38 651 ASP A O 1
ATOM 5155 N N . MET A 1 652 ? -28.121 16.243 7.366 1.00 93.00 652 MET A N 1
ATOM 5156 C CA . MET A 1 652 ? -27.789 14.907 6.862 1.00 93.00 652 MET A CA 1
ATOM 5157 C C . MET A 1 652 ? -26.909 14.105 7.826 1.00 93.00 652 MET A C 1
ATOM 5159 O O . MET A 1 652 ? -26.892 12.873 7.759 1.00 93.00 652 MET A O 1
ATOM 5163 N N . TRP A 1 653 ? -26.166 14.784 8.701 1.00 96.25 653 TRP A N 1
ATOM 5164 C CA . TRP A 1 653 ? -25.282 14.140 9.663 1.00 96.25 653 TRP A CA 1
ATOM 5165 C C . TRP A 1 653 ? -26.037 13.722 10.919 1.00 96.25 653 TRP A C 1
ATOM 5167 O O . TRP A 1 653 ? -26.875 14.445 11.467 1.00 96.25 653 TRP A O 1
ATOM 5177 N N . GLN A 1 654 ? -25.688 12.542 11.414 1.00 96.19 654 GLN A N 1
ATOM 5178 C CA . GLN A 1 654 ? -26.127 12.070 12.717 1.00 96.19 654 GLN A CA 1
ATOM 5179 C C . GLN A 1 654 ? -24.915 11.772 13.593 1.00 96.19 654 GLN A C 1
ATOM 5181 O O . GLN A 1 654 ? -23.882 11.327 13.090 1.00 96.19 654 GLN A O 1
ATOM 5186 N N . GLU A 1 655 ? -25.057 11.997 14.896 1.00 96.44 655 GLU A N 1
ATOM 5187 C CA . GLU A 1 655 ? -23.992 11.814 15.879 1.00 96.44 655 GLU A CA 1
ATOM 5188 C C . GLU A 1 655 ? -24.387 10.818 16.975 1.00 96.44 655 GLU A C 1
ATOM 5190 O O . GLU A 1 655 ? -25.549 10.714 17.377 1.00 96.44 655 GLU A O 1
ATOM 5195 N N . PHE A 1 656 ? -23.398 10.079 17.462 1.00 96.25 656 PHE A N 1
ATOM 5196 C CA . PHE A 1 656 ? -23.491 9.225 18.637 1.00 96.25 656 PHE A CA 1
ATOM 5197 C C . PHE A 1 656 ? -22.258 9.481 19.506 1.00 96.25 656 PHE A C 1
ATOM 5199 O O . PHE A 1 656 ? -21.127 9.266 19.070 1.00 96.25 656 PHE A O 1
ATOM 5206 N N . ARG A 1 657 ? -22.471 9.986 20.724 1.00 94.31 657 ARG A N 1
ATOM 5207 C CA . ARG A 1 657 ? -21.386 10.282 21.666 1.00 94.31 657 ARG A CA 1
ATOM 5208 C C . ARG A 1 657 ? -21.006 9.017 22.420 1.00 94.31 657 ARG A C 1
ATOM 5210 O O . ARG A 1 657 ? -21.873 8.345 22.975 1.00 94.31 657 ARG A O 1
ATOM 5217 N N . GLU A 1 658 ? -19.717 8.712 22.427 1.00 94.25 658 GLU A N 1
ATOM 5218 C CA . GLU A 1 658 ? -19.181 7.566 23.148 1.00 94.25 658 GLU A CA 1
ATOM 5219 C C . GLU A 1 658 ? -19.289 7.803 24.662 1.00 94.25 658 GLU A C 1
ATOM 5221 O O . GLU A 1 658 ? -19.005 8.897 25.158 1.00 94.25 658 GLU A O 1
ATOM 5226 N N . GLY A 1 659 ? -19.730 6.785 25.402 1.00 93.50 659 GLY A N 1
ATOM 5227 C CA . GLY A 1 659 ? -19.820 6.859 26.859 1.00 93.50 659 GLY A CA 1
ATOM 5228 C C . GLY A 1 659 ? -18.437 6.755 27.501 1.00 93.50 659 GLY A C 1
ATOM 5229 O O . GLY A 1 659 ? -17.616 5.949 27.068 1.00 93.50 659 GLY A O 1
ATOM 5230 N N . ILE A 1 660 ? -18.190 7.545 28.548 1.00 95.94 660 ILE A N 1
ATOM 5231 C CA . ILE A 1 660 ? -16.969 7.452 29.358 1.00 95.94 660 ILE A CA 1
ATOM 5232 C C . ILE A 1 660 ? -17.277 6.522 30.538 1.00 95.94 660 ILE A C 1
ATOM 5234 O O . ILE A 1 660 ? -18.065 6.921 31.397 1.00 95.94 660 ILE A O 1
ATOM 5238 N N . PRO A 1 661 ? -16.712 5.303 30.583 1.00 96.25 661 PRO A N 1
ATOM 5239 C CA . PRO A 1 661 ? -17.033 4.346 31.632 1.00 96.25 661 PRO A CA 1
ATOM 5240 C C . PRO A 1 661 ? -16.396 4.757 32.961 1.00 96.25 661 PRO A C 1
ATOM 5242 O O . PRO A 1 661 ? -15.231 5.142 32.996 1.00 96.25 661 PRO A O 1
ATOM 5245 N N . ASN A 1 662 ? -17.130 4.618 34.060 1.00 95.44 662 ASN A N 1
ATOM 5246 C CA . ASN A 1 662 ? -16.580 4.702 35.413 1.00 95.44 662 ASN A CA 1
ATOM 5247 C C . ASN A 1 662 ? -16.013 3.351 35.869 1.00 95.44 662 ASN A C 1
ATOM 5249 O O . ASN A 1 662 ? -16.253 2.313 35.248 1.00 95.44 662 ASN A O 1
ATOM 5253 N N . TYR A 1 663 ? -15.302 3.357 37.002 1.00 95.62 663 TYR A N 1
ATOM 5254 C CA . TYR A 1 663 ? -14.705 2.154 37.586 1.00 95.62 663 TYR A CA 1
ATOM 5255 C C . TYR A 1 663 ? -15.701 0.990 37.670 1.00 95.62 663 TYR A C 1
ATOM 5257 O O . TYR A 1 663 ? -15.446 -0.066 37.094 1.00 95.62 663 TYR A O 1
ATOM 5265 N N . ASP A 1 664 ? -16.873 1.213 38.268 1.00 94.12 664 ASP A N 1
ATOM 5266 C CA . ASP A 1 664 ? -17.888 0.176 38.492 1.00 94.12 664 ASP A CA 1
ATOM 5267 C C . ASP A 1 664 ? -18.531 -0.379 37.209 1.00 94.12 664 ASP A C 1
ATOM 5269 O O . ASP A 1 664 ? -19.043 -1.497 37.212 1.00 94.12 664 ASP A O 1
ATOM 5273 N N . GLU A 1 665 ? -18.476 0.361 36.100 1.00 94.75 665 GLU A N 1
ATOM 5274 C CA . GLU A 1 665 ? -19.115 -0.006 34.827 1.00 94.75 665 GLU A CA 1
ATOM 5275 C C . GLU A 1 665 ? -18.227 -0.904 33.956 1.00 94.75 665 GLU A C 1
ATOM 5277 O O . GLU A 1 665 ? -18.709 -1.594 33.055 1.00 94.75 665 GLU A O 1
ATOM 5282 N N . THR A 1 666 ? -16.919 -0.911 34.216 1.00 94.94 666 THR A N 1
ATOM 5283 C CA . THR A 1 666 ? -15.967 -1.753 33.484 1.00 94.94 666 THR A CA 1
ATOM 5284 C C . THR A 1 666 ? -16.002 -3.202 33.987 1.00 94.94 666 THR A C 1
ATOM 5286 O O . THR A 1 666 ? -16.393 -3.464 35.122 1.00 94.94 666 THR A O 1
ATOM 5289 N N . THR A 1 667 ? -15.593 -4.172 33.160 1.00 89.38 667 THR A N 1
ATOM 5290 C CA . THR A 1 667 ? -15.744 -5.611 33.475 1.00 89.38 667 THR A CA 1
ATOM 5291 C C . THR A 1 667 ? -14.463 -6.306 33.925 1.00 89.38 667 THR A C 1
ATOM 5293 O O . THR A 1 667 ? -14.530 -7.354 34.559 1.00 89.38 667 THR A O 1
ATOM 5296 N N . ILE A 1 668 ? -13.294 -5.773 33.570 1.00 96.00 668 ILE A N 1
ATOM 5297 C CA . ILE A 1 668 ? -11.994 -6.342 33.946 1.00 96.00 668 ILE A CA 1
ATOM 5298 C C . ILE A 1 668 ? -11.486 -5.587 35.180 1.00 96.00 668 ILE A C 1
ATOM 5300 O O . ILE A 1 668 ? -11.659 -4.370 35.267 1.00 96.00 668 ILE A O 1
ATOM 5304 N N . ARG A 1 669 ? -10.878 -6.295 36.136 1.00 97.56 669 ARG A N 1
ATOM 5305 C CA . ARG A 1 669 ? -10.369 -5.741 37.400 1.00 97.56 669 ARG A CA 1
ATOM 5306 C C . ARG A 1 669 ? -8.935 -6.198 37.647 1.00 97.56 669 ARG A C 1
ATOM 5308 O O . ARG A 1 669 ? -8.626 -7.362 37.401 1.00 97.56 669 ARG A O 1
ATOM 5315 N N . ALA A 1 670 ? -8.092 -5.300 38.148 1.00 97.38 670 ALA A N 1
ATOM 5316 C CA . ALA A 1 670 ? -6.752 -5.617 38.637 1.00 97.38 670 ALA A CA 1
ATOM 5317 C C . ALA A 1 670 ? -6.331 -4.631 39.735 1.00 97.38 670 ALA A C 1
ATOM 5319 O O . ALA A 1 670 ? -6.735 -3.474 39.708 1.00 97.38 670 ALA A O 1
ATOM 5320 N N . ASP A 1 671 ? -5.473 -5.067 40.659 1.00 97.25 671 ASP A N 1
ATOM 5321 C CA . ASP A 1 671 ? -4.942 -4.222 41.746 1.00 97.25 671 ASP A CA 1
ATOM 5322 C C . ASP A 1 671 ? -3.623 -3.513 41.369 1.00 97.25 671 ASP A C 1
ATOM 5324 O O . ASP A 1 671 ? -2.824 -3.113 42.218 1.00 97.25 671 ASP A O 1
ATOM 5328 N N . MET A 1 672 ? -3.371 -3.391 40.067 1.00 96.44 672 MET A N 1
ATOM 5329 C CA . MET A 1 672 ? -2.240 -2.682 39.478 1.00 96.44 672 MET A CA 1
ATOM 5330 C C . MET A 1 672 ? -2.561 -2.302 38.037 1.00 96.44 672 MET A C 1
ATOM 5332 O O . MET A 1 672 ? -3.438 -2.905 37.419 1.00 96.44 672 MET A O 1
ATOM 5336 N N . ILE A 1 673 ? -1.804 -1.358 37.481 1.00 96.81 673 ILE A N 1
ATOM 5337 C CA . ILE A 1 673 ? -1.962 -0.956 36.086 1.00 96.81 673 ILE A CA 1
ATOM 5338 C C . ILE A 1 673 ? -1.573 -2.079 35.100 1.00 96.81 673 ILE A C 1
ATOM 5340 O O . ILE A 1 673 ? -0.462 -2.606 35.156 1.00 96.81 673 ILE A O 1
ATOM 5344 N N . LEU A 1 674 ? -2.483 -2.451 34.190 1.00 97.19 674 LEU A N 1
ATOM 5345 C CA . LEU A 1 674 ? -2.232 -3.459 33.154 1.00 97.19 674 LEU A CA 1
ATOM 5346 C C . LEU A 1 674 ? -1.586 -2.868 31.890 1.00 97.19 674 LEU A C 1
ATOM 5348 O O . LEU A 1 674 ? -1.929 -1.776 31.436 1.00 97.19 674 LEU A O 1
ATOM 5352 N N . GLU A 1 675 ? -0.681 -3.627 31.276 1.00 96.12 675 GLU A N 1
ATOM 5353 C CA . GLU A 1 675 ? -0.059 -3.267 29.996 1.00 96.12 675 GLU A CA 1
ATOM 5354 C C . GLU A 1 675 ? -1.087 -3.327 28.848 1.00 96.12 675 GLU A C 1
ATOM 5356 O O . GLU A 1 675 ? -1.932 -4.228 28.804 1.00 96.12 675 GLU A O 1
ATOM 5361 N N . HIS A 1 676 ? -1.044 -2.347 27.938 1.00 97.62 676 HIS A N 1
ATOM 5362 C CA . HIS A 1 676 ? -2.079 -2.155 26.922 1.00 97.62 676 HIS A CA 1
ATOM 5363 C C . HIS A 1 676 ? -2.179 -3.334 25.952 1.00 97.62 676 HIS A C 1
ATOM 5365 O O . HIS A 1 676 ? -3.261 -3.901 25.798 1.00 97.62 676 HIS A O 1
ATOM 5371 N N . MET A 1 677 ? -1.083 -3.701 25.284 1.00 95.44 677 MET A N 1
ATOM 5372 C CA . MET A 1 677 ? -1.076 -4.694 24.202 1.00 95.44 677 MET A CA 1
ATOM 5373 C C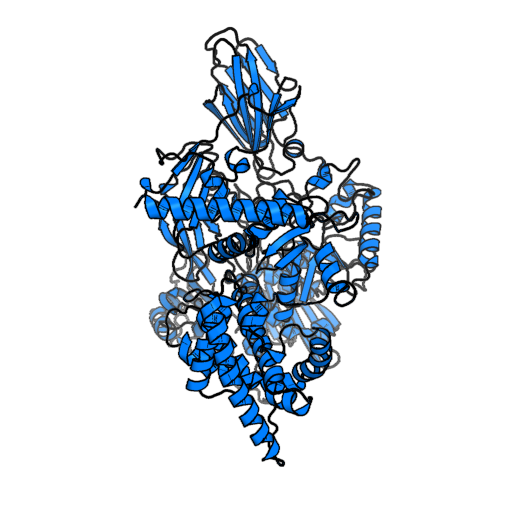 . MET A 1 677 ? -1.563 -6.061 24.691 1.00 95.44 677 MET A C 1
ATOM 5375 O O . MET A 1 677 ? -2.422 -6.689 24.073 1.00 95.44 677 MET A O 1
ATOM 5379 N N . ASN A 1 678 ? -1.066 -6.497 25.844 1.00 94.62 678 ASN A N 1
ATOM 5380 C CA . ASN A 1 678 ? -1.432 -7.744 26.493 1.00 94.62 678 ASN A CA 1
ATOM 5381 C C . ASN A 1 678 ? -2.898 -7.753 26.947 1.00 94.62 678 ASN A C 1
ATOM 5383 O O . ASN A 1 678 ? -3.522 -8.810 26.970 1.00 94.62 678 ASN A O 1
ATOM 5387 N N . THR A 1 679 ? -3.466 -6.596 27.289 1.00 96.50 679 THR A N 1
ATOM 5388 C CA . THR A 1 679 ? -4.873 -6.496 27.703 1.00 96.50 679 THR A CA 1
ATOM 5389 C C . THR A 1 679 ? -5.818 -6.467 26.504 1.00 96.50 679 THR A C 1
ATOM 5391 O O . THR A 1 679 ? -6.861 -7.120 26.535 1.00 96.50 679 THR A O 1
ATOM 5394 N N . THR A 1 680 ? -5.479 -5.734 25.436 1.00 96.06 680 THR A N 1
ATOM 5395 C CA . THR A 1 680 ? -6.355 -5.601 24.260 1.00 96.06 680 THR A CA 1
ATOM 5396 C C . THR A 1 680 ? -6.237 -6.752 23.278 1.00 96.06 680 THR A C 1
ATOM 5398 O O . THR A 1 680 ? -7.185 -6.992 22.532 1.00 96.06 680 THR A O 1
ATOM 5401 N N . LYS A 1 681 ? -5.100 -7.457 23.252 1.00 93.44 681 LYS A N 1
ATOM 5402 C CA . LYS A 1 681 ? -4.809 -8.525 22.284 1.00 93.44 681 LYS A CA 1
ATOM 5403 C C . LYS A 1 681 ? -5.020 -8.085 20.826 1.00 93.44 681 LYS A C 1
ATOM 5405 O O . LYS A 1 681 ? -5.518 -8.859 20.013 1.00 93.44 681 LYS A O 1
ATOM 5410 N N . ASP A 1 682 ? -4.714 -6.818 20.522 1.00 91.19 682 ASP A N 1
ATOM 5411 C CA . ASP A 1 682 ? -4.955 -6.157 19.220 1.00 91.19 682 ASP A CA 1
ATOM 5412 C C . ASP A 1 682 ? -6.437 -6.140 18.762 1.00 91.19 682 ASP A C 1
ATOM 5414 O O . ASP A 1 682 ? -6.767 -5.839 17.612 1.00 91.19 682 ASP A O 1
ATOM 5418 N N . ALA A 1 683 ? -7.386 -6.432 19.662 1.00 93.88 683 ALA A N 1
ATOM 5419 C CA . ALA A 1 683 ? -8.814 -6.437 19.337 1.0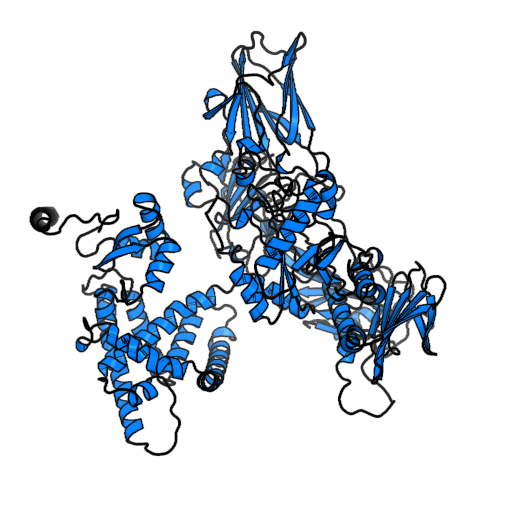0 93.88 683 ALA A CA 1
ATOM 5420 C C . ALA A 1 683 ? -9.369 -5.024 19.069 1.00 93.88 683 ALA A C 1
ATOM 5422 O O . ALA A 1 683 ? -10.347 -4.867 18.331 1.00 93.88 683 ALA A O 1
ATOM 5423 N N . SER A 1 684 ? -8.740 -3.999 19.643 1.00 96.38 684 SER A N 1
ATOM 5424 C CA . SER A 1 684 ? -9.016 -2.578 19.427 1.00 96.38 684 SER A CA 1
ATOM 5425 C C . SER A 1 684 ? -7.743 -1.767 19.672 1.00 96.38 684 SER A C 1
ATOM 5427 O O . SER A 1 684 ? -6.868 -2.197 20.425 1.00 96.38 684 SER A O 1
ATOM 5429 N N . ASP A 1 685 ? -7.668 -0.581 19.064 1.00 97.94 685 ASP A N 1
ATOM 5430 C CA . ASP A 1 685 ? -6.652 0.416 19.405 1.00 97.94 685 ASP A CA 1
ATOM 5431 C C . ASP A 1 685 ? -6.873 1.004 20.807 1.00 97.94 685 ASP A C 1
ATOM 5433 O O . ASP A 1 685 ? -5.952 1.587 21.368 1.00 97.94 685 ASP A O 1
ATOM 5437 N N . TYR A 1 686 ? -8.084 0.897 21.358 1.00 98.38 686 TYR A N 1
ATOM 5438 C CA . TYR A 1 686 ? -8.513 1.619 22.550 1.00 98.38 686 TYR A CA 1
ATOM 5439 C C . TYR A 1 686 ? -8.573 0.724 23.791 1.00 98.38 686 TYR A C 1
ATOM 5441 O O . TYR A 1 686 ? -9.133 -0.374 23.765 1.00 98.38 686 TYR A O 1
ATOM 5449 N N . LEU A 1 687 ? -8.081 1.247 24.915 1.00 98.62 687 LEU A N 1
ATOM 5450 C CA . LEU A 1 687 ? -8.230 0.646 26.238 1.00 98.62 687 LEU A CA 1
ATOM 5451 C C . LEU A 1 687 ? -8.561 1.717 27.274 1.00 98.62 687 LEU A C 1
ATOM 5453 O O . LEU A 1 687 ? -7.818 2.687 27.449 1.00 98.62 687 LEU A O 1
ATOM 5457 N N . TRP A 1 688 ? -9.669 1.512 27.980 1.00 98.50 688 TRP A N 1
ATOM 5458 C CA . TRP A 1 688 ? -10.040 2.316 29.136 1.00 98.50 688 TRP A CA 1
ATOM 5459 C C . TRP A 1 688 ? -9.353 1.804 30.398 1.00 98.50 688 TRP A C 1
ATOM 5461 O O . TRP A 1 688 ? -9.393 0.608 30.686 1.00 98.50 688 TRP A O 1
ATOM 5471 N N . TYR A 1 689 ? -8.789 2.736 31.160 1.00 98.69 689 TYR A N 1
ATOM 5472 C CA . TYR A 1 689 ? -8.214 2.554 32.487 1.00 98.69 689 TYR A CA 1
ATOM 5473 C C . TYR A 1 689 ? -9.006 3.422 33.457 1.00 98.69 689 TYR A C 1
ATOM 5475 O O . TYR A 1 689 ? -8.996 4.645 33.337 1.00 98.69 689 TYR A O 1
ATOM 5483 N N . THR A 1 690 ? -9.696 2.816 34.412 1.00 98.44 690 THR A N 1
ATOM 5484 C CA . THR A 1 690 ? -10.609 3.531 35.311 1.00 98.44 690 THR A CA 1
ATOM 5485 C C . THR A 1 690 ? -10.269 3.242 36.763 1.00 98.44 690 THR A C 1
ATOM 5487 O O . THR A 1 690 ? -9.923 2.114 37.101 1.00 98.44 690 THR A O 1
ATOM 5490 N N . PHE A 1 691 ? -10.363 4.238 37.633 1.00 98.00 691 PHE A N 1
ATOM 5491 C CA . PHE A 1 691 ? -10.324 4.040 39.080 1.00 98.00 691 PHE A CA 1
ATOM 5492 C C . PHE A 1 691 ? -11.138 5.123 39.778 1.00 98.00 691 PHE A C 1
ATOM 5494 O O . PHE A 1 691 ? -11.377 6.201 39.228 1.00 98.00 691 PHE A O 1
ATOM 5501 N N . SER A 1 692 ? -11.552 4.833 41.005 1.00 96.69 692 SER A N 1
ATOM 5502 C CA . SER A 1 692 ? -12.295 5.765 41.845 1.00 96.69 692 SER A CA 1
ATOM 5503 C C . SER A 1 692 ? -11.633 5.905 43.205 1.00 96.69 692 SER A C 1
ATOM 5505 O O . SER A 1 692 ? -11.195 4.906 43.771 1.00 96.69 692 SER A O 1
ATOM 5507 N N . PHE A 1 693 ? -11.590 7.113 43.758 1.00 94.12 693 PHE A N 1
ATOM 5508 C CA . PHE A 1 693 ? -11.023 7.348 45.086 1.00 94.12 693 PHE A CA 1
ATOM 5509 C C . PHE A 1 693 ? -11.793 8.424 45.853 1.00 94.12 693 PHE A C 1
ATOM 5511 O O . PHE A 1 693 ? -12.409 9.315 45.266 1.00 94.12 693 PHE A O 1
ATOM 5518 N N . GLN A 1 694 ? -11.744 8.334 47.181 1.00 91.44 694 GLN A N 1
ATOM 5519 C CA . GLN A 1 694 ? -12.372 9.286 48.092 1.00 91.44 694 GLN A CA 1
ATOM 5520 C C . GLN A 1 694 ? -11.490 10.533 48.279 1.00 91.44 694 GLN A C 1
ATOM 5522 O O . GLN A 1 694 ? -10.272 10.424 48.462 1.00 91.44 694 GLN A O 1
ATOM 5527 N N . HIS A 1 695 ? -12.104 11.718 48.266 1.00 86.62 695 HIS A N 1
ATOM 5528 C CA . HIS A 1 695 ? -11.447 12.996 48.531 1.00 86.62 695 HIS A CA 1
ATOM 5529 C C . HIS A 1 695 ? -12.289 13.867 49.474 1.00 86.62 695 HIS A C 1
ATOM 5531 O O . HIS A 1 695 ? -13.424 14.204 49.151 1.00 86.62 695 HIS A O 1
ATOM 5537 N N . ASP A 1 696 ? -11.717 14.262 50.616 1.00 80.88 696 ASP A N 1
ATOM 5538 C CA . ASP A 1 696 ? -12.460 14.887 51.725 1.00 80.88 696 ASP A CA 1
ATOM 5539 C C . ASP A 1 696 ? -12.253 16.415 51.838 1.00 80.88 696 ASP A C 1
ATOM 5541 O O . ASP A 1 696 ? -12.330 16.988 52.924 1.00 80.88 696 ASP A O 1
ATOM 5545 N N . SER A 1 697 ? -11.976 17.106 50.724 1.00 70.69 697 SER A N 1
ATOM 5546 C CA . SER A 1 697 ? -11.869 18.574 50.684 1.00 70.69 697 SER A CA 1
ATOM 5547 C C . SER A 1 697 ? -12.343 19.134 49.334 1.00 70.69 697 SER A C 1
ATOM 5549 O O . SER A 1 697 ? -11.881 18.675 48.293 1.00 70.69 697 SER A O 1
ATOM 5551 N N . PRO A 1 698 ? -13.268 20.107 49.285 1.00 63.53 698 PRO A N 1
ATOM 5552 C CA . PRO A 1 698 ? -13.697 20.689 48.019 1.00 63.53 698 PRO A CA 1
ATOM 5553 C C . PRO A 1 698 ? -12.639 21.641 47.431 1.00 63.53 698 PRO A C 1
ATOM 5555 O O . PRO A 1 698 ? -12.128 22.520 48.121 1.00 63.53 698 PRO A O 1
ATOM 5558 N N . ASN A 1 699 ? -12.403 21.532 46.118 1.00 59.81 699 ASN A N 1
ATOM 5559 C CA . ASN A 1 699 ? -11.750 22.549 45.281 1.00 59.81 699 ASN A CA 1
ATOM 5560 C C . ASN A 1 699 ? -10.325 22.980 45.686 1.00 59.81 699 ASN A C 1
ATOM 5562 O O . ASN A 1 699 ? -10.031 24.172 45.782 1.00 59.81 699 ASN A O 1
ATOM 5566 N N . VAL A 1 700 ? -9.397 22.027 45.796 1.00 65.12 700 VAL A N 1
ATOM 5567 C CA . VAL A 1 700 ? -7.964 22.329 45.635 1.00 65.12 700 VAL A CA 1
ATOM 5568 C C . VAL A 1 700 ? -7.596 22.093 44.173 1.00 65.12 700 VAL A C 1
ATOM 5570 O O . VAL A 1 700 ? -7.928 21.052 43.605 1.00 65.12 700 VAL A O 1
ATOM 5573 N N . GLN A 1 701 ? -6.933 23.059 43.538 1.00 71.50 701 GLN A N 1
ATOM 5574 C CA . GLN A 1 701 ? -6.376 22.859 42.205 1.00 71.50 701 GLN A CA 1
ATOM 5575 C C . GLN A 1 701 ? -5.289 21.780 42.310 1.00 71.50 701 GLN A C 1
ATOM 5577 O O . GLN A 1 701 ? -4.232 22.011 42.894 1.00 71.50 701 GLN A O 1
ATOM 5582 N N . THR A 1 702 ? -5.585 20.581 41.811 1.00 89.19 702 THR A N 1
ATOM 5583 C CA . THR A 1 702 ? -4.688 19.420 41.887 1.00 89.19 702 THR A CA 1
ATOM 5584 C C . THR A 1 702 ? -4.117 19.113 40.514 1.00 89.19 702 THR A C 1
ATOM 5586 O O . THR A 1 702 ? -4.643 19.560 39.491 1.00 89.19 702 THR A O 1
ATOM 5589 N N . MET A 1 703 ? -3.008 18.384 40.484 1.00 93.56 703 MET A N 1
ATOM 5590 C CA . MET A 1 703 ? -2.328 18.005 39.251 1.00 93.56 703 MET A CA 1
ATOM 5591 C C . MET A 1 703 ? -2.406 16.494 39.062 1.00 93.56 703 MET A C 1
ATOM 5593 O O . MET A 1 703 ? -1.941 15.737 39.913 1.00 93.56 703 MET A O 1
ATOM 5597 N N . LEU A 1 704 ? -2.961 16.060 37.931 1.00 96.50 704 LEU A N 1
ATOM 5598 C CA . LEU A 1 704 ? -2.870 14.683 37.454 1.00 96.50 704 LEU A CA 1
ATOM 5599 C C . LEU A 1 704 ? -1.588 14.531 36.636 1.00 96.50 704 LEU A C 1
ATOM 5601 O O . LEU A 1 704 ? -1.402 15.244 35.648 1.00 96.50 704 LEU A O 1
ATOM 5605 N N . GLY A 1 705 ? -0.738 13.587 37.026 1.00 97.75 705 GLY A N 1
ATOM 5606 C CA . GLY A 1 705 ? 0.440 13.162 36.280 1.00 97.75 705 GLY A CA 1
ATOM 5607 C C . GLY A 1 705 ? 0.288 11.720 35.805 1.00 97.75 705 GLY A C 1
ATOM 5608 O O . GLY A 1 705 ? 0.120 10.820 36.625 1.00 97.75 705 GLY A O 1
ATOM 5609 N N . VAL A 1 706 ? 0.383 11.480 34.498 1.00 98.38 706 VAL A N 1
ATOM 5610 C CA . VAL A 1 706 ? 0.367 10.130 33.917 1.00 98.38 706 VAL A CA 1
ATOM 5611 C C . VAL A 1 706 ? 1.585 9.930 33.029 1.00 98.38 706 VAL A C 1
ATOM 5613 O O . VAL A 1 706 ? 1.767 10.661 32.056 1.00 98.38 706 VAL A O 1
ATOM 5616 N N . SER A 1 707 ? 2.397 8.923 33.333 1.00 98.31 707 SER A N 1
ATOM 5617 C CA . SER A 1 707 ? 3.436 8.439 32.425 1.00 98.31 707 SER A CA 1
ATOM 5618 C C . SER A 1 707 ? 2.869 7.328 31.553 1.00 98.31 707 SER A C 1
ATOM 5620 O O . SER A 1 707 ? 2.180 6.431 32.045 1.00 98.31 707 SER A O 1
ATOM 5622 N N . SER A 1 708 ? 3.150 7.398 30.254 1.00 98.19 708 SER A N 1
ATOM 5623 C CA . SER A 1 708 ? 2.707 6.409 29.277 1.00 98.19 708 SER A CA 1
ATOM 5624 C C . SER A 1 708 ? 3.866 5.932 28.415 1.00 98.19 708 SER A C 1
ATOM 5626 O O . SER A 1 708 ? 4.734 6.708 28.002 1.00 98.19 708 SER A O 1
ATOM 5628 N N . LEU A 1 709 ? 3.852 4.636 28.117 1.00 97.25 709 LEU A N 1
ATOM 5629 C CA . LEU A 1 709 ? 4.735 4.002 27.148 1.00 97.25 709 LEU A CA 1
ATOM 5630 C C . LEU A 1 709 ? 4.279 4.230 25.700 1.00 97.25 709 LEU A C 1
ATOM 5632 O O . LEU A 1 709 ? 5.044 3.939 24.789 1.00 97.25 709 LEU A O 1
ATOM 5636 N N . GLY A 1 710 ? 3.079 4.780 25.490 1.00 94.31 710 GLY A N 1
ATOM 5637 C CA . GLY A 1 710 ? 2.556 5.118 24.171 1.00 94.31 710 GLY A CA 1
ATOM 5638 C C . GLY A 1 710 ? 1.043 4.898 24.034 1.00 94.31 710 GLY A C 1
ATOM 5639 O O . GLY A 1 710 ? 0.380 4.505 24.988 1.00 94.31 710 GLY A O 1
ATOM 5640 N N . HIS A 1 711 ? 0.435 5.148 22.875 1.00 96.62 711 HIS A N 1
ATOM 5641 C CA . HIS A 1 711 ? 0.886 6.116 21.863 1.00 96.62 711 HIS A CA 1
ATOM 5642 C C . HIS A 1 711 ? 0.119 7.440 22.002 1.00 96.62 711 HIS A C 1
ATOM 5644 O O . HIS A 1 711 ? 0.689 8.505 21.771 1.00 96.62 711 HIS A O 1
ATOM 5650 N N . VAL A 1 712 ? -1.142 7.380 22.437 1.00 97.88 712 VAL A N 1
ATOM 5651 C CA . VAL A 1 712 ? -2.005 8.525 22.755 1.00 97.88 712 VAL A CA 1
ATOM 5652 C C . VAL A 1 712 ? -2.728 8.256 24.077 1.00 97.88 712 VAL A C 1
ATOM 5654 O O . VAL A 1 712 ? -3.031 7.108 24.408 1.00 97.88 712 VAL A O 1
ATOM 5657 N N . LEU A 1 713 ? -2.982 9.311 24.851 1.00 98.31 713 LEU A N 1
ATOM 5658 C CA . LEU A 1 713 ? -3.733 9.257 26.100 1.00 98.31 713 LEU A CA 1
ATOM 5659 C C . LEU A 1 713 ? -4.698 10.439 26.195 1.00 98.31 713 LEU A C 1
ATOM 5661 O O . LEU A 1 713 ? -4.279 11.590 26.055 1.00 98.31 713 LEU A O 1
ATOM 5665 N N . HIS A 1 714 ? -5.954 10.155 26.529 1.00 97.81 714 HIS A N 1
ATOM 5666 C CA . HIS A 1 714 ? -6.955 11.145 26.922 1.00 97.81 714 HIS A CA 1
ATOM 5667 C C . HIS A 1 714 ? -7.359 10.908 28.375 1.00 97.81 714 HIS A C 1
ATOM 5669 O O . HIS A 1 714 ? -7.632 9.774 28.759 1.00 97.81 714 HIS A O 1
ATOM 5675 N N . ALA A 1 715 ? -7.389 11.963 29.184 1.00 97.69 715 ALA A N 1
ATOM 5676 C CA . ALA A 1 715 ? -7.759 11.884 30.590 1.00 97.69 715 ALA A CA 1
ATOM 5677 C C . ALA A 1 715 ? -9.108 12.557 30.838 1.00 97.69 715 ALA A C 1
ATOM 5679 O O . ALA A 1 715 ? -9.351 13.681 30.383 1.00 97.69 715 ALA A O 1
ATOM 5680 N N . PHE A 1 716 ? -9.946 11.877 31.614 1.00 96.81 716 PHE A N 1
ATOM 5681 C CA . PHE A 1 716 ? -11.253 12.337 32.048 1.00 96.81 716 PHE A CA 1
ATOM 5682 C C . PHE A 1 716 ? -11.364 12.228 33.568 1.00 96.81 716 PHE A C 1
ATOM 5684 O O . PHE A 1 716 ? -10.947 11.231 34.158 1.00 96.81 716 PHE A O 1
ATOM 5691 N N . VAL A 1 717 ? -11.954 13.240 34.199 1.00 95.69 717 VAL A N 1
ATOM 5692 C CA . VAL A 1 717 ? -12.257 13.250 35.636 1.00 95.69 717 VAL A CA 1
ATOM 5693 C C . VAL A 1 717 ? -13.731 13.577 35.800 1.00 95.69 717 VAL A C 1
ATOM 5695 O O . VAL A 1 717 ? -14.211 14.566 35.250 1.00 95.69 717 VAL A O 1
ATOM 5698 N N . ASN A 1 718 ? -14.461 12.722 36.514 1.00 94.00 718 ASN A N 1
ATOM 5699 C CA . ASN A 1 718 ? -15.908 12.830 36.720 1.00 94.00 718 ASN A CA 1
ATOM 5700 C C . ASN A 1 718 ? -16.683 13.028 35.398 1.00 94.00 718 ASN A C 1
ATOM 5702 O O . ASN A 1 718 ? -17.593 13.847 35.304 1.00 94.00 718 ASN A O 1
ATOM 5706 N N . GLY A 1 719 ? -16.270 12.303 34.350 1.00 91.44 719 GLY A N 1
ATOM 5707 C CA . GLY A 1 719 ? -16.867 12.362 33.010 1.00 91.44 719 GLY A CA 1
ATOM 5708 C C . GLY A 1 719 ? -16.475 13.579 32.159 1.00 91.44 719 GLY A C 1
ATOM 5709 O O . GLY A 1 719 ? -16.906 13.671 31.013 1.00 91.44 719 GLY A O 1
ATOM 5710 N N . GLN A 1 720 ? -15.653 14.504 32.664 1.00 92.25 720 GLN A N 1
ATOM 5711 C CA . GLN A 1 720 ? -15.194 15.676 31.910 1.00 92.25 720 GLN A CA 1
ATOM 5712 C C . GLN A 1 720 ? -13.773 15.485 31.382 1.00 92.25 720 GLN A C 1
ATOM 5714 O O . GLN A 1 720 ? -12.902 15.009 32.106 1.00 92.25 720 GLN A O 1
ATOM 5719 N N . ALA A 1 721 ? -13.520 15.878 30.131 1.00 93.25 721 ALA A N 1
ATOM 5720 C CA . ALA A 1 721 ? -12.183 15.839 29.541 1.00 93.25 721 ALA A CA 1
ATOM 5721 C C . ALA A 1 721 ? -11.268 16.883 30.203 1.00 93.25 721 ALA A C 1
ATOM 5723 O O . ALA A 1 721 ? -11.584 18.071 30.194 1.00 93.25 721 ALA A O 1
ATOM 5724 N N . VAL A 1 722 ? -10.127 16.448 30.745 1.00 95.06 722 VAL A N 1
ATOM 5725 C CA . VAL A 1 722 ? -9.183 17.319 31.477 1.00 95.06 722 VAL A CA 1
ATOM 5726 C C . VAL A 1 722 ? -7.824 17.470 30.796 1.00 95.06 722 VAL A C 1
ATOM 5728 O O . VAL A 1 722 ? -7.049 18.358 31.144 1.00 95.06 722 VAL A O 1
ATOM 5731 N N . GLY A 1 723 ? -7.488 16.612 29.831 1.00 94.81 723 GLY A N 1
ATOM 5732 C CA . GLY A 1 723 ? -6.210 16.706 29.129 1.00 94.81 723 GLY A CA 1
ATOM 5733 C C . GLY A 1 723 ? -5.977 15.582 28.133 1.00 94.81 723 GLY A C 1
ATOM 5734 O O . GLY A 1 723 ? -6.668 14.562 28.128 1.00 94.81 723 GLY A O 1
ATOM 5735 N N . SER A 1 724 ? -4.998 15.769 27.253 1.00 96.38 724 SER A N 1
ATOM 5736 C CA . SER A 1 724 ? -4.556 14.739 26.314 1.00 96.38 724 SER A CA 1
ATOM 5737 C C . SER A 1 724 ? -3.081 14.919 25.982 1.00 96.38 724 SER A C 1
ATOM 5739 O O . SER A 1 724 ? -2.594 16.046 25.917 1.00 96.38 724 SER A O 1
ATOM 5741 N N . ALA A 1 725 ? -2.377 13.816 25.755 1.00 96.94 725 ALA A N 1
ATOM 5742 C CA . ALA A 1 725 ? -0.985 13.813 25.320 1.00 96.94 725 ALA A CA 1
ATOM 5743 C C . ALA A 1 725 ? -0.727 12.639 24.369 1.00 96.94 725 ALA A C 1
ATOM 5745 O O . ALA A 1 725 ? -1.512 11.694 24.294 1.00 96.94 725 ALA A O 1
ATOM 5746 N N . GLN A 1 726 ? 0.366 12.719 23.618 1.00 96.19 726 GLN A N 1
ATOM 5747 C CA . GLN A 1 726 ? 0.752 11.712 22.636 1.00 96.19 726 GLN A CA 1
ATOM 5748 C C . GLN A 1 726 ? 2.272 11.644 22.500 1.00 96.19 726 GLN A C 1
ATOM 5750 O O . GLN A 1 726 ? 2.969 12.622 22.779 1.00 96.19 726 GLN A O 1
ATOM 5755 N N . GLY A 1 727 ? 2.761 10.500 22.030 1.00 95.38 727 GLY A N 1
ATOM 5756 C CA . GLY A 1 727 ? 4.138 10.314 21.589 1.00 95.38 727 GLY A CA 1
ATOM 5757 C C . GLY A 1 727 ? 4.337 10.698 20.121 1.00 95.38 727 GLY A C 1
ATOM 5758 O O . GLY A 1 727 ? 3.453 11.259 19.465 1.00 95.38 727 GLY A O 1
ATOM 5759 N N . SER A 1 728 ? 5.512 10.353 19.603 1.00 93.25 728 SER A N 1
ATOM 5760 C CA . SER A 1 728 ? 5.895 10.511 18.196 1.00 93.25 728 SER A CA 1
ATOM 5761 C C . SER A 1 728 ? 6.672 9.288 17.710 1.00 93.25 728 SER A C 1
ATOM 5763 O O . SER A 1 728 ? 7.170 8.502 18.521 1.00 93.25 728 SER A O 1
ATOM 5765 N N . PHE A 1 729 ? 6.807 9.130 16.393 1.00 90.50 729 PHE A N 1
ATOM 5766 C CA . PHE A 1 729 ? 7.640 8.072 15.830 1.00 90.50 729 PHE A CA 1
ATOM 5767 C C . PHE A 1 729 ? 9.095 8.209 16.322 1.00 90.50 729 PHE A C 1
ATOM 5769 O O . PHE A 1 729 ? 9.680 9.288 16.280 1.00 90.50 729 PHE A O 1
ATOM 5776 N N . GLY A 1 730 ? 9.670 7.127 16.855 1.00 85.75 730 GLY A N 1
ATOM 5777 C CA . GLY A 1 730 ? 11.012 7.122 17.458 1.00 85.75 730 GLY A CA 1
ATOM 5778 C C . GLY A 1 730 ? 11.096 7.639 18.905 1.00 85.75 730 GLY A C 1
ATOM 5779 O O . GLY A 1 730 ? 12.107 7.406 19.566 1.00 85.75 730 GLY A O 1
ATOM 5780 N N . SER A 1 731 ? 10.042 8.272 19.433 1.00 91.75 731 SER A N 1
ATOM 5781 C CA . SER A 1 731 ? 9.918 8.658 20.846 1.00 91.75 731 SER A CA 1
ATOM 5782 C C . SER A 1 731 ? 8.470 8.499 21.313 1.00 91.75 731 SER A C 1
ATOM 5784 O O . SER A 1 731 ? 7.721 9.466 21.469 1.00 91.75 731 SER A O 1
ATOM 5786 N N . GLU A 1 732 ? 8.077 7.243 21.516 1.00 93.50 732 GLU A N 1
ATOM 5787 C CA . GLU A 1 732 ? 6.697 6.834 21.812 1.00 93.50 732 GLU A CA 1
ATOM 5788 C C . GLU A 1 732 ? 6.257 7.201 23.237 1.00 93.50 732 GLU A C 1
ATOM 5790 O O . GLU A 1 732 ? 5.076 7.447 23.474 1.00 93.50 732 GLU A O 1
ATOM 5795 N N . ARG A 1 733 ? 7.208 7.263 24.178 1.00 96.56 733 ARG A N 1
ATOM 5796 C CA . ARG A 1 733 ? 6.959 7.562 25.595 1.00 96.56 733 ARG A CA 1
ATOM 5797 C C . ARG A 1 733 ? 6.672 9.043 25.812 1.00 96.56 733 ARG A C 1
ATOM 5799 O O . ARG A 1 733 ? 7.357 9.896 25.249 1.00 96.56 733 ARG A O 1
ATOM 5806 N N . PHE A 1 734 ? 5.732 9.349 26.701 1.00 97.69 734 PHE A N 1
ATOM 5807 C CA . PHE A 1 734 ? 5.397 10.723 27.077 1.00 97.69 734 PHE A CA 1
ATOM 5808 C C . PHE A 1 734 ? 4.809 10.800 28.492 1.00 97.69 734 PHE A C 1
ATOM 5810 O O . PHE A 1 734 ? 4.406 9.793 29.075 1.00 97.69 734 PHE A O 1
ATOM 5817 N N . ASN A 1 735 ? 4.731 12.022 29.022 1.00 97.75 735 ASN A N 1
ATOM 5818 C CA . ASN A 1 735 ? 4.028 12.334 30.264 1.00 97.75 735 ASN A CA 1
ATOM 5819 C C . ASN A 1 735 ? 2.874 13.301 29.973 1.00 97.75 735 ASN A C 1
ATOM 5821 O O . ASN A 1 735 ? 3.057 14.288 29.261 1.00 97.75 735 ASN A O 1
ATOM 5825 N N . LEU A 1 736 ? 1.704 13.035 30.548 1.00 97.88 736 LEU A N 1
ATOM 5826 C CA . LEU A 1 736 ? 0.590 13.972 30.632 1.00 97.88 736 LEU A CA 1
ATOM 5827 C C . LEU A 1 736 ? 0.590 14.598 32.024 1.00 97.88 736 LEU A C 1
ATOM 5829 O O . LEU A 1 736 ? 0.473 13.879 33.011 1.00 97.88 736 LEU A O 1
ATOM 5833 N N . THR A 1 737 ? 0.657 15.924 32.090 1.00 96.94 737 THR A N 1
ATOM 5834 C CA . THR A 1 737 ? 0.502 16.680 33.336 1.00 96.94 737 THR A CA 1
ATOM 5835 C C . THR A 1 737 ? -0.584 17.724 33.125 1.00 96.94 737 THR A C 1
ATOM 5837 O O . THR A 1 737 ? -0.428 18.599 32.276 1.00 96.94 737 THR A O 1
ATOM 5840 N N . THR A 1 738 ? -1.693 17.629 33.857 1.00 96.00 738 THR A N 1
ATOM 5841 C CA . THR A 1 738 ? -2.826 18.556 33.712 1.00 96.00 738 THR A CA 1
ATOM 5842 C C . THR A 1 738 ? -3.453 18.908 35.053 1.00 96.00 738 THR A C 1
ATOM 5844 O O . THR A 1 738 ? -3.378 18.132 36.007 1.00 96.00 738 THR A O 1
ATOM 5847 N N . SER A 1 739 ? -4.063 20.087 35.123 1.00 94.31 739 SER A N 1
ATOM 5848 C CA . SER A 1 739 ? -4.787 20.539 36.305 1.00 94.31 739 SER A CA 1
ATOM 5849 C C . SER A 1 739 ? -6.198 19.954 36.313 1.00 94.31 739 SER A C 1
ATOM 5851 O O . SER A 1 739 ? -6.882 19.972 35.291 1.00 94.31 739 SER A O 1
ATOM 5853 N N . ILE A 1 740 ? -6.629 19.431 37.459 1.00 93.38 740 ILE A N 1
ATOM 5854 C CA . ILE A 1 740 ? -7.941 18.807 37.642 1.00 93.38 740 ILE A CA 1
ATOM 5855 C C . ILE A 1 740 ? -8.668 19.427 38.841 1.00 93.38 740 ILE A C 1
ATOM 5857 O O . ILE A 1 740 ? -8.050 19.932 39.785 1.00 93.38 740 ILE A O 1
ATOM 5861 N N . SER A 1 741 ? -9.996 19.349 38.812 1.00 89.19 741 SER A N 1
ATOM 5862 C CA . SER A 1 741 ? -10.866 19.730 39.925 1.00 89.19 741 SER A CA 1
ATOM 5863 C C . SER A 1 741 ? -11.488 18.482 40.538 1.00 89.19 741 SER A C 1
ATOM 5865 O O . SER A 1 741 ? -12.088 17.673 39.830 1.00 89.19 741 SER A O 1
ATOM 5867 N N . LEU A 1 742 ? -11.342 18.331 41.854 1.00 89.12 742 LEU A N 1
ATOM 5868 C CA . LEU A 1 742 ? -11.898 17.211 42.607 1.00 89.12 742 LEU A CA 1
ATOM 5869 C C . LEU A 1 742 ? -13.136 17.662 43.381 1.00 89.12 742 LEU A C 1
ATOM 5871 O O . LEU A 1 742 ? -13.155 18.728 44.000 1.00 89.12 742 LEU A O 1
ATOM 5875 N N . SER A 1 743 ? -14.172 16.832 43.333 1.00 88.88 743 SER A N 1
ATOM 5876 C CA . SER A 1 743 ? -15.377 16.994 44.143 1.00 88.88 743 SER A CA 1
ATOM 5877 C C . SER A 1 743 ? -15.153 16.409 45.534 1.00 88.88 743 SER A C 1
ATOM 5879 O O . SER A 1 743 ? -14.358 15.486 45.702 1.00 88.88 743 SER A O 1
ATOM 5881 N N . ASN A 1 744 ? -15.871 16.921 46.532 1.00 88.25 744 ASN A N 1
ATOM 5882 C CA . ASN A 1 744 ? -15.937 16.255 47.829 1.00 88.25 744 ASN A CA 1
ATOM 5883 C C . ASN A 1 744 ? -16.664 14.907 47.665 1.00 88.25 744 ASN A C 1
ATOM 5885 O O . ASN A 1 744 ? -17.739 14.872 47.063 1.00 88.25 744 ASN A O 1
ATOM 5889 N N . GLY A 1 745 ? -16.100 13.820 48.187 1.00 90.62 745 GLY A N 1
ATOM 5890 C CA . GLY A 1 745 ? -16.616 12.465 47.995 1.00 90.62 745 GLY A CA 1
ATOM 5891 C C . GLY A 1 745 ? -15.814 11.631 46.994 1.00 90.62 745 GLY A C 1
ATOM 5892 O O . GLY A 1 745 ? -14.604 11.805 46.823 1.00 90.62 745 GLY A O 1
ATOM 5893 N N . ILE A 1 746 ? -16.500 10.695 46.339 1.00 93.06 746 ILE A N 1
ATOM 5894 C CA . ILE A 1 746 ? -15.903 9.787 45.355 1.00 93.06 746 ILE A CA 1
ATOM 5895 C C . ILE A 1 746 ? -15.656 10.542 44.048 1.00 93.06 746 ILE A C 1
ATOM 5897 O O . ILE A 1 746 ? -16.568 11.141 43.481 1.00 93.06 746 ILE A O 1
ATOM 5901 N N . ASN A 1 747 ? -14.426 10.465 43.548 1.00 93.50 747 ASN A N 1
ATOM 5902 C CA . ASN A 1 747 ? -14.039 10.975 42.238 1.00 93.50 747 ASN A CA 1
ATOM 5903 C C . ASN A 1 747 ? -13.681 9.812 41.319 1.00 93.50 747 ASN A C 1
ATOM 5905 O O . ASN A 1 747 ? -12.955 8.908 41.730 1.00 93.50 747 ASN A O 1
ATOM 5909 N N . ASN A 1 748 ? -14.152 9.866 40.075 1.00 96.56 748 ASN A N 1
ATOM 5910 C CA . ASN A 1 748 ? -13.842 8.887 39.037 1.00 96.56 748 ASN A CA 1
ATOM 5911 C C . ASN A 1 748 ? -12.799 9.454 38.078 1.00 96.56 748 ASN A C 1
ATOM 5913 O O . ASN A 1 748 ? -12.984 10.539 37.524 1.00 96.56 748 ASN A O 1
ATOM 5917 N N . VAL A 1 749 ? -11.731 8.701 37.842 1.00 97.88 749 VAL A N 1
ATOM 5918 C CA . VAL A 1 749 ? -10.716 9.016 36.837 1.00 97.88 749 VAL A CA 1
ATOM 5919 C C . VAL A 1 749 ? -10.761 7.940 35.767 1.00 97.88 749 VAL A C 1
ATOM 5921 O O . VAL A 1 749 ? -10.650 6.754 36.070 1.00 97.88 749 VAL A O 1
ATOM 5924 N N . SER A 1 750 ? -10.899 8.371 34.518 1.00 98.25 750 SER A N 1
ATOM 5925 C CA . SER A 1 750 ? -10.956 7.493 33.352 1.00 98.25 750 SER A CA 1
ATOM 5926 C C . SER A 1 750 ? -9.916 7.944 32.341 1.00 98.25 750 SER A C 1
ATOM 5928 O O . SER A 1 750 ? -9.924 9.090 31.896 1.00 98.25 750 SER A O 1
ATOM 5930 N N . LEU A 1 751 ? -8.997 7.056 31.987 1.00 98.56 751 LEU A N 1
ATOM 5931 C CA . LEU A 1 751 ? -7.947 7.308 31.014 1.00 98.56 751 LEU A CA 1
ATOM 5932 C C . LEU A 1 751 ? -8.199 6.427 29.794 1.00 98.56 751 LEU A C 1
ATOM 5934 O O . LEU A 1 751 ? -8.243 5.203 29.905 1.00 98.56 751 LEU A O 1
ATOM 5938 N N . LEU A 1 752 ? -8.344 7.045 28.630 1.00 98.50 752 LEU A N 1
ATOM 5939 C CA . LEU A 1 752 ? -8.416 6.344 27.358 1.00 98.50 752 LEU A CA 1
ATOM 5940 C C . LEU A 1 752 ? -7.027 6.321 26.735 1.00 98.50 752 LEU A C 1
ATOM 5942 O O . LEU A 1 752 ? -6.537 7.345 26.255 1.00 98.50 752 LEU A O 1
ATOM 5946 N N . SER A 1 753 ? -6.390 5.156 26.750 1.00 98.44 753 SER A N 1
ATOM 5947 C CA . SER A 1 753 ? -5.166 4.917 25.993 1.00 98.44 753 SER A CA 1
ATOM 5948 C C . SER A 1 753 ? -5.533 4.465 24.585 1.00 98.44 753 SER A C 1
ATOM 5950 O O . SER A 1 753 ? -6.408 3.613 24.431 1.00 98.44 753 SER A O 1
ATOM 5952 N N . ALA A 1 754 ? -4.860 5.012 23.572 1.00 98.06 754 ALA A N 1
ATOM 5953 C CA . ALA A 1 754 ? -5.013 4.582 22.188 1.00 98.06 754 ALA A CA 1
ATOM 5954 C C . ALA A 1 754 ? -3.660 4.221 21.554 1.00 98.06 754 ALA A C 1
ATOM 5956 O O . ALA A 1 754 ? -2.692 4.991 21.614 1.00 98.06 754 ALA A O 1
ATOM 5957 N N . MET A 1 755 ? -3.614 3.051 20.923 1.00 96.94 755 MET A N 1
ATOM 5958 C CA . MET A 1 755 ? -2.534 2.610 20.048 1.00 96.94 755 MET A CA 1
ATOM 5959 C C . MET A 1 755 ? -2.700 3.209 18.651 1.00 96.94 755 MET A C 1
ATOM 5961 O O . MET A 1 755 ? -3.771 3.651 18.238 1.00 96.94 755 MET A O 1
ATOM 5965 N N . VAL A 1 756 ? -1.599 3.250 17.908 1.00 95.94 756 VAL A N 1
ATOM 5966 C CA . VAL A 1 756 ? -1.562 3.745 16.522 1.00 95.94 756 VAL A CA 1
ATOM 5967 C C . VAL A 1 756 ? -0.779 2.733 15.697 1.00 95.94 756 VAL A C 1
ATOM 5969 O O . VAL A 1 756 ? 0.255 3.062 15.132 1.00 95.94 756 VAL A O 1
ATOM 5972 N N . GLY A 1 757 ? -1.240 1.480 15.717 1.00 93.62 757 GLY A N 1
ATOM 5973 C CA . GLY A 1 757 ? -0.511 0.322 15.193 1.00 93.62 757 GLY A CA 1
ATOM 5974 C C . GLY A 1 757 ? 0.468 -0.287 16.203 1.00 93.62 757 GLY A C 1
ATOM 5975 O O . GLY A 1 757 ? 0.893 0.374 17.153 1.00 93.62 757 GLY A O 1
ATOM 5976 N N . LEU A 1 758 ? 0.816 -1.558 15.991 1.00 93.94 758 LEU A N 1
ATOM 5977 C CA . LEU A 1 758 ? 1.803 -2.296 16.785 1.00 93.94 758 LEU A CA 1
ATOM 5978 C C . LEU A 1 758 ? 3.227 -2.091 16.235 1.00 93.94 758 LEU A C 1
ATOM 5980 O O . LEU A 1 758 ? 3.378 -1.849 15.033 1.00 93.94 758 LEU A O 1
ATOM 5984 N N . PRO A 1 759 ? 4.279 -2.218 17.066 1.00 92.06 759 PRO A N 1
ATOM 5985 C CA . PRO A 1 759 ? 5.662 -2.158 16.589 1.00 92.06 759 PRO A CA 1
ATOM 5986 C C . PRO A 1 759 ? 5.944 -3.294 15.598 1.00 92.06 759 PRO A C 1
ATOM 5988 O O . PRO A 1 759 ? 5.434 -4.392 15.777 1.00 92.06 759 PRO A O 1
ATOM 5991 N N . ASP A 1 760 ? 6.769 -3.068 14.578 1.00 88.62 760 ASP A N 1
ATOM 5992 C CA . ASP A 1 760 ? 7.018 -4.030 13.490 1.00 88.62 760 ASP A CA 1
ATOM 5993 C C . ASP A 1 760 ? 8.480 -4.455 13.331 1.00 88.62 760 ASP A C 1
ATOM 5995 O O . ASP A 1 760 ? 8.795 -5.263 12.460 1.00 88.62 760 ASP A O 1
ATOM 5999 N N . SER A 1 761 ? 9.388 -3.914 14.142 1.00 84.69 761 SER A N 1
ATOM 6000 C CA . SER A 1 761 ? 10.827 -4.129 13.993 1.00 84.69 761 SER A CA 1
ATOM 6001 C C . SER A 1 761 ? 11.579 -4.133 15.330 1.00 84.69 761 SER A C 1
ATOM 6003 O O . SER A 1 761 ? 11.072 -3.719 16.374 1.00 84.69 761 SER A O 1
ATOM 6005 N N . GLY A 1 762 ? 12.820 -4.628 15.288 1.00 84.94 762 GLY A N 1
ATOM 6006 C CA . GLY A 1 762 ? 13.702 -4.782 16.447 1.00 84.94 762 GLY A CA 1
ATOM 6007 C C . GLY A 1 762 ? 13.680 -6.183 17.072 1.00 84.94 762 GLY A C 1
ATOM 6008 O O . GLY A 1 762 ? 12.800 -6.997 16.801 1.00 84.94 762 GLY A O 1
ATOM 6009 N N . ALA A 1 763 ? 14.687 -6.466 17.903 1.00 84.62 763 ALA A N 1
ATOM 6010 C CA . ALA A 1 763 ? 14.753 -7.696 18.693 1.00 84.62 763 ALA A CA 1
ATOM 6011 C C . ALA A 1 763 ? 13.737 -7.674 19.846 1.00 84.62 763 ALA A C 1
ATOM 6013 O O . ALA A 1 763 ? 13.352 -6.593 20.311 1.00 84.62 763 ALA A O 1
ATOM 6014 N N . TYR A 1 764 ? 13.359 -8.865 20.324 1.00 89.00 764 TYR A N 1
ATOM 6015 C CA . TYR A 1 764 ? 12.445 -9.054 21.457 1.00 89.00 764 TYR A CA 1
ATOM 6016 C C . TYR A 1 764 ? 11.108 -8.323 21.278 1.00 89.00 764 TYR A C 1
ATOM 6018 O O . TYR A 1 764 ? 10.637 -7.609 22.169 1.00 89.00 764 TYR A O 1
ATOM 6026 N N . LEU A 1 765 ? 10.519 -8.443 20.085 1.00 89.88 765 LEU A N 1
ATOM 6027 C CA . LEU A 1 765 ? 9.261 -7.779 19.739 1.00 89.88 765 LEU A CA 1
ATOM 6028 C C . LEU A 1 765 ? 8.112 -8.238 20.656 1.00 89.88 765 LEU A C 1
ATOM 6030 O O . LEU A 1 765 ? 7.236 -7.444 20.994 1.00 89.88 765 LEU A O 1
ATOM 6034 N N . GLU A 1 766 ? 8.172 -9.479 21.146 1.00 89.50 766 GLU A N 1
ATOM 6035 C CA . GLU A 1 766 ? 7.259 -10.032 22.148 1.00 89.50 766 GLU A CA 1
ATOM 6036 C C . GLU A 1 766 ? 7.352 -9.350 23.518 1.00 89.50 766 GLU A C 1
ATOM 6038 O O . GLU A 1 766 ? 6.476 -9.545 24.344 1.00 89.50 766 GLU A O 1
ATOM 6043 N N . ARG A 1 767 ? 8.380 -8.534 23.781 1.00 91.69 767 ARG A N 1
ATOM 6044 C CA . ARG A 1 767 ? 8.572 -7.831 25.066 1.00 91.69 767 ARG A CA 1
ATOM 6045 C C . ARG A 1 767 ? 8.239 -6.345 24.998 1.00 91.69 767 ARG A C 1
ATOM 6047 O O . ARG A 1 767 ? 8.456 -5.621 25.970 1.00 91.69 767 ARG A O 1
ATOM 6054 N N . ARG A 1 768 ? 7.790 -5.857 23.840 1.00 91.94 768 ARG A N 1
ATOM 6055 C CA . ARG A 1 768 ? 7.351 -4.466 23.690 1.00 91.94 768 ARG A CA 1
ATOM 6056 C C . ARG A 1 768 ? 6.055 -4.258 24.468 1.00 91.94 768 ARG A C 1
ATOM 6058 O O . ARG A 1 768 ? 5.222 -5.152 24.531 1.00 91.94 768 ARG A O 1
ATOM 6065 N N . ALA A 1 769 ? 5.934 -3.078 25.064 1.00 93.81 769 ALA A N 1
ATOM 6066 C CA . ALA A 1 769 ? 4.840 -2.708 25.947 1.00 93.81 769 ALA A CA 1
ATOM 6067 C C . ALA A 1 769 ? 4.413 -1.268 25.660 1.00 93.81 769 ALA A C 1
ATOM 6069 O O . ALA A 1 769 ? 5.257 -0.424 25.344 1.00 93.81 769 ALA A O 1
ATOM 6070 N N . ALA A 1 770 ? 3.126 -0.993 25.819 1.00 96.19 770 ALA A N 1
ATOM 6071 C CA . ALA A 1 770 ? 2.501 0.295 25.583 1.00 96.19 770 ALA A CA 1
ATOM 6072 C C . ALA A 1 770 ? 1.452 0.630 26.660 1.00 96.19 770 ALA A C 1
ATOM 6074 O O . ALA A 1 770 ? 1.099 -0.187 27.514 1.00 96.19 770 ALA A O 1
ATOM 6075 N N . GLY A 1 771 ? 0.948 1.863 26.604 1.00 97.12 771 GLY A N 1
ATOM 6076 C CA . GLY A 1 771 ? -0.058 2.383 27.524 1.00 97.12 771 GLY A CA 1
ATOM 6077 C C . GLY A 1 771 ? 0.497 2.990 28.817 1.00 97.12 771 GLY A C 1
ATOM 6078 O O . GLY A 1 771 ? 1.714 3.032 29.034 1.00 97.12 771 GLY A O 1
ATOM 6079 N N . PRO A 1 772 ? -0.399 3.513 29.673 1.00 97.88 772 PRO A N 1
ATOM 6080 C CA . PRO A 1 772 ? -0.059 4.067 30.977 1.00 97.88 772 PRO A CA 1
ATOM 6081 C C . PRO A 1 772 ? 0.713 3.076 31.850 1.00 97.88 772 PRO A C 1
ATOM 6083 O O . PRO A 1 772 ? 0.321 1.920 31.980 1.00 97.88 772 PRO A O 1
ATOM 6086 N N . ASN A 1 773 ? 1.785 3.544 32.489 1.00 96.81 773 ASN A N 1
ATOM 6087 C CA . ASN A 1 773 ? 2.585 2.728 33.407 1.00 96.81 773 ASN A CA 1
ATOM 6088 C C . ASN A 1 773 ? 2.797 3.368 34.787 1.00 96.81 773 ASN A C 1
ATOM 6090 O O . ASN A 1 773 ? 3.307 2.705 35.686 1.00 96.81 773 ASN A O 1
ATOM 6094 N N . ARG A 1 774 ? 2.425 4.640 34.965 1.00 97.75 774 ARG A N 1
ATOM 6095 C CA . ARG A 1 774 ? 2.453 5.320 36.265 1.00 97.75 774 ARG A CA 1
ATOM 6096 C C . ARG A 1 774 ? 1.397 6.411 36.318 1.00 97.75 774 ARG A C 1
ATOM 6098 O O . ARG A 1 774 ? 1.299 7.202 35.380 1.00 97.75 774 ARG A O 1
ATOM 6105 N N . VAL A 1 775 ? 0.656 6.490 37.420 1.00 98.00 775 VAL A N 1
ATOM 6106 C CA . VAL A 1 775 ? -0.388 7.506 37.627 1.00 98.00 775 VAL A CA 1
ATOM 6107 C C . VAL A 1 775 ? -0.232 8.119 39.009 1.00 98.00 775 VAL A C 1
ATOM 6109 O O . VAL A 1 775 ? -0.180 7.410 40.008 1.00 98.00 775 VAL A O 1
ATOM 6112 N N . MET A 1 776 ? -0.158 9.444 39.067 1.00 97.06 776 MET A N 1
ATOM 6113 C CA . MET A 1 776 ? -0.007 10.205 40.300 1.00 97.06 776 MET A CA 1
ATOM 6114 C C . MET A 1 776 ? -0.989 11.367 40.338 1.00 97.06 776 MET A C 1
ATOM 6116 O O . MET A 1 776 ? -1.249 12.002 39.316 1.00 97.06 776 MET A O 1
ATOM 6120 N N . ILE A 1 777 ? -1.478 11.690 41.531 1.00 94.56 777 ILE A N 1
ATOM 6121 C CA . ILE A 1 777 ? -2.219 12.925 41.785 1.00 94.56 777 ILE A CA 1
ATOM 6122 C C . ILE A 1 777 ? -1.484 13.695 42.873 1.00 94.56 777 ILE A C 1
ATOM 6124 O O . ILE A 1 777 ? -1.202 13.158 43.945 1.00 94.56 777 ILE A O 1
ATOM 6128 N N . GLN A 1 778 ? -1.163 14.949 42.577 1.00 90.12 778 GLN A N 1
ATOM 6129 C CA . GLN A 1 778 ? -0.492 15.855 43.494 1.00 90.12 778 GLN A CA 1
ATOM 6130 C C . GLN A 1 778 ? -1.447 16.964 43.932 1.00 90.12 778 GLN A C 1
ATOM 6132 O O . GLN A 1 778 ? -2.022 17.667 43.097 1.00 90.12 778 GLN A O 1
ATOM 6137 N N . ASP A 1 779 ? -1.580 17.134 45.242 1.00 82.31 779 ASP A N 1
ATOM 6138 C CA . ASP A 1 779 ? -2.184 18.309 45.864 1.00 82.31 779 ASP A CA 1
ATOM 6139 C C . ASP A 1 779 ? -1.100 19.163 46.557 1.00 82.31 779 ASP A C 1
ATOM 6141 O O . ASP A 1 779 ? 0.095 18.867 46.481 1.00 82.31 779 ASP A O 1
ATOM 6145 N N . ALA A 1 780 ? -1.493 20.269 47.196 1.00 74.25 780 ALA A N 1
ATOM 6146 C CA . ALA A 1 780 ? -0.552 21.189 47.843 1.00 74.25 780 ALA A CA 1
ATOM 6147 C C . ALA A 1 780 ? 0.208 20.574 49.040 1.00 74.25 780 ALA A C 1
ATOM 6149 O O . ALA A 1 780 ? 1.176 21.165 49.515 1.00 74.25 780 ALA A O 1
ATOM 6150 N N . GLN A 1 781 ? -0.237 19.425 49.555 1.00 72.69 781 GLN A N 1
ATOM 6151 C CA . GLN A 1 781 ? 0.212 18.834 50.820 1.00 72.69 781 GLN A CA 1
ATOM 6152 C C . GLN A 1 781 ? 0.769 17.411 50.646 1.00 72.69 781 GLN A C 1
ATOM 6154 O O . GLN A 1 781 ? 1.521 16.942 51.498 1.00 72.69 781 GLN A O 1
ATOM 6159 N N . SER A 1 782 ? 0.418 16.712 49.564 1.00 82.19 782 SER A N 1
ATOM 6160 C CA . SER A 1 782 ? 0.699 15.296 49.358 1.00 82.19 782 SER A CA 1
ATOM 6161 C C . SER A 1 782 ? 0.782 14.906 47.876 1.00 82.19 782 SER A C 1
ATOM 6163 O O . SER A 1 782 ? 0.102 15.453 47.007 1.00 82.19 782 SER A O 1
ATOM 6165 N N . LEU A 1 783 ? 1.631 13.915 47.593 1.00 89.31 783 LEU A N 1
ATOM 6166 C CA . LEU A 1 783 ? 1.710 13.221 46.309 1.00 89.31 783 LEU A CA 1
ATOM 6167 C C . LEU A 1 783 ? 1.191 11.798 46.513 1.00 89.31 783 LEU A C 1
ATOM 6169 O O . LEU A 1 783 ? 1.773 11.034 47.283 1.00 89.31 783 LEU A O 1
ATOM 6173 N N . LYS A 1 784 ? 0.107 11.442 45.826 1.00 92.44 784 LYS A N 1
ATOM 6174 C CA . LYS A 1 784 ? -0.509 10.113 45.895 1.00 92.44 784 LYS A CA 1
ATOM 6175 C C . LYS A 1 784 ? -0.194 9.335 44.624 1.00 92.44 784 LYS A C 1
ATOM 6177 O O . LYS A 1 784 ? -0.443 9.828 43.524 1.00 92.44 784 LYS A O 1
ATOM 6182 N N . ASP A 1 785 ? 0.348 8.132 44.782 1.00 95.31 785 ASP A N 1
ATOM 6183 C CA . ASP A 1 785 ? 0.647 7.212 43.681 1.00 95.31 785 ASP A CA 1
ATOM 6184 C C . ASP A 1 785 ? -0.479 6.175 43.557 1.00 95.31 785 ASP A C 1
ATOM 6186 O O . ASP A 1 785 ? -0.800 5.479 44.520 1.00 95.31 785 ASP A O 1
ATOM 6190 N N . PHE A 1 786 ? -1.087 6.095 42.374 1.00 96.75 786 PHE A N 1
ATOM 6191 C CA . PHE A 1 786 ? -2.203 5.202 42.050 1.00 96.75 786 PHE A CA 1
ATOM 6192 C C . PHE A 1 786 ? -1.779 4.037 41.142 1.00 96.75 786 PHE A C 1
ATOM 6194 O O . PHE A 1 786 ? -2.620 3.337 40.585 1.00 96.75 786 PHE A O 1
ATOM 6201 N N . THR A 1 787 ? -0.476 3.804 40.967 1.00 94.81 787 THR A N 1
ATOM 6202 C CA . THR A 1 787 ? 0.035 2.754 40.068 1.00 94.81 787 THR A CA 1
ATOM 6203 C C . THR A 1 787 ? -0.354 1.346 40.540 1.00 94.81 787 THR A C 1
ATOM 6205 O O . THR A 1 787 ? -0.793 0.528 39.732 1.00 94.81 787 THR A O 1
ATOM 6208 N N . ASN A 1 788 ? -0.267 1.092 41.850 1.00 96.75 788 ASN A N 1
ATOM 6209 C CA . ASN A 1 788 ? -0.712 -0.145 42.503 1.00 96.75 788 ASN A CA 1
ATOM 6210 C C . ASN A 1 788 ? -2.015 0.126 43.266 1.00 96.75 788 ASN A C 1
ATOM 6212 O O . ASN A 1 788 ? -2.020 0.257 44.490 1.00 96.75 788 ASN A O 1
ATOM 6216 N N . TYR A 1 789 ? -3.095 0.318 42.516 1.00 97.06 789 TYR A N 1
ATOM 6217 C CA . TYR A 1 789 ? -4.422 0.632 43.040 1.00 97.06 789 TYR A CA 1
ATOM 6218 C C . TYR A 1 789 ? -5.474 -0.266 42.388 1.00 97.06 789 TYR A C 1
ATOM 6220 O O . TYR A 1 789 ? -5.168 -0.973 41.434 1.00 97.06 789 TYR A O 1
ATOM 6228 N N . SER A 1 790 ? -6.712 -0.250 42.880 1.00 97.75 790 SER A N 1
ATOM 6229 C CA . SER A 1 790 ? -7.785 -1.019 42.247 1.00 97.75 790 SER A CA 1
ATOM 6230 C C . SER A 1 790 ? -8.242 -0.321 40.962 1.00 97.75 790 SER A C 1
ATOM 6232 O O . SER A 1 790 ? -8.763 0.796 40.998 1.00 97.75 790 SER A O 1
ATOM 6234 N N . TRP A 1 791 ? -8.005 -0.974 39.825 1.00 98.56 791 TRP A N 1
ATOM 6235 C CA . TRP A 1 791 ? -8.269 -0.480 38.476 1.00 98.56 791 TRP A CA 1
ATOM 6236 C C . TRP A 1 791 ? -9.319 -1.328 37.754 1.00 98.56 791 TRP A C 1
ATOM 6238 O O . TRP A 1 791 ? -9.365 -2.556 37.867 1.00 98.56 791 TRP A O 1
ATOM 6248 N N . GLY A 1 792 ? -10.160 -0.651 36.979 1.00 98.38 792 GLY A N 1
ATOM 6249 C CA . GLY A 1 792 ? -11.161 -1.223 36.094 1.00 98.38 792 GLY A CA 1
ATOM 6250 C C . GLY A 1 792 ? -10.802 -0.998 34.625 1.00 98.38 792 GLY A C 1
ATOM 6251 O O . GLY A 1 792 ? -10.329 0.086 34.273 1.00 98.38 792 GLY A O 1
ATOM 6252 N N . TYR A 1 793 ? -11.037 -1.993 33.763 1.00 98.44 793 TYR A N 1
ATOM 6253 C CA . TYR A 1 793 ? -10.663 -1.930 32.344 1.00 98.44 793 TYR A CA 1
ATOM 6254 C C . TYR A 1 793 ? -11.787 -2.319 31.388 1.00 98.44 793 TYR A C 1
ATOM 6256 O O . TYR A 1 793 ? -12.559 -3.252 31.638 1.00 98.44 793 TYR A O 1
ATOM 6264 N N . GLN A 1 794 ? -11.814 -1.639 30.240 1.00 97.69 794 GLN A N 1
ATOM 6265 C CA . GLN A 1 794 ? -12.665 -1.974 29.100 1.00 97.69 794 GLN A CA 1
ATOM 6266 C C . GLN A 1 794 ? -11.858 -1.906 27.799 1.00 97.69 794 GLN A C 1
ATOM 6268 O O . GLN A 1 794 ? -11.360 -0.845 27.424 1.00 97.69 794 GLN A O 1
ATOM 6273 N N . VAL A 1 795 ? -11.767 -3.042 27.103 1.00 98.06 795 VAL A N 1
ATOM 6274 C CA . VAL A 1 795 ? -11.161 -3.134 25.769 1.00 98.06 795 VAL A CA 1
ATOM 6275 C C . VAL A 1 795 ? -12.134 -2.580 24.729 1.00 98.06 795 VAL A C 1
ATOM 6277 O O . VAL A 1 795 ? -13.270 -3.052 24.623 1.00 98.06 795 VAL A O 1
ATOM 6280 N N . GLY A 1 796 ? -11.664 -1.615 23.944 1.00 97.50 796 GLY A N 1
ATOM 6281 C CA . GLY A 1 796 ? -12.402 -0.986 22.859 1.00 97.50 796 GLY A CA 1
ATOM 6282 C C . GLY A 1 796 ? -13.504 -0.019 23.289 1.00 97.50 796 GLY A C 1
ATOM 6283 O O . GLY A 1 796 ? -13.781 0.217 24.472 1.00 97.50 796 GLY A O 1
ATOM 6284 N N . LEU A 1 797 ? -14.143 0.550 22.272 1.00 97.56 797 LEU A N 1
ATOM 6285 C CA . LEU A 1 797 ? -15.264 1.478 22.412 1.00 97.56 797 LEU A CA 1
ATOM 6286 C C . LEU A 1 797 ? -16.615 0.751 22.278 1.00 97.56 797 LEU A C 1
ATOM 6288 O O . LEU A 1 797 ? -16.718 -0.297 21.632 1.00 97.56 797 LEU A O 1
ATOM 6292 N N . VAL A 1 798 ? -17.689 1.314 22.840 1.00 96.62 798 VAL A N 1
ATOM 6293 C CA . VAL A 1 798 ? -19.051 0.769 22.694 1.00 96.62 798 VAL A CA 1
ATOM 6294 C C . VAL A 1 798 ? -19.462 0.774 21.224 1.00 96.62 798 VAL A C 1
ATOM 6296 O O . VAL A 1 798 ? -20.007 -0.225 20.745 1.00 96.62 798 VAL A O 1
ATOM 6299 N N . GLY A 1 799 ? -19.144 1.838 20.478 1.00 97.06 799 GLY A N 1
ATOM 6300 C CA . GLY A 1 799 ? -19.408 1.898 19.038 1.00 97.06 799 GLY A CA 1
ATOM 6301 C C . GLY A 1 799 ? -18.709 0.790 18.239 1.00 97.06 799 GLY A C 1
ATOM 6302 O O . GLY A 1 799 ? -19.319 0.202 17.338 1.00 97.06 799 GLY A O 1
ATOM 6303 N N . GLU A 1 800 ? -17.478 0.418 18.616 1.00 97.06 800 GLU A N 1
ATOM 6304 C CA . GLU A 1 800 ? -16.760 -0.710 18.009 1.00 97.06 800 GLU A CA 1
ATOM 6305 C C . GLU A 1 800 ? -17.427 -2.047 18.342 1.00 97.06 800 GLU A C 1
ATOM 6307 O O . GLU A 1 800 ? -17.700 -2.844 17.442 1.00 97.06 800 GLU A O 1
ATOM 6312 N N . LYS A 1 801 ? -17.749 -2.276 19.623 1.00 95.69 801 LYS A N 1
ATOM 6313 C CA . LYS A 1 801 ? -18.390 -3.509 20.109 1.00 95.69 801 LYS A CA 1
ATOM 6314 C C . LYS A 1 801 ? -19.755 -3.746 19.463 1.00 95.69 801 LYS A C 1
ATOM 6316 O O . LYS A 1 801 ? -20.119 -4.881 19.156 1.00 95.69 801 LYS A O 1
ATOM 6321 N N . LEU A 1 802 ? -20.518 -2.679 19.241 1.00 96.88 802 LEU A N 1
ATOM 6322 C CA . LEU A 1 802 ? -21.814 -2.735 18.564 1.00 96.88 802 LEU A CA 1
ATOM 6323 C C . LEU A 1 802 ? -21.689 -2.772 17.034 1.00 96.88 802 LEU A C 1
ATOM 6325 O O . LEU A 1 802 ? -22.674 -3.111 16.364 1.00 96.88 802 LEU A O 1
ATOM 6329 N N . GLN A 1 803 ? -20.488 -2.508 16.507 1.00 96.81 803 GLN A N 1
ATOM 6330 C CA . GLN A 1 803 ? -20.149 -2.415 15.087 1.00 96.81 803 GLN A CA 1
ATOM 6331 C C . GLN A 1 803 ? -21.001 -1.376 14.356 1.00 96.81 803 GLN A C 1
ATOM 6333 O O . GLN A 1 803 ? -21.549 -1.645 13.282 1.00 96.81 803 GLN A O 1
ATOM 6338 N N . ILE A 1 804 ? -21.159 -0.187 14.946 1.00 97.44 804 ILE A N 1
ATOM 6339 C CA . ILE A 1 804 ? -22.100 0.834 14.450 1.00 97.44 804 ILE A CA 1
ATOM 6340 C C . ILE A 1 804 ? -21.733 1.409 13.074 1.00 97.44 804 ILE A C 1
ATOM 6342 O O . ILE A 1 804 ? -22.564 2.048 12.432 1.00 97.44 804 ILE A O 1
ATOM 6346 N N . TYR A 1 805 ? -20.517 1.119 12.606 1.00 95.75 805 TYR A N 1
ATOM 6347 C CA . TYR A 1 805 ? -20.025 1.367 11.251 1.00 95.75 805 TYR A CA 1
ATOM 6348 C C . TYR A 1 805 ? -20.606 0.423 10.178 1.00 95.75 805 TYR A C 1
ATOM 6350 O O . TYR A 1 805 ? -20.351 0.607 8.989 1.00 95.75 805 TYR A O 1
ATOM 6358 N N . THR A 1 806 ? -21.391 -0.586 10.566 1.00 94.38 806 THR A N 1
ATOM 6359 C CA . THR A 1 806 ? -22.137 -1.472 9.655 1.00 94.38 806 THR A CA 1
ATOM 6360 C C . THR A 1 806 ? -23.622 -1.108 9.628 1.00 94.38 806 THR A C 1
ATOM 6362 O O . THR A 1 806 ? -24.151 -0.629 10.628 1.00 94.38 806 THR A O 1
ATOM 6365 N N . ASP A 1 807 ? -24.337 -1.424 8.542 1.00 89.00 807 ASP A N 1
ATOM 6366 C CA . ASP A 1 807 ? -25.792 -1.194 8.452 1.00 89.00 807 ASP A CA 1
ATOM 6367 C C . ASP A 1 807 ? -26.558 -1.848 9.621 1.00 89.00 807 ASP A C 1
ATOM 6369 O O . ASP A 1 807 ? -27.480 -1.267 10.191 1.00 89.00 807 ASP A O 1
ATOM 6373 N N . GLN A 1 808 ? -26.157 -3.061 10.019 1.00 92.06 808 GLN A N 1
ATOM 6374 C CA . GLN A 1 808 ? -26.797 -3.797 11.113 1.00 92.06 808 GLN A CA 1
ATOM 6375 C C . GLN A 1 808 ? -26.469 -3.204 12.485 1.00 92.06 808 GLN A C 1
ATOM 6377 O O . GLN A 1 808 ? -27.359 -3.072 13.324 1.00 92.06 808 GLN A O 1
ATOM 6382 N N . GLY A 1 809 ? -25.202 -2.864 12.733 1.00 93.50 809 GLY A N 1
ATOM 6383 C CA . GLY A 1 809 ? -24.775 -2.286 14.002 1.00 93.50 809 GLY A CA 1
ATOM 6384 C C . GLY A 1 809 ? -25.273 -0.859 14.193 1.00 93.50 809 GLY A C 1
ATOM 6385 O O . GLY A 1 809 ? -25.638 -0.492 15.306 1.00 93.50 809 GLY A O 1
ATOM 6386 N N . SER A 1 810 ? -25.375 -0.075 13.116 1.00 93.19 810 SER A N 1
ATOM 6387 C CA . SER A 1 810 ? -25.866 1.305 13.163 1.00 93.19 810 SER A CA 1
ATOM 6388 C C . SER A 1 810 ? -27.285 1.391 13.733 1.00 93.19 810 SER A C 1
ATOM 6390 O O . SER A 1 810 ? -27.601 2.344 14.438 1.00 93.19 810 SER A O 1
ATOM 6392 N N . ASN A 1 811 ? -28.119 0.370 13.510 1.00 92.69 811 ASN A N 1
ATOM 6393 C CA . ASN A 1 811 ? -29.486 0.298 14.041 1.00 92.69 811 ASN A CA 1
ATOM 6394 C C . ASN A 1 811 ? -29.566 -0.089 15.530 1.00 92.69 811 ASN A C 1
ATOM 6396 O O . ASN A 1 811 ? -30.655 -0.078 16.099 1.00 92.69 811 ASN A O 1
ATOM 6400 N N . LYS A 1 812 ? -28.446 -0.458 16.169 1.00 96.00 812 LYS A N 1
ATOM 6401 C CA . LYS A 1 812 ? -28.411 -0.845 17.591 1.00 96.00 812 LYS A CA 1
ATOM 6402 C C . LYS A 1 812 ? -28.318 0.349 18.540 1.00 96.00 812 LYS A C 1
ATOM 6404 O O . LYS A 1 812 ? -28.503 0.168 19.739 1.00 96.00 812 LYS A O 1
ATOM 6409 N N . VAL A 1 813 ? -28.013 1.540 18.027 1.00 95.94 813 VAL A N 1
ATOM 6410 C CA . VAL A 1 813 ? -27.871 2.763 18.824 1.00 95.94 813 VAL A CA 1
ATOM 6411 C C . VAL A 1 813 ? -28.868 3.821 18.374 1.00 95.94 813 VAL A C 1
ATOM 6413 O O . VAL A 1 813 ? -29.289 3.856 17.216 1.00 95.94 813 VAL A O 1
ATOM 6416 N N . GLN A 1 814 ? -29.244 4.692 19.304 1.00 95.94 814 GLN A N 1
ATOM 6417 C CA . GLN A 1 814 ? -30.056 5.864 19.003 1.00 95.94 814 GLN A CA 1
ATOM 6418 C C . GLN A 1 814 ? -29.134 6.995 18.562 1.00 95.94 814 GLN A C 1
ATOM 6420 O O . GLN A 1 814 ? -28.343 7.505 19.352 1.00 95.94 814 GLN A O 1
ATOM 6425 N N . TRP A 1 815 ? -29.223 7.354 17.284 1.00 96.44 815 TRP A N 1
ATOM 6426 C CA . TRP A 1 815 ? -28.449 8.447 16.711 1.00 96.44 815 TRP A CA 1
ATOM 6427 C C . TRP A 1 815 ? -29.163 9.777 16.932 1.00 96.44 815 TRP A C 1
ATOM 6429 O O . TRP A 1 815 ? -30.341 9.921 16.595 1.00 96.44 815 TRP A O 1
ATOM 6439 N N . SER A 1 816 ? -28.430 10.761 17.435 1.00 95.44 816 SER A N 1
ATOM 6440 C CA . SER A 1 816 ? -28.903 12.135 17.563 1.00 95.44 816 SER A CA 1
ATOM 6441 C C . SER A 1 816 ? -28.672 12.896 16.261 1.00 95.44 816 SER A C 1
ATOM 6443 O O . SER A 1 816 ? -27.811 12.540 15.456 1.00 95.44 816 SER A O 1
ATOM 6445 N N . LYS A 1 817 ? -29.443 13.962 16.036 1.00 93.81 817 LYS A N 1
ATOM 6446 C CA . LYS A 1 817 ? -29.114 14.917 14.970 1.00 93.81 817 LYS A CA 1
ATOM 6447 C C . LYS A 1 817 ? -27.786 15.589 15.295 1.00 93.81 817 LYS A C 1
ATOM 6449 O O . LYS A 1 817 ? -27.519 15.854 16.466 1.00 93.81 817 LYS A O 1
ATOM 6454 N N . PHE A 1 818 ? -27.001 15.876 14.263 1.00 93.25 818 PHE A N 1
ATOM 6455 C CA . PHE A 1 818 ? -25.791 16.666 14.418 1.00 93.25 818 PHE A CA 1
ATOM 6456 C C . PHE A 1 818 ? -26.106 18.005 15.097 1.00 93.25 818 PHE A C 1
ATOM 6458 O O . PHE A 1 818 ? -27.050 18.701 14.711 1.00 93.25 818 PHE A O 1
ATOM 6465 N N . SER A 1 819 ? -25.336 18.333 16.133 1.00 83.88 819 SER A N 1
ATOM 6466 C CA . SER A 1 819 ? -25.534 19.537 16.940 1.00 83.88 819 SER A CA 1
ATOM 6467 C C . SER A 1 819 ? -24.471 20.591 16.633 1.00 83.88 819 SER A C 1
ATOM 6469 O O . SER A 1 819 ? -24.770 21.639 16.060 1.00 83.88 819 SER A O 1
ATOM 6471 N N . ASN A 1 820 ? -23.221 20.303 16.984 1.00 78.31 820 ASN A N 1
ATOM 6472 C CA . ASN A 1 820 ? -22.052 21.114 16.685 1.00 78.31 820 ASN A CA 1
ATOM 6473 C C . ASN A 1 820 ? -20.811 20.235 16.457 1.00 78.31 820 ASN A C 1
ATOM 6475 O O . ASN A 1 820 ? -20.668 19.155 17.028 1.00 78.31 820 ASN A O 1
ATOM 6479 N N . GLY A 1 821 ? -19.895 20.715 15.613 1.00 74.50 821 GLY A N 1
ATOM 6480 C CA . GLY A 1 821 ? -18.603 20.063 15.405 1.00 74.50 821 GLY A CA 1
ATOM 6481 C C . GLY A 1 821 ? -17.675 20.233 16.613 1.00 74.50 821 GLY A C 1
ATOM 6482 O O . GLY A 1 821 ? -17.876 21.109 17.455 1.00 74.50 821 GLY A O 1
ATOM 6483 N N . GLY A 1 822 ? -16.627 19.411 16.676 1.00 76.06 822 GLY A N 1
ATOM 6484 C CA . GLY A 1 822 ? -15.536 19.572 17.644 1.00 76.06 822 GLY A CA 1
ATOM 6485 C C . GLY A 1 822 ? -15.661 18.788 18.953 1.00 76.06 822 GLY A C 1
ATOM 6486 O O . GLY A 1 822 ? -14.746 18.860 19.769 1.00 76.06 822 GLY A O 1
ATOM 6487 N N . ASN A 1 823 ? -16.726 18.009 19.159 1.00 83.56 823 ASN A N 1
ATOM 6488 C CA . ASN A 1 823 ? -16.807 17.113 20.317 1.00 83.56 823 ASN A CA 1
ATOM 6489 C C . ASN A 1 823 ? -15.822 15.930 20.152 1.00 83.56 823 ASN A C 1
ATOM 6491 O O . ASN A 1 823 ? -15.830 15.298 19.090 1.00 83.56 823 ASN A O 1
ATOM 6495 N N . PRO A 1 824 ? -14.983 15.615 21.159 1.00 89.25 824 PRO A N 1
ATOM 6496 C CA . PRO A 1 824 ? -14.141 14.419 21.147 1.00 89.25 824 PRO A CA 1
ATOM 6497 C C . PRO A 1 824 ? -14.984 13.151 21.343 1.00 89.25 824 PRO A C 1
ATOM 6499 O O . PRO A 1 824 ? -16.138 13.226 21.771 1.00 89.25 824 PRO A O 1
ATOM 6502 N N . LEU A 1 825 ? -14.400 11.990 21.039 1.00 94.50 825 LEU A N 1
ATOM 6503 C CA . LEU A 1 825 ? -15.024 10.662 21.163 1.00 94.50 825 LEU A CA 1
ATOM 6504 C C . LEU A 1 825 ? -16.467 10.607 20.635 1.00 94.50 825 LEU A C 1
ATOM 6506 O O . LEU A 1 825 ? -17.407 10.204 21.322 1.00 94.50 825 LEU A O 1
ATOM 6510 N N . THR A 1 826 ? -16.647 11.056 19.398 1.00 96.19 826 THR A N 1
ATOM 6511 C CA . THR A 1 826 ? -17.956 11.129 18.749 1.00 96.19 826 THR A CA 1
ATOM 6512 C C . THR A 1 826 ? -17.947 10.329 17.459 1.00 96.19 826 THR A C 1
ATOM 6514 O O . THR A 1 826 ? -17.046 10.454 16.634 1.00 96.19 826 THR A O 1
ATOM 6517 N N . TRP A 1 827 ? -18.978 9.518 17.265 1.00 97.94 827 TRP A N 1
ATOM 6518 C CA . TRP A 1 827 ? -19.234 8.842 16.007 1.00 97.94 827 TRP A CA 1
ATOM 6519 C C . TRP A 1 827 ? -20.151 9.699 15.150 1.00 97.94 827 TRP A C 1
ATOM 6521 O O . TRP A 1 827 ? -21.206 10.129 15.614 1.00 97.94 827 TRP A O 1
ATOM 6531 N N . TYR A 1 828 ? -19.786 9.892 13.890 1.00 97.94 828 TYR A N 1
ATOM 6532 C CA . TYR A 1 828 ? -20.612 10.556 12.892 1.00 97.94 828 TYR A CA 1
ATOM 6533 C C . TYR A 1 828 ? -21.015 9.563 11.813 1.00 97.94 828 TYR A C 1
ATOM 6535 O O . TYR A 1 828 ? -20.211 8.721 11.410 1.00 97.94 828 TYR A O 1
ATOM 6543 N N . LYS A 1 829 ? -22.238 9.683 11.297 1.00 96.94 829 LYS A N 1
ATOM 6544 C CA . LYS A 1 829 ? -22.644 8.967 10.087 1.00 96.94 829 LYS A CA 1
ATOM 6545 C C . LYS A 1 829 ? -23.425 9.838 9.118 1.00 96.94 829 LYS A C 1
ATOM 6547 O O . LYS A 1 829 ? -24.134 10.757 9.529 1.00 96.94 829 LYS A O 1
ATOM 6552 N N . ILE A 1 830 ? -23.333 9.472 7.846 1.00 97.12 830 ILE A N 1
ATOM 6553 C CA . ILE A 1 830 ? -24.074 10.071 6.737 1.00 97.12 830 ILE A CA 1
ATOM 6554 C C . ILE A 1 830 ? -24.265 9.039 5.618 1.00 97.12 830 ILE A C 1
ATOM 6556 O O . ILE A 1 830 ? -23.474 8.103 5.471 1.00 97.12 830 ILE A O 1
ATOM 6560 N N . LEU A 1 831 ? -25.318 9.209 4.818 1.00 95.69 831 LEU A N 1
ATOM 6561 C CA . LEU A 1 831 ? -25.482 8.494 3.555 1.00 95.69 831 LEU A CA 1
ATOM 6562 C C . LEU A 1 831 ? -24.976 9.357 2.401 1.00 95.69 831 LEU A C 1
ATOM 6564 O O . LEU A 1 831 ? -25.347 10.523 2.283 1.00 95.69 831 LEU A O 1
ATOM 6568 N N . VAL A 1 832 ? -24.143 8.778 1.542 1.00 94.25 832 VAL A N 1
ATOM 6569 C CA . VAL A 1 832 ? -23.505 9.499 0.441 1.00 94.25 832 VAL A CA 1
ATOM 6570 C C . VAL A 1 832 ? -23.526 8.694 -0.855 1.00 94.25 832 VAL A C 1
ATOM 6572 O O . VAL A 1 832 ? -23.350 7.474 -0.869 1.00 94.25 832 VAL A O 1
ATOM 6575 N N . ASP A 1 833 ? -23.732 9.378 -1.972 1.00 92.31 833 ASP A N 1
ATOM 6576 C CA . ASP A 1 833 ? -23.684 8.763 -3.296 1.00 92.31 833 ASP A CA 1
ATOM 6577 C C . ASP A 1 833 ? -22.253 8.742 -3.843 1.00 92.31 833 ASP A C 1
ATOM 6579 O O . ASP A 1 833 ? -21.414 9.574 -3.488 1.00 92.31 833 ASP A O 1
ATOM 6583 N N . SER A 1 834 ? -21.952 7.767 -4.701 1.00 90.88 834 SER A N 1
ATOM 6584 C CA . SER A 1 834 ? -20.626 7.674 -5.311 1.00 90.88 834 SER A CA 1
ATOM 6585 C C . SER A 1 834 ? -20.407 8.841 -6.281 1.00 90.88 834 SER A C 1
ATOM 6587 O O . SER A 1 834 ? -21.304 9.140 -7.074 1.00 90.88 834 SER A O 1
ATOM 6589 N N . PRO A 1 835 ? -19.222 9.484 -6.289 1.00 91.44 835 PRO A N 1
ATOM 6590 C CA . PRO A 1 835 ? -18.860 10.415 -7.353 1.00 91.44 835 PRO A CA 1
ATOM 6591 C C . PRO A 1 835 ? -19.014 9.754 -8.733 1.00 91.44 835 PRO A C 1
ATOM 6593 O O . PRO A 1 835 ? -18.712 8.571 -8.867 1.00 91.44 835 PRO A O 1
ATOM 6596 N N . PRO A 1 836 ? -19.429 10.461 -9.792 1.00 84.56 836 PRO A N 1
ATOM 6597 C CA . PRO A 1 836 ? -19.565 9.848 -11.111 1.00 84.56 836 PRO A CA 1
ATOM 6598 C C . PRO A 1 836 ? -18.211 9.400 -11.702 1.00 84.56 836 PRO A C 1
ATOM 6600 O O . PRO A 1 836 ? -17.140 9.873 -11.305 1.00 84.56 836 PRO A O 1
ATOM 6603 N N . GLY A 1 837 ? -18.272 8.503 -12.692 1.00 82.38 837 GLY A N 1
ATOM 6604 C CA . GLY A 1 837 ? -17.124 8.031 -13.476 1.00 82.38 837 GLY A CA 1
ATOM 6605 C C . GLY A 1 837 ? -16.232 6.999 -12.777 1.00 82.38 837 GLY A C 1
ATOM 6606 O O . GLY A 1 837 ? -16.505 6.563 -11.664 1.00 82.38 837 GLY A O 1
ATOM 6607 N N . ASP A 1 838 ? -15.129 6.643 -13.442 1.00 80.56 838 ASP A N 1
ATOM 6608 C CA . ASP A 1 838 ? -14.256 5.523 -13.042 1.00 80.56 838 ASP A CA 1
ATOM 6609 C C . ASP A 1 838 ? -12.915 5.965 -12.432 1.00 80.56 838 ASP A C 1
ATOM 6611 O O . ASP A 1 838 ? -12.051 5.146 -12.118 1.00 80.56 838 ASP A O 1
ATOM 6615 N N . VAL A 1 839 ? -12.707 7.276 -12.279 1.00 86.75 839 VAL A N 1
ATOM 6616 C CA . VAL A 1 839 ? -11.479 7.823 -11.678 1.00 86.75 839 VAL A CA 1
ATOM 6617 C C . VAL A 1 839 ? -11.395 7.458 -10.191 1.00 86.75 839 VAL A C 1
ATOM 6619 O O . VAL A 1 839 ? -12.445 7.349 -9.555 1.00 86.75 839 VAL A O 1
ATOM 6622 N N . PRO A 1 840 ? -10.199 7.285 -9.598 1.00 91.56 840 PRO A N 1
ATOM 6623 C CA . PRO A 1 840 ? -10.084 6.971 -8.174 1.00 91.56 840 PRO A CA 1
ATOM 6624 C C . PRO A 1 840 ? -10.744 8.032 -7.279 1.00 91.56 840 PRO A C 1
ATOM 6626 O O . PRO A 1 840 ? -10.888 9.193 -7.673 1.00 91.56 840 PRO A O 1
ATOM 6629 N N . VAL A 1 841 ? -11.149 7.625 -6.076 1.00 94.31 841 VAL A N 1
ATOM 6630 C CA . VAL A 1 841 ? -11.848 8.473 -5.098 1.00 94.31 841 VAL A CA 1
ATOM 6631 C C . VAL A 1 841 ? -11.036 8.526 -3.814 1.00 94.31 841 VAL A C 1
ATOM 6633 O O . VAL A 1 841 ? -10.424 7.537 -3.415 1.00 94.31 841 VAL A O 1
ATOM 6636 N N . ALA A 1 842 ? -11.040 9.680 -3.161 1.00 96.69 842 ALA A N 1
ATOM 6637 C CA . ALA A 1 842 ? -10.457 9.862 -1.845 1.00 96.69 842 ALA A CA 1
ATOM 6638 C C . ALA A 1 842 ? -11.434 10.596 -0.929 1.00 96.69 842 ALA A C 1
ATOM 6640 O O . ALA A 1 842 ? -12.151 11.500 -1.356 1.00 96.69 842 ALA A O 1
ATOM 6641 N N . LEU A 1 843 ? -11.425 10.235 0.345 1.00 97.75 843 LEU A N 1
ATOM 6642 C CA . LEU A 1 843 ? -12.105 10.961 1.399 1.00 97.75 843 LEU A CA 1
ATOM 6643 C C . LEU A 1 843 ? -11.170 12.048 1.928 1.00 97.75 843 LEU A C 1
ATOM 6645 O O . LEU A 1 843 ? -10.069 11.760 2.399 1.00 97.75 843 LEU A O 1
ATOM 6649 N N . ASN A 1 844 ? -11.595 13.299 1.825 1.00 97.62 844 ASN A N 1
ATOM 6650 C CA . ASN A 1 844 ? -10.894 14.446 2.373 1.00 97.62 844 ASN A CA 1
ATOM 6651 C C . ASN A 1 844 ? -11.366 14.685 3.806 1.00 97.62 844 ASN A C 1
ATOM 6653 O O . ASN A 1 844 ? -12.501 15.104 4.033 1.00 97.62 844 ASN A O 1
ATOM 6657 N N . LEU A 1 845 ? -10.479 14.411 4.757 1.00 97.19 845 LEU A N 1
ATOM 6658 C CA . LEU A 1 845 ? -10.712 14.540 6.192 1.00 97.19 845 LEU A CA 1
ATOM 6659 C C . LEU A 1 845 ? -9.921 15.706 6.792 1.00 97.19 845 LEU A C 1
ATOM 6661 O O . LEU A 1 845 ? -9.711 15.737 7.995 1.00 97.19 845 LEU A O 1
ATOM 6665 N N . GLY A 1 846 ? -9.461 16.675 5.993 1.00 95.44 846 GLY A N 1
ATOM 6666 C CA . GLY A 1 846 ? -8.600 17.764 6.476 1.00 95.44 846 GLY A CA 1
ATOM 6667 C C . GLY A 1 846 ? -9.185 18.613 7.618 1.00 95.44 846 GLY A C 1
ATOM 6668 O O . GLY A 1 846 ? -8.422 19.243 8.345 1.00 95.44 846 GLY A O 1
ATOM 6669 N N . SER A 1 847 ? -10.509 18.613 7.793 1.00 94.56 847 SER A N 1
ATOM 6670 C CA . SER A 1 847 ? -11.226 19.288 8.885 1.00 94.56 847 SER A CA 1
ATOM 6671 C C . SER A 1 847 ? -11.392 18.451 10.158 1.00 94.56 847 SER A C 1
ATOM 6673 O O . SER A 1 847 ? -11.926 18.946 11.152 1.00 94.56 847 SER A O 1
ATOM 6675 N N . MET A 1 848 ? -10.977 17.185 10.129 1.00 96.38 848 MET A N 1
ATOM 6676 C CA . MET A 1 848 ? -11.143 16.240 11.231 1.00 96.38 848 MET A CA 1
ATOM 6677 C C . MET A 1 848 ? -9.929 16.241 12.173 1.00 96.38 848 MET A C 1
ATOM 6679 O O . MET A 1 848 ? -8.917 16.899 11.921 1.00 96.38 848 MET A O 1
ATOM 6683 N N . GLY A 1 849 ? -10.025 15.517 13.288 1.00 95.50 849 GLY A N 1
ATOM 6684 C CA . GLY A 1 849 ? -8.990 15.446 14.316 1.00 95.50 849 GLY A CA 1
ATOM 6685 C C . GLY A 1 849 ? -8.112 14.204 14.176 1.00 95.50 849 GLY A C 1
ATOM 6686 O O . GLY A 1 849 ? -7.017 14.259 13.599 1.00 95.50 849 GLY A O 1
ATOM 6687 N N . LYS A 1 850 ? -8.577 13.099 14.758 1.00 97.00 850 LYS A N 1
ATOM 6688 C CA . LYS A 1 850 ? -7.972 11.756 14.715 1.00 97.00 850 LYS A CA 1
ATOM 6689 C C . LYS A 1 850 ? -9.086 10.718 14.785 1.00 97.00 850 LYS A C 1
ATOM 6691 O O . LYS A 1 850 ? -10.074 10.964 15.461 1.00 97.00 850 LYS A O 1
ATOM 6696 N N . GLY A 1 851 ? -8.908 9.560 14.167 1.00 97.06 851 GLY A N 1
ATOM 6697 C CA . GLY A 1 851 ? -9.771 8.413 14.412 1.00 97.06 851 GLY A CA 1
ATOM 6698 C C . GLY A 1 851 ? -9.726 7.400 13.284 1.00 97.06 851 GLY A C 1
ATOM 6699 O O . GLY A 1 851 ? -8.652 7.131 12.751 1.00 97.06 851 GLY A O 1
ATOM 6700 N N . GLU A 1 852 ? -10.871 6.833 12.918 1.00 97.62 852 GLU A N 1
ATOM 6701 C CA . GLU A 1 852 ? -10.988 5.818 11.866 1.00 97.62 852 GLU A CA 1
ATOM 6702 C C . GLU A 1 852 ? -12.250 6.062 11.025 1.00 97.62 852 GLU A C 1
ATOM 6704 O O . GLU A 1 852 ? -13.250 6.602 11.505 1.00 97.62 852 GLU A O 1
ATOM 6709 N N . ALA A 1 853 ? -12.180 5.720 9.738 1.00 98.31 853 ALA A N 1
ATOM 6710 C CA . ALA A 1 853 ? -13.269 5.912 8.789 1.00 98.31 853 ALA A CA 1
ATOM 6711 C C . ALA A 1 853 ? -13.701 4.583 8.161 1.00 98.31 853 ALA A C 1
ATOM 6713 O O . ALA A 1 853 ? -12.866 3.742 7.825 1.00 98.31 853 ALA A O 1
ATOM 6714 N N . TRP A 1 854 ? -15.003 4.431 7.922 1.00 98.44 854 TRP A N 1
ATOM 6715 C CA . TRP A 1 854 ? -15.591 3.271 7.256 1.00 98.44 854 TRP A CA 1
ATOM 6716 C C . TRP A 1 854 ? -16.554 3.693 6.156 1.00 98.44 854 TRP A C 1
ATOM 6718 O O . TRP A 1 854 ? -17.339 4.622 6.328 1.00 98.44 854 TRP A O 1
ATOM 6728 N N . ILE A 1 855 ? -16.553 2.945 5.054 1.00 96.38 855 ILE A N 1
ATOM 6729 C CA . ILE A 1 855 ? -17.584 3.027 4.018 1.00 96.38 855 ILE A CA 1
ATOM 6730 C C . ILE A 1 855 ? -18.217 1.654 3.841 1.00 96.38 855 ILE A C 1
ATOM 6732 O O . ILE A 1 855 ? -17.528 0.672 3.574 1.00 96.38 855 ILE A O 1
ATOM 6736 N N . ASN A 1 856 ? -19.542 1.579 3.983 1.00 94.31 856 ASN A N 1
ATOM 6737 C CA . ASN A 1 856 ? -20.318 0.341 3.868 1.00 94.31 856 ASN A CA 1
ATOM 6738 C C . ASN A 1 856 ? -19.772 -0.792 4.762 1.00 94.31 856 ASN A C 1
ATOM 6740 O O . ASN A 1 856 ? -19.702 -1.950 4.350 1.00 94.31 856 ASN A O 1
ATOM 6744 N N . GLY A 1 857 ? -19.332 -0.449 5.977 1.00 93.00 857 GLY A N 1
ATOM 6745 C CA . GLY A 1 857 ? -18.707 -1.381 6.919 1.00 93.00 857 GLY A CA 1
ATOM 6746 C C . GLY A 1 857 ? -17.262 -1.782 6.598 1.00 93.00 857 GLY A C 1
ATOM 6747 O O . GLY A 1 857 ? -16.649 -2.477 7.403 1.00 93.00 857 GLY A O 1
ATOM 6748 N N . GLN A 1 858 ? -16.692 -1.348 5.469 1.00 90.19 858 GLN A N 1
ATOM 6749 C CA . GLN A 1 858 ? -15.280 -1.557 5.140 1.00 90.19 858 GLN A CA 1
ATOM 6750 C C . GLN A 1 858 ? -14.442 -0.431 5.738 1.00 90.19 858 GLN A C 1
ATOM 6752 O O . GLN A 1 858 ? -14.708 0.740 5.467 1.00 90.19 858 GLN A O 1
ATOM 6757 N N . SER A 1 859 ? -13.426 -0.773 6.531 1.00 93.94 859 SER A N 1
ATOM 6758 C CA . SER A 1 859 ? -12.529 0.240 7.091 1.00 93.94 859 SER A CA 1
ATOM 6759 C C . SER A 1 859 ? -11.608 0.812 6.014 1.00 93.94 859 SER A C 1
ATOM 6761 O O . SER A 1 859 ? -10.893 0.077 5.327 1.00 93.94 859 SER A O 1
ATOM 6763 N N . ILE A 1 860 ? -11.617 2.137 5.898 1.00 96.12 860 ILE A N 1
ATOM 6764 C CA . ILE A 1 860 ? -10.685 2.922 5.085 1.00 96.12 860 ILE A CA 1
ATOM 6765 C C . ILE A 1 860 ? -9.329 3.045 5.796 1.00 96.12 860 ILE A C 1
ATOM 6767 O O . ILE A 1 860 ? -8.297 3.160 5.140 1.00 96.12 860 ILE A O 1
ATOM 6771 N N . GLY A 1 861 ? -9.324 2.926 7.124 1.00 95.62 861 GLY A N 1
ATOM 6772 C CA . GLY A 1 861 ? -8.148 3.003 7.978 1.00 95.62 861 GLY A CA 1
ATOM 6773 C C . GLY A 1 861 ? -8.131 4.244 8.864 1.00 95.62 861 GLY A C 1
ATOM 6774 O O . GLY A 1 861 ? -9.062 5.057 8.871 1.00 95.62 861 GLY A O 1
ATOM 6775 N N . ARG A 1 862 ? -7.056 4.364 9.645 1.00 97.56 862 ARG A N 1
ATOM 6776 C CA . ARG A 1 862 ? -6.877 5.448 10.615 1.00 97.56 862 ARG A CA 1
ATOM 6777 C C . ARG A 1 862 ? -6.697 6.789 9.906 1.00 97.56 862 ARG A C 1
ATOM 6779 O O . ARG A 1 862 ? -6.005 6.868 8.893 1.00 97.56 862 ARG A O 1
ATOM 6786 N N . TYR A 1 863 ? -7.244 7.859 10.460 1.00 97.44 863 TYR A N 1
ATOM 6787 C CA . TYR A 1 863 ? -6.971 9.218 10.016 1.00 97.44 863 TYR A CA 1
ATOM 6788 C C . TYR A 1 863 ? -6.361 10.046 11.142 1.00 97.44 863 TYR A C 1
ATOM 6790 O O . TYR A 1 863 ? -6.742 9.912 12.303 1.00 97.44 863 TYR A O 1
ATOM 6798 N N . TRP A 1 864 ? -5.404 10.915 10.809 1.00 96.50 864 TRP A N 1
ATOM 6799 C CA . TRP A 1 864 ? -4.800 11.842 11.775 1.00 96.50 864 TRP A CA 1
ATOM 6800 C C . TRP A 1 864 ? -4.332 13.182 11.159 1.00 96.50 864 TRP A C 1
ATOM 6802 O O . TRP A 1 864 ? -3.190 13.607 11.338 1.00 96.50 864 TRP A O 1
ATOM 6812 N N . PRO A 1 865 ? -5.212 13.894 10.437 1.00 95.12 865 PRO A N 1
ATOM 6813 C CA . PRO A 1 865 ? -4.912 15.159 9.762 1.00 95.12 865 PRO A CA 1
ATOM 6814 C C . PRO A 1 865 ? -4.516 16.287 10.727 1.00 95.12 865 PRO A C 1
ATOM 6816 O O . PRO A 1 865 ? -3.770 17.189 10.332 1.00 95.12 865 PRO A O 1
ATOM 6819 N N . SER A 1 866 ? -4.967 16.241 11.988 1.00 94.00 866 SER A N 1
ATOM 6820 C CA . SER A 1 866 ? -4.575 17.223 13.007 1.00 94.00 866 SER A CA 1
ATOM 6821 C C . SER A 1 866 ? -3.122 17.079 13.472 1.00 94.00 866 SER A C 1
ATOM 6823 O O . SER A 1 866 ? -2.577 18.036 14.028 1.00 94.00 866 SER A O 1
ATOM 6825 N N . TYR A 1 867 ? -2.467 15.935 13.226 1.00 93.25 867 TYR A N 1
ATOM 6826 C CA . TYR A 1 867 ? -1.044 15.775 13.510 1.00 93.25 867 TYR A CA 1
ATOM 6827 C C . TYR A 1 867 ? -0.222 16.341 12.350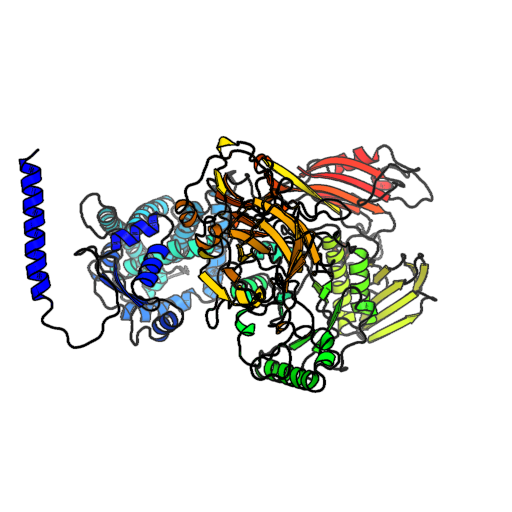 1.00 93.25 867 TYR A C 1
ATOM 6829 O O . TYR A 1 867 ? -0.134 15.750 11.267 1.00 93.25 867 TYR A O 1
ATOM 6837 N N . ARG A 1 868 ? 0.335 17.533 12.568 1.00 89.56 868 ARG A N 1
ATOM 6838 C CA . ARG A 1 868 ? 1.057 18.293 11.548 1.00 89.56 868 ARG A CA 1
ATOM 6839 C C . ARG A 1 868 ? 2.519 17.861 11.437 1.00 89.56 868 ARG A C 1
ATOM 6841 O O . ARG A 1 868 ? 3.177 17.659 12.451 1.00 89.56 868 ARG A O 1
ATOM 6848 N N . SER A 1 869 ? 3.001 17.752 10.206 1.00 86.75 869 SER A N 1
ATOM 6849 C CA . SER A 1 869 ? 4.413 17.722 9.842 1.00 86.75 869 SER A CA 1
ATOM 6850 C C . SER A 1 869 ? 4.931 19.152 9.591 1.00 86.75 869 SER A C 1
ATOM 6852 O O . SER A 1 869 ? 4.128 20.093 9.536 1.00 86.75 869 SER A O 1
ATOM 6854 N N . PRO A 1 870 ? 6.250 19.364 9.418 1.00 84.56 870 PRO A N 1
ATOM 6855 C CA . PRO A 1 870 ? 6.797 20.692 9.124 1.00 84.56 870 PRO A CA 1
ATOM 6856 C C . PRO A 1 870 ? 6.178 21.366 7.887 1.00 84.56 870 PRO A C 1
ATOM 6858 O O . PRO A 1 870 ? 6.055 22.590 7.861 1.00 84.56 870 PRO A O 1
ATOM 6861 N N . SER A 1 871 ? 5.744 20.589 6.886 1.00 78.69 871 SER A N 1
ATOM 6862 C CA . SER A 1 871 ? 5.098 21.110 5.672 1.00 78.69 871 SER A CA 1
ATOM 6863 C C . SER A 1 871 ? 3.568 21.271 5.742 1.00 78.69 871 SER A C 1
ATOM 6865 O O . SER A 1 871 ? 2.978 21.809 4.802 1.00 78.69 871 SER A O 1
ATOM 6867 N N . GLY A 1 872 ? 2.900 20.853 6.826 1.00 82.00 872 GLY A N 1
ATOM 6868 C CA . GLY A 1 872 ? 1.442 20.960 6.966 1.00 82.00 872 GLY A CA 1
ATOM 6869 C C . GLY A 1 872 ? 0.806 19.753 7.654 1.00 82.00 872 GLY A C 1
ATOM 6870 O O . GLY A 1 872 ? 1.347 19.224 8.611 1.00 82.00 872 GLY A O 1
ATOM 6871 N N . SER A 1 873 ? -0.381 19.322 7.225 1.00 74.50 873 SER A N 1
ATOM 6872 C CA . SER A 1 873 ? -0.998 18.091 7.747 1.00 74.50 873 SER A CA 1
ATOM 6873 C C . SER A 1 873 ? -0.312 16.846 7.184 1.00 74.50 873 SER A C 1
ATOM 6875 O O . SER A 1 873 ? -0.025 16.778 5.992 1.00 74.50 873 SER A O 1
ATOM 6877 N N . SER A 1 874 ? -0.115 15.832 8.029 1.00 79.19 874 SER A N 1
ATOM 6878 C CA . SER A 1 874 ? 0.578 14.592 7.654 1.00 79.19 874 SER A CA 1
ATOM 6879 C C . SER A 1 874 ? -0.151 13.775 6.575 1.00 79.19 874 SER A C 1
ATOM 6881 O O . SER A 1 874 ? 0.499 13.279 5.655 1.00 79.19 874 SER A O 1
ATOM 6883 N N . GLN A 1 875 ? -1.482 13.652 6.653 1.00 92.62 875 GLN A N 1
ATOM 6884 C CA . GLN A 1 875 ? -2.341 13.078 5.608 1.00 92.62 875 GLN A CA 1
ATOM 6885 C C . GLN A 1 875 ? -3.771 13.623 5.730 1.00 92.62 875 GLN A C 1
ATOM 6887 O O . GLN A 1 875 ? -4.382 13.532 6.795 1.00 92.62 875 GLN A O 1
ATOM 6892 N N . ILE A 1 876 ? -4.322 14.162 4.639 1.00 94.81 876 ILE A N 1
ATOM 6893 C CA . ILE A 1 876 ? -5.705 14.682 4.605 1.00 94.81 876 ILE A CA 1
ATOM 6894 C C . ILE A 1 876 ? -6.618 13.946 3.625 1.00 94.81 876 ILE A C 1
ATOM 6896 O O . ILE A 1 876 ? -7.830 13.972 3.803 1.00 94.81 876 ILE A O 1
ATOM 6900 N N . TRP A 1 877 ? -6.051 13.276 2.621 1.00 96.44 877 TRP A N 1
ATOM 6901 C CA . TRP A 1 877 ? -6.797 12.457 1.674 1.00 96.44 877 TRP A CA 1
ATOM 6902 C C . TRP A 1 877 ? -6.564 10.980 1.964 1.00 96.44 877 TRP A C 1
ATOM 6904 O O . TRP A 1 877 ? -5.421 10.547 2.121 1.00 96.44 877 TRP A O 1
ATOM 6914 N N . TYR A 1 878 ? -7.655 10.226 2.026 1.00 97.38 878 TYR A N 1
ATOM 6915 C CA . TYR A 1 878 ? -7.674 8.810 2.371 1.00 97.38 878 TYR A CA 1
ATOM 6916 C C . TYR A 1 878 ? -8.336 8.036 1.237 1.00 97.38 878 TYR A C 1
ATOM 6918 O O . TYR A 1 878 ? -9.477 8.322 0.877 1.00 97.38 878 TYR A O 1
ATOM 6926 N N . ASN A 1 879 ? -7.611 7.096 0.635 1.00 95.75 879 ASN A N 1
ATOM 6927 C CA . ASN A 1 879 ? -8.066 6.361 -0.540 1.00 95.75 879 ASN A CA 1
ATOM 6928 C C . ASN A 1 879 ? -9.365 5.583 -0.274 1.00 95.75 879 ASN A C 1
ATOM 6930 O O . ASN A 1 879 ? -9.458 4.819 0.683 1.00 95.75 879 ASN A O 1
ATOM 6934 N N . VAL A 1 880 ? -10.352 5.741 -1.157 1.00 95.31 880 VAL A N 1
ATOM 6935 C CA . VAL A 1 880 ? -11.600 4.975 -1.146 1.00 95.31 880 VAL A CA 1
ATOM 6936 C C . VAL A 1 880 ? -11.655 4.142 -2.426 1.00 95.31 880 VAL A C 1
ATOM 6938 O O . VAL A 1 880 ? -11.959 4.678 -3.499 1.00 95.31 880 VAL A O 1
ATOM 6941 N N . PRO A 1 881 ? -11.399 2.822 -2.348 1.00 90.62 881 PRO A N 1
ATOM 6942 C CA . PRO A 1 881 ? -11.544 1.944 -3.496 1.00 90.62 881 PRO A CA 1
ATOM 6943 C C . PRO A 1 881 ? -12.943 2.051 -4.093 1.00 90.62 881 PRO A C 1
ATOM 6945 O O . PRO A 1 881 ? -13.948 1.946 -3.390 1.00 90.62 881 PRO A O 1
ATOM 6948 N N . ARG A 1 882 ? -13.022 2.195 -5.418 1.00 87.38 882 ARG A N 1
ATOM 6949 C CA . ARG A 1 882 ? -14.303 2.220 -6.141 1.00 87.38 882 ARG A CA 1
ATOM 6950 C C . ARG A 1 882 ? -15.156 0.983 -5.860 1.00 87.38 882 ARG A C 1
ATOM 6952 O O . ARG A 1 882 ? -16.369 1.097 -5.774 1.00 87.38 882 ARG A O 1
ATOM 6959 N N . SER A 1 883 ? -14.525 -0.169 -5.641 1.00 84.25 883 SER A N 1
ATOM 6960 C CA . SER A 1 883 ? -15.200 -1.420 -5.283 1.00 84.25 883 SER A CA 1
ATOM 6961 C C . SER A 1 883 ? -15.873 -1.401 -3.905 1.00 84.25 883 SER A C 1
ATOM 6963 O O . SER A 1 883 ? -16.708 -2.261 -3.639 1.00 84.25 883 SER A O 1
ATOM 6965 N N . PHE A 1 884 ? -15.550 -0.442 -3.029 1.00 86.75 884 PHE A N 1
ATOM 6966 C CA . PHE A 1 884 ? -16.238 -0.268 -1.742 1.00 86.75 884 PHE A CA 1
ATOM 6967 C C . PHE A 1 884 ? -17.522 0.556 -1.886 1.00 86.75 884 PHE A C 1
ATOM 6969 O O . PHE A 1 884 ? -18.335 0.585 -0.962 1.00 86.75 884 PHE A O 1
ATOM 6976 N N . LEU A 1 885 ? -17.719 1.219 -3.031 1.00 88.19 885 LEU A N 1
ATOM 6977 C CA . LEU A 1 885 ? -18.822 2.136 -3.283 1.00 88.19 885 LEU A CA 1
ATOM 6978 C C . LEU A 1 885 ? -19.916 1.472 -4.133 1.00 88.19 885 LEU A C 1
ATOM 6980 O O . LEU A 1 885 ? -19.674 0.912 -5.199 1.00 88.19 885 LEU A O 1
ATOM 6984 N N . LYS A 1 886 ? -21.155 1.600 -3.671 1.00 88.50 886 LYS A N 1
ATOM 6985 C CA . LYS A 1 886 ? -22.391 1.442 -4.442 1.00 88.50 886 LYS A CA 1
ATOM 6986 C C . LYS A 1 886 ? -22.676 2.758 -5.184 1.00 88.50 886 LYS A C 1
ATOM 6988 O O . LYS A 1 886 ? -22.217 3.806 -4.727 1.00 88.50 886 LYS A O 1
ATOM 6993 N N . PRO A 1 887 ? -23.476 2.763 -6.267 1.00 87.06 887 PRO A N 1
ATOM 6994 C CA . PRO A 1 887 ? -23.842 4.004 -6.954 1.00 87.06 887 PRO A CA 1
ATOM 6995 C C . PRO A 1 887 ? -24.469 5.050 -6.021 1.00 87.06 887 PRO A C 1
ATOM 6997 O O . PRO A 1 887 ? -24.077 6.212 -6.050 1.00 87.06 887 PRO A O 1
ATOM 7000 N N . THR A 1 888 ? -25.380 4.621 -5.146 1.00 91.56 888 THR A N 1
ATOM 7001 C CA . THR A 1 888 ? -26.090 5.492 -4.201 1.00 91.56 888 THR A CA 1
ATOM 7002 C C . THR A 1 888 ? -26.195 4.861 -2.817 1.00 91.56 888 THR A C 1
ATOM 7004 O O . THR A 1 888 ? -26.115 3.635 -2.682 1.00 91.56 888 THR A O 1
ATOM 7007 N N . GLY A 1 889 ? -26.437 5.686 -1.796 1.00 92.19 889 GLY A N 1
ATOM 7008 C CA . GLY A 1 889 ? -26.751 5.223 -0.439 1.00 92.19 889 GLY A CA 1
ATOM 7009 C C . GLY A 1 889 ? -25.598 4.494 0.251 1.00 92.19 889 GLY A C 1
ATOM 7010 O O . GLY A 1 889 ? -25.814 3.479 0.913 1.00 92.19 889 GLY A O 1
ATOM 7011 N N . ASN A 1 890 ? -24.367 4.976 0.072 1.00 94.75 890 ASN A N 1
ATOM 7012 C CA . ASN A 1 890 ? -23.214 4.462 0.802 1.00 94.75 890 ASN A CA 1
ATOM 7013 C C . ASN A 1 890 ? -23.232 4.987 2.229 1.00 94.75 890 ASN A C 1
ATOM 7015 O O . ASN A 1 890 ? -23.321 6.195 2.436 1.00 94.75 890 ASN A O 1
ATOM 7019 N N . LEU A 1 891 ? -23.094 4.096 3.203 1.00 96.88 891 LEU A N 1
ATOM 7020 C CA . LEU A 1 891 ? -22.971 4.483 4.601 1.00 96.88 891 LEU A CA 1
ATOM 7021 C C . LEU A 1 891 ? -21.522 4.882 4.891 1.00 96.88 891 LEU A C 1
ATOM 7023 O O . LEU A 1 891 ? -20.650 4.015 4.917 1.00 96.88 891 LEU A O 1
ATOM 7027 N N . LEU A 1 892 ? -21.276 6.173 5.115 1.00 98.19 892 LEU A N 1
ATOM 7028 C CA . LEU A 1 892 ? -20.012 6.685 5.641 1.00 98.19 892 LEU A CA 1
ATOM 7029 C C . LEU A 1 892 ? -20.141 6.840 7.157 1.00 98.19 892 LEU A C 1
ATOM 7031 O O . LEU A 1 892 ? -21.047 7.529 7.628 1.00 98.19 892 LEU A O 1
ATOM 7035 N N . VAL A 1 893 ? -19.230 6.221 7.908 1.00 98.44 893 VAL A N 1
ATOM 7036 C CA . VAL A 1 893 ? -19.133 6.362 9.368 1.00 98.44 893 VAL A CA 1
ATOM 7037 C C . VAL A 1 893 ? -17.726 6.804 9.745 1.00 98.44 893 VAL A C 1
ATOM 7039 O O . VAL A 1 893 ? -16.749 6.264 9.229 1.00 98.44 893 VAL A O 1
ATOM 7042 N N . LEU A 1 894 ? -17.630 7.783 10.641 1.00 98.31 894 LEU A N 1
ATOM 7043 C CA . LEU A 1 894 ? -16.381 8.319 11.175 1.00 98.31 894 LEU A CA 1
ATOM 7044 C C . LEU A 1 894 ? -16.393 8.167 12.695 1.00 98.31 894 LEU A C 1
ATOM 7046 O O . LEU A 1 894 ? -17.347 8.597 13.337 1.00 98.31 894 LEU A O 1
ATOM 7050 N N . LEU A 1 895 ? -15.340 7.593 13.266 1.00 97.81 895 LEU A N 1
ATOM 7051 C CA . LEU A 1 895 ? -15.019 7.744 14.684 1.00 97.81 895 LEU A CA 1
ATOM 7052 C C . LEU A 1 895 ? -14.092 8.950 14.805 1.00 97.81 895 LEU A C 1
ATOM 7054 O O . LEU A 1 895 ? -12.991 8.895 14.273 1.00 97.81 895 LEU A O 1
ATOM 7058 N N . GLU A 1 896 ? -14.515 10.006 15.498 1.00 97.00 896 GLU A N 1
ATOM 7059 C CA . GLU A 1 896 ? -13.700 11.185 15.791 1.00 97.00 896 GLU A CA 1
ATOM 7060 C C . GLU A 1 896 ? -13.253 11.182 17.255 1.00 97.00 896 GLU A C 1
ATOM 7062 O O . GLU A 1 896 ? -14.045 11.365 18.175 1.00 97.00 896 GLU A O 1
ATOM 7067 N N . GLU A 1 897 ? -11.958 10.986 17.463 1.00 96.25 897 GLU A N 1
ATOM 7068 C CA . GLU A 1 897 ? -11.317 10.828 18.764 1.00 96.25 897 GLU A CA 1
ATOM 7069 C C . GLU A 1 897 ? -11.039 12.166 19.455 1.00 96.25 897 GLU A C 1
ATOM 7071 O O . GLU A 1 897 ? -11.269 12.291 20.656 1.00 96.25 897 GLU A O 1
ATOM 7076 N N . LYS A 1 898 ? -10.568 13.181 18.717 1.00 91.19 898 LYS A N 1
ATOM 7077 C CA . LYS A 1 898 ? -10.026 14.425 19.296 1.00 91.19 898 LYS A CA 1
ATOM 7078 C C . LYS A 1 898 ? -10.974 15.619 19.164 1.00 91.19 898 LYS A C 1
ATOM 7080 O O . LYS A 1 898 ? -10.944 16.515 20.002 1.00 91.19 898 LYS A O 1
ATOM 7085 N N . GLY A 1 899 ? -11.793 15.624 18.120 1.00 89.75 899 GLY A N 1
ATOM 7086 C CA . GLY A 1 899 ? -12.693 16.711 17.750 1.00 89.75 899 GLY A CA 1
ATOM 7087 C C . GLY A 1 899 ? -12.381 17.219 16.342 1.00 89.75 899 GLY A C 1
ATOM 7088 O O . GLY A 1 899 ? -11.236 17.531 16.014 1.00 89.75 899 GLY A O 1
ATOM 7089 N N . GLY A 1 900 ? -13.419 17.306 15.514 1.00 92.56 900 GLY A N 1
ATOM 7090 C CA . GLY A 1 900 ? -13.339 17.697 14.109 1.00 92.56 900 GLY A CA 1
ATOM 7091 C C . GLY A 1 900 ? -14.672 18.232 13.597 1.00 92.56 900 GLY A C 1
ATOM 7092 O O . GLY A 1 900 ? -15.704 18.059 14.252 1.00 92.56 900 GLY A O 1
ATOM 7093 N N . ASP A 1 901 ? -14.645 18.896 12.443 1.00 94.19 901 ASP A N 1
ATOM 7094 C CA . ASP A 1 901 ? -15.842 19.415 11.777 1.00 94.19 901 ASP A CA 1
ATOM 7095 C C . ASP A 1 901 ? -16.233 18.523 10.580 1.00 94.19 901 ASP A C 1
ATOM 7097 O O . ASP A 1 901 ? -15.570 18.586 9.532 1.00 94.19 901 ASP A O 1
ATOM 7101 N N . PRO A 1 902 ? -17.300 17.704 10.700 1.00 95.44 902 PRO A N 1
ATOM 7102 C CA . PRO A 1 902 ? -17.726 16.811 9.628 1.00 95.44 902 PRO A CA 1
ATOM 7103 C C . PRO A 1 902 ? -18.314 17.556 8.418 1.00 95.44 902 PRO A C 1
ATOM 7105 O O . PRO A 1 902 ? -18.351 16.988 7.328 1.00 95.44 902 PRO A O 1
ATOM 7108 N N . LEU A 1 903 ? -18.717 18.828 8.553 1.00 95.25 903 LEU A N 1
ATOM 7109 C CA . LEU A 1 903 ? -19.365 19.585 7.470 1.00 95.25 903 LEU A CA 1
ATOM 7110 C C . LEU A 1 903 ? -18.410 19.959 6.328 1.00 95.25 903 LEU A C 1
ATOM 7112 O O . LEU A 1 903 ? -18.838 20.283 5.223 1.00 95.25 903 LEU A O 1
ATOM 7116 N N . GLN A 1 904 ? -17.103 19.905 6.573 1.00 94.12 904 GLN A N 1
ATOM 7117 C CA . GLN A 1 904 ? -16.074 20.167 5.563 1.00 94.12 904 GLN A CA 1
ATOM 7118 C C . GLN A 1 904 ? -15.517 18.887 4.926 1.00 94.12 904 GLN A C 1
ATOM 7120 O O . GLN A 1 904 ? -14.705 18.959 3.993 1.00 94.12 904 GLN A O 1
ATOM 7125 N N . VAL A 1 905 ? -15.964 17.716 5.392 1.00 97.06 905 VAL A N 1
ATOM 7126 C CA . VAL A 1 905 ? -15.595 16.434 4.794 1.00 97.06 905 VAL A CA 1
ATOM 7127 C C . VAL A 1 905 ? -16.106 16.391 3.359 1.00 97.06 905 VAL A C 1
ATOM 7129 O O . VAL A 1 905 ? -17.210 16.838 3.041 1.00 97.06 905 VAL A O 1
ATOM 7132 N N . SER A 1 906 ? -15.279 15.866 2.459 1.00 96.81 906 SER A N 1
ATOM 7133 C CA . SER A 1 906 ? -15.638 15.737 1.046 1.00 96.81 906 SER A CA 1
ATOM 7134 C C . SER A 1 906 ? -15.176 14.417 0.449 1.00 96.81 906 SER A C 1
ATOM 7136 O O . SER A 1 906 ? -14.140 13.875 0.826 1.00 96.81 906 SER A O 1
ATOM 7138 N N . LEU A 1 907 ? -15.950 13.906 -0.507 1.00 95.94 907 LEU A N 1
ATOM 7139 C CA . LEU A 1 907 ? -15.475 12.905 -1.454 1.00 95.94 907 LEU A CA 1
ATOM 7140 C C . LEU A 1 907 ? -14.868 13.641 -2.645 1.00 95.94 907 LEU A C 1
ATOM 7142 O O . LEU A 1 907 ? -15.555 14.368 -3.371 1.00 95.94 907 LEU A O 1
ATOM 7146 N N . ASP A 1 908 ? -13.575 13.434 -2.835 1.00 96.12 908 ASP A N 1
ATOM 7147 C CA . ASP A 1 908 ? -12.777 14.030 -3.892 1.00 96.12 908 ASP A CA 1
ATOM 7148 C C . ASP A 1 908 ? -12.453 12.964 -4.944 1.00 96.12 908 ASP A C 1
ATOM 7150 O O . ASP A 1 908 ? -12.308 11.777 -4.648 1.00 96.12 908 ASP A O 1
ATOM 7154 N N . THR A 1 909 ? -12.326 13.389 -6.196 1.00 93.62 909 THR A N 1
ATOM 7155 C CA . THR A 1 909 ? -11.866 12.528 -7.291 1.00 93.62 909 THR A CA 1
ATOM 7156 C C . THR A 1 909 ? -10.407 12.810 -7.599 1.00 93.62 909 THR A C 1
ATOM 7158 O O . THR A 1 909 ? -9.940 13.951 -7.536 1.00 93.62 909 THR A O 1
ATOM 7161 N N . VAL A 1 910 ? -9.676 11.758 -7.942 1.00 91.50 910 VAL A N 1
ATOM 7162 C CA . VAL A 1 910 ? -8.237 11.814 -8.161 1.00 91.50 910 VAL A CA 1
ATOM 7163 C C . VAL A 1 910 ? -7.956 11.719 -9.649 1.00 91.50 910 VAL A C 1
ATOM 7165 O O . VAL A 1 910 ? -8.378 10.782 -10.323 1.00 91.50 910 VAL A O 1
ATOM 7168 N N . SER A 1 911 ? -7.239 12.700 -10.185 1.00 88.75 911 SER A N 1
ATOM 7169 C CA . SER A 1 911 ? -6.905 12.735 -11.606 1.00 88.75 911 SER A CA 1
ATOM 7170 C C . SER A 1 911 ? -5.519 13.315 -11.844 1.00 88.75 911 SER A C 1
ATOM 7172 O O . SER A 1 911 ? -4.839 13.801 -10.940 1.00 88.75 911 SER A O 1
ATOM 7174 N N . VAL A 1 912 ? -5.091 13.260 -13.097 1.00 86.19 912 VAL A N 1
ATOM 7175 C CA . VAL A 1 912 ? -3.844 13.848 -13.558 1.00 86.19 912 VAL A CA 1
ATOM 7176 C C . VAL A 1 912 ? -4.202 14.967 -14.531 1.00 86.19 912 VAL A C 1
ATOM 7178 O O . VAL A 1 912 ? -4.652 14.703 -15.645 1.00 86.19 912 VAL A O 1
ATOM 7181 N N . SER A 1 913 ? -4.042 16.212 -14.082 1.00 82.19 913 SER A N 1
ATOM 7182 C CA . SER A 1 913 ? -4.531 17.398 -14.798 1.00 82.19 913 SER A CA 1
ATOM 7183 C C . SER A 1 913 ? -3.438 18.137 -15.566 1.00 82.19 913 SER A C 1
ATOM 7185 O O . SER A 1 913 ? -3.740 18.820 -16.537 1.00 82.19 913 SER A O 1
ATOM 7187 N N . GLN A 1 914 ? -2.170 18.007 -15.164 1.00 89.12 914 GLN A N 1
ATOM 7188 C CA . GLN A 1 914 ? -1.073 18.785 -15.735 1.00 89.12 914 GLN A CA 1
ATOM 7189 C C . GLN A 1 914 ? 0.142 17.908 -16.023 1.00 89.12 914 GLN A C 1
ATOM 7191 O O . GLN A 1 914 ? 0.620 17.186 -15.145 1.00 89.12 914 GLN A O 1
ATOM 7196 N N . MET A 1 915 ? 0.649 18.023 -17.250 1.00 92.62 915 MET A N 1
ATOM 7197 C CA . MET A 1 915 ? 1.877 17.409 -17.751 1.00 92.62 915 MET A CA 1
ATOM 7198 C C . MET A 1 915 ? 2.964 18.463 -17.897 1.00 92.62 915 MET A C 1
ATOM 7200 O O . MET A 1 915 ? 2.685 19.604 -18.269 1.00 92.62 915 MET A O 1
ATOM 7204 N N . CYS A 1 916 ? 4.210 18.071 -17.678 1.00 93.69 916 CYS A N 1
ATOM 7205 C CA . CYS A 1 916 ? 5.361 18.889 -18.029 1.00 93.69 916 CYS A CA 1
ATOM 7206 C C . CYS A 1 916 ? 6.435 18.033 -18.693 1.00 93.69 916 CYS A C 1
ATOM 7208 O O . CYS A 1 916 ? 6.580 16.864 -18.372 1.00 93.69 916 CYS A O 1
ATOM 7210 N N . SER A 1 917 ? 7.196 18.576 -19.630 1.00 94.06 917 SER A N 1
ATOM 7211 C CA . SER A 1 917 ? 8.368 17.898 -20.183 1.00 94.06 917 SER A CA 1
ATOM 7212 C C . SER A 1 917 ? 9.438 18.928 -20.499 1.00 94.06 917 SER A C 1
ATOM 7214 O O . SER A 1 917 ? 9.137 19.989 -21.049 1.00 94.06 917 SER A O 1
ATOM 7216 N N . HIS A 1 918 ? 10.683 18.615 -20.150 1.00 93.69 918 HIS A N 1
ATOM 7217 C CA . HIS A 1 918 ? 11.836 19.471 -20.393 1.00 93.69 918 HIS A CA 1
ATOM 7218 C C . HIS A 1 918 ? 12.944 18.649 -21.037 1.00 93.69 918 HIS A C 1
ATOM 7220 O O . HIS A 1 918 ? 13.540 17.792 -20.400 1.00 93.69 918 HIS A O 1
ATOM 7226 N N . VAL A 1 919 ? 13.203 18.891 -22.321 1.00 92.38 919 VAL A N 1
ATOM 7227 C CA . VAL A 1 919 ? 14.175 18.112 -23.100 1.00 92.38 919 VAL A CA 1
ATOM 7228 C C . VAL A 1 919 ? 15.127 19.056 -23.814 1.00 92.38 919 VAL A C 1
ATOM 7230 O O . VAL A 1 919 ? 14.713 20.032 -24.439 1.00 92.38 919 VAL A O 1
ATOM 7233 N N . SER A 1 920 ? 16.422 18.764 -23.744 1.00 90.44 920 SER A N 1
ATOM 7234 C CA . SER A 1 920 ? 17.472 19.539 -24.411 1.00 90.44 920 SER A CA 1
ATOM 7235 C C . SER A 1 920 ? 18.093 18.805 -25.594 1.00 90.44 920 SER A C 1
ATOM 7237 O O . SER A 1 920 ? 17.917 17.600 -25.758 1.00 90.44 920 SER A O 1
ATOM 7239 N N . THR A 1 921 ? 18.863 19.516 -26.416 1.00 86.31 921 THR A N 1
ATOM 7240 C CA . THR A 1 921 ? 19.563 18.930 -27.569 1.00 86.31 921 THR A CA 1
ATOM 7241 C C . THR A 1 921 ? 20.626 17.896 -27.185 1.00 86.31 921 THR A C 1
ATOM 7243 O O . THR A 1 921 ? 21.044 17.148 -28.059 1.00 86.31 921 THR A O 1
ATOM 7246 N N . SER A 1 922 ? 21.039 17.831 -25.910 1.00 83.44 922 SER A N 1
ATOM 7247 C CA . SER A 1 922 ? 21.950 16.797 -25.383 1.00 83.44 922 SER A CA 1
ATOM 7248 C C . SER A 1 922 ? 21.239 15.562 -24.817 1.00 83.44 922 SER A C 1
ATOM 7250 O O . SER A 1 922 ? 21.905 14.637 -24.360 1.00 83.44 922 SER A O 1
ATOM 7252 N N . HIS A 1 923 ? 19.901 15.538 -24.791 1.00 87.06 923 HIS A N 1
ATOM 7253 C CA . HIS A 1 923 ? 19.165 14.337 -24.389 1.00 87.06 923 HIS A CA 1
ATOM 7254 C C . HIS A 1 923 ? 19.236 13.263 -25.474 1.00 87.06 923 HIS A C 1
ATOM 7256 O O . HIS A 1 923 ? 19.551 13.534 -26.630 1.00 87.06 923 HIS A O 1
ATOM 7262 N N . LEU A 1 924 ? 18.914 12.031 -25.100 1.00 85.19 924 LEU A N 1
ATOM 7263 C CA . LEU A 1 924 ? 18.877 10.899 -26.016 1.00 85.19 924 LEU A CA 1
ATOM 7264 C C . LEU A 1 924 ? 17.455 10.711 -26.574 1.00 85.19 924 LEU A C 1
ATOM 7266 O O . LEU A 1 924 ? 16.481 11.129 -25.939 1.00 85.19 924 LEU A O 1
ATOM 7270 N N . PRO A 1 925 ? 17.300 10.122 -27.774 1.00 79.69 925 PRO A N 1
ATOM 7271 C CA . PRO A 1 925 ? 15.995 9.645 -28.220 1.00 79.69 925 PRO A CA 1
ATOM 7272 C C . PRO A 1 925 ? 15.500 8.500 -27.311 1.00 79.69 925 PRO A C 1
ATOM 7274 O O . PRO A 1 925 ? 16.324 7.851 -26.668 1.00 79.69 925 PRO A O 1
ATOM 7277 N N . PRO A 1 926 ? 14.186 8.203 -27.289 1.00 79.94 926 PRO A N 1
ATOM 7278 C CA . PRO A 1 926 ? 13.652 7.057 -26.551 1.00 79.94 926 PRO A CA 1
ATOM 7279 C C . PRO A 1 926 ? 14.352 5.753 -26.943 1.00 79.94 926 PRO A C 1
ATOM 7281 O O . PRO A 1 926 ? 14.630 5.528 -28.130 1.00 79.94 926 PRO A O 1
ATOM 7284 N N . VAL A 1 927 ? 14.584 4.868 -25.977 1.00 83.94 927 VAL A N 1
ATOM 7285 C CA . VAL A 1 927 ? 15.264 3.579 -26.167 1.00 83.94 927 VAL A CA 1
ATOM 7286 C C . VAL A 1 927 ? 14.492 2.702 -27.152 1.00 83.94 927 VAL A C 1
ATOM 7288 O O . VAL A 1 927 ? 15.101 1.998 -27.951 1.00 83.94 927 VAL A O 1
ATOM 7291 N N . SER A 1 928 ? 13.163 2.830 -27.222 1.00 72.69 928 SER A N 1
ATOM 7292 C CA . SER A 1 928 ? 12.337 2.130 -28.219 1.00 72.69 928 SER A CA 1
ATOM 7293 C C . SER A 1 928 ? 12.751 2.391 -29.675 1.00 72.69 928 SER A C 1
ATOM 7295 O O . SER A 1 928 ? 12.520 1.547 -30.539 1.00 72.69 928 SER A O 1
ATOM 7297 N N . SER A 1 929 ? 13.408 3.522 -29.968 1.00 70.00 929 SER A N 1
ATOM 7298 C CA . SER A 1 929 ? 13.918 3.832 -31.312 1.00 70.00 929 SER A CA 1
ATOM 7299 C C . SER A 1 929 ? 15.052 2.907 -31.775 1.00 70.00 929 SER A C 1
ATOM 7301 O O . SER A 1 929 ? 15.394 2.902 -32.958 1.00 70.00 929 SER A O 1
ATOM 7303 N N . TRP A 1 930 ? 15.605 2.094 -30.873 1.00 72.81 930 TRP A N 1
ATOM 7304 C CA . TRP A 1 930 ? 16.576 1.050 -31.187 1.00 72.81 930 TRP A CA 1
ATOM 7305 C C . TRP A 1 930 ? 15.940 -0.232 -31.748 1.00 72.81 930 TRP A C 1
ATOM 7307 O O . TRP A 1 930 ? 16.615 -0.980 -32.449 1.00 72.81 930 TRP A O 1
ATOM 7317 N N . ILE A 1 931 ? 14.642 -0.470 -31.516 1.00 56.25 931 ILE A N 1
ATOM 7318 C CA . ILE A 1 931 ? 13.958 -1.752 -31.796 1.00 56.25 931 ILE A CA 1
ATOM 7319 C C . ILE A 1 931 ? 13.613 -1.945 -33.299 1.00 56.25 931 ILE A C 1
ATOM 7321 O O . ILE A 1 931 ? 13.112 -2.985 -33.706 1.00 56.25 931 ILE A O 1
ATOM 7325 N N . GLY A 1 932 ? 13.953 -0.996 -34.177 1.00 48.03 932 GLY A N 1
ATOM 7326 C CA . GLY A 1 932 ? 13.708 -1.083 -35.629 1.00 48.03 932 GLY A CA 1
ATOM 7327 C C . GLY A 1 932 ? 14.865 -1.611 -36.493 1.00 48.03 932 GLY A C 1
ATOM 7328 O O . GLY A 1 932 ? 14.805 -1.454 -37.708 1.00 48.03 932 GLY A O 1
ATOM 7329 N N . HIS A 1 933 ? 15.938 -2.159 -35.908 1.00 46.47 933 HIS A N 1
ATOM 7330 C CA . HIS A 1 933 ? 17.222 -2.333 -36.611 1.00 46.47 933 HIS A CA 1
ATOM 7331 C C . HIS A 1 933 ? 17.720 -3.769 -36.837 1.00 46.47 933 HIS A C 1
ATOM 7333 O O . HIS A 1 933 ? 18.876 -3.942 -37.210 1.00 46.47 933 HIS A O 1
ATOM 7339 N N . ASN A 1 934 ? 16.858 -4.784 -36.738 1.00 35.91 934 ASN A N 1
ATOM 7340 C CA . ASN A 1 934 ? 17.202 -6.152 -37.140 1.00 35.91 934 ASN A CA 1
ATOM 7341 C C . ASN A 1 934 ? 16.304 -6.634 -38.282 1.00 35.91 934 ASN A C 1
ATOM 7343 O O . ASN A 1 934 ? 15.369 -7.389 -38.047 1.00 35.91 934 ASN A O 1
ATOM 7347 N N . GLN A 1 935 ? 16.590 -6.161 -39.501 1.00 33.62 935 GLN A N 1
ATOM 7348 C CA . GLN A 1 935 ? 16.437 -6.882 -40.777 1.00 33.62 935 GLN A CA 1
ATOM 7349 C C . GLN A 1 935 ? 16.916 -5.972 -41.936 1.00 33.62 935 GLN A C 1
ATOM 7351 O O . GLN A 1 935 ? 16.198 -5.096 -42.404 1.00 33.62 935 GLN A O 1
ATOM 7356 N N . GLY A 1 936 ? 18.162 -6.163 -42.389 1.00 32.94 936 GLY A N 1
ATOM 7357 C CA . GLY A 1 936 ? 18.526 -5.959 -43.803 1.00 32.94 936 GLY A CA 1
ATOM 7358 C C . GLY A 1 936 ? 19.010 -4.596 -44.331 1.00 32.94 936 GLY A C 1
ATOM 7359 O O . GLY A 1 936 ? 19.083 -4.462 -45.547 1.00 32.94 936 GLY A O 1
ATOM 7360 N N . ALA A 1 937 ? 19.380 -3.591 -43.526 1.00 28.44 937 ALA A N 1
ATOM 7361 C CA . ALA A 1 937 ? 19.856 -2.305 -44.073 1.00 28.44 937 ALA A CA 1
ATOM 7362 C C . ALA A 1 937 ? 21.383 -2.113 -43.964 1.00 28.44 937 ALA A C 1
ATOM 7364 O O . ALA A 1 937 ? 21.887 -1.426 -43.077 1.00 28.44 937 ALA A O 1
ATOM 7365 N N . THR A 1 938 ? 22.127 -2.681 -44.912 1.00 31.20 938 THR A N 1
ATOM 7366 C CA . THR A 1 938 ? 23.524 -2.326 -45.202 1.00 31.20 938 THR A CA 1
ATOM 7367 C C . THR A 1 938 ? 23.577 -1.021 -46.000 1.00 31.20 938 THR A C 1
ATOM 7369 O O . THR A 1 938 ? 23.707 -1.087 -47.214 1.00 31.20 938 THR A O 1
ATOM 7372 N N . GLN A 1 939 ? 23.462 0.153 -45.364 1.00 28.23 939 GLN A N 1
ATOM 7373 C CA . GLN A 1 939 ? 24.071 1.406 -45.856 1.00 28.23 939 GLN A CA 1
ATOM 7374 C C . GLN A 1 939 ? 24.264 2.436 -44.719 1.00 28.23 939 GLN A C 1
ATOM 7376 O O . GLN A 1 939 ? 23.310 2.754 -44.004 1.00 28.23 939 GLN A O 1
ATOM 7381 N N . PRO A 1 940 ? 25.470 3.018 -44.561 1.00 34.75 940 PRO A N 1
ATOM 7382 C CA . PRO A 1 940 ? 25.730 4.099 -43.618 1.00 34.75 940 PRO A CA 1
ATOM 7383 C C . PRO A 1 940 ? 25.302 5.439 -44.236 1.00 34.75 940 PRO A C 1
ATOM 7385 O O . PRO A 1 940 ? 26.089 6.141 -44.864 1.00 34.75 940 PRO A O 1
ATOM 7388 N N . GLY A 1 941 ? 24.030 5.812 -44.081 1.00 32.09 941 GLY A N 1
ATOM 7389 C CA . GLY A 1 941 ? 23.536 7.090 -44.596 1.00 32.09 941 GLY A CA 1
ATOM 7390 C C . GLY A 1 941 ? 22.122 7.445 -44.139 1.00 32.09 941 GLY A C 1
ATOM 7391 O O . GLY A 1 941 ? 21.152 6.840 -44.572 1.00 32.09 941 GLY A O 1
ATOM 7392 N N . LYS A 1 942 ? 22.008 8.497 -43.313 1.00 33.56 942 LYS A N 1
ATOM 7393 C CA . LYS A 1 942 ? 20.770 9.218 -42.926 1.00 33.56 942 LYS A CA 1
ATOM 7394 C C . LYS A 1 942 ? 19.703 8.406 -42.162 1.00 33.56 942 LYS A C 1
ATOM 7396 O O . LYS A 1 942 ? 18.614 8.138 -42.661 1.00 33.56 942 LYS A O 1
ATOM 7401 N N . VAL A 1 943 ? 19.941 8.181 -40.867 1.00 39.25 943 VAL A N 1
ATOM 7402 C CA . VAL A 1 943 ? 18.922 7.671 -39.926 1.00 39.25 943 VAL A CA 1
ATOM 7403 C C . VAL A 1 943 ? 17.895 8.771 -39.589 1.00 39.25 943 VAL A C 1
ATOM 7405 O O . VAL A 1 943 ? 18.124 9.634 -38.736 1.00 39.25 943 VAL A O 1
ATOM 7408 N N . LYS A 1 944 ? 16.733 8.764 -40.255 1.00 37.66 944 LYS A N 1
ATOM 7409 C CA . LYS A 1 944 ? 15.561 9.578 -39.878 1.00 37.66 944 LYS A CA 1
ATOM 7410 C C . LYS A 1 944 ? 14.927 8.991 -38.604 1.00 37.66 944 LYS A C 1
ATOM 7412 O O . LYS A 1 944 ? 14.087 8.111 -38.698 1.00 37.66 944 LYS A O 1
ATOM 7417 N N . GLY A 1 945 ? 15.296 9.471 -37.411 1.00 45.91 945 GLY A N 1
ATOM 7418 C CA . GLY A 1 945 ? 14.591 9.059 -36.179 1.00 45.91 945 GLY A CA 1
ATOM 7419 C C . GLY A 1 945 ? 15.213 9.459 -34.839 1.00 45.91 945 GLY A C 1
ATOM 7420 O O . GLY A 1 945 ? 14.483 9.688 -33.880 1.00 45.91 945 GLY A O 1
ATOM 7421 N N . ARG A 1 946 ? 16.538 9.631 -34.770 1.00 59.59 946 ARG A N 1
ATOM 7422 C CA . ARG A 1 946 ? 17.286 9.822 -33.512 1.00 59.59 946 ARG A CA 1
ATOM 7423 C C . ARG A 1 946 ? 17.440 11.291 -33.094 1.00 59.59 946 ARG A C 1
ATOM 7425 O O . ARG A 1 946 ? 18.555 11.786 -32.982 1.00 59.59 946 ARG A O 1
ATOM 7432 N N . ARG A 1 947 ? 16.341 12.032 -32.931 1.00 72.75 947 ARG A N 1
ATOM 7433 C CA . ARG A 1 947 ? 16.398 13.401 -32.372 1.00 72.75 947 ARG A CA 1
ATOM 7434 C C . ARG A 1 947 ? 15.721 13.456 -31.003 1.00 72.75 947 ARG A C 1
ATOM 7436 O O . ARG A 1 947 ? 14.693 12.792 -30.854 1.00 72.75 947 ARG A O 1
ATOM 7443 N N . PRO A 1 948 ? 16.231 14.266 -30.055 1.00 84.88 948 PRO A N 1
ATOM 7444 C CA . PRO A 1 948 ? 15.573 14.489 -28.773 1.00 84.88 948 PRO A CA 1
ATOM 7445 C C . PRO A 1 948 ? 14.179 15.070 -29.002 1.00 84.88 948 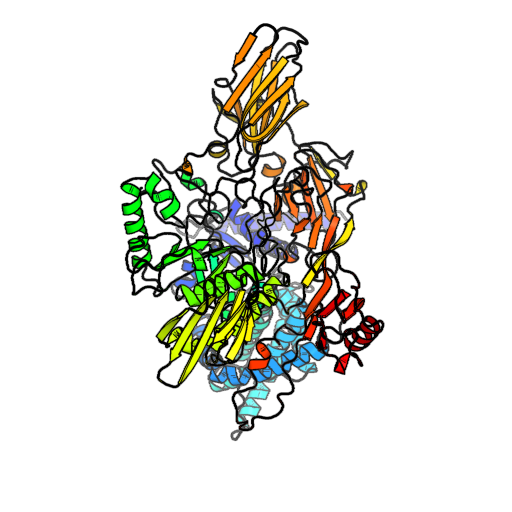PRO A C 1
ATOM 7447 O O . PRO A 1 948 ? 13.982 15.915 -29.884 1.00 84.88 948 PRO A O 1
ATOM 7450 N N . ARG A 1 949 ? 13.196 14.592 -28.244 1.00 88.25 949 ARG A N 1
ATOM 7451 C CA . ARG A 1 949 ? 11.787 14.956 -28.409 1.00 88.25 949 ARG A CA 1
ATOM 7452 C C . ARG A 1 949 ? 11.156 15.169 -27.048 1.00 88.25 949 ARG A C 1
ATOM 7454 O O . ARG A 1 949 ? 11.315 14.328 -26.175 1.00 88.25 949 ARG A O 1
ATOM 7461 N N . VAL A 1 950 ? 10.370 16.230 -26.925 1.00 90.06 950 VAL A N 1
ATOM 7462 C CA . VAL A 1 950 ? 9.360 16.328 -25.873 1.00 90.06 950 VAL A CA 1
ATOM 7463 C C . VAL A 1 950 ? 8.220 15.385 -26.240 1.00 90.06 950 VAL A C 1
ATOM 7465 O O . VAL A 1 950 ? 7.706 15.437 -27.361 1.00 90.06 950 VAL A O 1
ATOM 7468 N N . GLN A 1 951 ? 7.847 14.503 -25.320 1.00 90.12 951 GLN A N 1
ATOM 7469 C CA . GLN A 1 951 ? 6.683 13.632 -25.447 1.00 90.12 951 GLN A CA 1
ATOM 7470 C C . GLN A 1 951 ? 5.674 14.024 -24.377 1.00 90.12 951 GLN A C 1
ATOM 7472 O O . GLN A 1 951 ? 6.031 14.102 -23.207 1.00 90.12 951 GLN A O 1
ATOM 7477 N N . LEU A 1 952 ? 4.434 14.282 -24.789 1.00 91.75 952 LEU A N 1
ATOM 7478 C CA . LEU A 1 952 ? 3.325 14.565 -23.883 1.00 91.75 952 LEU A CA 1
ATOM 7479 C C . LEU A 1 952 ? 2.201 13.565 -24.144 1.00 91.75 952 LEU A C 1
ATOM 7481 O O . LEU A 1 952 ? 1.872 13.297 -25.299 1.00 91.75 952 LEU A O 1
ATOM 7485 N N . ALA A 1 953 ? 1.607 13.024 -23.091 1.00 91.12 953 ALA A N 1
ATOM 7486 C CA . ALA A 1 953 ? 0.510 12.073 -23.142 1.00 91.12 953 ALA A CA 1
ATOM 7487 C C . ALA A 1 953 ? -0.410 12.268 -21.934 1.00 91.12 953 ALA A C 1
ATOM 7489 O O . ALA A 1 953 ? 0.028 12.167 -20.788 1.00 91.12 953 ALA A O 1
ATOM 7490 N N . CYS A 1 954 ? -1.687 12.517 -22.203 1.00 87.56 954 CYS A N 1
ATOM 7491 C CA . CYS A 1 954 ? -2.724 12.569 -21.184 1.00 87.56 954 CYS A CA 1
ATOM 7492 C C . CYS A 1 954 ? -3.208 11.154 -20.809 1.00 87.56 954 CYS A C 1
ATOM 7494 O O . CYS A 1 954 ? -3.033 10.212 -21.591 1.00 87.56 954 CYS A O 1
ATOM 7496 N N . PRO A 1 955 ? -3.823 10.984 -19.622 1.00 80.94 955 PRO A N 1
ATOM 7497 C CA . PRO A 1 955 ? -4.547 9.766 -19.257 1.00 80.94 955 PRO A CA 1
ATOM 7498 C C . PRO A 1 955 ? -5.539 9.304 -20.339 1.00 80.94 955 PRO A C 1
ATOM 7500 O O . PRO A 1 955 ? -6.024 10.100 -21.137 1.00 80.94 955 PRO A O 1
ATOM 7503 N N . SER A 1 956 ? -5.866 8.007 -20.366 1.00 67.00 956 SER A N 1
ATOM 7504 C CA . SER A 1 956 ? -6.580 7.334 -21.471 1.00 67.00 956 SER A CA 1
ATOM 7505 C C . SER A 1 956 ? -7.916 7.974 -21.894 1.00 67.00 956 SER A C 1
ATOM 7507 O O . SER A 1 956 ? -8.322 7.830 -23.058 1.00 67.00 956 SER A O 1
ATOM 7509 N N . THR A 1 957 ? -8.571 8.693 -20.983 1.00 71.19 957 THR A N 1
ATOM 7510 C CA . THR A 1 957 ? -9.863 9.364 -21.177 1.00 71.19 957 THR A CA 1
ATOM 7511 C C . THR A 1 957 ? -9.762 10.849 -21.536 1.00 71.19 957 THR A C 1
ATOM 7513 O O . THR A 1 957 ? -10.734 11.381 -22.066 1.00 71.19 957 THR A O 1
ATOM 7516 N N . SER A 1 958 ? -8.615 11.506 -21.329 1.00 83.94 958 SER A N 1
ATOM 7517 C CA . SER A 1 958 ? -8.444 12.951 -21.533 1.00 83.94 958 SER A CA 1
ATOM 7518 C C . SER A 1 958 ? -7.560 13.292 -22.736 1.00 83.94 958 SER A C 1
ATOM 7520 O O . SER A 1 958 ? -6.849 12.457 -23.307 1.00 83.94 958 SER A O 1
ATOM 7522 N N . LYS A 1 959 ? -7.641 14.548 -23.175 1.00 91.81 959 LYS A N 1
ATOM 7523 C CA . LYS A 1 959 ? -6.836 15.118 -24.260 1.00 91.81 959 LYS A CA 1
ATOM 7524 C C . LYS A 1 959 ? -6.098 16.350 -23.758 1.00 91.81 959 LYS A C 1
ATOM 7526 O O . LYS A 1 959 ? -6.490 16.973 -22.775 1.00 91.81 959 LYS A O 1
ATOM 7531 N N . ILE A 1 960 ? -5.038 16.724 -24.468 1.00 94.62 960 ILE A N 1
ATOM 7532 C CA . ILE A 1 960 ? -4.327 17.976 -24.217 1.00 94.62 960 ILE A CA 1
ATOM 7533 C C . ILE A 1 960 ? -5.283 19.123 -24.554 1.00 94.62 960 ILE A C 1
ATOM 7535 O O . ILE A 1 960 ? -5.574 19.380 -25.726 1.00 94.62 960 ILE A O 1
ATOM 7539 N N . SER A 1 961 ? -5.795 19.783 -23.522 1.00 94.25 961 SER A N 1
ATOM 7540 C CA . SER A 1 961 ? -6.812 20.830 -23.631 1.00 94.25 961 SER A CA 1
ATOM 7541 C C . SER A 1 961 ? -6.196 22.215 -23.776 1.00 94.25 961 SER A C 1
ATOM 7543 O O . SER A 1 961 ? -6.798 23.091 -24.393 1.00 94.25 961 SER A O 1
ATOM 7545 N N . ARG A 1 962 ? -4.998 22.423 -23.215 1.00 95.62 962 ARG A N 1
ATOM 7546 C CA . ARG A 1 962 ? -4.300 23.711 -23.236 1.00 95.62 962 ARG A CA 1
ATOM 7547 C C . ARG A 1 962 ? -2.794 23.538 -23.087 1.00 95.62 962 ARG A C 1
ATOM 7549 O O . ARG A 1 962 ? -2.336 22.705 -22.311 1.00 95.62 962 ARG A O 1
ATOM 7556 N N . ILE A 1 963 ? -2.020 24.389 -23.760 1.00 96.88 963 ILE A N 1
ATOM 7557 C CA . ILE A 1 963 ? -0.596 24.585 -23.465 1.00 96.88 963 ILE A CA 1
ATOM 7558 C C . ILE A 1 963 ? -0.471 25.788 -22.528 1.00 96.88 963 ILE A C 1
ATOM 7560 O O . ILE A 1 963 ? -0.756 26.931 -22.895 1.00 96.88 963 ILE A O 1
ATOM 7564 N N . LEU A 1 964 ? -0.091 25.528 -21.279 1.00 95.00 964 LEU A N 1
ATOM 7565 C CA . LEU A 1 964 ? 0.062 26.559 -20.254 1.00 95.00 964 LEU A CA 1
ATOM 7566 C C . LEU A 1 964 ? 1.349 27.352 -20.486 1.00 95.00 964 LEU A C 1
ATOM 7568 O O . LEU A 1 964 ? 1.326 28.582 -20.468 1.00 95.00 964 LEU A O 1
ATOM 7572 N N . PHE A 1 965 ? 2.438 26.652 -20.802 1.00 96.50 965 PHE A N 1
ATOM 7573 C CA . PHE A 1 965 ? 3.757 27.234 -21.029 1.00 96.50 965 PHE A CA 1
ATOM 7574 C C . PHE A 1 965 ? 4.518 26.446 -22.097 1.00 96.50 965 PHE A C 1
ATOM 7576 O O . PHE A 1 965 ? 4.404 25.224 -22.171 1.00 96.50 965 PHE A O 1
ATOM 7583 N N . ALA A 1 966 ? 5.312 27.138 -22.911 1.00 96.69 966 ALA A N 1
ATOM 7584 C CA . ALA A 1 966 ? 6.249 26.514 -23.835 1.00 96.69 966 ALA A CA 1
ATOM 7585 C C . ALA A 1 966 ? 7.389 27.483 -24.162 1.00 96.69 966 ALA A C 1
ATOM 7587 O O . ALA A 1 966 ? 7.140 28.615 -24.577 1.00 96.69 966 ALA A O 1
ATOM 7588 N N . SER A 1 967 ? 8.633 27.034 -24.014 1.00 96.38 967 SER A N 1
ATOM 7589 C CA . SER A 1 967 ? 9.817 27.839 -24.314 1.00 96.38 967 SER A CA 1
ATOM 7590 C C . SER A 1 967 ? 10.901 26.997 -24.978 1.00 96.38 967 SER A C 1
ATOM 7592 O O . SER A 1 967 ? 11.417 26.062 -24.365 1.00 96.38 967 SER A O 1
ATOM 7594 N N . TYR A 1 968 ? 11.230 27.333 -26.230 1.00 96.31 968 TYR A N 1
ATOM 7595 C CA . TYR A 1 968 ? 12.378 26.811 -26.969 1.00 96.31 968 TYR A CA 1
ATOM 7596 C C . TYR A 1 968 ? 13.529 27.823 -26.937 1.00 96.31 968 TYR A C 1
ATOM 7598 O O . TYR A 1 968 ? 13.362 28.964 -27.366 1.00 96.31 968 TYR A O 1
ATOM 7606 N N . GLY A 1 969 ? 14.689 27.405 -26.430 1.00 94.50 969 GLY A N 1
ATOM 7607 C CA . GLY A 1 969 ? 15.855 28.265 -26.211 1.00 94.50 969 GLY A CA 1
ATOM 7608 C C . GLY A 1 969 ? 16.587 27.841 -24.942 1.00 94.50 969 GLY A C 1
ATOM 7609 O O . GLY A 1 969 ? 17.010 26.689 -24.835 1.00 94.50 969 GLY A O 1
ATOM 7610 N N . THR A 1 970 ? 16.686 28.739 -23.964 1.00 93.75 970 THR A N 1
ATOM 7611 C CA . THR A 1 970 ? 17.310 28.498 -22.652 1.00 93.75 970 THR A CA 1
ATOM 7612 C C . THR A 1 970 ? 16.335 28.740 -21.486 1.00 93.75 970 THR A C 1
ATOM 7614 O O . THR A 1 970 ? 16.619 29.573 -20.631 1.00 93.75 970 THR A O 1
ATOM 7617 N N . PRO A 1 971 ? 15.167 28.058 -21.423 1.00 94.00 971 PRO A N 1
ATOM 7618 C CA . PRO A 1 971 ? 14.230 28.201 -20.302 1.00 94.00 971 PRO A CA 1
ATOM 7619 C C . PRO A 1 971 ? 14.910 28.001 -18.941 1.00 94.00 971 PRO A C 1
ATOM 7621 O O . PRO A 1 971 ? 15.798 27.157 -18.806 1.00 94.00 971 PRO A O 1
ATOM 7624 N N . LEU A 1 972 ? 14.464 28.768 -17.946 1.00 91.56 972 LEU A N 1
ATOM 7625 C CA . LEU A 1 972 ? 14.910 28.652 -16.559 1.00 91.56 972 LEU A CA 1
ATOM 7626 C C . LEU A 1 972 ? 13.946 27.753 -15.779 1.00 91.56 972 LEU A C 1
ATOM 7628 O O . LEU A 1 972 ? 12.744 27.741 -16.055 1.00 91.56 972 LEU A O 1
ATOM 7632 N N . GLY A 1 973 ? 14.474 27.035 -14.788 1.00 88.69 973 GLY A N 1
ATOM 7633 C CA . GLY A 1 973 ? 13.709 26.093 -13.972 1.00 88.69 973 GLY A CA 1
ATOM 7634 C C . GLY A 1 973 ? 13.541 24.713 -14.608 1.00 88.69 973 GLY A C 1
ATOM 7635 O O . GLY A 1 973 ? 14.144 24.390 -15.633 1.00 88.69 973 GLY A O 1
ATOM 7636 N N . THR A 1 974 ? 12.720 23.886 -13.966 1.00 86.81 974 THR A N 1
ATOM 7637 C CA . THR A 1 974 ? 12.424 22.501 -14.362 1.00 86.81 974 THR A CA 1
ATOM 7638 C C . THR A 1 974 ? 10.932 22.208 -14.206 1.00 86.81 974 THR A C 1
ATOM 7640 O O . THR A 1 974 ? 10.165 23.048 -13.745 1.00 86.81 974 THR A O 1
ATOM 7643 N N . CYS A 1 975 ? 10.502 20.994 -14.548 1.00 87.50 975 CYS A N 1
ATOM 7644 C CA . CYS A 1 975 ? 9.128 20.551 -14.300 1.00 87.50 975 CYS A CA 1
ATOM 7645 C C . CYS A 1 975 ? 8.763 20.399 -12.814 1.00 87.50 975 CYS A C 1
ATOM 7647 O O . CYS A 1 975 ? 7.582 20.293 -12.488 1.00 87.50 975 CYS A O 1
ATOM 7649 N N . GLU A 1 976 ? 9.758 20.386 -11.929 1.00 80.12 976 GLU A N 1
ATOM 7650 C CA . GLU A 1 976 ? 9.590 20.226 -10.480 1.00 80.12 976 GLU A CA 1
ATOM 7651 C C . GLU A 1 976 ? 9.772 21.540 -9.713 1.00 80.12 976 GLU A C 1
ATOM 7653 O O . GLU A 1 976 ? 9.435 21.619 -8.535 1.00 80.12 976 GLU A O 1
ATOM 7658 N N . SER A 1 977 ? 10.283 22.580 -10.374 1.00 83.62 977 SER A N 1
ATOM 7659 C CA . SER A 1 977 ? 10.524 23.901 -9.793 1.00 83.62 977 SER A CA 1
ATOM 7660 C C . SER A 1 977 ? 9.751 24.985 -10.545 1.00 83.62 977 SER A C 1
ATOM 7662 O O . SER A 1 977 ? 9.018 24.721 -11.501 1.00 83.62 977 SER A O 1
ATOM 7664 N N . THR A 1 978 ? 9.866 26.229 -10.091 1.00 87.50 978 THR A N 1
ATOM 7665 C CA . THR A 1 978 ? 9.324 27.372 -10.824 1.00 87.50 978 THR A CA 1
ATOM 7666 C C . THR A 1 978 ? 10.035 27.505 -12.168 1.00 87.50 978 THR A C 1
ATOM 7668 O O . THR A 1 978 ? 11.261 27.516 -12.234 1.00 87.50 978 THR A O 1
ATOM 7671 N N . TYR A 1 979 ? 9.260 27.606 -13.247 1.00 92.25 979 TYR A N 1
ATOM 7672 C CA . TYR A 1 979 ? 9.774 27.732 -14.608 1.00 92.25 979 TYR A CA 1
ATOM 7673 C C . TYR A 1 979 ? 9.481 29.116 -15.183 1.00 92.25 979 TYR A C 1
ATOM 7675 O O . TYR A 1 979 ? 8.443 29.723 -14.906 1.00 92.25 979 TYR A O 1
ATOM 7683 N N . SER A 1 980 ? 10.389 29.612 -16.019 1.00 93.62 980 SER A N 1
ATOM 7684 C CA . SER A 1 980 ? 10.220 30.883 -16.718 1.00 93.62 980 SER A CA 1
ATOM 7685 C C . SER A 1 980 ? 10.930 30.891 -18.070 1.00 93.62 980 SER A C 1
ATOM 7687 O O . SER A 1 980 ? 11.730 30.015 -18.417 1.00 93.62 980 SER A O 1
ATOM 7689 N N . VAL A 1 981 ? 10.589 31.889 -18.883 1.00 93.31 981 VAL A N 1
ATOM 7690 C CA . VAL A 1 981 ? 11.332 32.182 -20.108 1.00 93.31 981 VAL A CA 1
ATOM 7691 C C . VAL A 1 981 ? 12.737 32.642 -19.709 1.00 93.31 981 VAL A C 1
ATOM 7693 O O . VAL A 1 981 ? 12.873 33.497 -18.838 1.00 93.31 981 VAL A O 1
ATOM 7696 N N . GLY A 1 982 ? 13.776 32.057 -20.307 1.00 89.75 982 GLY A N 1
ATOM 7697 C CA . GLY A 1 982 ? 15.155 32.467 -20.039 1.00 89.75 982 GLY A CA 1
ATOM 7698 C C . GLY A 1 982 ? 15.677 33.510 -21.019 1.00 89.75 982 GLY A C 1
ATOM 7699 O O . GLY A 1 982 ? 14.941 34.011 -21.866 1.00 89.75 982 GLY A O 1
ATOM 7700 N N . GLY A 1 983 ? 16.974 33.818 -20.914 1.00 87.56 983 GLY A N 1
ATOM 7701 C CA . GLY A 1 983 ? 17.623 34.886 -21.689 1.00 87.56 983 GLY A CA 1
ATOM 7702 C C . GLY A 1 983 ? 17.622 34.675 -23.208 1.00 87.56 983 GLY A C 1
ATOM 7703 O O . GLY A 1 983 ? 17.769 35.635 -23.955 1.00 87.56 983 GLY A O 1
ATOM 7704 N N . CYS A 1 984 ? 17.415 33.439 -23.671 1.00 91.12 984 CYS A N 1
ATOM 7705 C CA . CYS A 1 984 ? 17.126 33.128 -25.063 1.00 91.12 984 CYS A CA 1
ATOM 7706 C C . CYS A 1 984 ? 15.805 32.362 -25.173 1.00 91.12 984 CYS A C 1
ATOM 7708 O O . CYS A 1 984 ? 15.617 31.317 -24.543 1.00 91.12 984 CYS A O 1
ATOM 7710 N N . HIS A 1 985 ? 14.913 32.844 -26.035 1.00 94.12 985 HIS A N 1
ATOM 7711 C CA . HIS A 1 985 ? 13.611 32.239 -26.269 1.00 94.12 985 HIS A CA 1
ATOM 7712 C C . HIS A 1 985 ? 13.088 32.582 -27.658 1.00 94.12 985 HIS A C 1
ATOM 7714 O O . HIS A 1 985 ? 13.161 33.731 -28.086 1.00 94.12 985 HIS A O 1
ATOM 7720 N N . LEU A 1 986 ? 12.504 31.599 -28.338 1.00 94.56 986 LEU A N 1
ATOM 7721 C CA . LEU A 1 986 ? 11.757 31.833 -29.566 1.00 94.56 986 LEU A CA 1
ATOM 7722 C C . LEU A 1 986 ? 10.292 32.202 -29.244 1.00 94.56 986 LEU A C 1
ATOM 7724 O O . LEU A 1 986 ? 9.563 31.321 -28.780 1.00 94.56 986 LEU A O 1
ATOM 7728 N N . PRO A 1 987 ? 9.803 33.419 -29.557 1.00 93.19 987 PRO A N 1
ATOM 7729 C CA . PRO A 1 987 ? 8.446 33.851 -29.191 1.00 93.19 987 PRO A CA 1
ATOM 7730 C C . PRO A 1 987 ? 7.312 32.958 -29.722 1.00 93.19 987 PRO A C 1
ATOM 7732 O O . PRO A 1 987 ? 6.282 32.798 -29.073 1.00 93.19 987 PRO A O 1
ATOM 7735 N N . SER A 1 988 ? 7.504 32.314 -30.880 1.00 94.19 988 SER A N 1
ATOM 7736 C CA . SER A 1 988 ? 6.521 31.405 -31.489 1.00 94.19 988 SER A CA 1
ATOM 7737 C C . SER A 1 988 ? 6.486 30.000 -30.865 1.00 94.19 988 SER A C 1
ATOM 7739 O O . SER A 1 988 ? 5.680 29.169 -31.288 1.00 94.19 988 SER A O 1
ATOM 7741 N N . SER A 1 989 ? 7.316 29.719 -29.847 1.00 95.81 989 SER A N 1
ATOM 7742 C CA . SER A 1 989 ? 7.433 28.394 -29.210 1.00 95.81 989 SER A CA 1
ATOM 7743 C C . SER A 1 989 ? 6.079 27.809 -28.816 1.00 95.81 989 SER A C 1
ATOM 7745 O O . SER A 1 989 ? 5.788 26.653 -29.120 1.00 95.81 989 SER A O 1
ATOM 7747 N N . LYS A 1 990 ? 5.238 28.612 -28.155 1.00 96.19 990 LYS A N 1
ATOM 7748 C CA . LYS A 1 990 ? 3.928 28.175 -27.670 1.00 96.19 990 LYS A CA 1
ATOM 7749 C C . LYS A 1 990 ? 2.968 27.844 -28.799 1.00 96.19 990 LYS A C 1
ATOM 7751 O O . LYS A 1 990 ? 2.420 26.748 -28.797 1.00 96.19 990 LYS A O 1
ATOM 7756 N N . THR A 1 991 ? 2.843 28.720 -29.788 1.00 96.19 991 THR A N 1
ATOM 7757 C CA . THR A 1 991 ? 1.973 28.499 -30.948 1.00 96.19 991 THR A CA 1
ATOM 7758 C C . THR A 1 991 ? 2.375 27.247 -31.728 1.00 96.19 991 THR A C 1
ATOM 7760 O O . THR A 1 991 ? 1.522 26.453 -32.115 1.00 96.19 991 THR A O 1
ATOM 7763 N N . ILE A 1 992 ? 3.680 27.013 -31.908 1.00 96.31 992 ILE A N 1
ATOM 7764 C CA . ILE A 1 992 ? 4.197 25.816 -32.589 1.00 96.31 992 ILE A CA 1
ATOM 7765 C C . ILE A 1 992 ? 3.822 24.540 -31.823 1.00 96.31 992 ILE A C 1
ATOM 7767 O O . ILE A 1 992 ? 3.399 23.550 -32.422 1.00 96.31 992 ILE A O 1
ATOM 7771 N N . VAL A 1 993 ? 3.953 24.554 -30.495 1.00 96.38 993 VAL A N 1
ATOM 7772 C CA . VAL A 1 993 ? 3.582 23.412 -29.649 1.00 96.38 993 VAL A CA 1
ATOM 7773 C C . VAL A 1 993 ? 2.064 23.207 -29.621 1.00 96.38 993 VAL A C 1
ATOM 7775 O O . VAL A 1 993 ? 1.611 22.068 -29.705 1.00 96.38 993 VAL A O 1
ATOM 7778 N N . GLU A 1 994 ? 1.268 24.275 -29.560 1.00 97.06 994 GLU A N 1
ATOM 7779 C CA . GLU A 1 994 ? -0.198 24.210 -29.631 1.00 97.06 994 GLU A CA 1
ATOM 7780 C C . GLU A 1 994 ? -0.660 23.542 -30.929 1.00 97.06 994 GLU A C 1
ATOM 7782 O O . GLU A 1 994 ? -1.431 22.585 -30.875 1.00 97.06 994 GLU A O 1
ATOM 7787 N N . LEU A 1 995 ? -0.106 23.947 -32.077 1.00 95.75 995 LEU A N 1
ATOM 7788 C CA . LEU A 1 995 ? -0.388 23.324 -33.377 1.00 95.75 995 LEU A CA 1
ATOM 7789 C C . LEU A 1 995 ? -0.055 21.823 -33.402 1.00 95.75 995 LEU A C 1
ATOM 7791 O O . LEU A 1 995 ? -0.741 21.036 -34.058 1.00 95.75 995 LEU A O 1
ATOM 7795 N N . ALA A 1 996 ? 0.991 21.406 -32.686 1.00 94.62 996 ALA A N 1
ATOM 7796 C CA . ALA A 1 996 ? 1.417 20.011 -32.641 1.00 94.62 996 ALA A CA 1
ATOM 7797 C C . ALA A 1 996 ? 0.601 19.145 -31.664 1.00 94.62 996 ALA A C 1
ATOM 7799 O O . ALA A 1 996 ? 0.453 17.942 -31.901 1.00 94.62 996 ALA A O 1
ATOM 7800 N N . CYS A 1 997 ? 0.103 19.720 -30.566 1.00 96.12 997 CYS A N 1
ATOM 7801 C CA . CYS A 1 997 ? -0.356 18.959 -29.400 1.00 96.12 997 CYS A CA 1
ATOM 7802 C C . CYS A 1 997 ? -1.833 19.141 -29.037 1.00 96.12 997 CYS A C 1
ATOM 7804 O O . CYS A 1 997 ? -2.427 18.209 -28.495 1.00 96.12 997 CYS A O 1
ATOM 7806 N N . LEU A 1 998 ? -2.435 20.298 -29.316 1.00 96.06 998 LEU A N 1
ATOM 7807 C CA . LEU A 1 998 ? -3.783 20.622 -28.847 1.00 96.06 998 LEU A CA 1
ATOM 7808 C C . LEU A 1 998 ? -4.834 19.648 -29.413 1.00 96.06 998 LEU A C 1
ATOM 7810 O O . LEU A 1 998 ? -4.801 19.287 -30.590 1.00 96.06 998 LEU A O 1
ATOM 7814 N N . GLY A 1 999 ? -5.755 19.185 -28.565 1.00 93.25 999 GLY A N 1
ATOM 7815 C CA . GLY A 1 999 ? -6.831 18.255 -28.933 1.00 93.25 999 GLY A CA 1
ATOM 7816 C C . GLY A 1 999 ? -6.395 16.797 -29.142 1.00 93.25 999 GLY A C 1
ATOM 7817 O O . GLY A 1 999 ? -7.234 15.944 -29.452 1.00 93.25 999 GLY A O 1
ATOM 7818 N N . ARG A 1 1000 ? -5.108 16.474 -28.958 1.00 93.62 1000 ARG A N 1
ATOM 7819 C CA . ARG A 1 1000 ? -4.574 15.109 -29.088 1.00 93.62 1000 ARG A CA 1
ATOM 7820 C C . ARG A 1 1000 ? -4.460 14.430 -27.723 1.00 93.62 1000 ARG A C 1
ATOM 7822 O O . ARG A 1 1000 ? -4.253 15.090 -26.710 1.00 93.62 1000 ARG A O 1
ATOM 7829 N N . LYS A 1 1001 ? -4.565 13.096 -27.695 1.00 91.00 1001 LYS A N 1
ATOM 7830 C CA . LYS A 1 1001 ? -4.292 12.297 -26.480 1.00 91.00 1001 LYS A CA 1
ATOM 7831 C C . LYS A 1 1001 ? -2.803 12.279 -26.137 1.00 91.00 1001 LYS A C 1
ATOM 7833 O O . LYS A 1 1001 ? -2.430 12.278 -24.970 1.00 91.00 1001 LYS A O 1
ATOM 7838 N N . SER A 1 1002 ? -1.960 12.280 -27.163 1.00 92.31 1002 SER A N 1
ATOM 7839 C CA . SER A 1 1002 ? -0.513 12.388 -27.041 1.00 92.31 1002 SER A CA 1
ATOM 7840 C C . SER A 1 1002 ? 0.081 13.149 -28.225 1.00 92.31 1002 SER A C 1
ATOM 7842 O O . SER A 1 1002 ? -0.515 13.224 -29.305 1.00 92.31 1002 SER A O 1
ATOM 7844 N N . CYS A 1 1003 ? 1.258 13.733 -28.026 1.00 92.00 1003 CYS A N 1
ATOM 7845 C CA . CYS A 1 1003 ? 2.027 14.406 -29.063 1.00 92.00 1003 CYS A CA 1
ATOM 7846 C C . CYS A 1 1003 ? 3.535 14.232 -28.837 1.00 92.00 1003 CYS A C 1
ATOM 7848 O O . CYS A 1 1003 ? 3.999 13.931 -27.736 1.00 92.00 1003 CYS A O 1
ATOM 7850 N N . SER A 1 1004 ? 4.313 14.431 -29.902 1.00 90.38 1004 SER A N 1
ATOM 7851 C CA . SER A 1 1004 ? 5.773 14.408 -29.855 1.00 90.38 1004 SER A CA 1
ATOM 7852 C C . SER A 1 1004 ? 6.336 15.589 -30.634 1.00 90.38 1004 SER A C 1
ATOM 7854 O O . SER A 1 1004 ? 6.078 15.721 -31.830 1.00 90.38 1004 SER A O 1
ATOM 7856 N N . VAL A 1 1005 ? 7.128 16.422 -29.961 1.00 91.94 1005 VAL A N 1
ATOM 7857 C CA . VAL A 1 1005 ? 7.713 17.648 -30.512 1.00 91.94 1005 VAL A CA 1
ATOM 7858 C C . VAL A 1 1005 ? 9.239 17.507 -30.563 1.00 91.94 1005 VAL A C 1
ATOM 7860 O O . VAL A 1 1005 ? 9.878 17.420 -29.512 1.00 91.94 1005 VAL A O 1
ATOM 7863 N N . PRO A 1 1006 ? 9.862 17.457 -31.755 1.00 89.75 1006 PRO A N 1
ATOM 7864 C CA . PRO A 1 1006 ? 11.316 17.400 -31.886 1.00 89.75 1006 PRO A CA 1
ATOM 7865 C C . PRO A 1 1006 ? 11.999 18.675 -31.381 1.00 89.75 1006 PRO A C 1
ATOM 7867 O O . PRO A 1 1006 ? 11.671 19.778 -31.815 1.00 89.75 1006 PRO A O 1
ATOM 7870 N N . VAL A 1 1007 ? 13.030 18.526 -30.551 1.00 89.81 1007 VAL A N 1
ATOM 7871 C CA . VAL A 1 1007 ? 13.870 19.637 -30.082 1.00 89.81 1007 VAL A CA 1
ATOM 7872 C C . VAL A 1 1007 ? 14.915 19.941 -31.159 1.00 89.81 1007 VAL A C 1
ATOM 7874 O O . VAL A 1 1007 ? 16.029 19.422 -31.136 1.00 89.81 1007 VAL A O 1
ATOM 7877 N N . SER A 1 1008 ? 14.544 20.721 -32.182 1.00 89.12 1008 SER A N 1
ATOM 7878 C CA . SER A 1 1008 ? 15.463 21.058 -33.280 1.00 89.12 1008 SER A CA 1
ATOM 7879 C C . SER A 1 1008 ? 15.157 22.390 -33.962 1.00 89.12 1008 SER A C 1
ATOM 7881 O O . SER A 1 1008 ? 13.996 22.700 -34.215 1.00 89.12 1008 SER A O 1
ATOM 7883 N N . VAL A 1 1009 ? 16.219 23.087 -34.377 1.00 87.75 1009 VAL A N 1
ATOM 7884 C CA . VAL A 1 1009 ? 16.180 24.371 -35.106 1.00 87.75 1009 VAL A CA 1
ATOM 7885 C C . VAL A 1 1009 ? 15.238 24.315 -36.312 1.00 87.75 1009 VAL A C 1
ATOM 7887 O O . VAL A 1 1009 ? 14.403 25.190 -36.501 1.00 87.75 1009 VAL A O 1
ATOM 7890 N N . ARG A 1 1010 ? 15.303 23.228 -37.095 1.00 88.06 1010 ARG A N 1
ATOM 7891 C CA . ARG A 1 1010 ? 14.451 23.038 -38.281 1.00 88.06 1010 ARG A CA 1
ATOM 7892 C C . ARG A 1 1010 ? 12.957 22.986 -37.949 1.00 88.06 1010 ARG A C 1
ATOM 7894 O O . ARG A 1 1010 ? 12.159 23.456 -38.746 1.00 88.06 1010 ARG A O 1
ATOM 7901 N N . PHE A 1 1011 ? 12.580 22.371 -36.828 1.00 88.62 1011 PHE A N 1
ATOM 7902 C CA . PHE A 1 1011 ? 11.170 22.243 -36.444 1.00 88.62 1011 PHE A CA 1
ATOM 7903 C C . PHE A 1 1011 ? 10.599 23.581 -35.966 1.00 88.62 1011 PHE A C 1
ATOM 7905 O O . PHE A 1 1011 ? 9.450 23.895 -36.250 1.00 88.62 1011 PHE A O 1
ATOM 7912 N N . PHE A 1 1012 ? 11.425 24.378 -35.288 1.00 91.81 1012 PHE A N 1
ATOM 7913 C CA . PHE A 1 1012 ? 11.042 25.680 -34.752 1.00 91.81 1012 PHE A CA 1
ATOM 7914 C C . PHE A 1 1012 ? 11.258 26.849 -35.731 1.00 91.81 1012 PHE A C 1
ATOM 7916 O O . PHE A 1 1012 ? 10.959 27.988 -35.396 1.00 91.81 1012 PHE A O 1
ATOM 7923 N N . GLY A 1 1013 ? 11.738 26.585 -36.952 1.00 86.56 1013 GLY A N 1
ATOM 7924 C CA . GLY A 1 1013 ? 11.871 27.597 -38.006 1.00 86.56 1013 GLY A CA 1
ATOM 7925 C C . GLY A 1 1013 ? 13.021 28.594 -37.813 1.00 86.56 1013 GLY A C 1
ATOM 7926 O O . GLY A 1 1013 ? 13.088 29.575 -38.545 1.00 86.56 1013 GLY A O 1
ATOM 7927 N N . GLY A 1 1014 ? 13.930 28.355 -36.864 1.00 86.44 1014 GLY A N 1
ATOM 7928 C CA . GLY A 1 1014 ? 15.055 29.247 -36.578 1.00 86.44 1014 GLY A CA 1
ATOM 7929 C C . GLY A 1 1014 ? 15.847 28.833 -35.338 1.00 86.44 1014 GLY A C 1
ATOM 7930 O O . GLY A 1 1014 ? 15.386 28.021 -34.532 1.00 86.44 1014 GLY A O 1
ATOM 7931 N N . ASP A 1 1015 ? 17.068 29.358 -35.212 1.00 88.81 1015 ASP A N 1
ATOM 7932 C CA . ASP A 1 1015 ? 17.899 29.199 -34.017 1.00 88.81 1015 ASP A CA 1
ATOM 7933 C C . ASP A 1 1015 ? 17.816 30.487 -33.181 1.00 88.81 1015 ASP A C 1
ATOM 7935 O O . ASP A 1 1015 ? 18.401 31.492 -33.585 1.00 88.81 1015 ASP A O 1
ATOM 7939 N N . PRO A 1 1016 ? 17.090 30.495 -32.045 1.00 88.06 1016 PRO A N 1
ATOM 7940 C CA . PRO A 1 1016 ? 16.964 31.696 -31.225 1.00 88.06 1016 PRO A CA 1
ATOM 7941 C C . PRO A 1 1016 ? 18.265 32.049 -30.480 1.00 88.06 1016 PRO A C 1
ATOM 7943 O O . PRO A 1 1016 ? 18.401 33.175 -30.013 1.00 88.06 1016 PRO A O 1
ATOM 7946 N N . CYS A 1 1017 ? 19.214 31.111 -30.356 1.00 86.38 1017 CYS A N 1
ATOM 7947 C CA . CYS A 1 1017 ? 20.509 31.323 -29.701 1.00 86.38 1017 CYS A CA 1
ATOM 7948 C C . CYS A 1 1017 ? 21.604 30.438 -30.324 1.00 86.38 1017 CYS A C 1
ATOM 7950 O O . CYS A 1 1017 ? 21.882 29.325 -29.841 1.00 86.38 1017 CYS A O 1
ATOM 7952 N N . PRO A 1 1018 ? 22.279 30.946 -31.373 1.00 86.38 1018 PRO A N 1
ATOM 7953 C CA . PRO A 1 1018 ? 23.458 30.310 -31.948 1.00 86.38 1018 PRO A CA 1
ATOM 7954 C C . PRO A 1 1018 ? 24.536 30.042 -30.888 1.00 86.38 1018 PRO A C 1
ATOM 7956 O O . PRO A 1 1018 ? 24.719 30.817 -29.953 1.00 86.38 1018 PRO A O 1
ATOM 7959 N N . GLY A 1 1019 ? 25.235 28.911 -31.002 1.00 81.00 1019 GLY A N 1
ATOM 7960 C CA . GLY A 1 1019 ? 26.321 28.532 -30.084 1.00 81.00 1019 GLY A CA 1
ATOM 7961 C C . GLY A 1 1019 ? 25.894 28.058 -28.686 1.00 81.00 1019 GLY A C 1
ATOM 7962 O O . GLY A 1 1019 ? 26.693 27.438 -27.995 1.00 81.00 1019 GLY A O 1
ATOM 7963 N N . SER A 1 1020 ? 24.638 28.265 -28.280 1.00 85.19 1020 SER A N 1
ATOM 7964 C CA . SER A 1 1020 ? 24.109 27.745 -27.010 1.00 85.19 1020 SER A CA 1
ATOM 7965 C C . SER A 1 1020 ? 23.460 26.369 -27.178 1.00 85.19 1020 SER A C 1
ATOM 7967 O O . SER A 1 1020 ? 23.007 26.011 -28.272 1.00 85.19 1020 SER A O 1
ATOM 7969 N N . GLN A 1 1021 ? 23.369 25.600 -26.089 1.00 86.62 1021 GLN A N 1
ATOM 7970 C CA . GLN A 1 1021 ? 22.572 24.373 -26.031 1.00 86.62 1021 GLN A CA 1
ATOM 7971 C C . GLN A 1 1021 ? 21.087 24.729 -25.888 1.00 86.62 1021 GLN A C 1
ATOM 7973 O O . GLN A 1 1021 ? 20.707 25.473 -24.988 1.00 86.62 1021 GLN A O 1
ATOM 7978 N N . LYS A 1 1022 ? 20.235 24.175 -26.757 1.00 91.44 1022 LYS A N 1
ATOM 7979 C CA . LYS A 1 1022 ? 18.798 24.483 -26.753 1.00 91.44 1022 LYS A CA 1
ATOM 7980 C C . LYS A 1 1022 ? 18.056 23.464 -25.914 1.00 91.44 1022 LYS A C 1
ATOM 7982 O O . LYS A 1 1022 ? 18.370 22.272 -25.941 1.00 91.44 1022 LYS A O 1
ATOM 7987 N N . SER A 1 1023 ? 17.006 23.910 -25.249 1.00 93.38 1023 SER A N 1
ATOM 7988 C CA . SER A 1 1023 ? 15.999 23.039 -24.663 1.00 93.38 1023 SER A CA 1
ATOM 7989 C C . SER A 1 1023 ? 14.597 23.538 -24.946 1.00 93.38 1023 SER A C 1
ATOM 7991 O O . SER A 1 1023 ? 14.387 24.702 -25.279 1.00 93.38 1023 SER A O 1
ATOM 7993 N N . LEU A 1 1024 ? 13.657 22.605 -24.878 1.00 94.81 1024 LEU A N 1
ATOM 7994 C CA . LEU A 1 1024 ? 12.233 22.841 -24.965 1.00 94.81 1024 LEU A CA 1
ATOM 7995 C C . LEU A 1 1024 ? 11.618 22.423 -23.630 1.00 94.81 1024 LEU A C 1
ATOM 7997 O O . LEU A 1 1024 ? 11.681 21.245 -23.278 1.00 94.81 1024 LEU A O 1
ATOM 8001 N N . LEU A 1 1025 ? 11.035 23.380 -22.909 1.00 95.69 1025 LEU A N 1
ATOM 8002 C CA . LEU A 1 1025 ? 10.202 23.124 -21.732 1.00 95.69 1025 LEU A CA 1
ATOM 8003 C C . LEU A 1 1025 ? 8.749 23.384 -22.115 1.00 95.69 1025 LEU A C 1
ATOM 8005 O O . LEU A 1 1025 ? 8.441 24.467 -22.610 1.00 95.69 1025 LEU A O 1
ATOM 8009 N N . VAL A 1 1026 ? 7.873 22.403 -21.906 1.00 96.50 1026 VAL A N 1
ATOM 8010 C CA . VAL A 1 1026 ? 6.435 22.494 -22.190 1.00 96.50 1026 VAL A CA 1
ATOM 8011 C C . VAL A 1 1026 ? 5.640 22.090 -20.963 1.00 96.50 1026 VAL A C 1
ATOM 8013 O O . VAL A 1 1026 ? 5.932 21.068 -20.350 1.00 96.50 1026 VAL A O 1
ATOM 8016 N N . VAL A 1 1027 ? 4.593 22.853 -20.661 1.00 95.56 1027 VAL A N 1
ATOM 8017 C CA . VAL A 1 1027 ? 3.587 22.540 -19.647 1.00 95.56 1027 VAL A CA 1
ATOM 8018 C C . VAL A 1 1027 ? 2.216 22.528 -20.306 1.00 95.56 1027 VAL A C 1
ATOM 8020 O O . VAL A 1 1027 ? 1.823 23.503 -20.951 1.00 95.56 1027 VAL A O 1
ATOM 8023 N N . ALA A 1 1028 ? 1.483 21.436 -20.133 1.00 94.75 1028 ALA A N 1
ATOM 8024 C CA . ALA A 1 1028 ? 0.184 21.210 -20.750 1.00 94.75 1028 ALA A CA 1
ATOM 8025 C C . ALA A 1 1028 ? -0.861 20.788 -19.713 1.00 94.75 1028 ALA A C 1
ATOM 8027 O O . ALA A 1 1028 ? -0.539 20.107 -18.743 1.00 94.75 1028 ALA A O 1
ATOM 8028 N N . GLU A 1 1029 ? -2.110 21.181 -19.937 1.00 93.44 1029 GLU A N 1
ATOM 8029 C CA . GLU A 1 1029 ? -3.276 20.734 -19.175 1.00 93.44 1029 GLU A CA 1
ATOM 8030 C C . GLU A 1 1029 ? -3.995 19.608 -19.939 1.00 93.44 1029 GLU A C 1
ATOM 8032 O O . GLU A 1 1029 ? -4.108 19.652 -21.168 1.00 93.44 1029 GLU A O 1
ATOM 8037 N N . CYS A 1 1030 ? -4.474 18.606 -19.206 1.00 89.88 1030 CYS A N 1
ATOM 8038 C CA . CYS A 1 1030 ? -5.277 17.493 -19.696 1.00 89.88 1030 CYS A CA 1
ATOM 8039 C C . CYS A 1 1030 ? -6.716 17.635 -19.190 1.00 89.88 1030 CYS A C 1
ATOM 8041 O O . CYS A 1 1030 ? -6.922 17.781 -17.983 1.00 89.88 1030 CYS A O 1
ATOM 8043 N N . LYS A 1 1031 ? -7.699 17.551 -20.093 1.00 83.06 1031 LYS A N 1
ATOM 8044 C CA . LYS A 1 1031 ? -9.130 17.477 -19.758 1.00 83.06 1031 LYS A CA 1
ATOM 8045 C C . LYS A 1 1031 ? -9.859 16.458 -20.618 1.00 83.06 1031 LYS A C 1
ATOM 8047 O O . LYS A 1 1031 ? -9.439 16.243 -21.781 1.00 83.06 1031 LYS A O 1
#

Organism: NCBI:txid218843

Nearest PDB structures (foldseek):
  3thc-assembly1_D  TM=7.227E-01  e=1.917E-29  Homo sapiens
  3wf2-assembly1_A  TM=7.129E-01  e=3.486E-29  Homo sapiens
  3wf4-assembly2_B  TM=7.120E-01  e=7.065E-29  Homo sapiens
  7kdv-assembly1_A  TM=6.899E-01  e=5.881E-28  Mus musculus
  8x3e-assembly1_A  TM=8.264E-01  e=4.163E-11  Taxus cuspidata

InterPro domains:
  IPR000922 D-galactoside/L-rhamnose binding SUEL lectin domain [PF02140] (952-1030)
  IPR000922 D-galactoside/L-rhamnose binding SUEL lectin domain [PS50228] (944-1031)
  IPR001128 Cytochrome P450 [PF00067] (36-293)
  IPR001944 Glycoside hydrolase, family 35 [PR00742] (303-321)
  IPR001944 Glycoside hydrolase, family 35 [PR00742] (358-377)
  IPR001944 Glycoside hydrolase, family 35 [PR00742] (823-837)
  IPR001944 Glycoside hydrolase, family 35 [PR00742] (850-866)
  IPR001944 Glycoside hydrolase, family 35 [PTHR23421] (393-926)
  IPR008979 Galactose-binding-like domain superfamily [SSF49785] (616-770)
  IPR008979 Galactose-binding-like domain superfamily [SSF49785] (790-934)
  IPR017853 Glycoside hydrolase superfamily [SSF51445] (301-558)
  IPR031330 Glycoside hydrolase 35, catalytic domain [PF01301] (300-393)
  IPR036396 Cytochrome P450 superfamily [G3DSA:1.10.630.10] (34-294)
  IPR036396 Cytochrome P450 superfamily [SSF48264] (34-295)
  IPR041392 Beta-galactosidase, beta-sandwich domain [PF17834] (577-632)
  IPR043159 D-galactoside/L-rhamnose binding SUEL lectin domain superfamily [G3DSA:2.60.120.740] (942-1031)
  IPR048913 Beta-galactosidase, galactose-binding domain [PF21467] (825-890)

Secondary structure (DSSP, 8-state):
-HHHHHHHHHHHHHHHHHHHHHHHHHSSS--S--PPSB---BTTTBTHHHHHHHHHTT-TTHHHHHHHHHT-SSEEEEEETTEEEEEE-SHHHHHHHHHSBTTTB-----HHHHHHHS-TTTTT--THHHHHHHHHHHHHHTSHHHHHHHHHHHHHHHHHHHHHHTTT-SS--HHHHHHHHHHHHHHHHHH----HHHHHHHHHHHHHHHHHHTS-----TTSHHHHHHHHHHHHHHHHHHHHHHHHHHHHH--SS----SHHHHHHHH----HHHHHHHHHHHHHHHHHHHHHHHHTT--HHHHHHHHHHHTT-SEEEEE--HHHH-SBTTB----GGG-HHHHHHHHHHTT-EEEEE--SS--TTBGGGG--GGGGGSTT--TTSSBTTB---SSGGGTGGGGTTHHHHHHHHHHHHHHHT--SS--EEET-TTPPTTPEEEEEES-HHHH----SSTTS-EEEEEEESS---BTTSPPPP--HHHHHHHHHHHHHHH-EEEEEEETSB-EE--TT-B-TTB-SEE-TTSSB-TTS-B-TTHHHHHHHHHHHHHHTHHHHHHSEEEEEE-SSSEEEEEEE-TTS-EEEEEEE-SSS-EEEEETTEEEEEPTTEEEEETTSSS--EETT---S-EEEEEEEEEEE---GGG-EEEEPP---GGG-SEEESSPPPHHHHHTTS-SEEEEEEEEEE-SS--EEEEEEEESSSEEEEEETTEEEEEEE-BTTB--EEEEEEEEPPSEEEEEEEEEE-SS----SS-GGG---SEEEEEEE-SS-EEE-TTS-EEEEES-HHHHHTTTSHHHHTTS-PEEP--S--SSEEEEEEEPPPSSSS-EEEE-TT--SEEEEETTEEEEEE-TTSEETTEES--EEEE-GGG--SS-EEEEEEESS---GGG-EEEEEEEEEEEEEEETTSPPPGGGGTT-SS-----S--TT---EEEEE--TT--EEEEEEEEEES-BS-TTS--B--SSB-TTHHHHHHHHHTT-SEEEEE-SHHHHTS-SSTTSPPEEEEEEEE-

Mean predicted aligned error: 15.39 Å